Protein AF-A0A9P6RX84-F1 (afdb_monomer_lite)

Structure (mmCIF, N/CA/C/O backbone):
data_AF-A0A9P6RX84-F1
#
_entry.id   AF-A0A9P6RX84-F1
#
loop_
_atom_site.group_PDB
_atom_site.id
_atom_site.type_symbol
_atom_site.label_atom_id
_atom_site.label_alt_id
_atom_site.label_comp_id
_atom_site.label_asym_id
_atom_site.label_entity_id
_atom_site.label_seq_id
_atom_site.pdbx_PDB_ins_code
_atom_site.Cartn_x
_atom_site.Cartn_y
_atom_site.Cartn_z
_atom_site.occupancy
_atom_site.B_iso_or_equiv
_atom_site.auth_seq_id
_atom_site.auth_comp_id
_atom_site.auth_asym_id
_atom_site.auth_atom_id
_atom_site.pdbx_PDB_model_num
ATOM 1 N N . MET A 1 1 ? -19.647 -13.973 55.009 1.00 35.78 1 MET A N 1
ATOM 2 C CA . MET A 1 1 ? -20.306 -13.166 53.963 1.00 35.78 1 MET A CA 1
ATOM 3 C C . MET A 1 1 ? -19.477 -11.909 53.765 1.00 35.78 1 MET A C 1
ATOM 5 O O . MET A 1 1 ? -19.591 -10.989 54.560 1.00 35.78 1 MET A O 1
ATOM 9 N N . ALA A 1 2 ? -18.572 -11.919 52.786 1.00 32.28 2 ALA A N 1
ATOM 10 C CA . ALA A 1 2 ? -17.917 -10.706 52.310 1.00 32.28 2 ALA A CA 1
ATOM 11 C C . ALA A 1 2 ? -18.804 -10.152 51.191 1.00 32.28 2 ALA A C 1
ATOM 13 O O . ALA A 1 2 ? -19.124 -10.879 50.252 1.00 32.28 2 ALA A O 1
ATOM 14 N N . SER A 1 3 ? -19.280 -8.919 51.342 1.00 33.81 3 SER A N 1
ATOM 15 C CA . SER A 1 3 ? -20.097 -8.242 50.340 1.00 33.81 3 SER A CA 1
ATOM 16 C C . SER A 1 3 ? -19.285 -8.077 49.057 1.00 33.81 3 SER A C 1
ATOM 18 O O . SER A 1 3 ? -18.326 -7.307 49.023 1.00 33.81 3 SER A O 1
ATOM 20 N N . SER A 1 4 ? -19.665 -8.807 48.012 1.00 37.56 4 SER A N 1
ATOM 21 C CA . SER A 1 4 ? -19.191 -8.598 46.649 1.00 37.56 4 SER A CA 1
ATOM 22 C C . SER A 1 4 ? -19.644 -7.213 46.180 1.00 37.56 4 SER A C 1
ATOM 24 O O . SER A 1 4 ? -20.789 -7.047 45.756 1.00 37.56 4 SER A O 1
ATOM 26 N N . SER A 1 5 ? -18.775 -6.206 46.271 1.00 36.97 5 SER A N 1
ATOM 27 C CA . SER A 1 5 ? -18.972 -4.970 45.518 1.00 36.97 5 SER A CA 1
ATOM 28 C C . SER A 1 5 ? -18.825 -5.322 44.041 1.00 36.97 5 SER A C 1
ATOM 30 O O . SER A 1 5 ? -17.731 -5.627 43.569 1.00 36.97 5 SER A O 1
ATOM 32 N N . SER A 1 6 ? -19.945 -5.353 43.316 1.00 40.44 6 SER A N 1
ATOM 33 C CA . SER A 1 6 ? -19.940 -5.488 41.865 1.00 40.44 6 SER A CA 1
ATOM 34 C C . SER A 1 6 ? -19.166 -4.303 41.288 1.00 40.44 6 SER A C 1
ATOM 36 O O . SER A 1 6 ? -19.685 -3.187 41.263 1.00 40.44 6 SER A O 1
ATOM 38 N N . SER A 1 7 ? -17.925 -4.524 40.852 1.00 46.34 7 SER A N 1
ATOM 39 C CA . SER A 1 7 ? -17.280 -3.604 39.917 1.00 46.34 7 SER A CA 1
ATOM 40 C C . SER A 1 7 ? -18.217 -3.496 38.714 1.00 46.34 7 SER A C 1
ATOM 42 O O . SER A 1 7 ? -18.490 -4.506 38.058 1.00 46.34 7 SER A O 1
ATOM 44 N N . SER A 1 8 ? -18.831 -2.328 38.505 1.00 57.28 8 SER A N 1
ATOM 45 C CA . SER A 1 8 ? -19.714 -2.116 37.363 1.00 57.28 8 SER A CA 1
ATOM 46 C C . SER A 1 8 ? -18.858 -2.224 36.108 1.00 57.28 8 SER A C 1
ATOM 48 O O . SER A 1 8 ? -18.048 -1.342 35.825 1.00 57.28 8 SER A O 1
ATOM 50 N N . LYS A 1 9 ? -18.996 -3.341 35.393 1.00 76.44 9 LYS A N 1
ATOM 51 C CA . LYS A 1 9 ? -18.318 -3.562 34.118 1.00 76.44 9 LYS A CA 1
ATOM 52 C C . LYS A 1 9 ? -18.673 -2.429 33.152 1.00 76.44 9 LYS A C 1
ATOM 54 O O . LYS A 1 9 ? -19.807 -1.958 33.146 1.00 76.44 9 LYS A O 1
ATOM 59 N N . VAL A 1 10 ? -17.691 -2.022 32.354 1.00 89.56 10 VAL A N 1
ATOM 60 C CA . VAL A 1 10 ? -17.782 -0.949 31.351 1.00 89.56 10 VAL A CA 1
ATOM 61 C C . VAL A 1 10 ? -19.007 -1.139 30.468 1.00 89.56 10 VAL A C 1
ATOM 63 O O . VAL A 1 10 ? -19.188 -2.213 29.890 1.00 89.56 10 VAL A O 1
ATOM 66 N N . LYS A 1 11 ? -19.808 -0.083 30.326 1.00 95.25 11 LYS A N 1
ATOM 67 C CA . LYS A 1 11 ? -20.912 -0.027 29.376 1.00 95.25 11 LYS A CA 1
ATOM 68 C C . LYS A 1 11 ? -20.418 0.451 28.014 1.00 95.25 11 LYS A C 1
ATOM 70 O O . LYS A 1 11 ? -19.909 1.565 27.883 1.00 95.25 11 LYS A O 1
ATOM 75 N N . THR A 1 12 ? -20.610 -0.358 26.981 1.00 97.69 12 THR A N 1
ATOM 76 C CA . THR A 1 12 ? -20.049 -0.114 25.646 1.00 97.69 12 THR A CA 1
ATOM 77 C C . THR A 1 12 ? -21.124 0.194 24.604 1.00 97.69 12 THR A C 1
ATOM 79 O O . THR A 1 12 ? -22.114 -0.515 24.467 1.00 97.69 12 THR A O 1
ATOM 82 N N . ILE A 1 13 ? -20.916 1.234 23.805 1.00 98.62 13 ILE A N 1
ATOM 83 C CA . ILE A 1 13 ? -21.719 1.508 22.611 1.00 98.62 13 ILE A CA 1
ATOM 84 C C . ILE A 1 13 ? -20.919 1.046 21.396 1.00 98.62 13 ILE A C 1
ATOM 86 O O . ILE A 1 13 ? -19.781 1.471 21.223 1.00 98.62 13 ILE A O 1
ATOM 90 N N . ILE A 1 14 ? -21.498 0.200 20.549 1.00 98.69 14 ILE A N 1
ATOM 91 C CA . ILE A 1 14 ? -20.895 -0.245 19.288 1.00 98.69 14 ILE A CA 1
ATOM 92 C C . ILE A 1 14 ? -21.680 0.392 18.146 1.00 98.69 14 ILE A C 1
ATOM 94 O O . ILE A 1 14 ? -22.887 0.191 18.043 1.00 98.69 14 ILE A O 1
ATOM 98 N N . VAL A 1 15 ? -21.008 1.139 17.274 1.00 98.06 15 VAL A N 1
ATOM 99 C CA . VAL A 1 15 ? -21.618 1.684 16.053 1.00 98.06 15 VAL A CA 1
ATOM 100 C C . VAL A 1 15 ? -21.157 0.838 14.872 1.00 98.06 15 VAL A C 1
ATOM 102 O O . VAL A 1 15 ? -19.961 0.759 14.598 1.00 98.06 15 VAL A O 1
ATOM 105 N N . GLY A 1 16 ? -22.114 0.204 14.194 1.00 95.00 16 GLY A N 1
ATOM 106 C CA . GLY A 1 16 ? -21.910 -0.751 13.105 1.00 95.00 16 GLY A CA 1
ATOM 107 C C . GLY A 1 16 ? -22.169 -2.198 13.534 1.00 95.00 16 GLY A C 1
ATOM 108 O O . GLY A 1 16 ? -21.479 -2.742 14.395 1.00 95.00 16 GLY A O 1
ATOM 109 N N . ALA A 1 17 ? -23.129 -2.856 12.883 1.00 94.19 17 ALA A N 1
ATOM 110 C CA . ALA A 1 17 ? -23.467 -4.270 13.061 1.00 94.19 17 ALA A CA 1
ATOM 111 C C . ALA A 1 17 ? -22.898 -5.139 11.926 1.00 94.19 17 ALA A C 1
ATOM 113 O O . ALA A 1 17 ? -23.547 -6.081 11.473 1.00 94.19 17 ALA A O 1
ATOM 114 N N . GLY A 1 18 ? -21.692 -4.819 11.441 1.00 91.00 18 GLY A N 1
ATOM 115 C CA . GLY A 1 18 ? -20.926 -5.671 10.525 1.00 91.00 18 GLY A CA 1
ATOM 116 C C . GLY A 1 18 ? -20.306 -6.887 11.229 1.00 91.00 18 GLY A C 1
ATOM 117 O O . GLY A 1 18 ? -20.482 -7.079 12.428 1.00 91.00 18 GLY A O 1
ATOM 118 N N . VAL A 1 19 ? -19.515 -7.691 10.504 1.00 89.50 19 VAL A N 1
ATOM 119 C CA . VAL A 1 19 ? -18.823 -8.882 11.057 1.00 89.50 19 VAL A CA 1
ATOM 120 C C . VAL A 1 19 ? -18.046 -8.546 12.336 1.00 89.50 19 VAL A C 1
ATOM 122 O O . VAL A 1 19 ? -18.183 -9.242 13.337 1.00 89.50 19 VAL A O 1
ATOM 125 N N . CYS A 1 20 ? -17.279 -7.453 12.316 1.00 91.94 20 CYS A N 1
ATOM 126 C CA . CYS A 1 20 ? -16.483 -7.006 13.457 1.00 91.94 20 CYS A CA 1
ATOM 127 C C . CYS A 1 20 ? -17.355 -6.568 14.644 1.00 91.94 20 CYS A C 1
ATOM 129 O O . CYS A 1 20 ? -17.159 -7.039 15.759 1.00 91.94 20 CYS A O 1
ATOM 131 N N . GLY A 1 21 ? -18.362 -5.721 14.402 1.00 95.81 21 GLY A N 1
ATOM 132 C CA . GLY A 1 21 ? -19.258 -5.227 15.450 1.00 95.81 21 GLY A CA 1
ATOM 133 C C . GLY A 1 21 ? -20.083 -6.334 16.109 1.00 95.81 21 GLY A C 1
ATOM 134 O O . GLY A 1 21 ? -20.183 -6.374 17.334 1.00 95.81 21 GLY A O 1
ATOM 135 N N . LEU A 1 22 ? -20.600 -7.283 15.320 1.00 96.12 22 LEU A N 1
ATOM 136 C CA . LEU A 1 22 ? -21.311 -8.452 15.844 1.00 96.12 22 LEU A CA 1
ATOM 137 C C . LEU A 1 22 ? -20.384 -9.369 16.643 1.00 96.12 22 LEU A C 1
ATOM 139 O O . LEU A 1 22 ? -20.772 -9.837 17.709 1.00 96.12 22 LEU A O 1
ATOM 143 N N . LEU A 1 23 ? -19.154 -9.604 16.177 1.00 96.12 23 LEU A N 1
ATOM 144 C CA . LEU A 1 23 ? -18.195 -10.399 16.940 1.00 96.12 23 LEU A CA 1
ATOM 145 C C . LEU A 1 23 ? -17.841 -9.725 18.273 1.00 96.12 23 LEU A C 1
ATOM 147 O O . LEU A 1 23 ? -17.817 -10.395 19.302 1.00 96.12 23 LEU A O 1
ATOM 151 N N . THR A 1 24 ? -17.635 -8.406 18.275 1.00 97.81 24 THR A N 1
ATOM 152 C CA . THR A 1 24 ? -17.416 -7.622 19.500 1.00 97.81 24 THR A CA 1
ATOM 153 C C . THR A 1 24 ? -18.603 -7.764 20.452 1.00 97.81 24 THR A C 1
ATOM 155 O O . THR A 1 24 ? -18.401 -8.055 21.627 1.00 97.81 24 THR A O 1
ATOM 158 N N . ALA A 1 25 ? -19.838 -7.654 19.952 1.00 98.06 25 ALA A N 1
ATOM 159 C CA . ALA A 1 25 ? -21.048 -7.860 20.748 1.00 98.06 25 ALA A CA 1
ATOM 160 C C . ALA A 1 25 ? -21.117 -9.267 21.370 1.00 98.06 25 ALA A C 1
ATOM 162 O O . ALA A 1 25 ? -21.367 -9.389 22.564 1.00 98.06 25 ALA A O 1
ATOM 163 N N . ILE A 1 26 ? -20.815 -10.324 20.604 1.00 97.56 26 ILE A N 1
ATOM 164 C CA . ILE A 1 26 ? -20.772 -11.708 21.116 1.00 97.56 26 ILE A CA 1
ATOM 165 C C . ILE A 1 26 ? -19.738 -11.850 22.237 1.00 97.56 26 ILE A C 1
ATOM 167 O O . ILE A 1 26 ? -19.993 -12.517 23.240 1.00 97.56 26 ILE A O 1
ATOM 171 N N . GLN A 1 27 ? -18.563 -11.240 22.079 1.00 96.56 27 GLN A N 1
ATOM 172 C CA . GLN A 1 27 ? -17.518 -11.292 23.099 1.00 96.56 27 GLN A CA 1
ATOM 173 C C . GLN A 1 27 ? -17.931 -10.554 24.377 1.00 96.56 27 GLN A C 1
ATOM 175 O O . GLN A 1 27 ? -17.759 -11.101 25.466 1.00 96.56 27 GLN A O 1
ATOM 180 N N . LEU A 1 28 ? -18.528 -9.363 24.256 1.00 96.38 28 LEU A N 1
ATOM 181 C CA . LEU A 1 28 ? -19.047 -8.604 25.400 1.00 96.38 28 LEU A CA 1
ATOM 182 C C . LEU A 1 28 ? -20.192 -9.343 26.107 1.00 96.38 28 LEU A C 1
ATOM 184 O O . LEU A 1 28 ? -20.197 -9.412 27.336 1.00 96.38 28 LEU A O 1
ATOM 188 N N . GLU A 1 29 ? -21.103 -9.961 25.350 1.00 95.56 29 GLU A N 1
ATOM 189 C CA . GLU A 1 29 ? -22.187 -10.800 25.879 1.00 95.56 29 GLU A CA 1
ATOM 190 C C . GLU A 1 29 ? -21.624 -11.956 26.715 1.00 95.56 29 GLU A C 1
ATOM 192 O O . GLU A 1 29 ? -21.997 -12.139 27.874 1.00 95.56 29 GLU A O 1
ATOM 197 N N . ARG A 1 30 ? -20.651 -12.699 26.170 1.00 93.12 30 ARG A N 1
ATOM 198 C CA . ARG A 1 30 ? -19.989 -13.810 26.880 1.00 93.12 30 ARG A CA 1
ATOM 199 C C . ARG A 1 30 ? -19.201 -13.340 28.099 1.00 93.12 30 ARG A C 1
ATOM 201 O O . ARG A 1 30 ? -19.122 -14.062 29.090 1.00 93.12 30 ARG A O 1
ATOM 208 N N . ALA A 1 31 ? -18.630 -12.142 28.035 1.00 92.38 31 ALA A N 1
ATOM 209 C CA . ALA A 1 31 ? -17.943 -11.509 29.152 1.00 92.38 31 ALA A CA 1
ATOM 210 C C . ALA A 1 31 ? -18.911 -10.936 30.207 1.00 92.38 31 ALA A C 1
ATOM 212 O O . ALA A 1 31 ? -18.463 -10.498 31.273 1.00 92.38 31 ALA A O 1
ATOM 213 N N . GLY A 1 32 ? -20.223 -10.926 29.944 1.00 93.44 32 GLY A N 1
ATOM 214 C CA . GLY A 1 32 ? -21.237 -10.311 30.799 1.00 93.44 32 GLY A CA 1
ATOM 215 C C . GLY A 1 32 ? -21.024 -8.807 30.979 1.00 93.44 32 GLY A C 1
ATOM 216 O O . GLY A 1 32 ? -21.187 -8.307 32.093 1.00 93.44 32 GLY A O 1
ATOM 217 N N . MET A 1 33 ? -20.561 -8.116 29.934 1.00 94.44 33 MET A N 1
ATOM 218 C CA . MET A 1 33 ? -20.395 -6.659 29.887 1.00 94.44 33 MET A CA 1
ATOM 219 C C . MET A 1 33 ? -21.635 -6.024 29.251 1.00 94.44 33 MET A C 1
ATOM 221 O O . MET A 1 33 ? -22.207 -6.599 28.328 1.00 94.44 33 MET A O 1
ATOM 225 N N . ASP A 1 34 ? -22.069 -4.856 29.733 1.00 95.69 34 ASP A N 1
ATOM 226 C CA . ASP A 1 34 ? -23.233 -4.184 29.148 1.00 95.69 34 ASP A CA 1
ATOM 227 C C . ASP A 1 34 ? -22.854 -3.509 27.829 1.00 95.69 34 ASP A C 1
ATOM 229 O O . ASP A 1 34 ? -21.834 -2.825 27.730 1.00 95.69 34 ASP A O 1
ATOM 233 N N . TYR A 1 35 ? -23.689 -3.675 26.811 1.00 98.06 35 TYR A N 1
ATOM 234 C CA . TYR A 1 35 ? -23.492 -3.029 25.525 1.00 98.06 35 TYR A CA 1
ATOM 235 C C . TYR A 1 35 ? -24.801 -2.741 24.796 1.00 98.06 35 TYR A C 1
ATOM 237 O O . TYR A 1 35 ? -25.868 -3.241 25.163 1.00 98.06 35 TYR A O 1
ATOM 245 N N . VAL A 1 36 ? -24.695 -1.937 23.741 1.00 98.31 36 VAL A N 1
ATOM 246 C CA . VAL A 1 36 ? -25.711 -1.761 22.700 1.00 98.31 36 VAL A CA 1
ATOM 247 C C . VAL A 1 36 ? -25.019 -1.640 21.345 1.00 98.31 36 VAL A C 1
ATOM 249 O O . VAL A 1 36 ? -23.988 -0.977 21.231 1.00 98.31 36 VAL A O 1
ATOM 252 N N . VAL A 1 37 ? -25.578 -2.280 20.322 1.00 98.44 37 VAL A N 1
ATOM 253 C CA . VAL A 1 37 ? -25.150 -2.148 18.927 1.00 98.44 37 VAL A CA 1
ATOM 254 C C . VAL A 1 37 ? -26.123 -1.227 18.207 1.00 98.44 37 VAL A C 1
ATOM 256 O O . VAL A 1 37 ? -27.334 -1.414 18.284 1.00 98.44 37 VAL A O 1
ATOM 259 N N . VAL A 1 38 ? -25.596 -0.246 17.490 1.00 96.94 38 VAL A N 1
ATOM 260 C CA . VAL A 1 38 ? -26.357 0.747 16.733 1.00 96.94 38 VAL A CA 1
ATOM 261 C C . VAL A 1 38 ? -25.962 0.625 15.264 1.00 96.94 38 VAL A C 1
ATOM 263 O O . VAL A 1 38 ? -24.786 0.743 14.927 1.00 96.94 38 VAL A O 1
ATOM 266 N N . GLU A 1 39 ? -26.929 0.364 14.387 1.00 93.25 39 GLU A N 1
ATOM 267 C CA . GLU A 1 39 ? -26.712 0.140 12.954 1.00 93.25 39 GLU A CA 1
ATOM 268 C C . GLU A 1 39 ? -27.611 1.055 12.125 1.00 93.25 39 GLU A C 1
ATOM 270 O O . GLU A 1 39 ? -28.809 1.169 12.379 1.00 93.25 39 GLU A O 1
ATOM 275 N N . ARG A 1 40 ? -27.034 1.689 11.101 1.00 89.81 40 ARG A N 1
ATOM 276 C CA . ARG A 1 40 ? -27.754 2.596 10.203 1.00 89.81 40 ARG A CA 1
ATOM 277 C C . ARG A 1 40 ? -28.639 1.862 9.199 1.00 89.81 40 ARG A C 1
ATOM 279 O O . ARG A 1 40 ? -29.623 2.440 8.748 1.00 89.81 40 ARG A O 1
ATOM 286 N N . ALA A 1 41 ? -28.299 0.632 8.817 1.00 84.62 41 ALA A N 1
ATOM 287 C CA . ALA A 1 41 ? -29.150 -0.189 7.966 1.00 84.62 41 ALA A CA 1
ATOM 288 C C . ALA A 1 41 ? -30.469 -0.496 8.690 1.00 84.62 41 ALA A C 1
ATOM 290 O O . ALA A 1 41 ? -30.497 -0.668 9.907 1.00 84.62 41 ALA A O 1
ATOM 291 N N . ARG A 1 42 ? -31.581 -0.557 7.954 1.00 83.50 42 ARG A N 1
ATOM 292 C CA . ARG A 1 42 ? -32.906 -0.825 8.548 1.00 83.50 42 ARG A CA 1
ATOM 293 C C . ARG A 1 42 ? -33.149 -2.296 8.827 1.00 83.50 42 ARG A C 1
ATOM 295 O O . ARG A 1 42 ? -33.939 -2.651 9.694 1.00 83.50 42 ARG A O 1
ATOM 302 N N . THR A 1 43 ? -32.495 -3.146 8.055 1.00 77.69 43 THR A N 1
ATOM 303 C CA . THR A 1 43 ? -32.599 -4.593 8.140 1.00 77.69 43 THR A CA 1
ATOM 304 C C . THR A 1 43 ? -31.218 -5.194 7.940 1.00 77.69 43 THR A C 1
ATOM 306 O O . THR A 1 43 ? -30.302 -4.561 7.408 1.00 77.69 43 THR A O 1
ATOM 309 N N . SER A 1 44 ? -31.065 -6.447 8.356 1.00 74.44 44 SER A N 1
ATOM 310 C CA . SER A 1 44 ? -29.879 -7.223 8.026 1.00 74.44 44 SER A CA 1
ATOM 311 C C . SER A 1 44 ? -29.797 -7.408 6.507 1.00 74.44 44 SER A C 1
ATOM 313 O O . SER A 1 44 ? -30.584 -8.172 5.945 1.00 74.44 44 SER A O 1
ATOM 315 N N . SER A 1 45 ? -28.840 -6.748 5.854 1.00 62.16 45 SER A N 1
ATOM 316 C CA . SER A 1 45 ? -28.569 -6.918 4.422 1.00 62.16 45 SER A CA 1
ATOM 317 C C . SER A 1 45 ? -27.113 -7.324 4.202 1.00 62.16 45 SER A C 1
ATOM 319 O O . SER A 1 45 ? -26.218 -6.474 4.236 1.00 62.16 45 SER A O 1
ATOM 321 N N . PRO A 1 46 ? -26.825 -8.623 4.026 1.00 56.12 46 PRO A N 1
ATOM 322 C CA . PRO A 1 46 ? -25.450 -9.068 3.844 1.00 56.12 46 PRO A CA 1
ATOM 323 C C . PRO A 1 46 ? -25.076 -8.970 2.364 1.00 56.12 46 PRO A C 1
ATOM 325 O O . PRO A 1 46 ? -25.156 -9.940 1.616 1.00 56.12 46 PRO A O 1
ATOM 328 N N . LEU A 1 47 ? -24.682 -7.773 1.933 1.00 58.91 47 LEU A N 1
ATOM 329 C CA . LEU A 1 47 ? -24.095 -7.563 0.610 1.00 58.91 47 LEU A CA 1
ATOM 330 C C . LEU A 1 47 ? -22.638 -8.073 0.585 1.00 58.91 47 LEU A C 1
ATOM 332 O O . LEU A 1 47 ? -21.846 -7.828 1.507 1.00 58.91 47 LEU A O 1
ATOM 336 N N . GLY A 1 48 ? -22.273 -8.787 -0.482 1.00 63.75 48 GLY A N 1
ATOM 337 C CA . GLY A 1 48 ? -20.931 -9.337 -0.716 1.00 63.75 48 GLY A CA 1
ATOM 338 C C . GLY A 1 48 ? -20.952 -10.781 -1.227 1.00 63.75 48 GLY A C 1
ATOM 339 O O . GLY A 1 48 ? -22.003 -11.415 -1.232 1.00 63.75 48 GLY A O 1
ATOM 340 N N . SER A 1 49 ? -19.792 -11.307 -1.641 1.00 73.31 49 SER A N 1
ATOM 341 C CA . SER A 1 49 ? -19.642 -12.717 -2.035 1.00 73.31 49 SER A CA 1
ATOM 342 C C . SER A 1 49 ? -18.974 -13.565 -0.939 1.00 73.31 49 SER A C 1
ATOM 344 O O . SER A 1 49 ? -19.584 -13.838 0.098 1.00 73.31 49 SER A O 1
ATOM 346 N N . GLY A 1 50 ? -17.729 -13.988 -1.145 1.00 82.94 50 GLY A N 1
ATOM 347 C CA . GLY A 1 50 ? -16.978 -14.873 -0.258 1.00 82.94 50 GLY A CA 1
ATOM 348 C C . GLY A 1 50 ? -16.001 -14.158 0.662 1.00 82.94 50 GLY A C 1
ATOM 349 O O . GLY A 1 50 ? -15.521 -13.063 0.373 1.00 82.94 50 GLY A O 1
ATOM 350 N N . LEU A 1 51 ? -15.675 -14.822 1.765 1.00 88.50 51 LEU A N 1
ATOM 351 C CA . LEU A 1 51 ? -14.571 -14.487 2.652 1.00 88.50 51 LEU A CA 1
ATOM 352 C C . LEU A 1 51 ? -13.670 -15.709 2.817 1.00 88.50 51 LEU A C 1
ATOM 354 O O . LEU A 1 51 ? -14.152 -16.837 2.912 1.00 88.50 51 LEU A O 1
ATOM 358 N N . SER A 1 52 ? -12.368 -15.458 2.919 1.00 89.19 52 SER A N 1
ATOM 359 C CA . SER A 1 52 ? -11.399 -16.438 3.402 1.00 89.19 52 SER A CA 1
ATOM 360 C C . SER A 1 52 ? -11.018 -16.086 4.835 1.00 89.19 52 SER A C 1
ATOM 362 O O . SER A 1 52 ? -10.543 -14.977 5.095 1.00 89.19 52 SER A O 1
ATOM 364 N N . LEU A 1 53 ? -11.255 -17.000 5.775 1.00 91.88 53 LEU A N 1
ATOM 365 C CA . LEU A 1 53 ? -10.817 -16.864 7.163 1.00 91.88 53 LEU A CA 1
ATOM 366 C C . LEU A 1 53 ? -9.586 -17.737 7.393 1.00 91.88 53 LEU A C 1
ATOM 368 O O . LEU A 1 53 ? -9.575 -18.930 7.101 1.00 91.88 53 LEU A O 1
ATOM 372 N N . THR A 1 54 ? -8.536 -17.122 7.919 1.00 90.94 54 THR A N 1
ATOM 373 C CA . THR A 1 54 ? -7.245 -17.759 8.194 1.00 90.94 54 THR A CA 1
ATOM 374 C C . THR A 1 54 ? -7.327 -18.714 9.393 1.00 90.94 54 THR A C 1
ATOM 376 O O . THR A 1 54 ? -8.207 -18.554 10.247 1.00 90.94 54 THR A O 1
ATOM 379 N N . PRO A 1 55 ? -6.369 -19.654 9.541 1.00 90.38 55 PRO A N 1
ATOM 380 C CA . PRO A 1 55 ? -6.260 -20.492 10.738 1.00 90.38 55 PRO A CA 1
ATOM 381 C C . PRO A 1 55 ? -6.305 -19.705 12.058 1.00 90.38 55 PRO A C 1
ATOM 383 O O . PRO A 1 55 ? -6.933 -20.142 13.019 1.00 90.38 55 PRO A O 1
ATOM 386 N N . ALA A 1 56 ? -5.701 -18.510 12.089 1.00 88.56 56 ALA A N 1
ATOM 387 C CA . ALA A 1 56 ? -5.696 -17.636 13.262 1.00 88.56 56 ALA A CA 1
ATOM 388 C C . ALA A 1 56 ? -7.109 -17.177 13.669 1.00 88.56 56 ALA A C 1
ATOM 390 O O . ALA A 1 56 ? -7.427 -17.128 14.856 1.00 88.56 56 ALA A O 1
ATOM 391 N N . CYS A 1 57 ? -7.977 -16.888 12.696 1.00 92.12 57 CYS A N 1
ATOM 392 C CA . CYS A 1 57 ? -9.373 -16.554 12.974 1.00 92.12 57 CYS A CA 1
ATOM 393 C C . CYS A 1 57 ? -10.158 -17.775 13.446 1.00 92.12 57 CYS A C 1
ATOM 395 O O . CYS A 1 57 ? -10.971 -17.657 14.356 1.00 92.12 57 CYS A O 1
ATOM 397 N N . ASN A 1 58 ? -9.895 -18.954 12.884 1.00 91.62 58 ASN A N 1
ATOM 398 C CA . ASN A 1 58 ? -10.600 -20.170 13.286 1.00 91.62 58 ASN A CA 1
ATOM 399 C C . ASN A 1 58 ? -10.266 -20.593 14.719 1.00 91.62 58 ASN A C 1
ATOM 401 O O . ASN A 1 58 ? -11.174 -20.988 15.443 1.00 91.62 58 ASN A O 1
ATOM 405 N N . TYR A 1 59 ? -9.023 -20.393 15.165 1.00 90.69 59 TYR A N 1
ATOM 406 C CA . TYR A 1 59 ? -8.655 -20.536 16.576 1.00 90.69 59 TYR A CA 1
ATOM 407 C C . TYR A 1 59 ? -9.500 -19.637 17.495 1.00 90.69 59 TYR A C 1
ATOM 409 O O . TYR A 1 59 ? -10.039 -20.095 18.500 1.00 90.69 59 TYR A O 1
ATOM 417 N N . ILE A 1 60 ? -9.671 -18.363 17.129 1.00 91.56 60 ILE A N 1
ATOM 418 C CA . ILE A 1 60 ? -10.499 -17.403 17.878 1.00 91.56 60 ILE A CA 1
ATOM 419 C C . ILE A 1 60 ? -11.967 -17.831 17.887 1.00 91.56 60 ILE A C 1
ATOM 421 O O . ILE A 1 60 ? -12.620 -17.835 18.930 1.00 91.56 60 ILE A O 1
ATOM 425 N N . LEU A 1 61 ? -12.498 -18.203 16.724 1.00 94.00 61 LEU A N 1
ATOM 426 C CA . LEU A 1 61 ? -13.885 -18.635 16.593 1.00 94.00 61 LEU A CA 1
ATOM 427 C C . LEU A 1 61 ? -14.158 -19.908 17.401 1.00 94.00 61 LEU A C 1
ATOM 429 O O . LEU A 1 61 ? -15.275 -20.071 17.892 1.00 94.00 61 LEU A O 1
ATOM 433 N N . ASP A 1 62 ? -13.166 -20.782 17.582 1.00 94.50 62 ASP A N 1
ATOM 434 C CA . ASP A 1 62 ? -13.295 -21.971 18.427 1.00 94.50 62 ASP A CA 1
ATOM 435 C C . ASP A 1 62 ? -13.375 -21.608 19.913 1.00 94.50 62 ASP A C 1
ATOM 437 O O . ASP A 1 62 ? -14.285 -22.049 20.614 1.00 94.50 62 ASP A O 1
ATOM 441 N N . GLN A 1 63 ? -12.518 -20.692 20.383 1.00 91.56 63 GLN A N 1
ATOM 442 C CA . GLN A 1 63 ? -12.591 -20.175 21.760 1.00 91.56 63 GLN A CA 1
ATOM 443 C C . GLN A 1 63 ? -13.944 -19.518 22.075 1.00 91.56 63 GLN A C 1
ATOM 445 O O . GLN A 1 63 ? -14.452 -19.600 23.198 1.00 91.56 63 GLN A O 1
ATOM 450 N N . LEU A 1 64 ? -14.557 -18.887 21.072 1.00 91.38 64 LEU A N 1
ATOM 451 C CA . LEU A 1 64 ? -15.891 -18.297 21.180 1.00 91.38 64 LEU A CA 1
ATOM 452 C C . LEU A 1 64 ? -17.024 -19.322 21.010 1.00 91.38 64 LEU A C 1
ATOM 454 O O . LEU A 1 64 ? -18.194 -18.962 21.144 1.00 91.38 64 LEU A O 1
ATOM 458 N N . GLY A 1 65 ? -16.708 -20.596 20.756 1.00 93.75 65 GLY A N 1
ATOM 459 C CA . GLY A 1 65 ? -17.674 -21.675 20.542 1.00 93.75 65 GLY A CA 1
ATOM 460 C C . GLY A 1 65 ? -18.466 -21.548 19.238 1.00 93.75 65 GLY A C 1
ATOM 461 O O . GLY A 1 65 ? -19.548 -22.117 19.123 1.00 93.75 65 GLY A O 1
ATOM 462 N N . LEU A 1 66 ? -17.959 -20.779 18.273 1.00 95.25 66 LEU A N 1
ATOM 463 C CA . LEU A 1 66 ? -18.613 -20.484 16.995 1.00 95.25 66 LEU A CA 1
ATOM 464 C C . LEU A 1 66 ? -18.120 -21.387 15.861 1.00 95.25 66 LEU A C 1
ATOM 466 O O . LEU A 1 66 ? -18.849 -21.599 14.890 1.00 95.25 66 LEU A O 1
ATOM 470 N N . LEU A 1 67 ? -16.902 -21.929 15.972 1.00 94.50 67 LEU A N 1
ATOM 471 C CA . LEU A 1 67 ? -16.243 -22.634 14.871 1.00 94.50 67 LEU A CA 1
ATOM 472 C C . LEU A 1 67 ? -17.069 -23.815 14.346 1.00 94.50 67 LEU A C 1
ATOM 474 O O . LEU A 1 67 ? -17.208 -23.956 13.136 1.00 94.50 67 LEU A O 1
ATOM 478 N N . LYS A 1 68 ? -17.675 -24.622 15.226 1.00 94.12 68 LYS A N 1
ATOM 479 C CA . LYS A 1 68 ? -18.464 -25.798 14.820 1.00 94.12 68 LYS A CA 1
ATOM 480 C C . LYS A 1 68 ? -19.655 -25.440 13.927 1.00 94.12 68 LYS A C 1
ATOM 482 O O . LYS A 1 68 ? -19.946 -26.170 12.986 1.00 94.12 68 LYS A O 1
ATOM 487 N N . GLU A 1 69 ? -20.352 -24.345 14.221 1.00 95.12 69 GLU A N 1
ATOM 488 C CA . GLU A 1 69 ? -21.481 -23.875 13.405 1.00 95.12 69 GLU A CA 1
ATOM 489 C C . GLU A 1 69 ? -20.990 -23.237 12.104 1.00 95.12 69 GLU A C 1
ATOM 491 O O . GLU A 1 69 ? -21.544 -23.494 11.040 1.00 95.12 69 GLU A O 1
ATOM 496 N N . ILE A 1 70 ? -19.894 -22.478 12.161 1.00 94.94 70 ILE A N 1
ATOM 497 C CA . ILE A 1 70 ? -19.260 -21.879 10.980 1.00 94.94 70 ILE A CA 1
ATOM 498 C C . ILE A 1 70 ? -18.756 -22.961 10.010 1.00 94.94 70 ILE A C 1
ATOM 500 O O . ILE A 1 70 ? -18.935 -22.836 8.800 1.00 94.94 70 ILE A O 1
ATOM 504 N N . GLN A 1 71 ? -18.196 -24.061 10.515 1.00 92.75 71 GLN A N 1
ATOM 505 C CA . GLN A 1 71 ? -17.750 -25.213 9.719 1.00 92.75 71 GLN A CA 1
ATOM 506 C C . GLN A 1 71 ? -18.893 -25.941 8.997 1.00 92.75 71 GLN A C 1
ATOM 508 O O . GLN A 1 71 ? -18.639 -26.640 8.022 1.00 92.75 71 GLN A O 1
ATOM 513 N N . GLN A 1 72 ? -20.149 -25.783 9.430 1.00 93.25 72 GLN A N 1
ATOM 514 C CA . GLN A 1 72 ? -21.300 -26.358 8.716 1.00 93.25 72 GLN A CA 1
ATOM 515 C C . GLN A 1 72 ? -21.655 -25.578 7.446 1.00 93.25 72 GLN A C 1
ATOM 517 O O . GLN A 1 72 ? -22.311 -26.123 6.562 1.00 93.25 72 GLN A O 1
ATOM 522 N N . VAL A 1 73 ? -21.230 -24.316 7.361 1.00 92.81 73 VAL A N 1
ATOM 523 C CA . VAL A 1 73 ? -21.536 -23.388 6.261 1.00 92.81 73 VAL A CA 1
ATOM 524 C C . VAL A 1 73 ? -20.267 -22.865 5.580 1.00 92.81 73 VAL A C 1
ATOM 526 O O . VAL A 1 73 ? -20.273 -21.814 4.945 1.00 92.81 73 VAL A O 1
ATOM 529 N N . SER A 1 74 ? -19.156 -23.582 5.728 1.00 94.38 74 SER A N 1
ATOM 530 C CA . SER A 1 74 ? -17.876 -23.250 5.107 1.00 94.38 74 SER A CA 1
ATOM 531 C C . SER A 1 74 ? -17.157 -24.506 4.646 1.00 94.38 74 SER A C 1
ATOM 533 O O . SER A 1 74 ? -17.479 -25.617 5.071 1.00 94.38 74 SER A O 1
ATOM 535 N N . TYR A 1 75 ? -16.169 -24.320 3.780 1.00 93.44 75 TYR A N 1
ATOM 536 C CA . TYR A 1 75 ? -15.262 -25.384 3.379 1.00 93.44 75 TYR A CA 1
ATOM 537 C C . TYR A 1 75 ? -13.823 -25.052 3.765 1.00 93.44 75 TYR A C 1
ATOM 539 O O . TYR A 1 75 ? -13.449 -23.878 3.741 1.00 93.44 75 TYR A O 1
ATOM 547 N N . PRO A 1 76 ? -12.996 -26.054 4.119 1.00 92.00 76 PRO A N 1
ATOM 548 C CA . PRO A 1 76 ? -11.564 -25.839 4.285 1.00 92.00 76 PRO A CA 1
ATOM 549 C C . PRO A 1 76 ? -10.952 -25.365 2.964 1.00 92.00 76 PRO A C 1
ATOM 551 O O . PRO A 1 76 ? -11.362 -25.812 1.903 1.00 92.00 76 PRO A O 1
ATOM 554 N N . CYS A 1 77 ? -9.973 -24.467 3.019 1.00 88.62 77 CYS A N 1
ATOM 555 C CA . CYS A 1 77 ? -9.266 -23.983 1.836 1.00 88.62 77 CYS A CA 1
ATOM 556 C C . CYS A 1 77 ? -7.791 -23.771 2.173 1.00 88.62 77 CYS A C 1
ATOM 558 O O . CYS A 1 77 ? -7.429 -22.831 2.885 1.00 88.62 77 CYS A O 1
ATOM 560 N N . ALA A 1 78 ? -6.938 -24.641 1.638 1.00 81.69 78 ALA A N 1
ATOM 561 C CA . ALA A 1 78 ? -5.487 -24.565 1.806 1.00 81.69 78 ALA A CA 1
ATOM 562 C C . ALA A 1 78 ? -4.761 -24.089 0.539 1.00 81.69 78 ALA A C 1
ATOM 564 O O . ALA A 1 78 ? -3.576 -23.769 0.604 1.00 81.69 78 ALA A O 1
ATOM 565 N N . LYS A 1 79 ? -5.460 -24.028 -0.600 1.00 85.81 79 LYS A N 1
ATOM 566 C CA . LYS A 1 79 ? -4.855 -23.830 -1.914 1.00 85.81 79 LYS A CA 1
ATOM 567 C C . LYS A 1 79 ? -5.615 -22.788 -2.729 1.00 85.81 79 LYS A C 1
ATOM 569 O O . LYS A 1 79 ? -6.839 -22.776 -2.721 1.00 85.81 79 LYS A O 1
ATOM 574 N N . ILE A 1 80 ? -4.871 -21.942 -3.433 1.00 88.88 80 ILE A N 1
ATOM 575 C CA . ILE A 1 80 ? -5.380 -20.991 -4.423 1.00 88.88 80 ILE A CA 1
ATOM 576 C C . ILE A 1 80 ? -4.625 -21.242 -5.724 1.00 88.88 80 ILE A C 1
ATOM 578 O O . ILE A 1 80 ? -3.393 -21.150 -5.753 1.00 88.88 80 ILE A O 1
ATOM 582 N N . ASP A 1 81 ? -5.342 -21.564 -6.793 1.00 89.25 81 ASP A N 1
ATOM 583 C CA . ASP A 1 81 ? -4.755 -21.740 -8.119 1.00 89.25 81 ASP A CA 1
ATOM 584 C C . ASP A 1 81 ? -4.880 -20.442 -8.927 1.00 89.25 81 ASP A C 1
ATOM 586 O O . ASP A 1 81 ? -5.960 -19.864 -9.063 1.00 89.25 81 ASP A O 1
ATOM 590 N N . TYR A 1 82 ? -3.757 -19.995 -9.485 1.00 86.94 82 TYR A N 1
ATOM 591 C CA . TYR A 1 82 ? -3.696 -18.846 -10.382 1.00 86.94 82 TYR A CA 1
ATOM 592 C C . TYR A 1 82 ? -3.632 -19.360 -11.814 1.00 86.94 82 TYR A C 1
ATOM 594 O O . TYR A 1 82 ? -2.714 -20.110 -12.168 1.00 86.94 82 TYR A O 1
ATOM 602 N N . LEU A 1 83 ? -4.603 -18.964 -12.628 1.00 89.19 83 LEU A N 1
ATOM 603 C CA . LEU A 1 83 ? -4.766 -19.409 -14.008 1.00 89.19 83 LEU A CA 1
ATOM 604 C C . LEU A 1 83 ? -4.870 -18.201 -14.947 1.00 89.19 83 LEU A C 1
ATOM 606 O O . LEU A 1 83 ? -5.177 -17.090 -14.516 1.00 89.19 83 LEU A O 1
ATOM 610 N N . ARG A 1 84 ? -4.641 -18.412 -16.241 1.00 87.62 84 ARG A N 1
ATOM 611 C CA . ARG A 1 84 ? -5.035 -17.463 -17.289 1.00 87.62 84 ARG A CA 1
ATOM 612 C C . ARG A 1 84 ? -6.518 -17.619 -17.634 1.00 87.62 84 ARG A C 1
ATOM 614 O O . ARG A 1 84 ? -7.177 -18.577 -17.228 1.00 87.62 84 ARG A O 1
ATOM 621 N N . ASP A 1 85 ? -7.022 -16.685 -18.430 1.00 87.12 85 ASP A N 1
ATOM 622 C CA . ASP A 1 85 ? -8.362 -16.694 -19.035 1.00 87.12 85 ASP A CA 1
ATOM 623 C C . ASP A 1 85 ? -8.683 -17.943 -19.885 1.00 87.12 85 ASP A C 1
ATOM 625 O O . ASP A 1 85 ? -9.853 -18.299 -20.049 1.00 87.12 85 ASP A O 1
ATOM 629 N N . ASP A 1 86 ? -7.663 -18.648 -20.379 1.00 88.81 86 ASP A N 1
ATOM 630 C CA . ASP A 1 86 ? -7.777 -19.923 -21.100 1.00 88.81 86 ASP A CA 1
ATOM 631 C C . ASP A 1 86 ? -7.594 -21.182 -20.225 1.00 88.81 86 ASP A C 1
ATOM 633 O O . ASP A 1 86 ? -7.638 -22.297 -20.759 1.00 88.81 86 ASP A O 1
ATOM 637 N N . LEU A 1 87 ? -7.467 -21.001 -18.902 1.00 91.81 87 LEU A N 1
ATOM 638 C CA . LEU A 1 87 ? -7.177 -22.005 -17.864 1.00 91.81 87 LEU A CA 1
ATOM 639 C C . LEU A 1 87 ? -5.743 -22.553 -17.840 1.00 91.81 87 LEU A C 1
ATOM 641 O O . LEU A 1 87 ? -5.462 -23.479 -17.072 1.00 91.81 87 LEU A O 1
ATOM 645 N N . SER A 1 88 ? -4.813 -21.996 -18.621 1.00 88.75 88 SER A N 1
ATOM 646 C CA . SER A 1 88 ? -3.392 -22.325 -18.459 1.00 88.75 88 SER A CA 1
ATOM 647 C C . SER A 1 88 ? -2.890 -21.903 -17.072 1.00 88.75 88 SER A C 1
ATOM 649 O O . SER A 1 88 ? -3.312 -20.893 -16.503 1.00 88.75 88 SER A O 1
ATOM 651 N N . LYS A 1 89 ? -2.020 -22.724 -16.476 1.00 86.25 89 LYS A N 1
ATOM 652 C CA . LYS A 1 89 ? -1.582 -22.546 -15.089 1.00 86.25 89 LYS A CA 1
ATOM 653 C C . LYS A 1 89 ? -0.480 -21.495 -14.993 1.00 86.25 89 LYS A C 1
ATOM 655 O O . LYS A 1 89 ? 0.578 -21.671 -15.581 1.00 86.25 89 LYS A O 1
ATOM 660 N N . VAL A 1 90 ? -0.703 -20.485 -14.156 1.00 81.12 90 VAL A N 1
ATOM 661 C CA . VAL A 1 90 ? 0.276 -19.434 -13.826 1.00 81.12 90 VAL A CA 1
ATOM 662 C C . VAL A 1 90 ? 1.047 -19.793 -12.556 1.00 81.12 90 VAL A C 1
ATOM 664 O O . VAL A 1 90 ? 2.267 -19.664 -12.468 1.00 81.12 90 VAL A O 1
ATOM 667 N N . GLY A 1 91 ? 0.341 -20.280 -11.539 1.00 80.19 91 GLY A N 1
ATOM 668 C CA . GLY A 1 91 ? 0.956 -20.574 -10.253 1.00 80.19 91 GLY A CA 1
ATOM 669 C C . GLY A 1 91 ? -0.013 -21.184 -9.261 1.00 80.19 91 GLY A C 1
ATOM 670 O O . GLY A 1 91 ? -1.189 -21.404 -9.549 1.00 80.19 91 GLY A O 1
ATOM 671 N N . VAL A 1 92 ? 0.506 -21.480 -8.078 1.00 82.06 92 VAL A N 1
ATOM 672 C CA . VAL A 1 92 ? -0.288 -21.975 -6.959 1.00 82.06 92 VAL A CA 1
ATOM 673 C C . VAL A 1 92 ? 0.218 -21.350 -5.670 1.00 82.06 92 VAL A C 1
ATOM 675 O O . VAL A 1 92 ? 1.419 -21.334 -5.403 1.00 82.06 92 VAL A O 1
ATOM 678 N N . MET A 1 93 ? -0.709 -20.868 -4.852 1.00 79.81 93 MET A N 1
ATOM 679 C CA . MET A 1 93 ? -0.454 -20.628 -3.441 1.00 79.81 93 MET A CA 1
ATOM 680 C C . MET A 1 93 ? -0.977 -21.831 -2.668 1.00 79.81 93 MET A C 1
ATOM 682 O O . MET A 1 93 ? -2.183 -22.029 -2.569 1.00 79.81 93 MET A O 1
ATOM 686 N N . ASP A 1 94 ? -0.060 -22.632 -2.139 1.00 82.81 94 ASP A N 1
ATOM 687 C CA . ASP A 1 94 ? -0.371 -23.804 -1.329 1.00 82.81 94 ASP A CA 1
ATOM 688 C C . ASP A 1 94 ? 0.143 -23.571 0.093 1.00 82.81 94 ASP A C 1
ATOM 690 O O . ASP A 1 94 ? 1.345 -23.420 0.330 1.00 82.81 94 ASP A O 1
ATOM 694 N N . ALA A 1 95 ? -0.777 -23.496 1.048 1.00 76.38 95 ALA A N 1
ATOM 695 C CA . ALA A 1 95 ? -0.439 -23.311 2.451 1.00 76.38 95 ALA A CA 1
ATOM 696 C C . ALA A 1 95 ? 0.073 -24.602 3.123 1.00 76.38 95 ALA A C 1
ATOM 698 O O . ALA A 1 95 ? 0.514 -24.554 4.280 1.00 76.38 95 ALA A O 1
ATOM 699 N N . GLY A 1 96 ? 0.057 -25.727 2.401 1.00 81.38 96 GLY A N 1
ATOM 700 C CA . GLY A 1 96 ? 0.445 -27.046 2.875 1.00 81.38 96 GLY A CA 1
ATOM 701 C C . GLY A 1 96 ? -0.471 -27.553 3.985 1.00 81.38 96 GLY A C 1
ATOM 702 O O . GLY A 1 96 ? -1.629 -27.153 4.108 1.00 81.38 96 GLY A O 1
ATOM 703 N N . ASP A 1 97 ? 0.068 -28.425 4.834 1.00 84.31 97 ASP A N 1
ATOM 704 C CA . ASP A 1 97 ? -0.643 -28.924 6.009 1.00 84.31 97 ASP A CA 1
ATOM 705 C C . ASP A 1 97 ? -0.750 -27.836 7.092 1.00 84.31 97 ASP A C 1
ATOM 707 O O . ASP A 1 97 ? 0.144 -27.633 7.920 1.00 84.31 97 ASP A O 1
ATOM 711 N N . GLN A 1 98 ? -1.858 -27.097 7.059 1.00 84.38 98 GLN A N 1
ATOM 712 C CA . GLN A 1 98 ? -2.143 -26.031 8.016 1.00 84.38 98 GLN A CA 1
ATOM 713 C C . GLN A 1 98 ? -2.509 -26.576 9.403 1.00 84.38 98 GLN A C 1
ATOM 715 O O . GLN A 1 98 ? -2.225 -25.908 10.400 1.00 84.38 98 GLN A O 1
ATOM 720 N N . ILE A 1 99 ? -3.080 -27.784 9.496 1.00 85.38 99 ILE A N 1
ATOM 721 C CA . ILE A 1 99 ? -3.461 -28.387 10.780 1.00 85.38 99 ILE A CA 1
ATOM 722 C C . ILE A 1 99 ? -2.213 -28.684 11.604 1.00 85.38 99 ILE A C 1
ATOM 724 O O . ILE A 1 99 ? -2.148 -28.258 12.756 1.00 85.38 99 ILE A O 1
ATOM 728 N N . SER A 1 100 ? -1.196 -29.345 11.043 1.00 85.25 100 SER A N 1
ATOM 729 C CA . SER A 1 100 ? 0.030 -29.604 11.818 1.00 85.25 100 SER A CA 1
ATOM 730 C C . SER A 1 100 ? 0.775 -28.321 12.195 1.00 85.25 100 SER A C 1
ATOM 732 O O . SER A 1 100 ? 1.388 -28.251 13.261 1.00 85.25 100 SER A O 1
ATOM 734 N N . ARG A 1 101 ? 0.703 -27.279 11.355 1.00 82.25 101 ARG A N 1
ATOM 735 C CA . ARG A 1 101 ? 1.418 -26.008 11.568 1.00 82.25 101 ARG A CA 1
ATOM 736 C C . ARG A 1 101 ? 0.738 -25.057 12.552 1.00 82.25 101 ARG A C 1
ATOM 738 O O . ARG A 1 101 ? 1.439 -24.340 13.276 1.00 82.25 101 ARG A O 1
ATOM 745 N N . TYR A 1 102 ? -0.593 -25.000 12.529 1.00 84.00 102 TYR A N 1
ATOM 746 C CA . TYR A 1 102 ? -1.394 -23.978 13.215 1.00 84.00 102 TYR A CA 1
ATOM 747 C C . TYR A 1 102 ? -2.542 -24.548 14.059 1.00 84.00 102 TYR A C 1
ATOM 749 O O . TYR A 1 102 ? -3.191 -23.790 14.773 1.00 84.00 102 TYR A O 1
ATOM 757 N N . GLY A 1 103 ? -2.817 -25.850 13.974 1.00 87.50 103 GLY A N 1
ATOM 758 C CA . GLY A 1 103 ? -3.939 -26.518 14.642 1.00 87.50 103 GLY A CA 1
ATOM 759 C C . GLY A 1 103 ? -5.277 -26.413 13.902 1.00 87.50 103 GLY A C 1
ATOM 760 O O . GLY A 1 103 ? -6.208 -27.138 14.235 1.00 87.50 103 GLY A O 1
ATOM 761 N N . TYR A 1 104 ? -5.380 -25.550 12.887 1.00 90.31 104 TYR A N 1
ATOM 762 C CA . TYR A 1 104 ? -6.618 -25.271 12.155 1.00 90.31 104 TYR A CA 1
ATOM 763 C C . TYR A 1 104 ? -6.330 -25.078 10.665 1.00 90.31 104 TYR A C 1
ATOM 765 O O . TYR A 1 104 ? -5.290 -24.536 10.294 1.00 90.31 104 TYR A O 1
ATOM 773 N N . ASN A 1 105 ? -7.284 -25.455 9.813 1.00 88.81 105 ASN A N 1
ATOM 774 C CA . ASN A 1 105 ? -7.303 -25.033 8.412 1.00 88.81 105 ASN A CA 1
ATOM 775 C C . ASN A 1 105 ? -7.901 -23.632 8.286 1.00 88.81 105 ASN A C 1
ATOM 777 O O . ASN A 1 105 ? -8.732 -23.241 9.105 1.00 88.81 105 ASN A O 1
ATOM 781 N N . GLY A 1 106 ? -7.524 -22.901 7.241 1.00 90.81 106 GLY A N 1
ATOM 782 C CA . GLY A 1 106 ? -8.300 -21.773 6.744 1.00 90.81 106 GLY A CA 1
ATOM 783 C C . GLY A 1 106 ? -9.608 -22.259 6.122 1.00 90.81 106 GLY A C 1
ATOM 784 O O . GLY A 1 106 ? -9.717 -23.418 5.717 1.00 90.81 106 GLY A O 1
ATOM 785 N N . ILE A 1 107 ? -10.611 -21.386 6.068 1.00 93.19 107 ILE A N 1
ATOM 786 C CA . ILE A 1 107 ? -11.927 -21.705 5.505 1.00 93.19 107 ILE A CA 1
ATOM 787 C C . ILE A 1 107 ? -12.377 -20.658 4.493 1.00 93.19 107 ILE A C 1
ATOM 789 O O . ILE A 1 107 ? -12.137 -19.465 4.673 1.00 93.19 107 ILE A O 1
ATOM 793 N N . LEU A 1 108 ? -13.084 -21.112 3.464 1.00 92.38 108 LEU A N 1
ATOM 794 C CA . LEU A 1 108 ? -13.892 -20.280 2.585 1.00 92.38 108 LEU A CA 1
ATOM 795 C C . LEU A 1 108 ? -15.345 -20.323 3.034 1.00 92.38 108 LEU A C 1
ATOM 797 O O . LEU A 1 108 ? -15.917 -21.393 3.249 1.00 92.38 108 LEU A O 1
ATOM 801 N N . ILE A 1 109 ? -15.940 -19.145 3.174 1.00 92.25 109 ILE A N 1
ATOM 802 C CA . ILE A 1 109 ? -17.305 -18.985 3.663 1.00 92.25 109 ILE A CA 1
ATOM 803 C C . ILE A 1 109 ? -18.026 -17.883 2.895 1.00 92.25 109 ILE A C 1
ATOM 805 O O . ILE A 1 109 ? -17.462 -16.826 2.608 1.00 92.25 109 ILE A O 1
ATOM 809 N N . ASN A 1 110 ? -19.304 -18.104 2.602 1.00 89.06 110 ASN A N 1
ATOM 810 C CA . ASN A 1 110 ? -20.180 -17.051 2.112 1.00 89.06 110 ASN A CA 1
ATOM 811 C C . ASN A 1 110 ? -20.370 -15.989 3.210 1.00 89.06 110 ASN A C 1
ATOM 813 O O . ASN A 1 110 ? -20.773 -16.308 4.335 1.00 89.06 110 ASN A O 1
ATOM 817 N N . ARG A 1 111 ? -20.122 -14.711 2.892 1.00 86.44 111 ARG A N 1
ATOM 818 C CA . ARG A 1 111 ? -20.255 -13.605 3.855 1.00 86.44 111 ARG A CA 1
ATOM 819 C C . ARG A 1 111 ? -21.641 -13.562 4.499 1.00 86.44 111 ARG A C 1
ATOM 821 O O . ARG A 1 111 ? -21.740 -13.291 5.695 1.00 86.44 111 ARG A O 1
ATOM 828 N N . HIS A 1 112 ? -22.690 -13.862 3.732 1.00 85.62 112 HIS A N 1
ATOM 829 C CA . HIS A 1 112 ? -24.073 -13.929 4.220 1.00 85.62 112 HIS A CA 1
ATOM 830 C C . HIS A 1 112 ? -24.252 -14.976 5.314 1.00 85.62 112 HIS A C 1
ATOM 832 O O . HIS A 1 112 ? -24.917 -14.733 6.321 1.00 85.62 112 HIS A O 1
ATOM 838 N N . SER A 1 113 ? -23.628 -16.134 5.138 1.00 90.12 113 SER A N 1
ATOM 839 C CA . SER A 1 113 ? -23.737 -17.257 6.065 1.00 90.12 113 SER A CA 1
ATOM 840 C C . SER A 1 113 ? -22.954 -17.000 7.343 1.00 90.12 113 SER A C 1
ATOM 842 O O . SER A 1 113 ? -23.509 -17.175 8.428 1.00 90.12 113 SER A O 1
ATOM 844 N N . LEU A 1 114 ? -21.732 -16.461 7.234 1.00 91.94 114 LEU A N 1
ATOM 845 C CA . LEU A 1 114 ? -20.984 -15.988 8.403 1.00 91.94 114 LEU A CA 1
ATOM 846 C C . LEU A 1 114 ? -21.798 -14.950 9.184 1.00 91.94 114 LEU A C 1
ATOM 848 O O . LEU A 1 114 ? -21.962 -15.068 10.397 1.00 91.94 114 LEU A O 1
ATOM 852 N N . TYR A 1 115 ? -22.342 -13.954 8.481 1.00 91.88 115 TYR A N 1
ATOM 853 C CA . TYR A 1 115 ? -23.132 -12.889 9.088 1.00 91.88 115 TYR A CA 1
ATOM 854 C C . TYR A 1 115 ? -24.350 -13.427 9.840 1.00 91.88 115 TYR A C 1
ATOM 856 O O . TYR A 1 115 ? -24.585 -13.038 10.980 1.00 91.88 115 TYR A O 1
ATOM 864 N N . LYS A 1 116 ? -25.102 -14.354 9.235 1.00 91.88 116 LYS A N 1
ATOM 865 C CA . LYS A 1 116 ? -26.259 -14.998 9.872 1.00 91.88 116 LYS A CA 1
ATOM 866 C C . LYS A 1 116 ? -25.886 -15.747 11.143 1.00 91.88 116 LYS A C 1
ATOM 868 O O . LYS A 1 116 ? -26.602 -15.621 12.136 1.00 91.88 116 LYS A O 1
ATOM 873 N N . VAL A 1 117 ? -24.784 -16.502 11.120 1.00 94.44 117 VAL A N 1
ATOM 874 C CA . VAL A 1 117 ? -24.301 -17.210 12.312 1.00 94.44 117 VAL A CA 1
ATOM 875 C C . VAL A 1 117 ? -23.987 -16.201 13.410 1.00 94.44 117 VAL A C 1
ATOM 877 O O . VAL A 1 117 ? -24.544 -16.323 14.495 1.00 94.44 117 VAL A O 1
ATOM 880 N N . LEU A 1 118 ? -23.198 -15.159 13.125 1.00 95.19 118 LEU A N 1
ATOM 881 C CA . LEU A 1 118 ? -22.853 -14.135 14.119 1.00 95.19 118 LEU A CA 1
ATOM 882 C C . LEU A 1 118 ? -24.090 -13.400 14.653 1.00 95.19 118 LEU A C 1
ATOM 884 O O . LEU A 1 118 ? -24.269 -13.288 15.863 1.00 95.19 118 LEU A O 1
ATOM 888 N N . LEU A 1 119 ? -24.986 -12.964 13.766 1.00 95.19 119 LEU A N 1
ATOM 889 C CA . LEU A 1 119 ? -26.209 -12.257 14.143 1.00 95.19 119 LEU A CA 1
ATOM 890 C C . LEU A 1 119 ? -27.095 -13.107 15.064 1.00 95.19 119 LEU A C 1
ATOM 892 O O . LEU A 1 119 ? -27.679 -12.580 16.005 1.00 95.19 119 LEU A O 1
ATOM 896 N N . SER A 1 120 ? -27.166 -14.423 14.835 1.00 95.00 120 SER A N 1
ATOM 897 C CA . SER A 1 120 ? -27.965 -15.336 15.665 1.00 95.00 120 SER A CA 1
ATOM 898 C C . SER A 1 120 ? -27.476 -15.458 17.114 1.00 95.00 120 SER A C 1
ATOM 900 O O . SER A 1 120 ? -28.221 -15.940 17.967 1.00 95.00 120 SER A O 1
ATOM 902 N N . LYS A 1 121 ? -26.235 -15.041 17.394 1.00 96.19 121 LYS A N 1
ATOM 903 C CA . LYS A 1 121 ? -25.608 -15.125 18.721 1.00 96.19 121 LYS A CA 1
ATOM 904 C C . LYS A 1 121 ? -25.728 -13.844 19.535 1.00 96.19 121 LYS A C 1
ATOM 906 O O . LYS A 1 121 ? -25.376 -13.861 20.710 1.00 96.19 121 LYS A O 1
ATOM 911 N N . VAL A 1 122 ? -26.220 -12.762 18.937 1.00 96.69 122 VAL A N 1
ATOM 912 C CA . VAL A 1 122 ? -26.445 -11.489 19.625 1.00 96.69 122 VAL A CA 1
ATOM 913 C C . VAL A 1 122 ? -27.939 -11.364 19.961 1.00 96.69 122 VAL A C 1
ATOM 915 O O . VAL A 1 122 ? -28.773 -11.544 19.068 1.00 96.69 122 VAL A O 1
ATOM 918 N N . PRO A 1 123 ? -28.318 -11.058 21.216 1.00 96.88 123 PRO A N 1
ATOM 919 C CA . PRO A 1 123 ? -29.710 -10.802 21.577 1.00 96.88 123 PRO A CA 1
ATOM 920 C C . PRO A 1 123 ? -30.323 -9.680 20.728 1.00 96.88 123 PRO A C 1
ATOM 922 O O . PRO A 1 123 ? -29.711 -8.637 20.500 1.00 96.88 123 PRO A O 1
ATOM 925 N N . LYS A 1 124 ? -31.552 -9.882 20.240 1.00 94.38 124 LYS A N 1
ATOM 926 C CA . LYS A 1 124 ? -32.190 -8.951 19.289 1.00 94.38 124 LYS A CA 1
ATOM 927 C C . LYS A 1 124 ? -32.416 -7.557 19.875 1.00 94.38 124 LYS A C 1
ATOM 929 O O . LYS A 1 124 ? -32.311 -6.577 19.150 1.00 94.38 124 LYS A O 1
ATOM 934 N N . ASP A 1 125 ? -32.709 -7.469 21.168 1.00 95.25 125 ASP A N 1
ATOM 935 C CA . ASP A 1 125 ? -32.917 -6.219 21.908 1.00 95.25 125 ASP A CA 1
ATOM 936 C C . ASP A 1 125 ? -31.628 -5.397 22.075 1.00 95.25 125 ASP A C 1
ATOM 938 O O . ASP A 1 125 ? -31.684 -4.180 22.261 1.00 95.25 125 ASP A O 1
ATOM 942 N N . LYS A 1 126 ? -30.461 -6.035 21.931 1.00 97.31 126 LYS A N 1
ATOM 943 C CA . LYS A 1 126 ? -29.156 -5.369 21.959 1.00 97.31 126 LYS A CA 1
ATOM 944 C C . LYS A 1 126 ? -28.790 -4.691 20.640 1.00 97.31 126 LYS A C 1
ATOM 946 O O . LYS A 1 126 ? -27.840 -3.912 20.634 1.00 97.31 126 LYS A O 1
ATOM 951 N N . ILE A 1 127 ? -29.525 -4.935 19.549 1.00 96.44 127 ILE A N 1
ATOM 952 C CA . ILE A 1 127 ? -29.257 -4.347 18.228 1.00 96.44 127 ILE A CA 1
ATOM 953 C C . ILE A 1 127 ? -30.353 -3.350 17.854 1.00 96.44 127 ILE A C 1
ATOM 955 O O . ILE A 1 127 ? -31.525 -3.697 17.727 1.00 96.44 127 ILE A O 1
ATOM 959 N N . GLN A 1 128 ? -29.947 -2.108 17.619 1.00 95.19 128 GLN A N 1
ATOM 960 C CA . GLN A 1 128 ? -30.811 -0.996 17.251 1.00 95.19 128 GLN A CA 1
ATOM 961 C C . GLN A 1 128 ? -30.591 -0.650 15.775 1.00 95.19 128 GLN A C 1
ATOM 963 O O . GLN A 1 128 ? -29.607 -0.002 15.419 1.00 95.19 128 GLN A O 1
ATOM 968 N N . TRP A 1 129 ? -31.506 -1.110 14.920 1.00 92.62 129 TRP A N 1
ATOM 969 C CA . TRP A 1 129 ? -31.484 -0.874 13.473 1.00 92.62 129 TRP A CA 1
ATOM 970 C C . TRP A 1 129 ? -32.041 0.502 13.100 1.00 92.62 129 TRP A C 1
ATOM 972 O O . TRP A 1 129 ? -32.813 1.105 13.849 1.00 92.62 129 TRP A O 1
ATOM 982 N N . GLY A 1 130 ? -31.672 0.978 11.913 1.00 89.50 130 GLY A N 1
ATOM 983 C CA . GLY A 1 130 ? -32.116 2.255 11.361 1.00 89.50 130 GLY A CA 1
ATOM 984 C C . GLY A 1 130 ? -31.625 3.482 12.134 1.00 89.50 130 GLY A C 1
ATOM 985 O O . GLY A 1 130 ? -32.238 4.545 12.073 1.00 89.50 130 GLY A O 1
ATOM 986 N N . LYS A 1 131 ? -30.543 3.345 12.905 1.00 91.50 131 LYS A N 1
ATOM 987 C CA . LYS A 1 131 ? -30.004 4.395 13.773 1.00 91.50 131 LYS A CA 1
ATOM 988 C C . LYS A 1 131 ? -28.719 4.963 13.181 1.00 91.50 131 LYS A C 1
ATOM 990 O O . LYS A 1 131 ? -27.666 4.328 13.202 1.00 91.50 131 LYS A O 1
ATOM 995 N N . ARG A 1 132 ? -28.800 6.184 12.651 1.00 90.50 132 ARG A N 1
ATOM 996 C CA . ARG A 1 132 ? -27.660 6.885 12.041 1.00 90.50 132 ARG A CA 1
ATOM 997 C C . ARG A 1 132 ? -27.044 7.868 13.030 1.00 90.50 132 ARG A C 1
ATOM 999 O O . ARG A 1 132 ? -27.736 8.767 13.491 1.00 90.50 132 ARG A O 1
ATOM 1006 N N . LEU A 1 133 ? -25.747 7.739 13.310 1.00 91.69 133 LEU A N 1
ATOM 1007 C CA . LEU A 1 133 ? -25.002 8.664 14.170 1.00 91.69 133 LEU A CA 1
ATOM 1008 C C . LEU A 1 133 ? -24.991 10.086 13.588 1.00 91.69 133 LEU A C 1
ATOM 1010 O O . LEU A 1 133 ? -24.548 10.279 12.457 1.00 91.69 133 LEU A O 1
ATOM 1014 N N . VAL A 1 134 ? -25.425 11.069 14.379 1.00 91.38 134 VAL A N 1
ATOM 1015 C CA . VAL A 1 134 ? -25.437 12.493 13.991 1.00 91.38 134 VAL A CA 1
ATOM 1016 C C . VAL A 1 134 ? -24.787 13.426 15.012 1.00 91.38 134 VAL A C 1
ATOM 1018 O O . VAL A 1 134 ? -24.507 14.586 14.697 1.00 91.38 134 VAL A O 1
ATOM 1021 N N . ASN A 1 135 ? -24.515 12.943 16.224 1.00 92.44 135 ASN A N 1
ATOM 1022 C CA . ASN A 1 135 ? -23.771 13.705 17.219 1.00 92.44 135 ASN A CA 1
ATOM 1023 C C . ASN A 1 135 ? -22.970 12.795 18.145 1.00 92.44 135 ASN A C 1
ATOM 1025 O O . ASN A 1 135 ? -23.365 11.661 18.413 1.00 92.44 135 ASN A O 1
ATOM 1029 N N . HIS A 1 136 ? -21.876 13.331 18.673 1.00 95.19 136 HIS A N 1
ATOM 1030 C CA . HIS A 1 136 ? -20.956 12.655 19.582 1.00 95.19 136 HIS A CA 1
ATOM 1031 C C . HIS A 1 136 ? -20.413 13.666 20.586 1.00 95.19 136 HIS A C 1
ATOM 1033 O O . HIS A 1 136 ? -19.960 14.749 20.206 1.00 95.19 136 HIS A O 1
ATOM 1039 N N . LYS A 1 137 ? -20.474 13.309 21.867 1.00 95.56 137 LYS A N 1
ATOM 1040 C CA . LYS A 1 137 ? -19.913 14.075 22.981 1.00 95.56 137 LYS A CA 1
ATOM 1041 C C . LYS A 1 137 ? -19.259 13.109 23.954 1.00 95.56 137 LYS A C 1
ATOM 1043 O O . LYS A 1 137 ? -19.745 12.002 24.158 1.00 95.56 137 LYS A O 1
ATOM 1048 N N . GLN A 1 138 ? -18.169 13.528 24.576 1.00 96.00 138 GLN A N 1
ATOM 1049 C CA . GLN A 1 138 ? -17.487 12.735 25.592 1.00 96.00 138 GLN A CA 1
ATOM 1050 C C . GLN A 1 138 ? -16.831 13.636 26.630 1.00 96.00 138 GLN A C 1
ATOM 1052 O O . GLN A 1 138 ? -16.360 14.727 26.299 1.00 96.00 138 GLN A O 1
ATOM 1057 N N . ASP A 1 139 ? -16.777 13.154 27.866 1.00 94.12 139 ASP A N 1
ATOM 1058 C CA . ASP A 1 139 ? -16.153 13.825 29.003 1.00 94.12 139 ASP A CA 1
ATOM 1059 C C . ASP A 1 139 ? -15.375 12.827 29.886 1.00 94.12 139 ASP A C 1
ATOM 1061 O O . ASP A 1 139 ? -15.079 11.692 29.492 1.00 94.12 139 ASP A O 1
ATOM 1065 N N . GLU A 1 140 ? -14.987 13.258 31.086 1.00 93.06 140 GLU A N 1
ATOM 1066 C CA . GLU A 1 140 ? -14.256 12.422 32.041 1.00 93.06 140 GLU A CA 1
ATOM 1067 C C . GLU A 1 140 ? -15.080 11.265 32.613 1.00 93.06 140 GLU A C 1
ATOM 1069 O O . GLU A 1 140 ? -14.491 10.349 33.186 1.00 93.06 140 GLU A O 1
ATOM 1074 N N . HIS A 1 141 ? -16.401 11.247 32.431 1.00 92.38 141 HIS A N 1
ATOM 1075 C CA . HIS A 1 141 ? -17.321 10.274 33.023 1.00 92.38 141 HIS A CA 1
ATOM 1076 C C . HIS A 1 141 ? -17.974 9.346 31.998 1.00 92.38 141 HIS A C 1
ATOM 1078 O O . HIS A 1 141 ? -18.295 8.213 32.345 1.00 92.38 141 HIS A O 1
ATOM 1084 N N . GLY A 1 142 ? -18.140 9.769 30.744 1.00 96.38 142 GLY A N 1
ATOM 1085 C CA . GLY A 1 142 ? -18.759 8.923 29.730 1.00 96.38 142 GLY A CA 1
ATOM 1086 C C . GLY A 1 142 ? -18.726 9.487 28.315 1.00 96.38 142 GLY A C 1
ATOM 1087 O O . GLY A 1 142 ? -18.146 10.533 28.025 1.00 96.38 142 GLY A O 1
ATOM 1088 N N . VAL A 1 143 ? -19.353 8.740 27.415 1.00 97.88 143 VAL A N 1
ATOM 1089 C CA . VAL A 1 143 ? -19.597 9.105 26.022 1.00 97.88 143 VAL A CA 1
ATOM 1090 C C . VAL A 1 143 ? -21.094 9.041 25.735 1.00 97.88 143 VAL A C 1
ATOM 1092 O O . VAL A 1 143 ? -21.805 8.125 26.160 1.00 97.88 143 VAL A O 1
ATOM 1095 N N . GLU A 1 144 ? -21.568 10.043 25.009 1.00 98.06 144 GLU A N 1
ATOM 1096 C CA . GLU A 1 144 ? -22.939 10.192 24.551 1.00 98.06 144 GLU A CA 1
ATOM 1097 C C . GLU A 1 144 ? -22.942 10.284 23.024 1.00 98.06 144 GLU A C 1
ATOM 1099 O O . GLU A 1 144 ? -22.195 11.070 22.432 1.00 98.06 144 GLU A O 1
ATOM 1104 N N . ILE A 1 145 ? -23.799 9.490 22.385 1.00 97.56 145 ILE A N 1
ATOM 1105 C CA . ILE A 1 145 ? -24.090 9.630 20.960 1.00 97.56 145 ILE A CA 1
ATOM 1106 C C . ILE A 1 145 ? -25.568 9.923 20.739 1.00 97.56 145 ILE A C 1
ATOM 1108 O O . ILE A 1 145 ? -26.433 9.364 21.416 1.00 97.56 145 ILE A O 1
ATOM 1112 N N . GLU A 1 146 ? -25.853 10.768 19.754 1.00 96.12 146 GLU A N 1
ATOM 1113 C CA . GLU A 1 146 ? -27.210 11.006 19.268 1.00 96.12 146 GLU A CA 1
ATOM 1114 C C . GLU A 1 146 ? -27.350 10.354 17.895 1.00 96.12 146 GLU A C 1
ATOM 1116 O O . GLU A 1 146 ? -26.499 10.526 17.013 1.00 96.12 146 GLU A O 1
ATOM 1121 N N . CYS A 1 147 ? -28.419 9.587 17.714 1.00 92.94 147 CYS A N 1
ATOM 1122 C CA . CYS A 1 147 ? -28.730 8.926 16.458 1.00 92.94 147 CYS A CA 1
ATOM 1123 C C . CYS A 1 147 ? -30.102 9.347 15.949 1.00 92.94 147 CYS A C 1
ATOM 1125 O O . CYS A 1 147 ? -31.073 9.355 16.703 1.00 92.94 147 CYS A O 1
ATOM 1127 N N . GLU A 1 148 ? -30.187 9.648 14.662 1.00 90.06 148 GLU A N 1
ATOM 1128 C CA . GLU A 1 148 ? -31.457 9.858 13.974 1.00 90.06 148 GLU A CA 1
ATOM 1129 C C . GLU A 1 148 ? -32.058 8.530 13.540 1.00 90.06 148 GLU A C 1
ATOM 1131 O O . GLU A 1 148 ? -31.343 7.634 13.076 1.00 90.06 148 GLU A O 1
ATOM 1136 N N . ASP A 1 149 ? -33.381 8.437 13.661 1.00 85.19 149 ASP A N 1
ATOM 1137 C CA . ASP A 1 149 ? -34.141 7.353 13.058 1.00 85.19 149 ASP A CA 1
ATOM 1138 C C . ASP A 1 149 ? -34.264 7.563 11.543 1.00 85.19 149 ASP A C 1
ATOM 1140 O O . ASP A 1 149 ? -34.633 8.647 11.076 1.00 85.19 149 ASP A O 1
ATOM 1144 N N . ASN A 1 150 ? -33.932 6.535 10.767 1.00 77.69 150 ASN A N 1
ATOM 1145 C CA . ASN A 1 150 ? -34.068 6.544 9.315 1.00 77.69 150 ASN A CA 1
ATOM 1146 C C . ASN A 1 150 ? -35.087 5.517 8.797 1.00 77.69 150 ASN A C 1
ATOM 1148 O O . ASN A 1 150 ? -35.148 5.327 7.579 1.00 77.69 150 ASN A O 1
ATOM 1152 N N . LEU A 1 151 ? -35.868 4.876 9.681 1.00 68.81 151 LEU A N 1
ATOM 1153 C CA . LEU A 1 151 ? -36.846 3.842 9.321 1.00 68.81 151 LEU A CA 1
ATOM 1154 C C . LEU A 1 151 ? -37.911 4.339 8.324 1.00 68.81 151 LEU A C 1
ATOM 1156 O O . LEU A 1 151 ? -38.302 3.579 7.440 1.00 68.81 151 LEU A O 1
ATOM 1160 N N . ASP A 1 152 ? -38.297 5.617 8.409 1.00 60.41 152 ASP A N 1
ATOM 1161 C CA . ASP A 1 152 ? -39.377 6.221 7.608 1.00 60.41 152 ASP A CA 1
ATOM 1162 C C . ASP A 1 152 ? -38.934 6.794 6.246 1.00 60.41 152 ASP A C 1
ATOM 1164 O O . ASP A 1 152 ? -39.747 7.356 5.509 1.00 60.41 152 ASP A O 1
ATOM 1168 N N . LEU A 1 153 ? -37.649 6.708 5.884 1.00 59.06 153 LEU A N 1
ATOM 1169 C CA . LEU A 1 153 ? -37.177 7.243 4.600 1.00 59.06 153 LEU A CA 1
ATOM 1170 C C . LEU A 1 153 ? -37.474 6.268 3.443 1.00 59.06 153 LEU A C 1
ATOM 1172 O O . LEU A 1 153 ? -37.572 5.066 3.653 1.00 59.06 153 LEU A O 1
ATOM 1176 N N . PRO A 1 154 ? -37.573 6.708 2.183 1.00 55.94 154 PRO A N 1
ATOM 1177 C CA . PRO A 1 154 ? -37.459 5.794 1.041 1.00 55.94 154 PRO A CA 1
ATOM 1178 C C . PRO A 1 154 ? -36.131 5.007 1.094 1.00 55.94 154 PRO A C 1
ATOM 1180 O O . PRO A 1 154 ? -35.139 5.541 1.592 1.00 55.94 154 PRO A O 1
ATOM 1183 N N . GLU A 1 155 ? -36.082 3.753 0.620 1.00 49.28 155 GLU A N 1
ATOM 1184 C CA . GLU A 1 155 ? -34.815 2.982 0.513 1.00 49.28 155 GLU A CA 1
ATOM 1185 C C . GLU A 1 155 ? -33.769 3.707 -0.359 1.00 49.28 155 GLU A C 1
ATOM 1187 O O . GLU A 1 155 ? -32.572 3.561 -0.138 1.00 49.28 155 GLU A O 1
ATOM 1192 N N . ASP A 1 156 ? -34.231 4.551 -1.287 1.00 46.41 156 ASP A N 1
ATOM 1193 C CA . ASP A 1 156 ? -33.428 5.330 -2.236 1.00 46.41 156 ASP A CA 1
ATOM 1194 C C . ASP A 1 156 ? -33.159 6.791 -1.811 1.00 46.41 156 ASP A C 1
ATOM 1196 O O . ASP A 1 156 ? -32.701 7.593 -2.627 1.00 46.41 156 ASP A O 1
ATOM 1200 N N . ALA A 1 157 ? -33.502 7.193 -0.583 1.00 47.00 157 ALA A N 1
ATOM 1201 C CA . ALA A 1 157 ? -33.401 8.595 -0.173 1.00 47.00 157 ALA A CA 1
ATOM 1202 C C . ALA A 1 157 ? -31.938 9.079 -0.094 1.00 47.00 157 ALA A C 1
ATOM 1204 O O . ALA A 1 157 ? -31.134 8.528 0.654 1.00 47.00 157 ALA A O 1
ATOM 1205 N N . ASP A 1 158 ? -31.623 10.139 -0.846 1.00 42.09 158 ASP A N 1
ATOM 1206 C CA . ASP A 1 158 ? -30.310 10.794 -0.906 1.00 42.09 158 ASP A CA 1
ATOM 1207 C C . ASP A 1 158 ? -29.850 11.274 0.489 1.00 42.09 158 ASP A C 1
ATOM 1209 O O . ASP A 1 158 ? -30.582 11.980 1.194 1.00 42.09 158 ASP A O 1
ATOM 1213 N N . GLU A 1 159 ? -28.627 10.911 0.897 1.00 46.81 159 GLU A N 1
ATOM 1214 C CA . GLU A 1 159 ? -28.036 11.335 2.175 1.00 46.81 159 GLU A CA 1
ATOM 1215 C C . GLU A 1 159 ? -27.865 12.863 2.265 1.00 46.81 159 GLU A C 1
ATOM 1217 O O . GLU A 1 159 ? -27.889 13.405 3.376 1.00 46.81 159 GLU A O 1
ATOM 1222 N N . SER A 1 160 ? -27.773 13.563 1.126 1.00 41.38 160 SER A N 1
ATOM 1223 C CA . SER A 1 160 ? -27.638 15.026 1.052 1.00 41.38 160 SER A CA 1
ATOM 1224 C C . SER A 1 160 ? -28.960 15.791 1.223 1.00 41.38 160 SER A C 1
ATOM 1226 O O . SER A 1 160 ? -28.944 16.987 1.518 1.00 41.38 160 SER A O 1
ATOM 1228 N N . ALA A 1 161 ? -30.114 15.114 1.151 1.00 41.91 161 ALA A N 1
ATOM 1229 C CA . ALA A 1 161 ? -31.430 15.718 1.397 1.00 41.91 161 ALA A CA 1
ATOM 1230 C C . ALA A 1 161 ? -31.800 15.809 2.900 1.00 41.91 161 ALA A C 1
ATOM 1232 O O . ALA A 1 161 ? -32.918 16.185 3.256 1.00 41.91 161 ALA A O 1
ATOM 1233 N N . ASN A 1 162 ? -30.879 15.461 3.808 1.00 48.06 162 ASN A N 1
ATOM 1234 C CA . ASN A 1 162 ? -31.157 15.195 5.226 1.00 48.06 162 ASN A CA 1
ATOM 1235 C C . ASN A 1 162 ? -30.869 16.353 6.202 1.00 48.06 162 ASN A C 1
ATOM 1237 O O . ASN A 1 162 ? -30.465 16.099 7.333 1.00 48.06 162 ASN A O 1
ATOM 1241 N N . ASN A 1 163 ? -31.143 17.605 5.835 1.00 46.16 163 ASN A N 1
ATOM 1242 C CA . ASN A 1 163 ? -31.234 18.700 6.816 1.00 46.16 163 ASN A CA 1
ATOM 1243 C C . ASN A 1 163 ? -32.693 18.938 7.226 1.00 46.16 163 ASN A C 1
ATOM 1245 O O . ASN A 1 163 ? -33.223 20.035 7.065 1.00 46.16 163 ASN A O 1
ATOM 1249 N N . ASN A 1 164 ? -33.369 17.899 7.723 1.00 51.16 164 ASN A N 1
ATOM 1250 C CA . ASN A 1 164 ? -34.681 18.072 8.338 1.00 51.16 164 ASN A CA 1
ATOM 1251 C C . ASN A 1 164 ? -34.525 17.936 9.857 1.00 51.16 164 ASN A C 1
ATOM 1253 O O . ASN A 1 164 ? -34.534 16.827 10.389 1.00 51.16 164 ASN A O 1
ATOM 1257 N N . ASP A 1 165 ? -34.366 19.073 10.540 1.00 56.78 165 ASP A N 1
ATOM 1258 C CA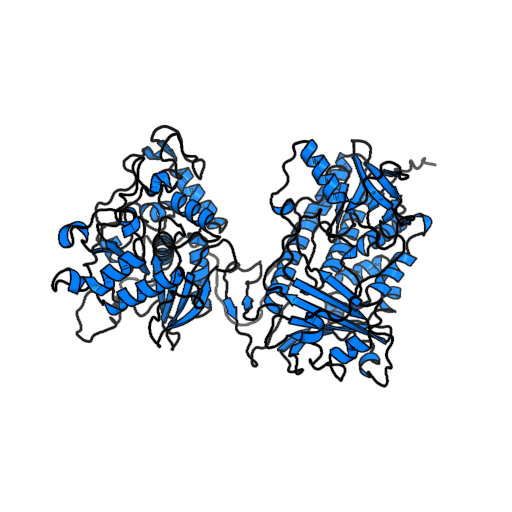 . ASP A 1 165 ? -34.082 19.194 11.984 1.00 56.78 165 ASP A CA 1
ATOM 1259 C C . ASP A 1 165 ? -35.177 18.595 12.901 1.00 56.78 165 ASP A C 1
ATOM 1261 O O . ASP A 1 165 ? -35.004 18.505 14.114 1.00 56.78 165 ASP A O 1
ATOM 1265 N N . ASN A 1 166 ? -36.297 18.145 12.322 1.00 60.28 166 ASN A N 1
ATOM 1266 C CA . ASN A 1 166 ? -37.472 17.629 13.026 1.00 60.28 166 ASN A CA 1
ATOM 1267 C C . ASN A 1 166 ? -37.514 16.097 13.194 1.00 60.28 166 ASN A C 1
ATOM 1269 O O . ASN A 1 166 ? -38.540 15.567 13.624 1.00 60.28 166 ASN A O 1
ATOM 1273 N N . ARG A 1 167 ? -36.457 15.350 12.845 1.00 69.94 167 ARG A N 1
ATOM 1274 C CA . ARG A 1 167 ? -36.454 13.887 13.050 1.00 69.94 167 ARG A CA 1
ATOM 1275 C C . ARG A 1 167 ? -36.230 13.518 14.510 1.00 69.94 167 ARG A C 1
ATOM 1277 O O . ARG A 1 167 ? -35.448 14.153 15.214 1.00 69.94 167 ARG A O 1
ATOM 1284 N N . ALA A 1 168 ? -36.895 12.449 14.948 1.00 74.19 168 ALA A N 1
ATOM 1285 C CA . ALA A 1 168 ? -36.703 11.903 16.282 1.00 74.19 168 ALA A CA 1
ATOM 1286 C C . ALA A 1 168 ? -35.246 11.441 16.457 1.00 74.19 168 ALA A C 1
ATOM 1288 O O . ALA A 1 168 ? -34.743 10.608 15.697 1.00 74.19 168 ALA A O 1
ATOM 1289 N N . LYS A 1 169 ? -34.577 12.000 17.469 1.00 86.56 169 LYS A N 1
ATOM 1290 C CA . LYS A 1 169 ? -33.213 11.642 17.865 1.00 86.56 169 LYS A CA 1
ATOM 1291 C C . LYS A 1 169 ? -33.272 10.762 19.108 1.00 86.56 169 LYS A C 1
ATOM 1293 O O . LYS A 1 169 ? -33.993 11.064 20.058 1.00 86.56 169 LYS A O 1
ATOM 1298 N N . VAL A 1 170 ? -32.510 9.676 19.103 1.00 92.50 170 VAL A N 1
ATOM 1299 C CA . VAL A 1 170 ? -32.344 8.768 20.242 1.00 92.50 170 VAL A CA 1
ATOM 1300 C C . VAL A 1 170 ? -30.933 8.932 20.785 1.00 92.50 170 VAL A C 1
ATOM 1302 O O . VAL A 1 170 ? -29.969 8.950 20.021 1.00 92.50 170 VAL A O 1
ATOM 1305 N N . VAL A 1 171 ? -30.817 9.052 22.105 1.00 95.88 171 VAL A N 1
ATOM 1306 C CA . VAL A 1 171 ? -29.540 9.257 22.791 1.00 95.88 171 VAL A CA 1
ATOM 1307 C C . VAL A 1 171 ? -29.088 7.960 23.447 1.00 95.88 171 VAL A C 1
ATOM 1309 O O . VAL A 1 171 ? -29.847 7.346 24.199 1.00 95.88 171 VAL A O 1
ATOM 1312 N N . TYR A 1 172 ? -27.836 7.575 23.212 1.00 97.31 172 TYR A N 1
ATOM 1313 C CA . TYR A 1 172 ? -27.195 6.443 23.876 1.00 97.31 172 TYR A CA 1
ATOM 1314 C C . TYR A 1 172 ? -26.027 6.933 24.728 1.00 97.31 172 TYR A C 1
ATOM 1316 O O . TYR A 1 172 ? -25.199 7.714 24.267 1.00 97.31 172 TYR A O 1
ATOM 1324 N N . LYS A 1 173 ? -25.963 6.447 25.972 1.00 97.56 173 LYS A N 1
ATOM 1325 C CA . LYS A 1 173 ? -24.908 6.759 26.947 1.00 97.56 173 LYS A CA 1
ATOM 1326 C C . LYS A 1 173 ? -24.163 5.500 27.359 1.00 97.56 173 LYS A C 1
ATOM 1328 O O . LYS A 1 173 ? -24.806 4.492 27.688 1.00 97.56 173 LYS A O 1
ATOM 1333 N N . GLY A 1 174 ? -22.841 5.592 27.392 1.00 96.81 174 GLY A N 1
ATOM 1334 C CA . GLY A 1 174 ? -21.939 4.527 27.815 1.00 96.81 174 GLY A CA 1
ATOM 1335 C C . GLY A 1 174 ? -20.619 5.083 28.336 1.00 96.81 174 GLY A C 1
ATOM 1336 O O . GLY A 1 174 ? -20.388 6.288 28.324 1.00 96.81 174 GLY A O 1
ATOM 1337 N N . ASP A 1 175 ? -19.751 4.193 28.792 1.00 97.56 175 ASP A N 1
ATOM 1338 C CA . ASP A 1 175 ? -18.393 4.521 29.224 1.00 97.56 175 ASP A CA 1
ATOM 1339 C C . ASP A 1 175 ? -17.422 4.567 28.035 1.00 97.56 175 ASP A C 1
ATOM 1341 O O . ASP A 1 175 ? -16.468 5.348 28.052 1.00 97.56 175 ASP A O 1
ATOM 1345 N N . VAL A 1 176 ? -17.670 3.730 27.017 1.00 98.00 176 VAL A N 1
ATOM 1346 C CA . VAL A 1 176 ? -16.828 3.538 25.825 1.00 98.00 176 VAL A CA 1
ATOM 1347 C C . VAL A 1 176 ? -17.677 3.511 24.552 1.00 98.00 176 VAL A C 1
ATOM 1349 O O . VAL A 1 176 ? -18.740 2.891 24.524 1.00 98.00 176 VAL A O 1
ATOM 1352 N N . LEU A 1 177 ? -17.173 4.133 23.485 1.00 98.62 177 LEU A N 1
ATOM 1353 C CA . LEU A 1 177 ? -17.721 4.088 22.131 1.00 98.62 177 LEU A CA 1
ATOM 1354 C C . LEU A 1 177 ? -16.746 3.367 21.196 1.00 98.62 177 LEU A C 1
ATOM 1356 O O . LEU A 1 177 ? -15.610 3.805 21.022 1.00 98.62 177 LEU A O 1
ATOM 1360 N N . ILE A 1 178 ? -17.214 2.297 20.560 1.00 98.69 178 ILE A N 1
ATOM 1361 C CA . ILE A 1 178 ? -16.489 1.526 19.553 1.00 98.69 178 ILE A CA 1
ATOM 1362 C C . ILE A 1 178 ? -17.049 1.859 18.165 1.00 98.69 178 ILE A C 1
ATOM 1364 O O . ILE A 1 178 ? -18.209 1.568 17.869 1.00 98.69 178 ILE A O 1
ATOM 1368 N N . GLY A 1 179 ? -16.214 2.432 17.300 1.00 98.25 179 GLY A N 1
ATOM 1369 C CA . GLY A 1 179 ? -16.489 2.609 15.875 1.00 98.25 179 GLY A CA 1
ATOM 1370 C C . GLY A 1 179 ? -16.097 1.370 15.077 1.00 98.25 179 GLY A C 1
ATOM 1371 O O . GLY A 1 179 ? -14.915 1.144 14.815 1.00 98.25 179 GLY A O 1
ATOM 1372 N N . ALA A 1 180 ? -17.096 0.578 14.691 1.00 97.06 180 ALA A N 1
ATOM 1373 C CA . ALA A 1 180 ? -16.985 -0.594 13.819 1.00 97.06 180 ALA A CA 1
ATOM 1374 C C . ALA A 1 180 ? -17.831 -0.409 12.538 1.00 97.06 180 ALA A C 1
ATOM 1376 O O . ALA A 1 180 ? -18.349 -1.369 11.963 1.00 97.06 180 ALA A O 1
ATOM 1377 N N . ASP A 1 181 ? -17.983 0.843 12.100 1.00 92.75 181 ASP A N 1
ATOM 1378 C CA . ASP A 1 181 ? -18.925 1.323 11.080 1.00 92.75 181 ASP A CA 1
ATOM 1379 C C . ASP A 1 181 ? -18.329 1.427 9.664 1.00 92.75 181 ASP A C 1
ATOM 1381 O O . ASP A 1 181 ? -18.929 2.010 8.759 1.00 92.75 181 ASP A O 1
ATOM 1385 N N . GLY A 1 182 ? -17.183 0.780 9.447 1.00 89.62 182 GLY A N 1
ATOM 1386 C CA . GLY A 1 182 ? -16.591 0.577 8.127 1.00 89.62 182 GLY A CA 1
ATOM 1387 C C . GLY A 1 182 ? -15.670 1.705 7.661 1.00 89.62 182 GLY A C 1
ATOM 1388 O O . GLY A 1 182 ? -15.287 2.585 8.429 1.00 89.62 182 GLY A O 1
ATOM 1389 N N . ALA A 1 183 ? -15.307 1.665 6.376 1.00 83.81 183 ALA A N 1
ATOM 1390 C CA . ALA A 1 183 ? -14.361 2.603 5.772 1.00 83.81 183 ALA A CA 1
ATOM 1391 C C . ALA A 1 183 ? -14.811 4.064 5.911 1.00 83.81 183 ALA A C 1
ATOM 1393 O O . ALA A 1 183 ? -14.002 4.908 6.273 1.00 83.81 183 ALA A O 1
ATOM 1394 N N . TYR A 1 184 ? -16.106 4.344 5.746 1.00 84.88 184 TYR A N 1
ATOM 1395 C CA . TYR A 1 184 ? -16.728 5.670 5.899 1.00 84.88 184 TYR A CA 1
ATOM 1396 C C . TYR A 1 184 ? -17.214 5.927 7.329 1.00 84.88 184 TYR A C 1
ATOM 1398 O O . TYR A 1 184 ? -18.369 6.299 7.561 1.00 84.88 184 TYR A O 1
ATOM 1406 N N . SER A 1 185 ? -16.345 5.665 8.303 1.00 91.44 185 SER A N 1
ATOM 1407 C CA . SER A 1 185 ? -16.694 5.722 9.718 1.00 91.44 185 SER A CA 1
ATOM 1408 C C . SER A 1 185 ? -17.196 7.113 10.124 1.00 91.44 185 SER A C 1
ATOM 1410 O O . SER A 1 185 ? -16.464 8.106 10.128 1.00 91.44 185 SER A O 1
ATOM 1412 N N . SER A 1 186 ? -18.465 7.189 10.520 1.00 92.81 186 SER A N 1
ATOM 1413 C CA . SER A 1 186 ? -19.034 8.385 11.137 1.00 92.81 186 SER A CA 1
ATOM 1414 C C . SER A 1 186 ? -18.418 8.617 12.510 1.00 92.81 186 SER A C 1
ATOM 1416 O O . SER A 1 186 ? -18.124 9.763 12.846 1.00 92.81 186 SER A O 1
ATOM 1418 N N . VAL A 1 187 ? -18.137 7.547 13.263 1.00 96.69 187 VAL A N 1
ATOM 1419 C CA . VAL A 1 187 ? -17.441 7.654 14.555 1.00 96.69 187 VAL A CA 1
ATOM 1420 C C . VAL A 1 187 ? -16.077 8.324 14.386 1.00 96.69 187 VAL A C 1
ATOM 1422 O O . VAL A 1 187 ? -15.783 9.275 15.110 1.00 96.69 187 VAL A O 1
ATOM 1425 N N . ARG A 1 188 ? -15.279 7.913 13.388 1.00 95.75 188 ARG A N 1
ATOM 1426 C CA . ARG A 1 188 ? -13.980 8.536 13.083 1.00 95.75 188 ARG A CA 1
ATOM 1427 C C . ARG A 1 188 ? -14.125 10.022 12.767 1.00 95.75 188 ARG A C 1
ATOM 1429 O O . ARG A 1 188 ? -13.404 10.832 13.346 1.00 95.75 188 ARG A O 1
ATOM 1436 N N . ARG A 1 189 ? -15.089 10.401 11.918 1.00 93.50 189 ARG A N 1
ATOM 1437 C CA . ARG A 1 189 ? -15.338 11.812 11.561 1.00 93.50 189 ARG A CA 1
ATOM 1438 C C . ARG A 1 189 ? -15.659 12.673 12.784 1.00 93.50 189 ARG A C 1
ATOM 1440 O O . ARG A 1 189 ? -15.074 13.745 12.950 1.00 93.50 189 ARG A O 1
ATOM 1447 N N . TYR A 1 190 ? -16.552 12.214 13.660 1.00 95.25 190 TYR A N 1
ATOM 1448 C CA . TYR A 1 190 ? -16.883 12.952 14.883 1.00 95.25 190 TYR A CA 1
ATOM 1449 C C . TYR A 1 190 ? -15.724 12.982 15.886 1.00 95.25 190 TYR A C 1
ATOM 1451 O O . TYR A 1 190 ? -15.460 14.032 16.476 1.00 95.25 190 TYR A O 1
ATOM 1459 N N . MET A 1 191 ? -14.981 11.881 16.020 1.00 96.31 191 MET A N 1
ATOM 1460 C CA . MET A 1 191 ? -13.775 11.819 16.845 1.00 96.31 191 MET A CA 1
ATOM 1461 C C . MET A 1 191 ? -12.736 12.852 16.383 1.00 96.31 191 MET A C 1
ATOM 1463 O O . MET A 1 191 ? -12.250 13.642 17.191 1.00 96.31 191 MET A O 1
ATOM 1467 N N . TYR A 1 192 ? -12.460 12.923 15.079 1.00 95.00 192 TYR A N 1
ATOM 1468 C CA . TYR A 1 192 ? -11.531 13.891 14.485 1.00 95.00 192 TYR A CA 1
ATOM 1469 C C . TYR A 1 192 ? -12.013 15.336 14.638 1.00 95.00 192 TYR A C 1
ATOM 1471 O O . TYR A 1 192 ? -11.210 16.231 14.916 1.00 95.00 192 TYR A O 1
ATOM 1479 N N . LYS A 1 193 ? -13.326 15.573 14.529 1.00 93.44 193 LYS A N 1
ATOM 1480 C CA . LYS A 1 193 ? -13.930 16.882 14.809 1.00 93.44 193 LYS A CA 1
ATOM 1481 C C . LYS A 1 193 ? -13.716 17.301 16.269 1.00 93.44 193 LYS A C 1
ATOM 1483 O O . LYS A 1 193 ? -13.333 18.445 16.505 1.00 93.44 193 LYS A O 1
ATOM 1488 N N . SER A 1 194 ? -13.912 16.388 17.226 1.00 93.06 194 SER A N 1
ATOM 1489 C CA . SER A 1 194 ? -13.640 16.630 18.654 1.00 93.06 194 SER A CA 1
ATOM 1490 C C . SER A 1 194 ? -12.168 16.971 18.888 1.00 93.06 194 SER A C 1
ATOM 1492 O O . SER A 1 194 ? -11.869 17.970 19.532 1.00 93.06 194 SER A O 1
ATOM 1494 N N . MET A 1 195 ? -11.245 16.189 18.321 1.00 95.31 195 MET A N 1
ATOM 1495 C CA . MET A 1 195 ? -9.801 16.431 18.440 1.00 95.31 195 MET A CA 1
ATOM 1496 C C . MET A 1 195 ? -9.395 17.792 17.865 1.00 95.31 195 MET A C 1
ATOM 1498 O O . MET A 1 195 ? -8.662 18.544 18.502 1.00 95.31 195 MET A O 1
ATOM 1502 N N . SER A 1 196 ? -9.927 18.140 16.691 1.00 92.38 196 SER A N 1
ATOM 1503 C CA . SER A 1 196 ? -9.654 19.427 16.042 1.00 92.38 196 SER A CA 1
ATOM 1504 C C . SER A 1 196 ? -10.159 20.606 16.879 1.00 92.38 196 SER A C 1
ATOM 1506 O O . SER A 1 196 ? -9.467 21.614 16.998 1.00 92.38 196 SER A O 1
ATOM 1508 N N . ALA A 1 197 ? -11.341 20.478 17.497 1.00 92.62 197 ALA A N 1
ATOM 1509 C CA . ALA A 1 197 ? -11.893 21.495 18.395 1.00 92.62 197 ALA A CA 1
ATOM 1510 C C . ALA A 1 197 ? -11.060 21.677 19.679 1.00 92.62 197 ALA A C 1
ATOM 1512 O O . ALA A 1 197 ? -11.032 22.766 20.244 1.00 92.62 197 ALA A O 1
ATOM 1513 N N . GLU A 1 198 ? -10.346 20.635 20.108 1.00 94.12 198 GLU A N 1
ATOM 1514 C CA . GLU A 1 198 ? -9.383 20.671 21.218 1.00 94.12 198 GLU A CA 1
ATOM 1515 C C . GLU A 1 198 ? -7.994 21.196 20.795 1.00 94.12 198 GLU A C 1
ATOM 1517 O O . GLU A 1 198 ? -7.080 21.254 21.615 1.00 94.12 198 GLU A O 1
ATOM 1522 N N . GLY A 1 199 ? -7.807 21.577 19.525 1.00 92.81 199 GLY A N 1
ATOM 1523 C CA . GLY A 1 199 ? -6.525 22.049 18.992 1.00 92.81 199 GLY A CA 1
ATOM 1524 C C . GLY A 1 199 ? -5.510 20.936 18.704 1.00 92.81 199 GLY A C 1
ATOM 1525 O O . GLY A 1 199 ? -4.341 21.225 18.443 1.00 92.81 199 GLY A O 1
ATOM 1526 N N . ILE A 1 200 ? -5.928 19.666 18.730 1.00 93.81 200 ILE A N 1
ATOM 1527 C CA . ILE A 1 200 ? -5.064 18.523 18.417 1.00 93.81 200 ILE A CA 1
ATOM 1528 C C . ILE A 1 200 ? -4.924 18.415 16.898 1.00 93.81 200 ILE A C 1
ATOM 1530 O O . ILE A 1 200 ? -5.901 18.220 16.172 1.00 93.81 200 ILE A O 1
ATOM 1534 N N . LYS A 1 201 ? -3.687 18.520 16.408 1.00 89.75 201 LYS A N 1
ATOM 1535 C CA . LYS A 1 201 ? -3.377 18.389 14.984 1.00 89.75 201 LYS A CA 1
ATOM 1536 C C . LYS A 1 201 ? -3.368 16.916 14.576 1.00 89.75 201 LYS A C 1
ATOM 1538 O O . LYS A 1 201 ? -2.548 16.143 15.065 1.00 89.75 201 LYS A O 1
ATOM 1543 N N . LEU A 1 202 ? -4.254 16.551 13.653 1.00 90.81 202 LEU A N 1
ATOM 1544 C CA . LEU A 1 202 ? -4.314 15.206 13.080 1.00 90.81 202 LEU A CA 1
ATOM 1545 C C . LEU A 1 202 ? -3.184 14.976 12.058 1.00 90.81 202 LEU A C 1
ATOM 1547 O O . LEU A 1 202 ? -2.763 15.930 11.389 1.00 90.81 202 LEU A O 1
ATOM 1551 N N . PRO A 1 203 ? -2.701 13.728 11.901 1.00 87.56 203 PRO A N 1
ATOM 1552 C CA . PRO A 1 203 ? -1.768 13.365 10.838 1.00 87.56 203 PRO A CA 1
ATOM 1553 C C . PRO A 1 203 ? -2.333 13.697 9.450 1.00 87.56 203 PRO A C 1
ATOM 1555 O O . PRO A 1 203 ? -3.509 13.467 9.175 1.00 87.56 203 PRO A O 1
AT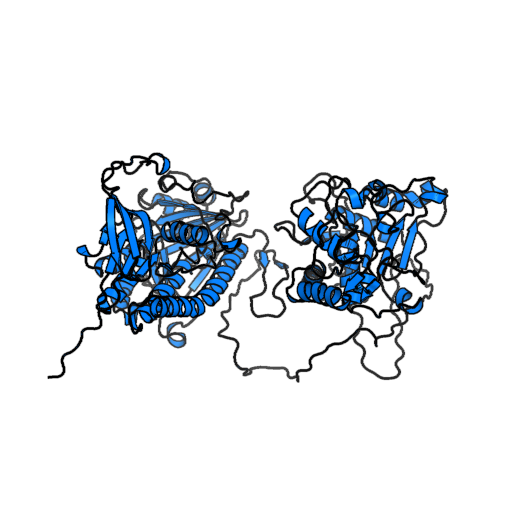OM 1558 N N . SER A 1 204 ? -1.495 14.202 8.540 1.00 83.12 204 SER A N 1
ATOM 1559 C CA . SER A 1 204 ? -1.926 14.536 7.172 1.00 83.12 204 SER A CA 1
ATOM 1560 C C . SER A 1 204 ? -2.406 13.315 6.383 1.00 83.12 204 SER A C 1
ATOM 1562 O O . SER A 1 204 ? -3.284 13.442 5.538 1.00 83.12 204 SER A O 1
ATOM 1564 N N . GLU A 1 205 ? -1.857 12.136 6.677 1.00 81.81 205 GLU A N 1
ATOM 1565 C CA . GLU A 1 205 ? -2.294 10.851 6.118 1.00 81.81 205 GLU A CA 1
ATOM 1566 C C . GLU A 1 205 ? -3.736 10.494 6.509 1.00 81.81 205 GLU A C 1
ATOM 1568 O O . GLU A 1 205 ? -4.504 10.041 5.662 1.00 81.81 205 GLU A O 1
ATOM 1573 N N . ASP A 1 206 ? -4.154 10.795 7.742 1.00 86.62 206 ASP A N 1
ATOM 1574 C CA . ASP A 1 206 ? -5.527 10.558 8.204 1.00 86.62 206 ASP A CA 1
ATOM 1575 C C . ASP A 1 206 ? -6.518 11.499 7.514 1.00 86.62 206 ASP A C 1
ATOM 1577 O O . ASP A 1 206 ? -7.638 11.091 7.209 1.00 86.62 206 ASP A O 1
ATOM 1581 N N . LEU A 1 207 ? -6.086 12.725 7.201 1.00 82.81 207 LEU A N 1
ATOM 1582 C CA . LEU A 1 207 ? -6.888 13.751 6.526 1.00 82.81 207 LEU A CA 1
ATOM 1583 C C . LEU A 1 207 ? -6.937 13.609 4.997 1.00 82.81 207 LEU A C 1
ATOM 1585 O O . LEU A 1 207 ? -7.758 14.263 4.358 1.00 82.81 207 LEU A O 1
ATOM 1589 N N . ALA A 1 208 ? -6.067 12.791 4.400 1.00 78.62 208 ALA A N 1
ATOM 1590 C CA . ALA A 1 208 ? -6.087 12.546 2.960 1.00 78.62 208 ALA A CA 1
ATOM 1591 C C . ALA A 1 208 ? -7.415 11.883 2.530 1.00 78.62 208 ALA A C 1
ATOM 1593 O O . ALA A 1 208 ? -7.984 11.114 3.303 1.00 78.62 208 ALA A O 1
ATOM 1594 N N . PRO A 1 209 ? -7.929 12.121 1.316 1.00 72.75 209 PRO A N 1
ATOM 1595 C CA . PRO A 1 209 ? -9.130 11.435 0.838 1.00 72.75 209 PRO A CA 1
ATOM 1596 C C . PRO A 1 209 ? -8.901 9.921 0.683 1.00 72.75 209 PRO A C 1
ATOM 1598 O O . PRO A 1 209 ? -7.760 9.454 0.607 1.00 72.75 209 PRO A O 1
ATOM 1601 N N . LEU A 1 210 ? -9.991 9.150 0.640 1.00 70.50 210 LEU A N 1
ATOM 1602 C CA . LEU A 1 210 ? -9.937 7.734 0.270 1.00 70.50 210 LEU A CA 1
ATOM 1603 C C . LEU A 1 210 ? -9.580 7.623 -1.219 1.00 70.50 210 LEU A C 1
ATOM 1605 O O . LEU A 1 210 ? -10.105 8.359 -2.055 1.00 70.50 210 LEU A O 1
ATOM 1609 N N . ARG A 1 211 ? -8.636 6.736 -1.544 1.00 64.50 211 ARG A N 1
ATOM 1610 C CA . ARG A 1 211 ? -8.153 6.534 -2.913 1.00 64.50 211 ARG A CA 1
ATOM 1611 C C . ARG A 1 211 ? -8.991 5.455 -3.596 1.00 64.50 211 ARG A C 1
ATOM 1613 O O . ARG A 1 211 ? -9.083 4.353 -3.067 1.00 64.50 211 ARG A O 1
ATOM 1620 N N . PHE A 1 212 ? -9.510 5.746 -4.791 1.00 65.25 212 PHE A N 1
ATOM 1621 C CA . PHE A 1 212 ? -10.205 4.772 -5.637 1.00 65.25 212 PHE A CA 1
ATOM 1622 C C . PHE A 1 212 ? -9.387 4.511 -6.889 1.00 65.25 212 PHE A C 1
ATOM 1624 O O . PHE A 1 212 ? -9.307 5.364 -7.771 1.00 65.25 212 PHE A O 1
ATOM 1631 N N . ASP A 1 213 ? -8.765 3.341 -6.983 1.00 62.22 213 ASP A N 1
ATOM 1632 C CA . ASP A 1 213 ? -8.014 2.958 -8.182 1.00 62.22 213 ASP A CA 1
ATOM 1633 C C . ASP A 1 213 ? -8.542 1.688 -8.855 1.00 62.22 213 ASP A C 1
ATOM 1635 O O . ASP A 1 213 ? -8.022 1.299 -9.901 1.00 62.22 213 ASP A O 1
ATOM 1639 N N . SER A 1 214 ? -9.584 1.065 -8.294 1.00 67.56 214 SER A N 1
ATOM 1640 C CA . SER A 1 214 ? -10.096 -0.222 -8.757 1.00 67.56 214 SER A CA 1
ATOM 1641 C C . SER A 1 214 ? -11.622 -0.323 -8.639 1.00 67.56 214 SER A C 1
ATOM 1643 O O . SER A 1 214 ? -12.212 0.024 -7.613 1.00 67.56 214 SER A O 1
ATOM 1645 N N . ASN A 1 215 ? -12.246 -0.871 -9.682 1.00 71.88 215 ASN A N 1
ATOM 1646 C CA . ASN A 1 215 ? -13.650 -1.272 -9.696 1.00 71.88 215 ASN A CA 1
ATOM 1647 C C . ASN A 1 215 ? -13.752 -2.764 -9.403 1.00 71.88 215 ASN A C 1
ATOM 1649 O O . ASN A 1 215 ? -12.949 -3.556 -9.902 1.00 71.88 215 ASN A O 1
ATOM 1653 N N . CYS A 1 216 ? -14.756 -3.153 -8.627 1.00 79.75 216 CYS A N 1
ATOM 1654 C CA . CYS A 1 216 ? -15.060 -4.547 -8.371 1.00 79.75 216 CYS A CA 1
ATOM 1655 C C . CYS A 1 216 ? -16.538 -4.838 -8.601 1.00 79.75 216 CYS A C 1
ATOM 1657 O O . CYS A 1 216 ? -17.393 -4.038 -8.250 1.00 79.75 216 CYS A O 1
ATOM 1659 N N . VAL A 1 217 ? -16.861 -5.989 -9.176 1.00 82.50 217 VAL A N 1
ATOM 1660 C CA . VAL A 1 217 ? -18.235 -6.502 -9.221 1.00 82.50 217 VAL A CA 1
ATOM 1661 C C . VAL A 1 217 ? -18.242 -7.854 -8.554 1.00 82.50 217 VAL A C 1
ATOM 1663 O O . VAL A 1 217 ? -17.445 -8.714 -8.914 1.00 82.50 217 VAL A O 1
ATOM 1666 N N . VAL A 1 218 ? -19.131 -8.045 -7.587 1.00 85.94 218 VAL A N 1
ATOM 1667 C CA . VAL A 1 218 ? -19.246 -9.287 -6.824 1.00 85.94 218 VAL A CA 1
ATOM 1668 C C . VAL A 1 218 ? -20.592 -9.950 -7.095 1.00 85.94 218 VAL A C 1
ATOM 1670 O O . VAL A 1 218 ? -21.611 -9.271 -7.249 1.00 85.94 218 VAL A O 1
ATOM 1673 N N . GLY A 1 219 ? -20.599 -11.281 -7.099 1.00 87.12 219 GLY A N 1
ATOM 1674 C CA . GLY A 1 219 ? -21.796 -12.086 -7.296 1.00 87.12 219 GLY A CA 1
ATOM 1675 C C . GLY A 1 219 ? -21.750 -13.418 -6.555 1.00 87.12 219 GLY A C 1
ATOM 1676 O O . GLY A 1 219 ? -20.683 -13.963 -6.265 1.00 87.12 219 GLY A O 1
ATOM 1677 N N . VAL A 1 220 ? -22.930 -13.950 -6.237 1.00 89.31 220 VAL A N 1
ATOM 1678 C CA . VAL A 1 220 ? -23.099 -15.326 -5.746 1.00 89.31 220 VAL A CA 1
ATOM 1679 C C . VAL A 1 220 ? -24.239 -15.983 -6.504 1.00 89.31 220 VAL A C 1
ATOM 1681 O O . VAL A 1 220 ? -25.373 -15.495 -6.472 1.00 89.31 220 VAL A O 1
ATOM 1684 N N . THR A 1 221 ? -23.958 -17.108 -7.158 1.00 92.25 221 THR A N 1
ATOM 1685 C CA . THR A 1 221 ? -24.965 -17.823 -7.945 1.00 92.25 221 THR A CA 1
ATOM 1686 C C . THR A 1 221 ? -26.170 -18.230 -7.092 1.00 92.25 221 THR A C 1
ATOM 1688 O O . THR A 1 221 ? -26.117 -18.326 -5.855 1.00 92.25 221 THR A O 1
ATOM 1691 N N . LYS A 1 222 ? -27.284 -18.545 -7.760 1.00 91.50 222 LYS A N 1
ATOM 1692 C CA . LYS A 1 222 ? -28.315 -19.403 -7.160 1.00 91.50 222 LYS A CA 1
ATOM 1693 C C . LYS A 1 222 ? -27.699 -20.749 -6.745 1.00 91.50 222 LYS A C 1
ATOM 1695 O O . LYS A 1 222 ? -26.577 -21.069 -7.131 1.00 91.50 222 LYS A O 1
ATOM 1700 N N . GLU A 1 223 ? -28.426 -21.520 -5.946 1.00 93.06 223 GLU A N 1
ATOM 1701 C CA . GLU A 1 223 ? -28.025 -22.898 -5.652 1.00 93.06 223 GLU A CA 1
ATOM 1702 C C . GLU A 1 223 ? -27.939 -23.703 -6.957 1.00 93.06 223 GLU A C 1
ATOM 1704 O O . GLU A 1 223 ? -28.832 -23.608 -7.805 1.00 93.06 223 GLU A O 1
ATOM 1709 N N . LEU A 1 224 ? -26.841 -24.435 -7.129 1.00 93.00 224 LEU A N 1
ATOM 1710 C CA . LEU A 1 224 ? -26.510 -25.171 -8.343 1.00 93.00 224 LEU A CA 1
ATOM 1711 C C . LEU A 1 224 ? -26.610 -26.682 -8.114 1.00 93.00 224 LEU A C 1
ATOM 1713 O O . LEU A 1 224 ? -26.447 -27.186 -7.002 1.00 93.00 224 LEU A O 1
ATOM 1717 N N . SER A 1 225 ? -26.869 -27.411 -9.198 1.00 91.19 225 SER A N 1
ATOM 1718 C CA . SER A 1 225 ? -26.874 -28.872 -9.192 1.00 91.19 225 SER A CA 1
ATOM 1719 C C . SER A 1 225 ? -25.446 -29.406 -9.121 1.00 91.19 225 SER A C 1
ATOM 1721 O O . SER A 1 225 ? -24.610 -29.058 -9.952 1.00 91.19 225 SER A O 1
ATOM 1723 N N . ASP A 1 226 ? -25.182 -30.317 -8.186 1.00 88.00 226 ASP A N 1
ATOM 1724 C CA . ASP A 1 226 ? -23.892 -31.010 -8.090 1.00 88.00 226 ASP A CA 1
ATOM 1725 C C . ASP A 1 226 ? -23.685 -32.055 -9.206 1.00 88.00 226 ASP A C 1
ATOM 1727 O O . ASP A 1 226 ? -22.584 -32.569 -9.383 1.00 88.00 226 ASP A O 1
ATOM 1731 N N . VAL A 1 227 ? -24.722 -32.362 -9.994 1.00 88.44 227 VAL A N 1
ATOM 1732 C CA . VAL A 1 227 ? -24.608 -33.187 -11.206 1.00 88.44 227 VAL A CA 1
ATOM 1733 C C . VAL A 1 227 ? -24.027 -32.370 -12.357 1.00 88.44 227 VAL A C 1
ATOM 1735 O O . VAL A 1 227 ? -23.178 -32.870 -13.088 1.00 88.44 227 VAL A O 1
ATOM 1738 N N . GLU A 1 228 ? -24.480 -31.124 -12.502 1.00 87.25 228 GLU A N 1
ATOM 1739 C CA . GLU A 1 228 ? -24.031 -30.193 -13.545 1.00 87.25 228 GLU A CA 1
ATOM 1740 C C . GLU A 1 228 ? -22.678 -29.565 -13.194 1.00 87.25 228 GLU A C 1
ATOM 1742 O O . GLU A 1 228 ? -21.828 -29.408 -14.064 1.00 87.25 228 GLU A O 1
ATOM 1747 N N . TYR A 1 229 ? -22.449 -29.310 -11.901 1.00 90.38 229 TYR A N 1
ATOM 1748 C CA . TYR A 1 229 ? -21.192 -28.805 -11.353 1.00 90.38 229 TYR A CA 1
ATOM 1749 C C . TYR A 1 229 ? -20.602 -29.813 -10.350 1.00 90.38 229 TYR A C 1
ATOM 1751 O O . TYR A 1 229 ? -20.737 -29.623 -9.136 1.00 90.38 229 TYR A O 1
ATOM 1759 N N . PRO A 1 230 ? -19.927 -30.885 -10.821 1.00 89.75 230 PRO A N 1
ATOM 1760 C CA . PRO A 1 230 ? -19.378 -31.943 -9.965 1.00 89.75 230 PRO A CA 1
ATOM 1761 C C . PRO A 1 230 ? -18.435 -31.459 -8.863 1.00 89.75 230 PRO A C 1
ATOM 1763 O O . PRO A 1 230 ? -18.359 -32.103 -7.819 1.00 89.75 230 PRO A O 1
ATOM 1766 N N . VAL A 1 231 ? -17.771 -30.317 -9.068 1.00 87.38 231 VAL A N 1
ATOM 1767 C CA . VAL A 1 231 ? -16.904 -29.659 -8.078 1.00 87.38 231 VAL A CA 1
ATOM 1768 C C . VAL A 1 231 ? -17.623 -29.408 -6.743 1.00 87.38 231 VAL A C 1
ATOM 1770 O O . VAL A 1 231 ? -17.031 -29.527 -5.679 1.00 87.38 231 VAL A O 1
ATOM 1773 N N . LEU A 1 232 ? -18.942 -29.184 -6.770 1.00 89.44 232 LEU A N 1
ATOM 1774 C CA . LEU A 1 232 ? -19.753 -28.940 -5.572 1.00 89.44 232 LEU A CA 1
ATOM 1775 C C . LEU A 1 232 ? -20.054 -30.210 -4.754 1.00 89.44 232 LEU A C 1
ATOM 1777 O O . LEU A 1 232 ? -20.702 -30.123 -3.709 1.00 89.44 232 LEU A O 1
ATOM 1781 N N . LYS A 1 233 ? -19.628 -31.398 -5.213 1.00 86.81 233 LYS A N 1
ATOM 1782 C CA . LYS A 1 233 ? -19.709 -32.640 -4.420 1.00 86.81 233 LYS A CA 1
ATOM 1783 C C . LYS A 1 233 ? -18.609 -32.717 -3.370 1.00 86.81 233 LYS A C 1
ATOM 1785 O O . LYS A 1 233 ? -18.785 -33.390 -2.349 1.00 86.81 233 LYS A O 1
ATOM 1790 N N . GLU A 1 234 ? -17.474 -32.082 -3.634 1.00 82.75 234 GLU A N 1
ATOM 1791 C CA . GLU A 1 234 ? -16.330 -32.112 -2.740 1.00 82.75 234 GLU A CA 1
ATOM 1792 C C . GLU A 1 234 ? -16.570 -31.178 -1.553 1.00 82.75 234 GLU A C 1
ATOM 1794 O O . GLU A 1 234 ? -17.084 -30.072 -1.687 1.00 82.75 234 GLU A O 1
ATOM 1799 N N . LYS A 1 235 ? -16.204 -31.626 -0.348 1.00 84.75 235 LYS A N 1
ATOM 1800 C CA . LYS A 1 235 ? -16.271 -30.793 0.864 1.00 84.75 235 LYS A CA 1
ATOM 1801 C C . LYS A 1 235 ? -14.973 -30.015 1.062 1.00 84.75 235 LYS A C 1
ATOM 1803 O O . LYS A 1 235 ? -14.408 -30.016 2.156 1.00 84.75 235 LYS A O 1
ATOM 1808 N N . ASN A 1 236 ? -14.489 -29.413 -0.015 1.00 86.81 236 ASN A N 1
ATOM 1809 C CA . ASN A 1 236 ? -13.274 -28.621 -0.051 1.00 86.81 236 ASN A CA 1
ATOM 1810 C C . ASN A 1 236 ? -13.568 -27.305 -0.775 1.00 86.81 236 ASN A C 1
ATOM 1812 O O . ASN A 1 236 ? -14.397 -27.254 -1.676 1.00 86.81 236 ASN A O 1
ATOM 1816 N N . GLY A 1 237 ? -12.946 -26.229 -0.312 1.00 87.38 237 GLY A N 1
ATOM 1817 C CA . GLY A 1 237 ? -13.134 -24.900 -0.861 1.00 87.38 237 GLY A CA 1
ATOM 1818 C C . GLY A 1 237 ? -12.172 -24.712 -2.016 1.00 87.38 237 GLY A C 1
ATOM 1819 O O . GLY A 1 237 ? -10.971 -24.554 -1.796 1.00 87.38 237 GLY A O 1
ATOM 1820 N N . ASP A 1 238 ? -12.702 -24.722 -3.229 1.00 91.19 238 ASP A N 1
ATOM 1821 C CA . ASP A 1 238 ? -11.942 -24.416 -4.428 1.00 91.19 238 ASP A CA 1
ATOM 1822 C C . ASP A 1 238 ? -11.827 -22.910 -4.581 1.00 91.19 238 ASP A C 1
ATOM 1824 O O . ASP A 1 238 ? -12.822 -22.181 -4.499 1.00 91.19 238 ASP A O 1
ATOM 1828 N N . PHE A 1 239 ? -10.601 -22.454 -4.824 1.00 92.69 239 PHE A N 1
ATOM 1829 C CA . PHE A 1 239 ? -10.298 -21.050 -5.022 1.00 92.69 239 PHE A CA 1
ATOM 1830 C C . PHE A 1 239 ? -9.420 -20.874 -6.259 1.00 92.69 239 PHE A C 1
ATOM 1832 O O . PHE A 1 239 ? -8.238 -21.226 -6.260 1.00 92.69 239 PHE A O 1
ATOM 1839 N N . TYR A 1 240 ? -10.002 -20.271 -7.293 1.00 92.75 240 TYR A N 1
ATOM 1840 C CA . TYR A 1 240 ? -9.294 -19.883 -8.502 1.00 92.75 240 TYR A CA 1
ATOM 1841 C C . TYR A 1 240 ? -9.222 -18.366 -8.656 1.00 92.75 240 TYR A C 1
ATOM 1843 O O . TYR A 1 240 ? -10.186 -17.646 -8.378 1.00 92.75 240 TYR A O 1
ATOM 1851 N N . VAL A 1 241 ? -8.084 -17.896 -9.160 1.00 91.12 241 VAL A N 1
ATOM 1852 C CA . VAL A 1 241 ? -7.887 -16.522 -9.627 1.00 91.12 241 VAL A CA 1
ATOM 1853 C C . VAL A 1 241 ? -7.499 -16.579 -11.099 1.00 91.12 241 VAL A C 1
ATOM 1855 O O . VAL A 1 241 ? -6.423 -17.070 -11.439 1.00 91.12 241 VAL A O 1
ATOM 1858 N N . LEU A 1 242 ? -8.374 -16.088 -11.973 1.00 90.25 242 LEU A N 1
ATOM 1859 C CA . LEU A 1 242 ? -8.085 -15.907 -13.390 1.00 90.25 242 LEU A CA 1
ATOM 1860 C C . LEU A 1 242 ? -7.441 -14.538 -13.595 1.00 90.25 242 LEU A C 1
ATOM 1862 O O . LEU A 1 242 ? -7.987 -13.525 -13.157 1.00 90.25 242 LEU A O 1
ATOM 1866 N N . ILE A 1 243 ? -6.300 -14.513 -14.273 1.00 85.06 243 ILE A N 1
ATOM 1867 C CA . ILE A 1 243 ? -5.553 -13.302 -14.616 1.00 85.06 243 ILE A CA 1
ATOM 1868 C C . ILE A 1 243 ? -5.695 -13.085 -16.123 1.00 85.06 243 ILE A C 1
ATOM 1870 O O . ILE A 1 243 ? -5.251 -13.927 -16.909 1.00 85.06 243 ILE A O 1
ATOM 1874 N N . GLY A 1 244 ? -6.320 -11.974 -16.521 1.00 75.94 244 GLY A N 1
ATOM 1875 C CA . GLY A 1 244 ? -6.485 -11.624 -17.932 1.00 75.94 244 GLY A CA 1
ATOM 1876 C C . GLY A 1 244 ? -5.144 -11.370 -18.626 1.00 75.94 244 GLY A C 1
ATOM 1877 O O . GLY A 1 244 ? -4.257 -10.747 -18.042 1.00 75.94 244 GLY A O 1
ATOM 1878 N N . LYS A 1 245 ? -4.990 -11.830 -19.877 1.00 67.81 245 LYS A N 1
ATOM 1879 C CA . LYS A 1 245 ? -3.743 -11.641 -20.650 1.00 67.81 245 LYS A CA 1
ATOM 1880 C C . LYS A 1 245 ? -3.517 -10.187 -21.058 1.00 67.81 245 LYS A C 1
ATOM 1882 O O . LYS A 1 245 ? -2.415 -9.664 -20.951 1.00 67.81 245 LYS A O 1
ATOM 1887 N N . GLU A 1 246 ? -4.571 -9.525 -21.531 1.00 54.81 246 GLU A N 1
ATOM 1888 C CA . GLU A 1 246 ? -4.440 -8.213 -22.173 1.00 54.81 246 GLU A CA 1
ATOM 1889 C C . GLU A 1 246 ? -4.716 -7.035 -21.239 1.00 54.81 246 GLU A C 1
ATOM 1891 O O . GLU A 1 246 ? -4.243 -5.928 -21.488 1.00 54.81 246 GLU A O 1
ATOM 1896 N N . LYS A 1 247 ? -5.498 -7.213 -20.171 1.00 58.06 247 LYS A N 1
ATOM 1897 C CA . LYS A 1 247 ? -5.930 -6.124 -19.279 1.00 58.06 247 LYS A CA 1
ATOM 1898 C C . LYS A 1 247 ? -5.720 -6.514 -17.822 1.00 58.06 247 LYS A C 1
ATOM 1900 O O . LYS A 1 247 ? -5.786 -7.688 -17.484 1.00 58.06 247 LYS A O 1
ATOM 1905 N N . ALA A 1 248 ? -5.500 -5.510 -16.974 1.00 68.00 248 ALA A N 1
ATOM 1906 C CA . ALA A 1 248 ? -5.304 -5.621 -15.527 1.00 68.00 248 ALA A CA 1
ATOM 1907 C C . ALA A 1 248 ? -6.591 -6.030 -14.778 1.00 68.00 248 ALA A C 1
ATOM 1909 O O . ALA A 1 248 ? -7.020 -5.349 -13.843 1.00 68.00 248 ALA A O 1
ATOM 1910 N N . ILE A 1 249 ? -7.231 -7.110 -15.227 1.00 78.06 249 ILE A N 1
ATOM 1911 C CA . ILE A 1 249 ? -8.490 -7.623 -14.700 1.00 78.06 249 ILE A CA 1
ATOM 1912 C C . ILE A 1 249 ? -8.252 -9.007 -14.117 1.00 78.06 249 ILE A C 1
ATOM 1914 O O . ILE A 1 249 ? -7.626 -9.867 -14.741 1.00 78.06 249 ILE A O 1
ATOM 1918 N N . GLN A 1 250 ? -8.782 -9.211 -12.918 1.00 85.19 250 GLN A N 1
ATOM 1919 C CA . GLN A 1 250 ? -8.738 -10.480 -12.214 1.00 85.19 250 GLN A CA 1
ATOM 1920 C C . GLN A 1 250 ? -10.160 -10.965 -11.962 1.00 85.19 250 GLN A C 1
ATOM 1922 O O . GLN A 1 250 ? -11.010 -10.196 -11.508 1.00 85.19 250 GLN A O 1
ATOM 1927 N N . VAL A 1 251 ? -10.404 -12.250 -12.204 1.00 89.94 251 VAL A N 1
ATOM 1928 C CA . VAL A 1 251 ? -11.663 -12.914 -11.853 1.00 89.94 251 VAL A CA 1
ATOM 1929 C C . VAL A 1 251 ? -11.386 -13.916 -10.749 1.00 89.94 251 VAL A C 1
ATOM 1931 O O . VAL A 1 251 ? -10.596 -14.838 -10.911 1.00 89.94 251 VAL A O 1
ATOM 1934 N N . TYR A 1 252 ? -12.052 -13.746 -9.623 1.00 91.56 252 TYR A N 1
ATOM 1935 C CA . TYR A 1 252 ? -11.951 -14.617 -8.467 1.00 91.56 252 TYR A CA 1
ATOM 1936 C C . TYR A 1 252 ? -13.168 -15.523 -8.419 1.00 91.56 252 TYR A C 1
ATOM 1938 O O . TYR A 1 252 ? -14.288 -15.053 -8.615 1.00 91.56 252 TYR A O 1
ATOM 1946 N N . LEU A 1 253 ? -12.947 -16.807 -8.161 1.00 93.50 253 LEU A N 1
ATOM 1947 C CA . LEU A 1 253 ? -13.961 -17.851 -8.232 1.00 93.50 253 LEU A CA 1
ATOM 1948 C C . LEU A 1 253 ? -13.835 -18.778 -7.020 1.00 93.50 253 LEU A C 1
ATOM 1950 O O . LEU A 1 253 ? -12.739 -19.253 -6.719 1.00 93.50 253 LEU A O 1
ATOM 1954 N N . PHE A 1 254 ? -14.959 -19.034 -6.348 1.00 92.06 254 PHE A N 1
ATOM 1955 C CA . PHE A 1 254 ? -15.014 -19.750 -5.070 1.00 92.06 254 PHE A CA 1
ATOM 1956 C C . PHE A 1 254 ? -16.162 -20.750 -5.035 1.00 92.06 254 PHE A C 1
ATOM 1958 O O . PHE A 1 254 ? -17.268 -20.410 -5.461 1.00 92.06 254 PHE A O 1
ATOM 1965 N N . THR A 1 255 ? -15.957 -21.916 -4.428 1.00 93.31 255 THR A N 1
ATOM 1966 C CA . THR A 1 255 ? -17.059 -22.817 -4.051 1.00 93.31 255 THR A CA 1
ATOM 1967 C C . THR A 1 255 ? -17.472 -22.610 -2.592 1.00 93.31 255 THR A C 1
ATOM 1969 O O . THR A 1 255 ? -16.644 -22.351 -1.715 1.00 93.31 255 THR A O 1
ATOM 1972 N N . PHE A 1 256 ? -18.777 -22.703 -2.319 1.00 91.88 256 PHE A N 1
ATOM 1973 C CA . PHE A 1 256 ? -19.334 -22.603 -0.967 1.00 91.88 256 PHE A CA 1
ATOM 1974 C C . PHE A 1 256 ? -20.167 -23.828 -0.582 1.00 91.88 256 PHE A C 1
ATOM 1976 O O . PHE A 1 256 ? -20.730 -24.514 -1.439 1.00 91.88 256 PHE A O 1
ATOM 1983 N N . ALA A 1 257 ? -20.302 -24.038 0.732 1.00 90.31 257 ALA A N 1
ATOM 1984 C CA . ALA A 1 257 ? -21.008 -25.164 1.346 1.00 90.31 257 ALA A CA 1
ATOM 1985 C C . ALA A 1 257 ? -22.471 -25.316 0.919 1.00 90.31 257 ALA A C 1
ATOM 1987 O O . ALA A 1 257 ? -23.020 -26.417 0.915 1.00 90.31 257 ALA A O 1
ATOM 1988 N N . GLU A 1 258 ? -23.104 -24.219 0.522 1.00 89.75 258 GLU A N 1
ATOM 1989 C CA . GLU A 1 258 ? -24.506 -24.159 0.120 1.00 89.75 258 GLU A CA 1
ATOM 1990 C C . GLU A 1 258 ? -24.725 -24.486 -1.365 1.00 89.75 258 GLU A C 1
ATOM 1992 O O . GLU A 1 258 ? -25.709 -24.026 -1.945 1.00 89.75 258 GLU A O 1
ATOM 1997 N N . LYS A 1 259 ? -23.801 -25.228 -1.995 1.00 92.00 259 LYS A N 1
ATOM 1998 C CA . LYS A 1 259 ? -23.809 -25.551 -3.435 1.00 92.00 259 LYS A CA 1
ATOM 1999 C C . LYS A 1 259 ? -23.940 -24.301 -4.306 1.00 92.00 259 LYS A C 1
ATOM 2001 O O . LYS A 1 259 ? -24.745 -24.233 -5.235 1.00 92.00 259 LYS A O 1
ATOM 2006 N N . ARG A 1 260 ? -23.165 -23.273 -3.969 1.00 92.06 260 ARG A N 1
ATOM 2007 C CA . ARG A 1 260 ? -23.126 -21.991 -4.683 1.00 92.06 260 ARG A CA 1
ATOM 2008 C C . ARG A 1 260 ? -21.705 -21.662 -5.078 1.00 92.06 260 ARG A C 1
ATOM 2010 O O . ARG A 1 260 ? -20.764 -22.036 -4.380 1.00 92.06 260 ARG A O 1
ATOM 2017 N N . ILE A 1 261 ? -21.582 -20.912 -6.165 1.00 93.12 261 ILE A N 1
ATOM 2018 C CA . ILE A 1 261 ? -20.310 -20.376 -6.624 1.00 93.12 261 ILE A CA 1
ATOM 2019 C C . ILE A 1 261 ? -20.314 -18.872 -6.368 1.00 93.12 261 ILE A C 1
ATOM 2021 O O . ILE A 1 261 ? -21.211 -18.143 -6.800 1.00 93.12 261 ILE A O 1
ATOM 2025 N N . GLY A 1 262 ? -19.326 -18.417 -5.608 1.00 91.81 262 GLY A N 1
ATOM 2026 C CA . GLY A 1 262 ? -19.020 -17.003 -5.465 1.00 91.81 262 GLY A CA 1
ATOM 2027 C C . GLY A 1 262 ? -18.097 -16.563 -6.579 1.00 91.81 262 GLY A C 1
ATOM 2028 O O . GLY A 1 262 ? -17.200 -17.306 -6.978 1.00 91.81 262 GLY A O 1
ATOM 2029 N N . TRP A 1 263 ? -18.275 -15.335 -7.037 1.00 91.19 263 TRP A N 1
ATOM 2030 C CA . TRP A 1 263 ? -17.328 -14.714 -7.937 1.00 91.19 263 TRP A CA 1
ATOM 2031 C C . TRP A 1 263 ? -17.167 -13.235 -7.630 1.00 91.19 263 TRP A C 1
ATOM 2033 O O . TRP A 1 263 ? -18.047 -12.592 -7.049 1.00 91.19 263 TRP A O 1
ATOM 2043 N N . TYR A 1 264 ? -16.016 -12.695 -8.001 1.00 88.19 264 TYR A N 1
ATOM 2044 C CA . TYR A 1 264 ? -15.882 -11.262 -8.176 1.00 88.19 264 TYR A CA 1
ATOM 2045 C C . TYR A 1 264 ? -14.841 -10.917 -9.225 1.00 88.19 264 TYR A C 1
ATOM 2047 O O . TYR A 1 264 ? -13.909 -11.677 -9.470 1.00 88.19 264 TYR A O 1
ATOM 2055 N N . ILE A 1 265 ? -15.014 -9.762 -9.844 1.00 85.88 265 ILE A N 1
ATOM 2056 C CA . ILE A 1 265 ? -14.165 -9.269 -10.918 1.00 85.88 265 ILE A CA 1
ATOM 2057 C C . ILE A 1 265 ? -13.590 -7.963 -10.434 1.00 85.88 265 ILE A C 1
ATOM 2059 O O . ILE A 1 265 ? -14.357 -7.064 -10.113 1.00 85.88 265 ILE A O 1
ATOM 2063 N N . CYS A 1 266 ? -12.272 -7.865 -10.378 1.00 81.19 266 CYS A N 1
ATOM 2064 C CA . CYS A 1 266 ? -11.572 -6.633 -10.054 1.00 81.19 266 CYS A CA 1
ATOM 2065 C C . CYS A 1 266 ? -10.876 -6.122 -11.310 1.00 81.19 266 CYS A C 1
ATOM 2067 O O . CYS A 1 266 ? -10.201 -6.891 -11.989 1.00 81.19 266 CYS A O 1
ATOM 2069 N N . GLY A 1 267 ? -11.020 -4.837 -11.611 1.00 73.50 267 GLY A N 1
ATOM 2070 C CA . GLY A 1 267 ? -10.294 -4.171 -12.686 1.00 73.50 267 GLY A CA 1
ATOM 2071 C C . GLY A 1 267 ? -9.743 -2.840 -12.207 1.00 73.50 267 GLY A C 1
ATOM 2072 O O . GLY A 1 267 ? -10.451 -2.073 -11.552 1.00 73.50 267 GLY A O 1
ATOM 2073 N N . ARG A 1 268 ? -8.481 -2.559 -12.534 1.00 67.31 268 ARG A N 1
ATOM 2074 C CA . ARG A 1 268 ? -7.875 -1.257 -12.240 1.00 67.31 268 ARG A CA 1
ATOM 2075 C C . ARG A 1 268 ? -8.441 -0.187 -13.175 1.00 67.31 268 ARG A C 1
ATOM 2077 O O . ARG A 1 268 ? -8.603 -0.439 -14.368 1.00 67.31 268 ARG A O 1
ATOM 2084 N N . MET A 1 269 ? -8.740 0.992 -12.642 1.00 57.66 269 MET A N 1
ATOM 2085 C CA . MET A 1 269 ? -9.193 2.135 -13.436 1.00 57.66 269 MET A CA 1
ATOM 2086 C C . MET A 1 269 ? -7.999 2.864 -14.064 1.00 57.66 269 MET A C 1
ATOM 2088 O O . MET A 1 269 ? -6.981 3.070 -13.403 1.00 57.66 269 MET A O 1
ATOM 2092 N N . ASP A 1 270 ? -8.140 3.316 -15.315 1.00 48.50 270 ASP A N 1
ATOM 2093 C CA . ASP A 1 270 ? -7.097 4.078 -16.027 1.00 48.50 270 ASP A CA 1
ATOM 2094 C C . ASP A 1 270 ? -6.806 5.445 -15.379 1.00 48.50 270 ASP A C 1
ATOM 2096 O O . ASP A 1 270 ? -5.722 6.009 -15.545 1.00 48.50 270 ASP A O 1
ATOM 2100 N N . LYS A 1 271 ? -7.769 5.994 -14.626 1.00 45.16 271 LYS A N 1
ATOM 2101 C CA . LYS A 1 271 ? -7.604 7.202 -13.812 1.00 45.16 271 LYS A CA 1
ATOM 2102 C C . LYS A 1 271 ? -8.172 6.951 -12.415 1.00 45.16 271 LYS A C 1
ATOM 2104 O O . LYS A 1 271 ? -9.351 6.620 -12.317 1.00 45.16 271 LYS A O 1
ATOM 2109 N N . PRO A 1 272 ? -7.373 7.114 -11.347 1.00 48.50 272 PRO A N 1
ATOM 2110 C CA . PRO A 1 272 ? -7.906 7.063 -10.000 1.00 48.50 272 PRO A CA 1
ATOM 2111 C C . PRO A 1 272 ? -8.824 8.264 -9.766 1.00 48.50 272 PRO A C 1
ATOM 2113 O O . PRO A 1 272 ? -8.443 9.403 -10.047 1.00 48.50 272 PRO A O 1
ATOM 2116 N N . GLU A 1 273 ? -10.021 8.009 -9.250 1.00 48.00 273 GLU A N 1
ATOM 2117 C CA . GLU A 1 273 ? -10.922 9.065 -8.796 1.00 48.00 273 GLU A CA 1
ATOM 2118 C C . GLU A 1 273 ? -10.623 9.398 -7.332 1.00 48.00 273 GLU A C 1
ATOM 2120 O O . GLU A 1 273 ? -10.250 8.536 -6.531 1.00 48.00 273 GLU A O 1
ATOM 2125 N N . VAL A 1 274 ? -10.759 10.676 -6.986 1.00 48.44 274 VAL A N 1
ATOM 2126 C CA . VAL A 1 274 ? -10.602 11.171 -5.619 1.00 48.44 274 VAL A CA 1
ATOM 2127 C C . VAL A 1 274 ? -11.950 11.727 -5.198 1.00 48.44 274 VAL A C 1
ATOM 2129 O O . VAL A 1 274 ? -12.363 12.767 -5.706 1.00 48.44 274 VAL A O 1
ATOM 2132 N N . HIS A 1 275 ? -12.620 11.034 -4.282 1.00 49.12 275 HIS A N 1
ATOM 2133 C CA . HIS A 1 275 ? -13.877 11.496 -3.697 1.00 49.12 275 HIS A CA 1
ATOM 2134 C C . HIS A 1 275 ? -13.632 11.996 -2.272 1.00 49.12 275 HIS A C 1
ATOM 2136 O O . HIS A 1 275 ? -12.842 11.410 -1.524 1.00 49.12 275 HIS A O 1
ATOM 2142 N N . ASP A 1 276 ? -14.290 13.092 -1.892 1.00 45.09 276 ASP A N 1
ATOM 2143 C CA . ASP A 1 276 ? -14.358 13.516 -0.490 1.00 45.09 276 ASP A CA 1
ATOM 2144 C C . ASP A 1 276 ? -15.225 12.498 0.282 1.00 45.09 276 ASP A C 1
ATOM 2146 O O . ASP A 1 276 ? -16.225 12.000 -0.239 1.00 45.09 276 ASP A O 1
ATOM 2150 N N . GLU A 1 277 ? -14.890 12.201 1.544 1.00 48.56 277 GLU A N 1
ATOM 2151 C CA . GLU A 1 277 ? -15.707 11.332 2.413 1.00 48.56 277 GLU A CA 1
ATOM 2152 C C . GLU A 1 277 ? -17.159 11.844 2.554 1.00 48.56 277 GLU A C 1
ATOM 2154 O O . GLU A 1 277 ? -18.041 11.101 2.988 1.00 48.56 277 GLU A O 1
ATOM 2159 N N . LYS A 1 278 ? -17.410 13.122 2.234 1.00 41.44 278 LYS A N 1
ATOM 2160 C CA . LYS A 1 278 ? -18.739 13.757 2.246 1.00 41.44 278 LYS A CA 1
ATOM 2161 C C . LYS A 1 278 ? -19.573 13.515 0.987 1.00 41.44 278 LYS A C 1
ATOM 2163 O O . LYS A 1 278 ? -20.790 13.657 1.068 1.00 41.44 278 LYS A O 1
ATOM 2168 N N . ASP A 1 279 ? -18.941 13.168 -0.130 1.00 39.03 279 ASP A N 1
ATOM 2169 C CA . ASP A 1 279 ? -19.607 13.024 -1.431 1.00 39.03 279 ASP A CA 1
ATOM 2170 C C . ASP A 1 279 ? -20.069 11.583 -1.701 1.00 39.03 279 ASP A C 1
ATOM 2172 O O . ASP A 1 279 ? -20.775 11.327 -2.677 1.00 39.03 279 ASP A O 1
ATOM 2176 N N . PHE A 1 280 ? -19.710 10.639 -0.826 1.00 40.44 280 PHE A N 1
ATOM 2177 C CA . PHE A 1 280 ? -19.952 9.219 -1.048 1.00 40.44 280 PHE A CA 1
ATOM 2178 C C . PHE A 1 280 ? -21.383 8.791 -0.706 1.00 40.44 280 PHE A C 1
ATOM 2180 O O . PHE A 1 280 ? -21.841 8.946 0.428 1.00 40.44 280 PHE A O 1
ATOM 2187 N N . ARG A 1 281 ? -22.081 8.192 -1.679 1.00 46.47 281 ARG A N 1
ATOM 2188 C CA . ARG A 1 281 ? -23.482 7.780 -1.551 1.00 46.47 281 ARG A CA 1
ATOM 2189 C C . ARG A 1 281 ? -23.585 6.258 -1.484 1.00 46.47 281 ARG A C 1
ATOM 2191 O O . ARG A 1 281 ? -23.193 5.540 -2.397 1.00 46.47 281 ARG A O 1
ATOM 2198 N N . PHE A 1 282 ? -24.216 5.735 -0.432 1.00 39.00 282 PHE A N 1
ATOM 2199 C CA . PHE A 1 282 ? -24.576 4.308 -0.373 1.00 39.00 282 PHE A CA 1
ATOM 2200 C C . PHE A 1 282 ? -25.537 3.885 -1.501 1.00 39.00 282 PHE A C 1
ATOM 2202 O O . PHE A 1 282 ? -25.606 2.707 -1.844 1.00 39.00 282 PHE A O 1
ATOM 2209 N N . SER A 1 283 ? -26.257 4.838 -2.102 1.00 34.53 283 SER A N 1
ATOM 2210 C CA . SER A 1 283 ? -27.194 4.619 -3.209 1.00 34.53 283 SER A CA 1
ATOM 2211 C C . SER A 1 283 ? -26.534 4.377 -4.573 1.00 34.53 283 SER A C 1
ATOM 2213 O O . SER A 1 283 ? -27.248 4.005 -5.505 1.00 34.53 283 SER A O 1
ATOM 2215 N N . ASP A 1 284 ? -25.206 4.504 -4.692 1.00 38.53 284 ASP A N 1
ATOM 2216 C CA . ASP A 1 284 ? -24.466 4.178 -5.926 1.00 38.53 284 ASP A CA 1
ATOM 2217 C C . ASP A 1 284 ? -24.311 2.656 -6.138 1.00 38.53 284 ASP A C 1
ATOM 2219 O O . ASP A 1 284 ? -23.917 2.186 -7.204 1.00 38.53 284 ASP A O 1
ATOM 2223 N N . TRP A 1 285 ? -24.696 1.857 -5.138 1.00 50.59 285 TRP A N 1
ATOM 2224 C CA . TRP A 1 285 ? -24.512 0.406 -5.072 1.00 50.59 285 TRP A CA 1
ATOM 2225 C C . TRP A 1 285 ? -25.774 -0.347 -5.505 1.00 50.59 285 TRP A C 1
ATOM 2227 O O . TRP A 1 285 ? -26.246 -1.264 -4.828 1.00 50.59 285 TRP A O 1
ATOM 2237 N N . LYS A 1 286 ? -26.357 0.065 -6.635 1.00 46.16 286 LYS A N 1
ATOM 2238 C CA . LYS A 1 286 ? -27.537 -0.592 -7.215 1.00 46.16 286 LYS A CA 1
ATOM 2239 C C . LYS A 1 286 ? -27.129 -1.806 -8.056 1.00 46.16 286 LYS A C 1
ATOM 2241 O O . LYS A 1 286 ? -26.091 -1.773 -8.718 1.00 46.16 286 LYS A O 1
ATOM 2246 N N . PRO A 1 287 ? -27.951 -2.869 -8.097 1.00 41.09 287 PRO A N 1
ATOM 2247 C CA . PRO A 1 287 ? -27.760 -3.955 -9.044 1.00 41.09 287 PRO A CA 1
ATOM 2248 C C . PRO A 1 287 ? -28.111 -3.438 -10.441 1.00 41.09 287 PRO A C 1
ATOM 2250 O O . PRO A 1 287 ? -29.278 -3.437 -10.837 1.00 41.09 287 PRO A O 1
ATOM 2253 N N . VAL A 1 288 ? -27.117 -2.961 -11.187 1.00 44.91 288 VAL A N 1
ATOM 2254 C CA . VAL A 1 288 ? -27.306 -2.589 -12.591 1.00 44.91 288 VAL A CA 1
ATOM 2255 C C . VAL A 1 288 ? -26.570 -3.576 -13.481 1.00 44.91 288 VAL A C 1
ATOM 2257 O O . VAL A 1 288 ? -25.407 -3.911 -13.276 1.00 44.91 288 VAL A O 1
ATOM 2260 N N . ALA A 1 289 ? -27.348 -4.080 -14.436 1.00 37.47 289 ALA A N 1
ATOM 2261 C CA . ALA A 1 289 ? -26.944 -4.960 -15.508 1.00 37.47 289 ALA A CA 1
ATOM 2262 C C . ALA A 1 289 ? -25.839 -4.313 -16.353 1.00 37.47 289 ALA A C 1
ATOM 2264 O O . ALA A 1 289 ? -25.946 -3.140 -16.700 1.00 37.47 289 ALA A O 1
ATOM 2265 N N . ALA A 1 290 ? -24.840 -5.125 -16.699 1.00 48.25 290 ALA A N 1
ATOM 2266 C CA . ALA A 1 290 ? -23.714 -4.795 -17.566 1.00 48.25 290 ALA A CA 1
ATOM 2267 C C . ALA A 1 290 ? -22.832 -3.644 -17.048 1.00 48.25 290 ALA A C 1
ATOM 2269 O O . ALA A 1 290 ? -22.798 -2.555 -17.613 1.00 48.25 290 ALA A O 1
ATOM 2270 N N . ASP A 1 291 ? -22.064 -3.912 -15.985 1.00 62.44 291 ASP A N 1
ATOM 2271 C CA . ASP A 1 291 ? -20.806 -3.183 -15.798 1.00 62.44 291 ASP A CA 1
ATOM 2272 C C . ASP A 1 291 ? -19.883 -3.575 -16.961 1.00 62.44 291 ASP A C 1
ATOM 2274 O O . ASP A 1 291 ? -19.763 -4.767 -17.260 1.00 62.44 291 ASP A O 1
ATOM 2278 N N . GLU A 1 292 ? -19.235 -2.610 -17.615 1.00 67.62 292 GLU A N 1
ATOM 2279 C CA . GLU A 1 292 ? -18.299 -2.865 -18.725 1.00 67.62 292 GLU A CA 1
ATOM 2280 C C . GLU A 1 292 ? -17.271 -3.944 -18.344 1.00 67.62 292 GLU A C 1
ATOM 2282 O O . GLU A 1 292 ? -16.924 -4.807 -19.148 1.00 67.62 292 GLU A O 1
ATOM 2287 N N . LEU A 1 293 ? -16.876 -3.965 -17.066 1.00 74.88 293 LEU A N 1
ATOM 2288 C CA . LEU A 1 293 ? -15.985 -4.960 -16.481 1.00 74.88 293 LEU A CA 1
ATOM 2289 C C . LEU A 1 293 ? -16.513 -6.402 -16.590 1.00 74.88 293 LEU A C 1
ATOM 2291 O O . LEU A 1 293 ? -15.732 -7.321 -16.832 1.00 74.88 293 LEU A O 1
ATOM 2295 N N . CYS A 1 294 ? -17.823 -6.611 -16.425 1.00 81.12 294 CYS A N 1
ATOM 2296 C CA . CYS A 1 294 ? -18.437 -7.928 -16.578 1.00 81.12 294 CYS A CA 1
ATOM 2297 C C . CYS A 1 294 ? -18.361 -8.388 -18.031 1.00 81.12 294 CYS A C 1
ATOM 2299 O O . CYS A 1 294 ? -17.850 -9.476 -18.284 1.00 81.12 294 CYS A O 1
ATOM 2301 N N . GLU A 1 295 ? -18.794 -7.545 -18.974 1.00 83.31 295 GLU A N 1
ATOM 2302 C CA . GLU A 1 295 ? -18.779 -7.851 -20.415 1.00 83.31 295 GLU A CA 1
ATOM 2303 C C . GLU A 1 295 ? -17.382 -8.234 -20.908 1.00 83.31 295 GLU A C 1
ATOM 2305 O O . GLU A 1 295 ? -17.211 -9.191 -21.667 1.00 83.31 295 GLU A O 1
ATOM 2310 N N . MET A 1 296 ? -16.359 -7.552 -20.396 1.00 80.81 296 MET A N 1
ATOM 2311 C CA . MET A 1 296 ? -14.967 -7.806 -20.753 1.00 80.81 296 MET A CA 1
ATOM 2312 C C . MET A 1 296 ? -14.456 -9.192 -20.361 1.00 80.81 296 MET A C 1
ATOM 2314 O O . MET A 1 296 ? -13.523 -9.668 -21.000 1.00 80.81 296 MET A O 1
ATOM 2318 N N . VAL A 1 297 ? -15.032 -9.843 -19.347 1.00 88.50 297 VAL A N 1
ATOM 2319 C CA . VAL A 1 297 ? -14.571 -11.163 -18.879 1.00 88.50 297 VAL A CA 1
ATOM 2320 C C . VAL A 1 297 ? -15.589 -12.275 -19.093 1.00 88.50 297 VAL A C 1
ATOM 2322 O O . VAL A 1 297 ? -15.284 -13.427 -18.797 1.00 88.50 297 VAL A O 1
ATOM 2325 N N . ARG A 1 298 ? -16.778 -11.981 -19.642 1.00 91.94 298 ARG A N 1
ATOM 2326 C CA . ARG A 1 298 ? -17.814 -13.001 -19.899 1.00 91.94 298 ARG A CA 1
ATOM 2327 C C . ARG A 1 298 ? -17.277 -14.205 -20.669 1.00 91.94 298 ARG A C 1
ATOM 2329 O O . ARG A 1 298 ? -17.648 -15.330 -20.366 1.00 91.94 298 ARG A O 1
ATOM 2336 N N . HIS A 1 299 ? -16.393 -13.964 -21.634 1.00 91.44 299 HIS A N 1
ATOM 2337 C CA . HIS A 1 299 ? -15.821 -14.988 -22.507 1.00 91.44 299 HIS A CA 1
ATOM 2338 C C . HIS A 1 299 ? -14.693 -15.814 -21.864 1.00 91.44 299 HIS A C 1
ATOM 2340 O O . HIS A 1 299 ? -14.236 -16.779 -22.475 1.00 91.44 299 HIS A O 1
ATOM 2346 N N . TYR A 1 300 ? -14.227 -15.458 -20.661 1.00 93.44 300 TYR A N 1
ATOM 2347 C CA . TYR A 1 300 ? -13.172 -16.210 -19.978 1.00 93.44 300 TYR A CA 1
ATOM 2348 C C . TYR A 1 300 ? -13.671 -17.612 -19.656 1.00 93.44 300 TYR A C 1
ATOM 2350 O O . TYR A 1 300 ? -14.818 -17.796 -19.234 1.00 93.44 300 TYR A O 1
ATOM 2358 N N . LYS A 1 301 ? -12.805 -18.611 -19.832 1.00 94.81 301 LYS A N 1
ATOM 2359 C CA . LYS A 1 301 ? -13.148 -19.985 -19.472 1.00 94.81 301 LYS A CA 1
ATOM 2360 C C . LYS A 1 301 ? -13.288 -20.096 -17.960 1.00 94.81 301 LYS A C 1
ATOM 2362 O O . LYS A 1 301 ? -12.505 -19.524 -17.204 1.00 94.81 301 LYS A O 1
ATOM 2367 N N . CYS A 1 302 ? -14.276 -20.865 -17.520 1.00 94.62 302 CYS A N 1
ATOM 2368 C CA . CYS A 1 302 ? -14.473 -21.141 -16.108 1.00 94.62 302 CYS A CA 1
ATOM 2369 C C . CYS A 1 302 ? -13.831 -22.492 -15.736 1.00 94.62 302 CYS A C 1
ATOM 2371 O O . CYS A 1 302 ? -14.117 -23.494 -16.397 1.00 94.62 302 CYS A O 1
ATOM 2373 N N . PRO A 1 303 ? -13.022 -22.574 -14.661 1.00 93.94 303 PRO A N 1
ATOM 2374 C CA . PRO A 1 303 ? -12.470 -23.840 -14.170 1.00 93.94 303 PRO A CA 1
ATOM 2375 C C . PRO A 1 303 ? -13.553 -24.833 -13.720 1.00 93.94 303 PRO A C 1
ATOM 2377 O O . PRO A 1 303 ? -13.292 -26.030 -13.652 1.00 93.94 303 PRO A O 1
ATOM 2380 N N . PHE A 1 304 ? -14.776 -24.363 -13.462 1.00 92.69 304 PHE A N 1
ATOM 2381 C CA . PHE A 1 304 ? -15.924 -25.197 -13.100 1.00 92.69 304 PHE A CA 1
ATOM 2382 C C . PHE A 1 304 ? -16.742 -25.686 -14.310 1.00 92.69 304 PHE A C 1
ATOM 2384 O O . PHE A 1 304 ? -17.764 -26.342 -14.121 1.00 92.69 304 PHE A O 1
ATOM 2391 N N . GLY A 1 305 ? -16.296 -25.387 -15.537 1.00 90.44 305 GLY A N 1
ATOM 2392 C CA . GLY A 1 305 ? -16.996 -25.687 -16.788 1.00 90.44 305 GLY A CA 1
ATOM 2393 C C . GLY A 1 305 ? -17.717 -24.469 -17.375 1.00 90.44 305 GLY A C 1
ATOM 2394 O O . GLY A 1 305 ? -18.197 -23.605 -16.646 1.00 90.44 305 GLY A O 1
ATOM 2395 N N . GLY A 1 306 ? -17.782 -24.394 -18.709 1.00 93.38 306 GLY A N 1
ATOM 2396 C CA . GLY A 1 306 ? -18.362 -23.250 -19.423 1.00 93.38 306 GLY A CA 1
ATOM 2397 C C . GLY A 1 306 ? -17.498 -21.987 -19.331 1.00 93.38 306 GLY A C 1
ATOM 2398 O O . GLY A 1 306 ? -16.263 -22.049 -19.380 1.00 93.38 306 GLY A O 1
ATOM 2399 N N . THR A 1 307 ? -18.153 -20.836 -19.215 1.00 95.50 307 THR A N 1
ATOM 2400 C CA . THR A 1 307 ? -17.543 -19.501 -19.167 1.00 95.50 307 THR A CA 1
ATOM 2401 C C . THR A 1 307 ? -17.902 -18.750 -17.885 1.00 95.50 307 THR A C 1
ATOM 2403 O O . THR A 1 307 ? -18.847 -19.090 -17.173 1.00 95.50 307 THR A O 1
ATOM 2406 N N . VAL A 1 308 ? -17.151 -17.693 -17.572 1.00 93.88 308 VAL A N 1
ATOM 2407 C CA . VAL A 1 308 ? -17.478 -16.793 -16.454 1.00 93.88 308 VAL A CA 1
ATOM 2408 C C . VAL A 1 308 ? -18.842 -16.119 -16.677 1.00 93.88 308 VAL A C 1
ATOM 2410 O O . VAL A 1 308 ? -19.590 -15.930 -15.718 1.00 93.88 308 VAL A O 1
ATOM 2413 N N . GLY A 1 309 ? -19.202 -15.817 -17.930 1.00 92.56 309 GLY A N 1
ATOM 2414 C CA . GLY A 1 309 ? -20.515 -15.278 -18.294 1.00 92.56 309 GLY A CA 1
ATOM 2415 C C . GLY A 1 309 ? -21.678 -16.191 -17.897 1.00 92.56 309 GLY A C 1
ATOM 2416 O O . GLY A 1 309 ? -22.690 -15.700 -17.401 1.00 92.56 309 GLY A O 1
ATOM 2417 N N . ASP A 1 310 ? -21.507 -17.510 -18.003 1.00 93.56 310 ASP A N 1
ATOM 2418 C CA . ASP A 1 310 ? -22.539 -18.473 -17.595 1.00 93.56 310 ASP A CA 1
ATOM 2419 C C . ASP A 1 310 ? -22.812 -18.393 -16.081 1.00 93.56 310 ASP A C 1
ATOM 2421 O O . ASP A 1 310 ? -23.963 -18.409 -15.641 1.00 93.56 310 ASP A O 1
ATOM 2425 N N . LEU A 1 311 ? -21.766 -18.220 -15.260 1.00 91.75 311 LEU A N 1
ATOM 2426 C CA . LEU A 1 311 ? -21.923 -18.016 -13.813 1.00 91.75 311 LEU A CA 1
ATOM 2427 C C . LEU A 1 311 ? -22.642 -16.702 -13.491 1.00 91.75 311 LEU A C 1
ATOM 2429 O O . LEU A 1 311 ? -23.471 -16.653 -12.574 1.00 91.75 311 LEU A O 1
ATOM 2433 N N . MET A 1 312 ? -22.348 -15.635 -14.238 1.00 90.31 312 MET A N 1
ATOM 2434 C CA . MET A 1 312 ? -23.043 -14.356 -14.080 1.00 90.31 312 MET A CA 1
ATOM 2435 C C . MET A 1 312 ? -24.539 -14.508 -14.361 1.00 90.31 312 MET A C 1
ATOM 2437 O O . MET A 1 312 ? -25.357 -14.014 -13.587 1.00 90.31 312 MET A O 1
ATOM 2441 N N . ASP A 1 313 ? -24.908 -15.252 -15.402 1.00 91.19 313 ASP A N 1
ATOM 2442 C CA . ASP A 1 313 ? -26.310 -15.457 -15.786 1.00 91.19 313 ASP A CA 1
ATOM 2443 C C . ASP A 1 313 ? -27.075 -16.313 -14.762 1.00 91.19 313 ASP A C 1
ATOM 2445 O O . ASP A 1 313 ? -28.288 -16.170 -14.579 1.00 91.19 313 ASP A O 1
ATOM 2449 N N . LEU A 1 314 ? -26.360 -17.161 -14.016 1.00 92.56 314 LEU A N 1
ATOM 2450 C CA . LEU A 1 314 ? -26.889 -17.923 -12.882 1.00 92.56 314 LEU A CA 1
ATOM 2451 C C . LEU A 1 314 ? -26.968 -17.107 -11.577 1.00 92.56 314 LEU A C 1
ATOM 2453 O O . LEU A 1 314 ? -27.430 -17.631 -10.555 1.00 92.56 314 LEU A O 1
ATOM 2457 N N . THR A 1 315 ? -26.536 -15.843 -11.578 1.00 89.81 315 THR A N 1
ATOM 2458 C CA . THR A 1 315 ? -26.488 -14.977 -10.393 1.00 89.81 315 THR A CA 1
ATOM 2459 C C . THR A 1 315 ? -27.752 -14.117 -10.277 1.00 89.81 315 THR A C 1
ATOM 2461 O O . THR A 1 315 ? -28.009 -13.265 -11.127 1.00 89.81 315 THR A O 1
ATOM 2464 N N . PRO A 1 316 ? -28.572 -14.290 -9.220 1.00 86.25 316 PRO A N 1
ATOM 2465 C CA . PRO A 1 316 ? -29.741 -13.446 -8.995 1.00 86.25 316 PRO A CA 1
ATOM 2466 C C . PRO A 1 316 ? -29.350 -11.974 -8.831 1.00 86.25 316 PRO A C 1
ATOM 2468 O O . PRO A 1 316 ? -28.405 -11.665 -8.111 1.00 86.25 316 PRO A O 1
ATOM 2471 N N . LYS A 1 317 ? -30.137 -11.052 -9.401 1.00 78.12 317 LYS A N 1
ATOM 2472 C CA . LYS A 1 317 ? -29.860 -9.602 -9.343 1.00 78.12 317 LYS A CA 1
ATOM 2473 C C . LYS A 1 317 ? -29.663 -9.062 -7.923 1.00 78.12 317 LYS A C 1
ATOM 2475 O O . LYS A 1 317 ? -28.820 -8.205 -7.718 1.00 78.12 317 LYS A O 1
ATOM 2480 N N . GLY A 1 318 ? -30.404 -9.579 -6.940 1.00 73.44 318 GLY A N 1
ATOM 2481 C CA . GLY A 1 318 ? -30.262 -9.178 -5.532 1.00 73.44 318 GLY A CA 1
ATOM 2482 C C . GLY A 1 318 ? -28.985 -9.678 -4.841 1.00 73.44 318 GLY A C 1
ATOM 2483 O O . GLY A 1 318 ? -28.727 -9.294 -3.708 1.00 73.44 318 GLY A O 1
ATOM 2484 N N . LEU A 1 319 ? -28.206 -10.541 -5.499 1.00 76.50 319 LEU A N 1
ATOM 2485 C CA . LEU A 1 319 ? -26.908 -11.044 -5.036 1.00 76.50 319 LEU A CA 1
ATOM 2486 C C . LEU A 1 319 ? -25.745 -10.502 -5.881 1.00 76.50 319 LEU A C 1
ATOM 2488 O O . LEU A 1 319 ? -24.629 -11.002 -5.762 1.00 76.50 319 LEU A O 1
ATOM 2492 N N . LEU A 1 320 ? -26.009 -9.501 -6.727 1.00 77.25 320 LEU A N 1
ATOM 2493 C CA . LEU A 1 320 ? -25.009 -8.738 -7.467 1.00 77.25 320 LEU A CA 1
ATOM 2494 C C . LEU A 1 320 ? -24.774 -7.399 -6.780 1.00 77.25 320 LEU A C 1
ATOM 2496 O O . LEU A 1 320 ? -25.724 -6.711 -6.407 1.00 77.25 320 LEU A O 1
ATOM 2500 N N . SER A 1 321 ? -23.511 -7.004 -6.655 1.00 74.75 321 SER A N 1
ATOM 2501 C CA . SER A 1 321 ? -23.155 -5.686 -6.136 1.00 74.75 321 SER A CA 1
ATOM 2502 C C . SER A 1 321 ? -21.908 -5.161 -6.840 1.00 74.75 321 SER A C 1
ATOM 2504 O O . SER A 1 321 ? -20.915 -5.877 -6.974 1.00 74.75 321 SER A O 1
ATOM 2506 N N . LYS A 1 322 ? -21.966 -3.910 -7.306 1.00 73.00 322 LYS A N 1
ATOM 2507 C CA . LYS A 1 322 ? -20.784 -3.172 -7.752 1.00 73.00 322 LYS A CA 1
ATOM 2508 C C . LYS A 1 322 ? -20.137 -2.534 -6.538 1.00 73.00 322 LYS A C 1
ATOM 2510 O O . LYS A 1 322 ? -20.831 -1.904 -5.753 1.00 73.00 322 LYS A O 1
ATOM 2515 N N . VAL A 1 323 ? -18.830 -2.715 -6.413 1.00 72.12 323 VAL A N 1
ATOM 2516 C CA . VAL A 1 323 ? -18.005 -2.332 -5.284 1.00 72.12 323 VAL A CA 1
ATOM 2517 C C . VAL A 1 323 ? -16.854 -1.446 -5.722 1.00 72.12 323 VAL A C 1
ATOM 2519 O O . VAL A 1 323 ? -15.951 -1.896 -6.419 1.00 72.12 323 VAL A O 1
ATOM 2522 N N . MET A 1 324 ? -16.849 -0.196 -5.264 1.00 66.56 324 MET A N 1
ATOM 2523 C CA . MET A 1 324 ? -15.666 0.654 -5.374 1.00 66.56 324 MET A CA 1
ATOM 2524 C C . MET A 1 324 ? -14.632 0.185 -4.352 1.00 66.56 324 MET A C 1
ATOM 2526 O O . MET A 1 324 ? -14.935 0.073 -3.161 1.00 66.56 324 MET A O 1
ATOM 2530 N N . LEU A 1 325 ? -13.432 -0.154 -4.822 1.00 71.81 325 LEU A N 1
ATOM 2531 C CA . LEU A 1 325 ? -12.369 -0.634 -3.951 1.00 71.81 325 LEU A CA 1
ATOM 2532 C C . LEU A 1 325 ? -11.479 0.529 -3.545 1.00 71.81 325 LEU A C 1
ATOM 2534 O O . LEU A 1 325 ? -10.737 1.087 -4.349 1.00 71.81 325 LEU A O 1
ATOM 2538 N N . GLU A 1 326 ? -11.568 0.849 -2.266 1.00 76.19 326 GLU A N 1
ATOM 2539 C CA . GLU A 1 326 ? -10.711 1.804 -1.589 1.00 76.19 326 GLU A CA 1
ATOM 2540 C C . GLU A 1 326 ? -9.791 1.086 -0.609 1.00 76.19 326 GLU A C 1
ATOM 2542 O O . GLU A 1 326 ? -10.137 0.030 -0.059 1.00 76.19 326 GLU A O 1
ATOM 2547 N N . ASP A 1 327 ? -8.635 1.684 -0.358 1.00 81.56 327 ASP A N 1
ATOM 2548 C CA . ASP A 1 327 ? -7.737 1.254 0.694 1.00 81.56 327 ASP A CA 1
ATOM 2549 C C . ASP A 1 327 ? -7.127 2.441 1.425 1.00 81.56 327 ASP A C 1
ATOM 2551 O O . ASP A 1 327 ? -6.800 3.480 0.850 1.00 81.56 327 ASP A O 1
ATOM 2555 N N . LYS A 1 328 ? -7.039 2.311 2.748 1.00 87.62 328 LYS A N 1
ATOM 2556 C CA . LYS A 1 328 ? -6.403 3.316 3.587 1.00 87.62 328 LYS A CA 1
ATOM 2557 C C . LYS A 1 328 ? -6.063 2.770 4.959 1.00 87.62 328 LYS A C 1
ATOM 2559 O O . LYS A 1 328 ? -6.863 2.094 5.603 1.00 87.62 328 LYS A O 1
ATOM 2564 N N . TYR A 1 329 ? -4.888 3.157 5.426 1.00 91.56 329 TYR A N 1
ATOM 2565 C CA . TYR A 1 329 ? -4.477 3.004 6.807 1.00 91.56 329 TYR A CA 1
ATOM 2566 C C . TYR A 1 329 ? -4.603 4.349 7.531 1.00 91.56 329 TYR A C 1
ATOM 2568 O O . TYR A 1 329 ? -4.075 5.352 7.053 1.00 91.56 329 TYR A O 1
ATOM 2576 N N . PHE A 1 330 ? -5.278 4.356 8.678 1.00 93.81 330 PHE A N 1
ATOM 2577 C CA . PHE A 1 330 ? -5.382 5.507 9.573 1.00 93.81 330 PHE A CA 1
ATOM 2578 C C . PHE A 1 330 ? -4.437 5.314 10.762 1.00 93.81 330 PHE A C 1
ATOM 2580 O O . PHE A 1 330 ? -4.387 4.235 11.350 1.00 93.81 330 PHE A O 1
ATOM 2587 N N . SER A 1 331 ? -3.701 6.351 11.141 1.00 94.19 331 SER A N 1
ATOM 2588 C CA . SER A 1 331 ? -2.779 6.344 12.281 1.00 94.19 331 SER A CA 1
ATOM 2589 C C . SER A 1 331 ? -3.461 6.703 13.604 1.00 94.19 331 SER A C 1
ATOM 2591 O O . SER A 1 331 ? -2.987 6.295 14.662 1.00 94.19 331 SER A O 1
ATOM 2593 N N . THR A 1 332 ? -4.600 7.400 13.578 1.00 96.62 332 THR A N 1
ATOM 2594 C CA . THR A 1 332 ? -5.354 7.768 14.789 1.00 96.62 332 THR A CA 1
ATOM 2595 C C . THR A 1 332 ? -6.543 6.831 15.010 1.00 96.62 332 THR A C 1
ATOM 2597 O O . THR A 1 332 ? -7.572 6.968 14.346 1.00 96.62 332 THR A O 1
ATOM 2600 N N . TRP A 1 333 ? -6.417 5.889 15.954 1.00 97.94 333 TRP A N 1
ATOM 2601 C CA . TRP A 1 333 ? -7.439 4.858 16.220 1.00 97.94 333 TRP A CA 1
ATOM 2602 C C . TRP A 1 333 ? -8.344 5.162 17.411 1.00 97.94 333 TRP A C 1
ATOM 2604 O O . TRP A 1 333 ? -9.378 4.522 17.560 1.00 97.94 333 TRP A O 1
ATOM 2614 N N . TYR A 1 334 ? -7.967 6.080 18.294 1.00 98.25 334 TYR A N 1
ATOM 2615 C CA . TYR A 1 334 ? -8.756 6.381 19.482 1.00 98.25 334 TYR A CA 1
ATOM 2616 C C . TYR A 1 334 ? -8.516 7.808 19.965 1.00 98.25 334 TYR A C 1
ATOM 2618 O O . TYR A 1 334 ? -7.476 8.408 19.697 1.00 98.25 334 TYR A O 1
ATOM 2626 N N . HIS A 1 335 ? -9.488 8.332 20.705 1.00 97.69 335 HIS A N 1
ATOM 2627 C CA . HIS A 1 335 ? -9.387 9.578 21.454 1.00 97.69 335 HIS A CA 1
ATOM 2628 C C . HIS A 1 335 ? -10.350 9.535 22.636 1.00 97.69 335 HIS A C 1
ATOM 2630 O O . HIS A 1 335 ? -11.561 9.361 22.453 1.00 97.69 335 HIS A O 1
ATOM 2636 N N . LYS A 1 336 ? -9.818 9.727 23.847 1.00 96.88 336 LYS A N 1
ATOM 2637 C CA . LYS A 1 336 ? -10.563 9.699 25.113 1.00 96.88 336 LYS A CA 1
ATOM 2638 C C . LYS A 1 336 ? -11.352 8.395 25.304 1.00 96.88 336 LYS A C 1
ATOM 2640 O O . LYS A 1 336 ? -10.756 7.374 25.617 1.00 96.88 336 LYS A O 1
ATOM 2645 N N . ARG A 1 337 ? -12.677 8.421 25.145 1.00 98.06 337 ARG A N 1
ATOM 2646 C CA . ARG A 1 337 ? -13.595 7.283 25.355 1.00 98.06 337 ARG A CA 1
ATOM 2647 C C . ARG A 1 337 ? -14.037 6.627 24.049 1.00 98.06 337 ARG A C 1
ATOM 2649 O O . ARG A 1 337 ? -14.872 5.728 24.062 1.00 98.06 337 ARG A O 1
ATOM 2656 N N . THR A 1 338 ? -13.487 7.081 22.926 1.00 98.62 338 THR A N 1
ATOM 2657 C CA . THR A 1 338 ? -13.835 6.616 21.582 1.00 98.62 338 THR A CA 1
ATOM 2658 C C . THR A 1 338 ? -12.668 5.861 20.966 1.00 98.62 338 THR A C 1
ATOM 2660 O O . THR A 1 338 ? -11.545 6.357 20.992 1.00 98.62 338 THR A O 1
ATOM 2663 N N . VAL A 1 339 ? -12.931 4.686 20.399 1.00 98.62 339 VAL A N 1
ATOM 2664 C CA . VAL A 1 339 ? -11.938 3.801 19.773 1.00 98.62 339 VAL A CA 1
ATOM 2665 C C . VAL A 1 339 ? -12.502 3.192 18.490 1.00 98.62 339 VAL A C 1
ATOM 2667 O O . VAL A 1 339 ? -13.698 2.938 18.389 1.00 98.62 339 VAL A O 1
ATOM 2670 N N . LEU A 1 340 ? -11.648 2.968 17.499 1.00 98.56 340 LEU A N 1
ATOM 2671 C CA . LEU A 1 340 ? -11.984 2.468 16.170 1.00 98.56 340 LEU A CA 1
ATOM 2672 C C . LEU A 1 340 ? -11.427 1.045 15.957 1.00 98.56 340 LEU A C 1
ATOM 2674 O O . LEU A 1 340 ? -10.423 0.650 16.563 1.00 98.56 340 LEU A O 1
ATOM 2678 N N . MET A 1 341 ? -12.069 0.269 15.078 1.00 97.56 341 MET A N 1
ATOM 2679 C CA . MET A 1 341 ? -11.620 -1.077 14.688 1.00 97.56 341 MET A CA 1
ATOM 2680 C C . MET A 1 341 ? -12.028 -1.461 13.259 1.00 97.56 341 MET A C 1
ATOM 2682 O O . MET A 1 341 ? -12.971 -0.909 12.685 1.00 97.56 341 MET A O 1
ATOM 2686 N N . GLY A 1 342 ? -11.349 -2.465 12.700 1.00 95.31 342 GLY A N 1
ATOM 2687 C CA . GLY A 1 342 ? -11.609 -2.983 11.357 1.00 95.31 342 GLY A CA 1
ATOM 2688 C C . GLY A 1 342 ? -11.376 -1.931 10.273 1.00 95.31 342 GLY A C 1
ATOM 2689 O O . GLY A 1 342 ? -10.464 -1.112 10.369 1.00 95.31 342 GLY A O 1
ATOM 2690 N N . ASP A 1 343 ? -12.250 -1.910 9.267 1.00 92.81 343 ASP A N 1
ATOM 2691 C CA . ASP A 1 343 ? -12.177 -0.974 8.136 1.00 92.81 343 ASP A CA 1
ATOM 2692 C C . ASP A 1 343 ? -12.199 0.516 8.560 1.00 92.81 343 ASP A C 1
ATOM 2694 O O . ASP A 1 343 ? -11.786 1.369 7.779 1.00 92.81 343 ASP A O 1
ATOM 2698 N N . ALA A 1 344 ? -12.627 0.854 9.787 1.00 94.50 344 ALA A N 1
ATOM 2699 C CA . ALA A 1 344 ? -12.529 2.220 10.313 1.00 94.50 344 ALA A CA 1
ATOM 2700 C C . ALA A 1 344 ? -11.074 2.657 10.601 1.00 94.50 344 ALA A C 1
ATOM 2702 O O . ALA A 1 344 ? -10.803 3.859 10.652 1.00 94.50 344 ALA A O 1
ATOM 2703 N N . CYS A 1 345 ? -10.156 1.696 10.754 1.00 95.50 345 CYS A N 1
ATOM 2704 C CA . CYS A 1 345 ? -8.730 1.885 11.033 1.00 95.50 345 CYS A CA 1
ATOM 2705 C C . CYS A 1 345 ? -7.822 1.477 9.867 1.00 95.50 345 CYS A C 1
ATOM 2707 O O . CYS A 1 345 ? -6.828 2.143 9.585 1.00 95.50 345 CYS A O 1
ATOM 2709 N N . HIS A 1 346 ? -8.121 0.352 9.220 1.00 93.06 346 HIS A N 1
ATOM 2710 C CA . HIS A 1 346 ? -7.278 -0.252 8.185 1.00 93.06 346 HIS A CA 1
ATOM 2711 C C . HIS A 1 346 ? -8.160 -0.882 7.113 1.00 93.06 346 HIS A C 1
ATOM 2713 O O . HIS A 1 346 ? -8.505 -2.059 7.127 1.00 93.06 346 HIS A O 1
ATOM 2719 N N . LYS A 1 347 ? -8.561 -0.065 6.147 1.00 89.56 347 LYS A N 1
ATOM 2720 C CA . LYS A 1 347 ? -9.355 -0.524 5.019 1.00 89.56 347 LYS A CA 1
ATOM 2721 C C . LYS A 1 347 ? -8.444 -1.199 3.997 1.00 89.56 347 LYS A C 1
ATOM 2723 O O . LYS A 1 347 ? -7.618 -0.535 3.389 1.00 89.56 347 LYS A O 1
ATOM 2728 N N . HIS A 1 348 ? -8.600 -2.505 3.808 1.00 85.88 348 HIS A N 1
ATOM 2729 C CA . HIS A 1 348 ? -7.823 -3.282 2.839 1.00 85.88 348 HIS A CA 1
ATOM 2730 C C . HIS A 1 348 ? -8.525 -3.403 1.483 1.00 85.88 348 HIS A C 1
ATOM 2732 O O . HIS A 1 348 ? -9.748 -3.584 1.429 1.00 85.88 348 HIS A O 1
ATOM 2738 N N . LEU A 1 349 ? -7.731 -3.477 0.408 1.00 78.94 349 LEU A N 1
ATOM 2739 C CA . LEU A 1 349 ? -8.194 -4.049 -0.854 1.00 78.94 349 LEU A CA 1
ATOM 2740 C C . LEU A 1 349 ? -8.465 -5.564 -0.692 1.00 78.94 349 LEU A C 1
ATOM 2742 O O . LEU A 1 349 ? -7.751 -6.251 0.050 1.00 78.94 349 LEU A O 1
ATOM 2746 N N . PRO A 1 350 ? -9.454 -6.135 -1.405 1.00 74.44 350 PRO A N 1
ATOM 2747 C CA . PRO A 1 350 ? -9.859 -7.532 -1.242 1.00 74.44 350 PRO A CA 1
ATOM 2748 C C . PRO A 1 350 ? -8.814 -8.548 -1.730 1.00 74.44 350 PRO A C 1
ATOM 2750 O O . PRO A 1 350 ? -8.889 -9.707 -1.331 1.00 74.44 350 PRO A O 1
ATOM 2753 N N . PHE A 1 351 ? -7.816 -8.135 -2.525 1.00 72.44 351 PHE A N 1
ATOM 2754 C CA . PHE A 1 351 ? -6.830 -9.025 -3.163 1.00 72.44 351 PHE A CA 1
ATOM 2755 C C . PHE A 1 351 ? -6.051 -9.911 -2.180 1.00 72.44 351 PHE A C 1
ATOM 2757 O O . PHE A 1 351 ? -5.709 -11.039 -2.515 1.00 72.44 351 PHE A O 1
ATOM 2764 N N . GLY A 1 352 ? -5.783 -9.427 -0.962 1.00 69.75 352 GLY A N 1
ATOM 2765 C CA . GLY A 1 352 ? -5.093 -10.217 0.065 1.00 69.75 352 GLY A CA 1
ATOM 2766 C C . GLY A 1 352 ? -6.015 -11.009 0.999 1.00 69.75 352 GLY A C 1
ATOM 2767 O O . GLY A 1 352 ? -5.525 -11.761 1.841 1.00 69.75 352 GLY A O 1
ATOM 2768 N N . GLY A 1 353 ? -7.336 -10.810 0.920 1.00 79.44 353 GLY A N 1
ATOM 2769 C CA . GLY A 1 353 ? -8.311 -11.472 1.794 1.00 79.44 353 GLY A CA 1
ATOM 2770 C C . GLY A 1 353 ? -8.192 -11.128 3.288 1.00 79.44 353 GLY A C 1
ATOM 2771 O O . GLY A 1 353 ? -8.741 -11.842 4.122 1.00 79.44 353 GLY A O 1
ATOM 2772 N N . GLN A 1 354 ? -7.475 -10.063 3.672 1.00 86.00 354 GLN A N 1
ATOM 2773 C CA . GLN A 1 354 ? -7.109 -9.826 5.079 1.00 86.00 354 GLN A CA 1
ATOM 2774 C C . GLN A 1 354 ? -8.064 -8.934 5.877 1.00 86.00 354 GLN A C 1
ATOM 2776 O O . GLN A 1 354 ? -8.039 -9.016 7.100 1.00 86.00 354 GLN A O 1
ATOM 2781 N N . GLY A 1 355 ? -8.932 -8.136 5.246 1.00 88.69 355 GLY A N 1
ATOM 2782 C CA . GLY A 1 355 ? -9.757 -7.153 5.971 1.00 88.69 355 GLY A CA 1
ATOM 2783 C C . GLY A 1 355 ? -10.598 -7.764 7.100 1.00 88.69 355 GLY A C 1
ATOM 2784 O O . GLY A 1 355 ? -10.473 -7.377 8.260 1.00 88.69 355 GLY A O 1
ATOM 2785 N N . ALA A 1 356 ? -11.388 -8.802 6.797 1.00 89.81 356 ALA A N 1
ATOM 2786 C CA . ALA A 1 356 ? -12.183 -9.497 7.814 1.00 89.81 356 ALA A CA 1
ATOM 2787 C C . ALA A 1 356 ? -11.307 -10.179 8.882 1.00 89.81 356 ALA A C 1
ATOM 2789 O O . ALA A 1 356 ? -11.649 -10.146 10.060 1.00 89.81 356 ALA A O 1
ATOM 2790 N N . ASN A 1 357 ? -10.163 -10.746 8.485 1.00 92.94 357 ASN A N 1
ATOM 2791 C CA . ASN A 1 357 ? -9.227 -11.388 9.407 1.00 92.94 357 ASN A CA 1
ATOM 2792 C C . ASN A 1 357 ? -8.651 -10.387 10.421 1.00 92.94 357 ASN A C 1
ATOM 2794 O O . ASN A 1 357 ? -8.648 -10.652 11.622 1.00 92.94 357 ASN A O 1
ATOM 2798 N N . GLN A 1 358 ? -8.215 -9.212 9.958 1.00 94.06 358 GLN A N 1
ATOM 2799 C CA . GLN A 1 358 ? -7.687 -8.161 10.831 1.00 94.06 358 GLN A CA 1
ATOM 2800 C C . GLN A 1 358 ? -8.768 -7.576 11.742 1.00 94.06 358 GLN A C 1
ATOM 2802 O O . GLN A 1 358 ? -8.504 -7.341 12.917 1.00 94.06 358 GLN A O 1
ATOM 2807 N N . ALA A 1 359 ? -9.994 -7.413 11.244 1.00 93.38 359 ALA A N 1
ATOM 2808 C CA . ALA A 1 359 ? -11.109 -6.938 12.058 1.00 93.38 359 ALA A CA 1
ATOM 2809 C C . ALA A 1 359 ? -11.481 -7.928 13.186 1.00 93.38 359 ALA A C 1
ATOM 2811 O O . ALA A 1 359 ? -11.749 -7.514 14.312 1.00 93.38 359 ALA A O 1
ATOM 2812 N N . ILE A 1 360 ? -11.436 -9.241 12.923 1.00 94.06 360 ILE A N 1
ATOM 2813 C CA . ILE A 1 360 ? -11.626 -10.276 13.957 1.00 94.06 360 ILE A CA 1
ATOM 2814 C C . ILE A 1 360 ? -10.543 -10.162 15.040 1.00 94.06 360 ILE A C 1
ATOM 2816 O O . ILE A 1 360 ? -10.858 -10.183 16.231 1.00 94.06 360 ILE A O 1
ATOM 2820 N N . LEU A 1 361 ? -9.279 -9.992 14.638 1.00 94.69 361 LEU A N 1
ATOM 2821 C CA . LEU A 1 361 ? -8.164 -9.806 15.573 1.00 94.69 361 LEU A CA 1
ATOM 2822 C C . LEU A 1 361 ? -8.321 -8.529 16.408 1.00 94.69 361 LEU A C 1
ATOM 2824 O O . LEU A 1 361 ? -8.084 -8.559 17.615 1.00 94.69 361 LEU A O 1
ATOM 2828 N N . ASP A 1 362 ? -8.756 -7.425 15.798 1.00 96.88 362 ASP A N 1
ATOM 2829 C CA . ASP A 1 362 ? -9.019 -6.178 16.520 1.00 96.88 362 ASP A CA 1
ATOM 2830 C C . ASP A 1 362 ? -10.064 -6.359 17.614 1.00 96.88 362 ASP A C 1
ATOM 2832 O O . ASP A 1 362 ? -9.846 -5.947 18.752 1.00 96.88 362 ASP A O 1
ATOM 2836 N N . SER A 1 363 ? -11.182 -6.999 17.261 1.00 95.75 363 SER A N 1
ATOM 2837 C CA . SER A 1 363 ? -12.298 -7.252 18.166 1.00 95.75 363 SER A CA 1
ATOM 2838 C C . SER A 1 363 ? -11.827 -7.995 19.419 1.00 95.75 363 SER A C 1
ATOM 2840 O O . SER A 1 363 ? -12.088 -7.553 20.536 1.00 95.75 363 SER A O 1
ATOM 2842 N N . VAL A 1 364 ? -11.062 -9.080 19.250 1.00 93.81 364 VAL A N 1
ATOM 2843 C CA . VAL A 1 364 ? -10.517 -9.858 20.377 1.00 93.81 364 VAL A CA 1
ATOM 2844 C C . VAL A 1 364 ? -9.544 -9.046 21.219 1.00 93.81 364 VAL A C 1
ATOM 2846 O O . VAL A 1 364 ? -9.659 -9.022 22.445 1.00 93.81 364 VAL A O 1
ATOM 2849 N N . HIS A 1 365 ? -8.583 -8.369 20.586 1.00 95.12 365 HIS A N 1
ATOM 2850 C CA . HIS A 1 365 ? -7.600 -7.586 21.330 1.00 95.12 365 HIS A CA 1
ATOM 2851 C C . HIS A 1 365 ? -8.272 -6.478 22.139 1.00 95.12 365 HIS A C 1
ATOM 2853 O O . HIS A 1 365 ? -7.965 -6.333 23.321 1.00 95.12 365 HIS A O 1
ATOM 2859 N N . LEU A 1 366 ? -9.205 -5.735 21.541 1.00 96.81 366 LEU A N 1
ATOM 2860 C CA . LEU A 1 366 ? -9.879 -4.641 22.229 1.00 96.81 366 LEU A CA 1
ATOM 2861 C C . LEU A 1 366 ? -10.771 -5.140 23.368 1.00 96.81 366 LEU A C 1
ATOM 2863 O O . LEU A 1 366 ? -10.699 -4.589 24.464 1.00 96.81 366 LEU A O 1
ATOM 2867 N N . VAL A 1 367 ? -11.571 -6.190 23.153 1.00 96.25 367 VAL A N 1
ATOM 2868 C CA . VAL A 1 367 ? -12.434 -6.724 24.220 1.00 96.25 367 VAL A CA 1
ATOM 2869 C C . VAL A 1 367 ? -11.603 -7.285 25.372 1.00 96.25 367 VAL A C 1
ATOM 2871 O O . VAL A 1 367 ? -11.943 -7.037 26.525 1.00 96.25 367 VAL A O 1
ATOM 2874 N N . ASN A 1 368 ? -10.471 -7.939 25.098 1.00 94.25 368 ASN A N 1
ATOM 2875 C CA . ASN A 1 368 ? -9.556 -8.384 26.153 1.00 94.25 368 ASN A CA 1
ATOM 2876 C C . ASN A 1 368 ? -8.988 -7.212 26.967 1.00 94.25 368 ASN A C 1
ATOM 2878 O O . ASN A 1 368 ? -8.899 -7.312 28.190 1.00 94.25 368 ASN A O 1
ATOM 2882 N N . GLN A 1 369 ? -8.636 -6.098 26.311 1.00 95.44 369 GLN A N 1
ATOM 2883 C CA . GLN A 1 369 ? -8.198 -4.891 27.018 1.00 95.44 369 GLN A CA 1
ATOM 2884 C C . GLN A 1 369 ? -9.323 -4.310 27.880 1.00 95.44 369 GLN A C 1
ATOM 2886 O O . GLN A 1 369 ? -9.096 -4.022 29.050 1.00 95.44 369 GLN A O 1
ATOM 2891 N N . LEU A 1 370 ? -10.539 -4.202 27.336 1.00 94.75 370 LEU A N 1
ATOM 2892 C CA . LEU A 1 370 ? -11.703 -3.667 28.048 1.00 94.75 370 LEU A CA 1
ATOM 2893 C C . LEU A 1 370 ? -12.148 -4.547 29.222 1.00 94.75 370 LEU A C 1
ATOM 2895 O O . LEU A 1 370 ? -12.556 -4.027 30.257 1.00 94.75 370 LEU A O 1
ATOM 2899 N N . TYR A 1 371 ? -12.060 -5.868 29.083 1.00 93.56 371 TYR A N 1
ATOM 2900 C CA . TYR A 1 371 ? -12.405 -6.809 30.146 1.00 93.56 371 TYR A CA 1
ATOM 2901 C C . TYR A 1 371 ? -11.452 -6.708 31.343 1.00 93.56 371 TYR A C 1
ATOM 2903 O O . TYR A 1 371 ? -11.862 -6.913 32.484 1.00 93.56 371 TYR A O 1
ATOM 2911 N N . GLY A 1 372 ? -10.179 -6.397 31.080 1.00 89.69 372 GLY A N 1
ATOM 2912 C CA . GLY A 1 372 ? -9.127 -6.321 32.090 1.00 89.69 372 GLY A CA 1
ATOM 2913 C C . GLY A 1 372 ? -9.003 -4.977 32.808 1.00 89.69 372 GLY A C 1
ATOM 2914 O O . GLY A 1 372 ? -8.118 -4.853 33.656 1.00 89.69 372 GLY A O 1
ATOM 2915 N N . ILE A 1 373 ? -9.821 -3.965 32.488 1.00 91.12 373 ILE A N 1
ATOM 2916 C CA . ILE A 1 373 ? -9.625 -2.639 33.085 1.00 91.12 373 ILE A CA 1
ATOM 2917 C C . ILE A 1 373 ? -10.046 -2.604 34.564 1.00 91.12 373 ILE A C 1
ATOM 2919 O O . ILE A 1 373 ? -11.074 -3.178 34.932 1.00 91.12 373 ILE A O 1
ATOM 2923 N N . PRO A 1 374 ? -9.286 -1.910 35.432 1.00 87.44 374 PRO A N 1
ATOM 2924 C CA . PRO A 1 374 ? -9.568 -1.876 36.866 1.00 87.44 374 PRO A CA 1
ATOM 2925 C C . PRO A 1 374 ? -10.748 -0.961 37.225 1.00 87.44 374 PRO A C 1
ATOM 2927 O O . PRO A 1 374 ? -11.424 -1.201 38.225 1.00 87.44 374 PRO A O 1
ATOM 2930 N N . SER A 1 375 ? -11.009 0.080 36.428 1.00 89.94 375 SER A N 1
ATOM 2931 C CA . SER A 1 375 ? -12.137 1.000 36.604 1.00 89.94 375 SER A CA 1
ATOM 2932 C C . SER A 1 375 ? -12.564 1.622 35.268 1.00 89.94 375 SER A C 1
ATOM 2934 O O . SER A 1 375 ? -11.836 1.538 34.282 1.00 89.94 375 SER A O 1
ATOM 2936 N N . ASN A 1 376 ? -13.722 2.290 35.230 1.00 91.50 376 ASN A N 1
ATOM 2937 C CA . ASN A 1 376 ? -14.188 3.062 34.068 1.00 91.50 376 ASN A CA 1
ATOM 2938 C C . ASN A 1 376 ? -13.606 4.494 34.008 1.00 91.50 376 ASN A C 1
ATOM 2940 O O . ASN A 1 376 ? -14.146 5.364 33.306 1.00 91.50 376 ASN A O 1
ATOM 2944 N N . SER A 1 377 ? -12.520 4.757 34.746 1.00 94.44 377 SER A N 1
ATOM 2945 C CA . SER A 1 377 ? -11.812 6.032 34.685 1.00 94.44 377 SER A CA 1
ATOM 2946 C C . SER A 1 377 ? -11.291 6.295 33.271 1.00 94.44 377 SER A C 1
ATOM 2948 O O . SER A 1 377 ? -10.928 5.380 32.526 1.00 94.44 377 SER A O 1
ATOM 2950 N N . LEU A 1 378 ? -11.222 7.572 32.895 1.00 94.69 378 LEU A N 1
ATOM 2951 C CA . LEU A 1 378 ? -10.694 7.961 31.590 1.00 94.69 378 LEU A CA 1
ATOM 2952 C C . LEU A 1 378 ? -9.237 7.498 31.401 1.00 94.69 378 LEU A C 1
ATOM 2954 O O . LEU A 1 378 ? -8.838 7.176 30.283 1.00 94.69 378 LEU A O 1
ATOM 2958 N N . VAL A 1 379 ? -8.449 7.446 32.479 1.00 95.38 379 VAL A N 1
ATOM 2959 C CA . VAL A 1 379 ? -7.045 7.011 32.451 1.00 95.38 379 VAL A CA 1
ATOM 2960 C C . VAL A 1 379 ? -6.943 5.528 32.107 1.00 95.38 379 VAL A C 1
ATOM 2962 O O . VAL A 1 379 ? -6.214 5.172 31.181 1.00 95.38 379 VAL A O 1
ATOM 2965 N N . ASP A 1 380 ? -7.710 4.679 32.793 1.00 94.75 380 ASP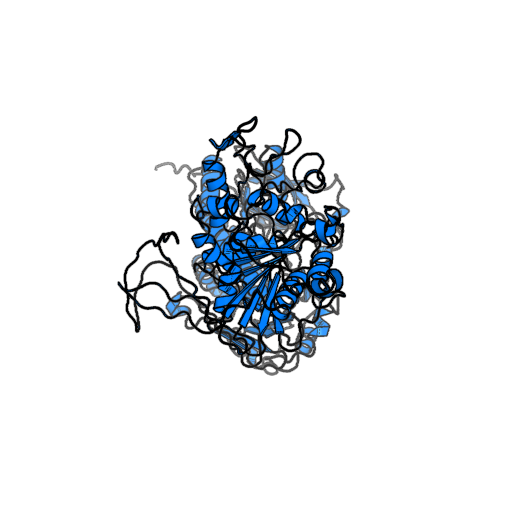 A N 1
ATOM 2966 C CA . ASP A 1 380 ? -7.693 3.230 32.567 1.00 94.75 380 ASP A CA 1
ATOM 2967 C C . ASP A 1 380 ? -8.204 2.874 31.167 1.00 94.75 380 ASP A C 1
ATOM 2969 O O . ASP A 1 380 ? -7.612 2.048 30.469 1.00 94.75 380 ASP A O 1
ATOM 2973 N N . ILE A 1 381 ? -9.255 3.561 30.711 1.00 96.44 381 ILE A N 1
ATOM 2974 C CA . ILE A 1 381 ? -9.789 3.396 29.355 1.00 96.44 381 ILE A CA 1
ATOM 2975 C C . ILE A 1 381 ? -8.747 3.801 28.305 1.00 96.44 381 ILE A C 1
ATOM 2977 O O . ILE A 1 381 ? -8.484 3.023 27.388 1.00 96.44 381 ILE A O 1
ATOM 2981 N N . ASN A 1 382 ? -8.092 4.958 28.446 1.00 96.19 382 ASN A N 1
ATOM 2982 C CA . ASN A 1 382 ? -7.051 5.366 27.495 1.00 96.19 382 ASN A CA 1
ATOM 2983 C C . ASN A 1 382 ? -5.846 4.423 27.508 1.00 96.19 382 ASN A C 1
ATOM 2985 O O . ASN A 1 382 ? -5.278 4.163 26.449 1.00 96.19 382 ASN A O 1
ATOM 2989 N N . LEU A 1 383 ? -5.458 3.891 28.670 1.00 96.12 383 LEU A N 1
ATOM 2990 C CA . LEU A 1 383 ? -4.389 2.897 28.754 1.00 96.12 383 LEU A CA 1
ATOM 2991 C C . LEU A 1 383 ? -4.772 1.607 28.013 1.00 96.12 383 LEU A C 1
ATOM 2993 O O . LEU A 1 383 ? -3.952 1.052 27.278 1.00 96.12 383 LEU A O 1
ATOM 2997 N N . SER A 1 384 ? -6.027 1.169 28.145 1.00 96.69 384 SER A N 1
ATOM 2998 C CA . SER A 1 384 ? -6.560 0.009 27.421 1.00 96.69 384 SER A CA 1
ATOM 2999 C C . SER A 1 384 ? -6.542 0.227 25.899 1.00 96.69 384 SER A C 1
ATOM 3001 O O . SER A 1 384 ? -6.072 -0.634 25.152 1.00 96.69 384 SER A O 1
ATOM 3003 N N . PHE A 1 385 ? -6.943 1.415 25.427 1.00 98.25 385 PHE A N 1
ATOM 3004 C CA . PHE A 1 385 ? -6.919 1.769 24.004 1.00 98.25 385 PHE A CA 1
ATOM 3005 C C . PHE A 1 385 ? -5.504 1.911 23.462 1.00 98.25 385 PHE A C 1
ATOM 3007 O O . PHE A 1 385 ? -5.223 1.431 22.365 1.00 98.25 385 PHE A O 1
ATOM 3014 N N . LYS A 1 386 ? -4.603 2.509 24.244 1.00 97.62 386 LYS A N 1
ATOM 3015 C CA . LYS A 1 386 ? -3.183 2.601 23.910 1.00 97.62 386 LYS A CA 1
ATOM 3016 C C . LYS A 1 386 ? -2.579 1.212 23.731 1.00 97.62 386 LYS A C 1
ATOM 3018 O O . LYS A 1 386 ? -1.936 0.955 22.721 1.00 97.62 386 LYS A O 1
ATOM 3023 N N . THR A 1 387 ? -2.851 0.301 24.663 1.00 96.62 387 THR A N 1
ATOM 3024 C CA . THR A 1 387 ? -2.339 -1.076 24.617 1.00 96.62 387 THR A CA 1
ATOM 3025 C C . THR A 1 387 ? -2.925 -1.850 23.434 1.00 96.62 387 THR A C 1
ATOM 3027 O O . THR A 1 387 ? -2.218 -2.595 22.757 1.00 96.62 387 THR A O 1
ATOM 3030 N N . TYR A 1 388 ? -4.213 -1.662 23.137 1.00 97.88 388 TYR A N 1
ATOM 3031 C CA . TYR A 1 388 ? -4.835 -2.188 21.921 1.00 97.88 388 TYR A CA 1
ATOM 3032 C C . TYR A 1 388 ? -4.138 -1.660 20.656 1.00 97.88 388 TYR A C 1
ATOM 3034 O O . TYR A 1 388 ? -3.730 -2.459 19.812 1.00 97.88 388 TYR A O 1
ATOM 3042 N N . TYR A 1 389 ? -3.939 -0.343 20.557 1.00 97.75 389 TYR A N 1
ATOM 3043 C CA . TYR A 1 389 ? -3.264 0.298 19.431 1.00 97.75 389 TYR A CA 1
ATOM 3044 C C . TYR A 1 389 ? -1.834 -0.224 19.258 1.00 97.75 389 TYR A C 1
ATOM 3046 O O . TYR A 1 389 ? -1.505 -0.726 18.189 1.00 97.75 389 TYR A O 1
ATOM 3054 N N . GLU A 1 390 ? -1.004 -0.199 20.301 1.00 95.38 390 GLU A N 1
ATOM 3055 C CA . GLU A 1 390 ? 0.399 -0.636 20.239 1.00 95.38 390 GLU A CA 1
ATOM 3056 C C . GLU A 1 390 ? 0.544 -2.101 19.794 1.00 95.38 390 GLU A C 1
ATOM 3058 O O . GLU A 1 390 ? 1.471 -2.434 19.058 1.00 95.38 390 GLU A O 1
ATOM 3063 N N . ASN A 1 391 ? -0.408 -2.967 20.159 1.00 92.25 391 ASN A N 1
ATOM 3064 C CA . ASN A 1 391 ? -0.405 -4.373 19.747 1.00 92.25 391 ASN A CA 1
ATOM 3065 C C . ASN A 1 391 ? -0.932 -4.603 18.320 1.00 92.25 391 ASN A C 1
ATOM 3067 O O . ASN A 1 391 ? -0.517 -5.551 17.640 1.00 92.25 391 ASN A O 1
ATOM 3071 N N . ARG A 1 392 ? -1.886 -3.783 17.863 1.00 95.56 392 ARG A N 1
ATOM 3072 C CA . ARG A 1 392 ? -2.617 -4.020 16.608 1.00 95.56 392 ARG A CA 1
ATOM 3073 C C . ARG A 1 392 ? -2.138 -3.168 15.447 1.00 95.56 392 ARG A C 1
ATOM 3075 O O . ARG A 1 392 ? -1.955 -3.718 14.365 1.00 95.56 392 ARG A O 1
ATOM 3082 N N . SER A 1 393 ? -1.899 -1.878 15.659 1.00 94.12 393 SER A N 1
ATOM 3083 C CA . SER A 1 393 ? -1.553 -0.913 14.606 1.00 94.12 393 SER A CA 1
ATOM 3084 C C . SER A 1 393 ? -0.321 -1.324 13.785 1.00 94.12 393 SER A C 1
ATOM 3086 O O . SER A 1 393 ? -0.452 -1.404 12.561 1.00 94.12 393 SER A O 1
ATOM 3088 N N . PRO A 1 394 ? 0.827 -1.710 14.387 1.00 90.25 394 PRO A N 1
ATOM 3089 C CA . PRO A 1 394 ? 2.000 -2.124 13.613 1.00 90.25 394 PRO A CA 1
ATOM 3090 C C . PRO A 1 394 ? 1.720 -3.333 12.711 1.00 90.25 394 PRO A C 1
ATOM 3092 O O . PRO A 1 394 ? 2.033 -3.314 11.522 1.00 90.25 394 PRO A O 1
ATOM 3095 N N . ASN A 1 395 ? 1.053 -4.355 13.254 1.00 86.56 395 ASN A N 1
ATOM 3096 C CA . ASN A 1 395 ? 0.702 -5.566 12.514 1.00 86.56 395 ASN A CA 1
ATOM 3097 C C . ASN A 1 395 ? -0.321 -5.278 11.406 1.00 86.56 395 ASN A C 1
ATOM 3099 O O . ASN A 1 395 ? -0.143 -5.714 10.272 1.00 86.56 395 ASN A O 1
ATOM 3103 N N . ALA A 1 396 ? -1.369 -4.509 11.710 1.00 88.38 396 ALA A N 1
ATOM 3104 C CA . ALA A 1 396 ? -2.375 -4.107 10.733 1.00 88.38 396 ALA A CA 1
ATOM 3105 C C . ALA A 1 396 ? -1.756 -3.278 9.596 1.00 88.38 396 ALA A C 1
ATOM 3107 O O . ALA A 1 396 ? -2.091 -3.494 8.434 1.00 88.38 396 ALA A O 1
ATOM 3108 N N . LYS A 1 397 ? -0.799 -2.393 9.905 1.00 87.50 397 LYS A N 1
ATOM 3109 C CA . LYS A 1 397 ? -0.072 -1.584 8.917 1.00 87.50 397 LYS A CA 1
ATOM 3110 C C . LYS A 1 397 ? 0.786 -2.436 7.982 1.00 87.50 397 LYS A C 1
ATOM 3112 O O . LYS A 1 397 ? 0.783 -2.197 6.776 1.00 87.50 397 LYS A O 1
ATOM 3117 N N . GLU A 1 398 ? 1.496 -3.435 8.503 1.00 81.31 398 GLU A N 1
ATOM 3118 C CA . GLU A 1 398 ? 2.299 -4.343 7.668 1.00 81.31 398 GLU A CA 1
ATOM 3119 C C . GLU A 1 398 ? 1.427 -5.249 6.792 1.00 81.31 398 GLU A C 1
ATOM 3121 O O . GLU A 1 398 ? 1.707 -5.433 5.602 1.00 81.31 398 GLU A O 1
ATOM 3126 N N . VAL A 1 399 ? 0.314 -5.750 7.334 1.00 81.12 399 VAL A N 1
ATOM 3127 C CA . VAL A 1 399 ? -0.663 -6.507 6.543 1.00 81.12 399 VAL A CA 1
ATOM 3128 C C . VAL A 1 399 ? -1.298 -5.614 5.475 1.00 81.12 399 VAL A C 1
ATOM 3130 O O . VAL A 1 399 ? -1.447 -6.052 4.339 1.00 81.12 399 VAL A O 1
ATOM 3133 N N . PHE A 1 400 ? -1.605 -4.353 5.793 1.00 83.75 400 PHE A N 1
ATOM 3134 C CA . PHE A 1 400 ? -2.144 -3.373 4.846 1.00 83.75 400 PHE A CA 1
ATOM 3135 C C . PHE A 1 400 ? -1.193 -3.153 3.667 1.00 83.75 400 PHE A C 1
ATOM 3137 O O . PHE A 1 400 ? -1.580 -3.366 2.517 1.00 83.75 400 PHE A O 1
ATOM 3144 N N . LYS A 1 401 ? 0.083 -2.860 3.950 1.00 76.00 401 LYS A N 1
ATOM 3145 C CA . LYS A 1 401 ? 1.122 -2.739 2.915 1.00 76.00 401 LYS A CA 1
ATOM 3146 C C . LYS A 1 401 ? 1.227 -4.002 2.061 1.00 76.00 401 LYS A C 1
ATOM 3148 O O . LYS A 1 401 ? 1.319 -3.912 0.840 1.00 76.00 401 LYS A O 1
ATOM 3153 N N . SER A 1 402 ? 1.178 -5.175 2.694 1.00 72.06 402 SER A N 1
ATOM 3154 C CA . SER A 1 402 ? 1.236 -6.462 1.993 1.00 72.06 402 SER A CA 1
ATOM 3155 C C . SER A 1 402 ? 0.031 -6.656 1.068 1.00 72.06 402 SER A C 1
ATOM 3157 O O . SER A 1 402 ? 0.196 -7.094 -0.068 1.00 72.06 402 SER A O 1
ATOM 3159 N N . THR A 1 403 ? -1.177 -6.278 1.502 1.00 74.25 403 THR A N 1
ATOM 3160 C CA . THR A 1 403 ? -2.376 -6.359 0.654 1.00 74.25 403 THR A CA 1
ATOM 3161 C C . THR A 1 403 ? -2.322 -5.412 -0.543 1.00 74.25 403 THR A C 1
ATOM 3163 O O . THR A 1 403 ? -2.667 -5.835 -1.647 1.00 74.25 403 THR A O 1
ATOM 3166 N N . SER A 1 404 ? -1.835 -4.179 -0.369 1.00 71.81 404 SER A N 1
ATOM 3167 C CA . SER A 1 404 ? -1.675 -3.224 -1.476 1.00 71.81 404 SER A CA 1
ATOM 3168 C C . SER A 1 404 ? -0.561 -3.655 -2.443 1.00 71.81 404 SER A C 1
ATOM 3170 O O . SER A 1 404 ? -0.677 -3.464 -3.655 1.00 71.81 404 SER A O 1
ATOM 3172 N N . MET A 1 405 ? 0.489 -4.317 -1.941 1.00 67.12 405 MET A N 1
ATOM 3173 C CA . MET A 1 405 ? 1.530 -4.927 -2.775 1.00 67.12 405 MET A CA 1
ATOM 3174 C C . MET A 1 405 ? 0.967 -6.063 -3.637 1.00 67.12 405 MET A C 1
ATOM 3176 O O . MET A 1 405 ? 1.172 -6.056 -4.847 1.00 67.12 405 MET A O 1
ATOM 3180 N N . VAL A 1 406 ? 0.223 -7.008 -3.048 1.00 69.31 406 VAL A N 1
ATOM 3181 C CA . VAL A 1 406 ? -0.412 -8.113 -3.795 1.00 69.31 406 VAL A CA 1
ATOM 3182 C C . VAL A 1 406 ? -1.371 -7.574 -4.854 1.00 69.31 406 VAL A C 1
ATOM 3184 O O . VAL A 1 406 ? -1.337 -8.027 -5.995 1.00 69.31 406 VAL A O 1
ATOM 3187 N N . ALA A 1 407 ? -2.178 -6.569 -4.507 1.00 69.31 407 ALA A N 1
ATOM 3188 C CA . ALA A 1 407 ? -3.048 -5.887 -5.460 1.00 69.31 407 ALA A CA 1
ATOM 3189 C C . ALA A 1 407 ? -2.258 -5.314 -6.642 1.00 69.31 407 ALA A C 1
ATOM 3191 O O . ALA A 1 407 ? -2.629 -5.518 -7.795 1.00 69.31 407 ALA A O 1
ATOM 3192 N N . SER A 1 408 ? -1.138 -4.646 -6.361 1.00 64.25 408 SER A N 1
ATOM 3193 C CA . SER A 1 408 ? -0.267 -4.068 -7.387 1.00 64.25 408 SER A CA 1
ATOM 3194 C C . SER A 1 408 ? 0.358 -5.142 -8.275 1.00 64.25 408 SER A C 1
ATOM 3196 O O . SER A 1 408 ? 0.382 -4.969 -9.484 1.00 64.25 408 SER A O 1
ATOM 3198 N N . VAL A 1 409 ? 0.801 -6.268 -7.707 1.00 64.12 409 VAL A N 1
ATOM 3199 C CA . VAL A 1 409 ? 1.369 -7.401 -8.460 1.00 64.12 409 VAL A CA 1
ATOM 3200 C C . VAL A 1 409 ? 0.327 -8.042 -9.377 1.00 64.12 409 VAL A C 1
ATOM 3202 O O . VAL A 1 409 ? 0.605 -8.275 -10.548 1.00 64.12 409 VAL A O 1
ATOM 3205 N N . LEU A 1 410 ? -0.879 -8.304 -8.869 1.00 64.62 410 LEU A N 1
ATOM 3206 C CA . LEU A 1 410 ? -1.931 -8.985 -9.631 1.00 64.62 410 LEU A CA 1
ATOM 3207 C C . LEU A 1 410 ? -2.608 -8.080 -10.672 1.00 64.62 410 LEU A C 1
ATOM 3209 O O . LEU A 1 410 ? -3.135 -8.582 -11.664 1.00 64.62 410 LEU A O 1
ATOM 3213 N N . SER A 1 411 ? -2.604 -6.761 -10.451 1.00 56.91 411 SER A N 1
ATOM 3214 C CA . SER A 1 411 ? -3.158 -5.749 -11.368 1.00 56.91 411 SER A CA 1
ATOM 3215 C C . SER A 1 411 ? -2.125 -5.091 -12.272 1.00 56.91 411 SER A C 1
ATOM 3217 O O . SER A 1 411 ? -2.466 -4.236 -13.089 1.00 56.91 411 SER A O 1
ATOM 3219 N N . ALA A 1 412 ? -0.861 -5.473 -12.168 1.00 49.66 412 ALA A N 1
ATOM 3220 C CA . ALA A 1 412 ? 0.156 -4.976 -13.065 1.00 49.66 412 ALA A CA 1
ATOM 3221 C C . ALA A 1 412 ? 0.159 -5.776 -14.378 1.00 49.66 412 ALA A C 1
ATOM 3223 O O . ALA A 1 412 ? 0.292 -6.994 -14.366 1.00 49.66 412 ALA A O 1
ATOM 3224 N N . ARG A 1 413 ? 0.090 -5.079 -15.524 1.00 40.97 413 ARG A N 1
ATOM 3225 C CA . ARG A 1 413 ? 0.510 -5.648 -16.825 1.00 40.97 413 ARG A CA 1
ATOM 3226 C C . ARG A 1 413 ? 2.008 -5.999 -16.826 1.00 40.97 413 ARG A C 1
ATOM 3228 O O . ARG A 1 413 ? 2.424 -6.902 -17.534 1.00 40.97 413 ARG A O 1
ATOM 3235 N N . HIS A 1 414 ? 2.779 -5.278 -16.008 1.00 33.84 414 HIS A N 1
ATOM 3236 C CA . HIS A 1 414 ? 4.227 -5.375 -15.836 1.00 33.84 414 HIS A CA 1
ATOM 3237 C C . HIS A 1 414 ? 4.519 -5.271 -14.340 1.00 33.84 414 HIS A C 1
ATOM 3239 O O . HIS A 1 414 ? 4.365 -4.191 -13.764 1.00 33.84 414 HIS A O 1
AT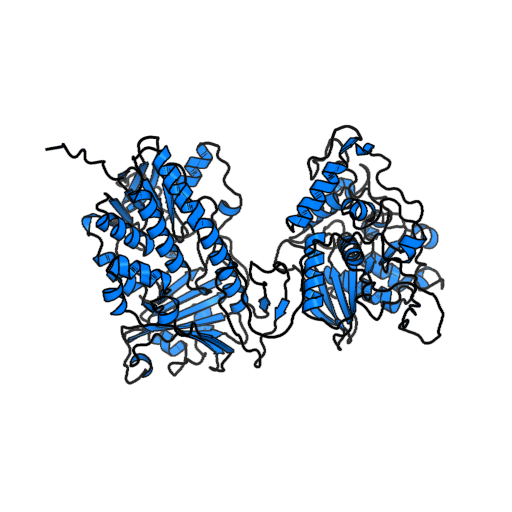OM 3245 N N . ILE A 1 415 ? 4.852 -6.376 -13.670 1.00 32.47 415 ILE A N 1
ATOM 3246 C CA . ILE A 1 415 ? 5.079 -6.349 -12.221 1.00 32.47 415 ILE A CA 1
ATOM 3247 C C . ILE A 1 415 ? 6.273 -5.428 -11.956 1.00 32.47 415 ILE A C 1
ATOM 3249 O O . ILE A 1 415 ? 7.368 -5.704 -12.422 1.00 32.47 415 ILE A O 1
ATOM 3253 N N . LEU A 1 416 ? 6.084 -4.360 -11.181 1.00 30.83 416 LEU A N 1
ATOM 3254 C CA . LEU A 1 416 ? 7.176 -3.708 -10.462 1.00 30.83 416 LEU A CA 1
ATOM 3255 C C . LEU A 1 416 ? 7.217 -4.319 -9.057 1.00 30.83 416 LEU A C 1
ATOM 3257 O O . LEU A 1 416 ? 6.453 -3.912 -8.184 1.00 30.83 416 LEU A O 1
ATOM 3261 N N . ALA A 1 417 ? 8.017 -5.367 -8.838 1.00 28.89 417 ALA A N 1
ATOM 3262 C CA . ALA A 1 417 ? 8.006 -6.073 -7.553 1.00 28.89 417 ALA A CA 1
ATOM 3263 C C . ALA A 1 417 ? 8.697 -5.251 -6.457 1.00 28.89 417 ALA A C 1
ATOM 3265 O O . ALA A 1 417 ? 9.855 -4.861 -6.598 1.00 28.89 417 ALA A O 1
ATOM 3266 N N . HIS A 1 418 ? 7.996 -5.059 -5.337 1.00 30.98 418 HIS A N 1
ATOM 3267 C CA . HIS A 1 418 ? 8.586 -4.658 -4.064 1.00 30.98 418 HIS A CA 1
ATOM 3268 C C . HIS A 1 418 ? 9.226 -5.880 -3.390 1.00 30.98 418 HIS A C 1
ATOM 3270 O O . HIS A 1 418 ? 8.565 -6.895 -3.176 1.00 30.98 418 HIS A O 1
ATOM 3276 N N . GLY A 1 419 ? 10.497 -5.782 -3.000 1.00 26.44 419 GLY A N 1
ATOM 3277 C CA . GLY A 1 419 ? 11.090 -6.735 -2.058 1.00 26.44 419 GLY A CA 1
ATOM 3278 C C . GLY A 1 419 ? 10.389 -6.665 -0.693 1.00 26.44 419 GLY A C 1
ATOM 3279 O O . GLY A 1 419 ? 10.014 -5.584 -0.241 1.00 26.44 419 GLY A O 1
ATOM 3280 N N . ALA A 1 420 ? 10.202 -7.815 -0.040 1.00 28.41 420 ALA A N 1
ATOM 3281 C CA . ALA A 1 420 ? 9.502 -7.935 1.240 1.00 28.41 420 ALA A CA 1
ATOM 3282 C C . ALA A 1 420 ? 10.089 -7.026 2.358 1.00 28.41 420 ALA A C 1
ATOM 3284 O O . ALA A 1 420 ? 11.300 -6.769 2.358 1.00 28.41 420 ALA A O 1
ATOM 3285 N N . PRO A 1 421 ? 9.278 -6.601 3.358 1.00 29.53 421 PRO A N 1
ATOM 3286 C CA . PRO A 1 421 ? 9.582 -5.496 4.290 1.00 29.53 421 PRO A CA 1
ATOM 3287 C C . PRO A 1 421 ? 10.787 -5.685 5.229 1.00 29.53 421 PRO A C 1
ATOM 3289 O O . PRO A 1 421 ? 11.143 -4.759 5.955 1.00 29.53 421 PRO A O 1
ATOM 3292 N N . HIS A 1 422 ? 11.418 -6.862 5.249 1.00 32.28 422 HIS A N 1
ATOM 3293 C CA . HIS A 1 422 ? 12.470 -7.204 6.216 1.00 32.28 422 HIS A CA 1
ATOM 3294 C C . HIS A 1 422 ? 13.841 -7.513 5.607 1.00 32.28 422 HIS A C 1
ATOM 3296 O O . HIS A 1 422 ? 14.761 -7.873 6.338 1.00 32.28 422 HIS A O 1
ATOM 3302 N N . SER A 1 423 ? 14.029 -7.325 4.300 1.00 27.88 423 SER A N 1
ATOM 3303 C CA . SER A 1 423 ? 15.378 -7.335 3.720 1.00 27.88 423 SER A CA 1
ATOM 3304 C C . SER A 1 423 ? 15.896 -5.905 3.575 1.00 27.88 423 SER A C 1
ATOM 3306 O O . SER A 1 423 ? 15.134 -4.985 3.279 1.00 27.88 423 SER A O 1
ATOM 3308 N N . LYS A 1 424 ? 17.208 -5.703 3.731 1.00 32.38 424 LYS A N 1
ATOM 3309 C CA . LYS A 1 424 ? 17.905 -4.422 3.495 1.00 32.38 424 LYS A CA 1
ATOM 3310 C C . LYS A 1 424 ? 17.776 -3.889 2.047 1.00 32.38 424 LYS A C 1
ATOM 3312 O O . LYS A 1 424 ? 18.371 -2.871 1.729 1.00 32.38 424 LYS A O 1
ATOM 3317 N N . SER A 1 425 ? 16.950 -4.522 1.212 1.00 31.56 425 SER A N 1
ATOM 3318 C CA . SER A 1 425 ? 16.668 -4.214 -0.194 1.00 31.56 425 SER A CA 1
ATOM 3319 C C . SER A 1 425 ? 15.286 -3.557 -0.412 1.00 31.56 425 SER A C 1
ATOM 3321 O O . SER A 1 425 ? 14.745 -3.569 -1.515 1.00 31.56 425 SER A O 1
ATOM 3323 N N . ALA A 1 426 ? 14.675 -2.982 0.630 1.00 29.41 426 ALA A N 1
ATOM 3324 C CA . ALA A 1 426 ? 13.249 -2.629 0.677 1.00 29.41 426 ALA A CA 1
ATOM 3325 C C . ALA A 1 426 ? 12.750 -1.440 -0.186 1.00 29.41 426 ALA A C 1
ATOM 3327 O O . ALA A 1 426 ? 11.650 -0.954 0.068 1.00 29.41 426 ALA A O 1
ATOM 3328 N N . LYS A 1 427 ? 13.471 -0.928 -1.194 1.00 30.95 427 LYS A N 1
ATOM 3329 C CA . LYS A 1 427 ? 12.949 0.184 -2.032 1.00 30.95 427 LYS A CA 1
ATOM 3330 C C . LYS A 1 427 ? 13.490 0.176 -3.470 1.00 30.95 427 LYS A C 1
ATOM 3332 O O . LYS A 1 427 ? 14.064 1.158 -3.917 1.00 30.95 427 LYS A O 1
ATOM 3337 N N . VAL A 1 428 ? 13.328 -0.934 -4.175 1.00 31.86 428 VAL A N 1
ATOM 3338 C CA . VAL A 1 428 ? 13.938 -1.190 -5.484 1.00 31.86 428 VAL A CA 1
ATOM 3339 C C . VAL A 1 428 ? 12.849 -1.709 -6.429 1.00 31.86 428 VAL A C 1
ATOM 3341 O O . VAL A 1 428 ? 12.356 -2.812 -6.220 1.00 31.86 428 VAL A O 1
ATOM 3344 N N . PHE A 1 429 ? 12.436 -0.916 -7.424 1.00 32.22 429 PHE A N 1
ATOM 3345 C CA . PHE A 1 429 ? 11.432 -1.318 -8.418 1.00 32.22 429 PHE A CA 1
ATOM 3346 C C . PHE A 1 429 ? 12.077 -2.254 -9.457 1.00 32.22 429 PHE A C 1
ATOM 3348 O O . PHE A 1 429 ? 13.019 -1.852 -10.135 1.00 32.22 429 PHE A O 1
ATOM 3355 N N . ARG A 1 430 ? 11.600 -3.501 -9.580 1.00 31.31 430 ARG A N 1
ATOM 3356 C CA . ARG A 1 430 ? 12.011 -4.448 -10.639 1.00 31.31 430 ARG A CA 1
ATOM 3357 C C . ARG A 1 430 ? 10.889 -4.661 -11.640 1.00 31.31 430 ARG A C 1
ATOM 3359 O O . ARG A 1 430 ? 9.869 -5.176 -11.203 1.00 31.31 430 ARG A O 1
ATOM 3366 N N . ARG A 1 431 ? 11.095 -4.402 -12.936 1.00 32.31 431 ARG A N 1
ATOM 3367 C CA . ARG A 1 431 ? 10.198 -4.896 -13.996 1.00 32.31 431 ARG A CA 1
ATOM 3368 C C . ARG A 1 431 ? 10.310 -6.421 -14.087 1.00 32.31 431 ARG A C 1
ATOM 3370 O O . ARG A 1 431 ? 11.392 -6.959 -14.288 1.00 32.31 431 ARG A O 1
ATOM 3377 N N . LEU A 1 432 ? 9.192 -7.100 -13.893 1.00 33.91 432 LEU A N 1
ATOM 3378 C CA . LEU A 1 432 ? 8.983 -8.528 -14.079 1.00 33.91 432 LEU A CA 1
ATOM 3379 C C . LEU A 1 432 ? 7.860 -8.650 -15.111 1.00 33.91 432 LEU A C 1
ATOM 3381 O O . LEU A 1 432 ? 6.687 -8.419 -14.802 1.00 33.91 432 LEU A O 1
ATOM 3385 N N . ASP A 1 433 ? 8.235 -8.949 -16.350 1.00 35.16 433 ASP A N 1
ATOM 3386 C CA . ASP A 1 433 ? 7.272 -9.316 -17.379 1.00 35.16 433 ASP A CA 1
ATOM 3387 C C . ASP A 1 433 ? 6.799 -10.746 -17.078 1.00 35.16 433 ASP A C 1
ATOM 3389 O O . ASP A 1 433 ? 7.606 -11.648 -16.869 1.00 35.16 433 ASP A O 1
ATOM 3393 N N . ILE A 1 434 ? 5.482 -10.930 -16.952 1.00 38.47 434 ILE A N 1
ATOM 3394 C CA . ILE A 1 434 ? 4.895 -12.248 -16.712 1.00 38.47 434 ILE A CA 1
ATOM 3395 C C . ILE A 1 434 ? 4.651 -12.906 -18.068 1.00 38.47 434 ILE A C 1
ATOM 3397 O O . ILE A 1 434 ? 3.578 -12.735 -18.651 1.00 38.47 434 ILE A O 1
ATOM 3401 N N . ASP A 1 435 ? 5.626 -13.649 -18.569 1.00 40.06 435 ASP A N 1
ATOM 3402 C CA . ASP A 1 435 ? 5.441 -14.473 -19.764 1.00 40.06 435 ASP A CA 1
ATOM 3403 C C . ASP A 1 435 ? 4.744 -15.812 -19.441 1.00 40.06 435 ASP A C 1
ATOM 3405 O O . ASP A 1 435 ? 4.380 -16.103 -18.294 1.00 40.06 435 ASP A O 1
ATOM 3409 N N . ASP A 1 436 ? 4.506 -16.620 -20.475 1.00 34.47 436 ASP A N 1
ATOM 3410 C CA . ASP A 1 436 ? 3.842 -17.924 -20.366 1.00 34.47 436 ASP A CA 1
ATOM 3411 C C . ASP A 1 436 ? 4.682 -18.976 -19.610 1.00 34.47 436 ASP A C 1
ATOM 3413 O O . ASP A 1 436 ? 4.146 -20.003 -19.185 1.00 34.47 436 ASP A O 1
ATOM 3417 N N . GLU A 1 437 ? 5.980 -18.729 -19.396 1.00 37.78 437 GLU A N 1
ATOM 3418 C CA . GLU A 1 437 ? 6.882 -19.630 -18.667 1.00 37.78 437 GLU A CA 1
ATOM 3419 C C . GLU A 1 437 ? 7.061 -19.238 -17.191 1.00 37.78 437 GLU A C 1
ATOM 3421 O O . GLU A 1 437 ? 7.515 -20.050 -16.374 1.00 37.78 437 GLU A O 1
ATOM 3426 N N . THR A 1 438 ? 6.657 -18.020 -16.819 1.00 37.91 438 THR A N 1
ATOM 3427 C CA . THR A 1 438 ? 6.825 -17.464 -15.474 1.00 37.91 438 THR A CA 1
ATOM 3428 C C . THR A 1 438 ? 5.974 -18.218 -14.447 1.00 37.91 438 THR A C 1
ATOM 3430 O O . THR A 1 438 ? 4.749 -18.088 -14.389 1.00 37.91 438 THR A O 1
ATOM 3433 N N . ARG A 1 439 ? 6.633 -18.979 -13.565 1.00 37.78 439 ARG A N 1
ATOM 3434 C CA . ARG A 1 439 ? 5.985 -19.707 -12.462 1.00 37.78 439 ARG A CA 1
ATOM 3435 C C . ARG A 1 439 ? 6.053 -18.908 -11.165 1.00 37.78 439 ARG A C 1
ATOM 3437 O O . ARG A 1 439 ? 7.137 -18.632 -10.659 1.00 37.78 439 ARG A O 1
ATOM 3444 N N . PHE A 1 440 ? 4.899 -18.605 -10.576 1.00 35.94 440 PHE A N 1
ATOM 3445 C CA . PHE A 1 440 ? 4.841 -17.952 -9.264 1.00 35.94 440 PHE A CA 1
ATOM 3446 C C . PHE A 1 440 ? 4.929 -18.964 -8.124 1.00 35.94 440 PHE A C 1
ATOM 3448 O O . PHE A 1 440 ? 4.150 -19.918 -8.069 1.00 35.94 440 PHE A O 1
ATOM 3455 N N . GLN A 1 441 ? 5.826 -18.701 -7.172 1.00 33.22 441 GLN A N 1
ATOM 3456 C CA . GLN A 1 441 ? 5.882 -19.387 -5.885 1.00 33.22 441 GLN A CA 1
ATOM 3457 C C . GLN A 1 441 ? 5.857 -18.347 -4.759 1.00 33.22 441 GLN A C 1
ATOM 3459 O O . GLN A 1 441 ? 6.781 -17.552 -4.613 1.00 33.22 441 GLN A O 1
ATOM 3464 N N . MET A 1 442 ? 4.788 -18.345 -3.960 1.00 34.12 442 MET A N 1
ATOM 3465 C CA . MET A 1 442 ? 4.689 -17.535 -2.741 1.00 34.12 442 MET A CA 1
ATOM 3466 C C . MET A 1 442 ? 5.098 -18.376 -1.530 1.00 34.12 442 MET A C 1
ATOM 3468 O O . MET A 1 442 ? 4.460 -19.387 -1.234 1.00 34.12 442 MET A O 1
ATOM 3472 N N . THR A 1 443 ? 6.135 -17.951 -0.809 1.00 27.70 443 THR A N 1
ATOM 3473 C CA . THR A 1 443 ? 6.607 -18.584 0.433 1.00 27.70 443 THR A CA 1
ATOM 3474 C C . THR A 1 443 ? 6.303 -17.708 1.651 1.00 27.70 443 THR A C 1
ATOM 3476 O O . THR A 1 443 ? 6.568 -16.508 1.663 1.00 27.70 443 THR A O 1
ATOM 3479 N N . PHE A 1 444 ? 5.752 -18.312 2.709 1.00 27.97 444 PHE A N 1
ATOM 3480 C CA . PHE A 1 444 ? 5.505 -17.644 3.991 1.00 27.97 444 PHE A CA 1
ATOM 3481 C C . PHE A 1 444 ? 6.658 -17.938 4.958 1.00 27.97 444 PHE A C 1
ATOM 3483 O O . PHE A 1 444 ? 6.822 -19.080 5.386 1.00 27.97 444 PHE A O 1
ATOM 3490 N N . HIS A 1 445 ? 7.443 -16.923 5.329 1.00 25.81 445 HIS A N 1
ATOM 3491 C CA . HIS A 1 445 ? 8.485 -17.050 6.356 1.00 25.81 445 HIS A CA 1
ATOM 3492 C C . HIS A 1 445 ? 7.947 -16.621 7.736 1.00 25.81 445 HIS A C 1
ATOM 3494 O O . HIS A 1 445 ? 7.362 -15.548 7.877 1.00 25.81 445 HIS A O 1
ATOM 3500 N N . ARG A 1 446 ? 8.131 -17.469 8.763 1.00 28.17 446 ARG A N 1
ATOM 3501 C CA . ARG A 1 446 ? 7.846 -17.163 10.181 1.00 28.17 446 ARG A CA 1
ATOM 3502 C C . ARG A 1 446 ? 8.949 -16.244 10.723 1.00 28.17 446 ARG A C 1
ATOM 3504 O O . ARG A 1 446 ? 10.112 -16.546 10.508 1.00 28.17 446 ARG A O 1
ATOM 3511 N N . ASN A 1 447 ? 8.559 -15.175 11.419 1.00 29.50 447 ASN A N 1
ATOM 3512 C CA . ASN A 1 447 ? 9.341 -14.326 12.330 1.00 29.50 447 ASN A CA 1
ATOM 3513 C C . ASN A 1 447 ? 10.872 -14.482 12.324 1.00 29.50 447 ASN A C 1
ATOM 3515 O O . ASN A 1 447 ? 11.420 -15.488 12.764 1.00 29.50 447 ASN A O 1
ATOM 3519 N N . SER A 1 448 ? 11.549 -13.387 11.982 1.00 30.02 448 SER A N 1
ATOM 3520 C CA . SER A 1 448 ? 12.941 -13.119 12.327 1.00 30.02 448 SER A CA 1
ATOM 3521 C C . SER A 1 448 ? 13.151 -13.200 13.843 1.00 30.02 448 SER A C 1
ATOM 3523 O O . SER A 1 448 ? 12.920 -12.216 14.536 1.00 30.02 448 SER A O 1
ATOM 3525 N N . LEU A 1 449 ? 13.558 -14.360 14.352 1.00 27.89 449 LEU A N 1
ATOM 3526 C CA . LEU A 1 449 ? 14.393 -14.529 15.542 1.00 27.89 449 LEU A CA 1
ATOM 3527 C C . LEU A 1 449 ? 14.943 -15.967 15.524 1.00 27.89 449 LEU A C 1
ATOM 3529 O O . LEU A 1 449 ? 14.188 -16.922 15.676 1.00 27.89 449 LEU A O 1
ATOM 3533 N N . LEU A 1 450 ? 16.272 -16.043 15.392 1.00 25.59 450 LEU A N 1
ATOM 3534 C CA . LEU A 1 450 ? 17.183 -17.187 15.530 1.00 25.59 450 LEU A CA 1
ATOM 3535 C C . LEU A 1 450 ? 17.375 -18.115 14.318 1.00 25.59 450 LEU A C 1
ATOM 3537 O O . LEU A 1 450 ? 16.479 -18.827 13.873 1.00 25.59 450 LEU A O 1
ATOM 3541 N N . ASP A 1 451 ? 18.631 -18.097 13.860 1.00 31.16 451 ASP A N 1
ATOM 3542 C CA . ASP A 1 451 ? 19.318 -19.104 13.059 1.00 31.16 451 ASP A CA 1
ATOM 3543 C C . ASP A 1 451 ? 18.949 -20.536 13.463 1.00 31.16 451 ASP A C 1
ATOM 3545 O O . ASP A 1 451 ? 18.923 -20.867 14.649 1.00 31.16 451 ASP A O 1
ATOM 3549 N N . THR A 1 452 ? 18.764 -21.410 12.471 1.00 25.61 452 THR A N 1
ATOM 3550 C CA . THR A 1 452 ? 19.437 -22.723 12.417 1.00 25.61 452 THR A CA 1
ATOM 3551 C C . THR A 1 452 ? 19.248 -23.383 11.044 1.00 25.61 452 THR A C 1
ATOM 3553 O O . THR A 1 452 ? 18.166 -23.816 10.666 1.00 25.61 452 THR A O 1
ATOM 3556 N N . GLU A 1 453 ? 20.354 -23.356 10.302 1.00 26.36 453 GLU A N 1
ATOM 3557 C CA . GLU A 1 453 ? 20.901 -24.280 9.295 1.00 26.36 453 GLU A CA 1
ATOM 3558 C C . GLU A 1 453 ? 20.062 -25.460 8.754 1.00 26.36 453 GLU A C 1
ATOM 3560 O O . GLU A 1 453 ? 19.659 -26.353 9.494 1.00 26.36 453 GLU A O 1
ATOM 3565 N N . ALA A 1 454 ? 19.970 -25.530 7.418 1.00 24.52 454 ALA A N 1
ATOM 3566 C CA . ALA A 1 454 ? 20.525 -26.589 6.548 1.00 24.52 454 ALA A CA 1
ATOM 3567 C C . ALA A 1 454 ? 20.263 -26.162 5.077 1.00 24.52 454 ALA A C 1
ATOM 3569 O O . ALA A 1 454 ? 19.145 -25.779 4.757 1.00 24.52 454 ALA A O 1
ATOM 3570 N N . ASP A 1 455 ? 21.191 -26.132 4.118 1.00 25.83 455 ASP A N 1
ATOM 3571 C CA . ASP A 1 455 ? 22.469 -26.824 3.988 1.00 25.83 455 ASP A CA 1
ATOM 3572 C C . ASP A 1 455 ? 23.380 -26.067 2.985 1.00 25.83 455 ASP A C 1
ATOM 3574 O O . ASP A 1 455 ? 22.909 -25.586 1.954 1.00 25.83 455 ASP A O 1
ATOM 3578 N N . GLY A 1 456 ? 24.683 -25.984 3.287 1.00 25.19 456 GLY A N 1
ATOM 3579 C CA . GLY A 1 456 ? 25.744 -25.805 2.285 1.00 25.19 456 GLY A CA 1
ATOM 3580 C C . GLY A 1 456 ? 26.171 -24.397 1.833 1.00 25.19 456 GLY A C 1
ATOM 3581 O O . GLY A 1 456 ? 26.053 -24.086 0.655 1.00 25.19 456 GLY A O 1
ATOM 3582 N N . THR A 1 457 ? 26.781 -23.580 2.704 1.00 25.41 457 THR A N 1
ATOM 3583 C CA . THR A 1 457 ? 28.138 -22.982 2.518 1.00 25.41 457 THR A CA 1
ATOM 3584 C C . THR A 1 457 ? 28.441 -21.944 3.609 1.00 25.41 457 THR A C 1
ATOM 3586 O O . THR A 1 457 ? 27.710 -20.984 3.827 1.00 25.41 457 THR A O 1
ATOM 3589 N N . LYS A 1 458 ? 29.545 -22.161 4.332 1.00 23.55 458 LYS A N 1
ATOM 3590 C CA . LYS A 1 458 ? 30.035 -21.321 5.434 1.00 23.55 458 LYS A CA 1
ATOM 3591 C C . LYS A 1 458 ? 30.789 -20.084 4.935 1.00 23.55 458 LYS A C 1
ATOM 3593 O O . LYS A 1 458 ? 31.729 -20.239 4.167 1.00 23.55 458 LYS A O 1
ATOM 3598 N N . SER A 1 459 ? 30.493 -18.928 5.530 1.00 23.23 459 SER A N 1
ATOM 3599 C CA . SER A 1 459 ? 31.426 -17.967 6.172 1.00 23.23 459 SER A CA 1
ATOM 3600 C C . SER A 1 459 ? 30.589 -16.735 6.550 1.00 23.23 459 SER A C 1
ATOM 3602 O O . SER A 1 459 ? 29.854 -16.246 5.707 1.00 23.23 459 SER A O 1
ATOM 3604 N N . GLY A 1 460 ? 30.551 -16.184 7.758 1.00 22.03 460 GLY A N 1
ATOM 3605 C CA . GLY A 1 460 ? 31.601 -16.006 8.748 1.00 22.03 460 GLY A CA 1
ATOM 3606 C C . GLY A 1 460 ? 31.628 -14.515 9.118 1.00 22.03 460 GLY A C 1
ATOM 3607 O O . GLY A 1 460 ? 31.914 -13.687 8.266 1.00 22.03 460 GLY A O 1
ATOM 3608 N N . SER A 1 461 ? 31.318 -14.224 10.387 1.00 21.30 461 SER A N 1
ATOM 3609 C CA . SER A 1 461 ? 31.533 -12.982 11.155 1.00 21.30 461 SER A CA 1
ATOM 3610 C C . SER A 1 461 ? 30.935 -11.656 10.668 1.00 21.30 461 SER A C 1
ATOM 3612 O O . SER A 1 461 ? 31.204 -11.167 9.577 1.00 21.30 461 SER A O 1
ATOM 3614 N N . GLY A 1 462 ? 30.217 -11.003 11.584 1.00 26.03 462 GLY A N 1
ATOM 3615 C CA . GLY A 1 462 ? 29.907 -9.588 11.482 1.00 26.03 462 GLY A CA 1
ATOM 3616 C C . GLY A 1 462 ? 31.155 -8.710 11.560 1.00 26.03 462 GLY A C 1
ATOM 3617 O O . GLY A 1 462 ? 32.061 -8.949 12.355 1.00 26.03 462 GLY A O 1
ATOM 3618 N N . SER A 1 463 ? 31.130 -7.640 10.779 1.00 20.91 463 SER A N 1
ATOM 3619 C CA . SER A 1 463 ? 31.848 -6.404 11.050 1.00 20.91 463 SER A CA 1
ATOM 3620 C C . SER A 1 463 ? 31.116 -5.266 10.351 1.00 20.91 463 SER A C 1
ATOM 3622 O O . SER A 1 463 ? 30.802 -5.313 9.161 1.00 20.91 463 SER A O 1
ATOM 3624 N N . THR A 1 464 ? 30.795 -4.245 11.132 1.00 25.72 464 THR A N 1
ATOM 3625 C CA . THR A 1 464 ? 30.326 -2.941 10.683 1.00 25.72 464 THR A CA 1
ATOM 3626 C C . THR A 1 464 ? 31.401 -2.342 9.778 1.00 25.72 464 THR A C 1
ATOM 3628 O O . THR A 1 464 ? 32.428 -1.885 10.267 1.00 25.72 464 THR A O 1
ATOM 3631 N N . PHE A 1 465 ? 31.206 -2.370 8.461 1.00 22.38 465 PHE A N 1
ATOM 3632 C CA . PHE A 1 465 ? 32.123 -1.723 7.525 1.00 22.38 465 PHE A CA 1
ATOM 3633 C C . PHE A 1 465 ? 31.635 -0.305 7.212 1.00 22.38 465 PHE A C 1
ATOM 3635 O O . PHE A 1 465 ? 30.896 -0.071 6.258 1.00 22.38 465 PHE A O 1
ATOM 3642 N N . GLN A 1 466 ? 32.067 0.651 8.038 1.00 24.81 466 GLN A N 1
ATOM 3643 C CA . GLN A 1 466 ? 32.360 2.000 7.560 1.00 24.81 466 GLN A CA 1
ATOM 3644 C C . GLN A 1 466 ? 33.658 1.903 6.753 1.00 24.81 466 GLN A C 1
ATOM 3646 O O . GLN A 1 466 ? 34.743 1.868 7.325 1.00 24.81 466 GLN A O 1
ATOM 3651 N N . HIS A 1 467 ? 33.553 1.827 5.430 1.00 23.23 467 HIS A N 1
ATOM 3652 C CA . HIS A 1 467 ? 34.676 2.150 4.558 1.00 23.23 467 HIS A CA 1
ATOM 3653 C C . HIS A 1 467 ? 34.418 3.525 3.955 1.00 23.23 467 HIS A C 1
ATOM 3655 O O . HIS A 1 467 ? 33.614 3.681 3.039 1.00 23.23 467 HIS A O 1
ATOM 3661 N N . THR A 1 468 ? 35.097 4.529 4.496 1.00 24.53 468 THR A N 1
ATOM 3662 C CA . THR A 1 468 ? 35.413 5.758 3.773 1.00 24.53 468 THR A CA 1
ATOM 3663 C C . THR A 1 468 ? 36.288 5.358 2.581 1.00 24.53 468 THR A C 1
ATOM 3665 O O . THR A 1 468 ? 37.282 4.657 2.754 1.00 24.53 468 THR A O 1
ATOM 3668 N N . LEU A 1 469 ? 35.944 5.791 1.368 1.00 27.47 469 LEU A N 1
ATOM 3669 C CA . LEU A 1 469 ? 36.717 5.558 0.133 1.00 27.47 469 LEU A CA 1
ATOM 3670 C C . LEU A 1 469 ? 38.085 6.282 0.116 1.00 27.47 469 LEU A C 1
ATOM 3672 O O . LEU A 1 469 ? 38.710 6.391 -0.934 1.00 27.47 469 LEU A O 1
ATOM 3676 N N . SER A 1 470 ? 38.574 6.776 1.260 1.00 28.20 470 SER A N 1
ATOM 3677 C CA . SER A 1 470 ? 39.827 7.534 1.365 1.00 28.20 470 SER A CA 1
ATOM 3678 C C . SER A 1 470 ? 41.084 6.708 1.080 1.00 28.20 470 SER A C 1
ATOM 3680 O O . SER A 1 470 ? 42.136 7.298 0.841 1.00 28.20 470 SER A O 1
ATOM 3682 N N . ASP A 1 471 ? 40.983 5.374 1.068 1.00 26.08 471 ASP A N 1
ATOM 3683 C CA . ASP A 1 471 ? 42.159 4.493 1.083 1.00 26.08 471 ASP A CA 1
ATOM 3684 C C . ASP A 1 471 ? 42.353 3.681 -0.214 1.00 26.08 471 ASP A C 1
ATOM 3686 O O . ASP A 1 471 ? 43.329 2.944 -0.341 1.00 26.08 471 ASP A O 1
ATOM 3690 N N . ALA A 1 472 ? 41.475 3.825 -1.215 1.00 26.69 472 ALA A N 1
ATOM 3691 C CA . ALA A 1 472 ? 41.558 3.069 -2.468 1.00 26.69 472 ALA A CA 1
ATOM 3692 C C . ALA A 1 472 ? 42.058 3.954 -3.628 1.00 26.69 472 ALA A C 1
ATOM 3694 O O . ALA A 1 472 ? 41.291 4.535 -4.395 1.00 26.69 472 ALA A O 1
ATOM 3695 N N . TYR A 1 473 ? 43.382 4.082 -3.736 1.00 28.88 473 TYR A N 1
ATOM 3696 C CA . TYR A 1 473 ? 44.061 4.777 -4.832 1.00 28.88 473 TYR A CA 1
ATOM 3697 C C . TYR A 1 473 ? 44.146 3.873 -6.076 1.00 28.88 473 TYR A C 1
ATOM 3699 O O . TYR A 1 473 ? 44.884 2.895 -6.063 1.00 28.88 473 TYR A O 1
ATOM 3707 N N . PHE A 1 474 ? 43.492 4.248 -7.184 1.00 31.23 474 PHE A N 1
ATOM 3708 C CA . PHE A 1 474 ? 43.595 3.531 -8.471 1.00 31.23 474 PHE A CA 1
ATOM 3709 C C . PHE A 1 474 ? 44.139 4.455 -9.576 1.00 31.23 474 PHE A C 1
ATOM 3711 O O . PHE A 1 474 ? 43.560 5.519 -9.783 1.00 31.23 474 PHE A O 1
ATOM 3718 N N . PRO A 1 475 ? 45.280 4.165 -10.225 1.00 26.67 475 PRO A N 1
ATOM 3719 C CA . PRO A 1 475 ? 45.745 4.925 -11.386 1.00 26.67 475 PRO A CA 1
ATOM 3720 C C . PRO A 1 475 ? 44.998 4.490 -12.662 1.00 26.67 475 PRO A C 1
ATOM 3722 O O . PRO A 1 475 ? 44.835 3.299 -12.902 1.00 26.67 475 PRO A O 1
ATOM 3725 N N . LEU A 1 476 ? 44.556 5.455 -13.474 1.00 30.61 476 LEU A N 1
ATOM 3726 C CA . LEU A 1 476 ? 44.191 5.243 -14.880 1.00 30.61 476 LEU A CA 1
ATOM 3727 C C . LEU A 1 476 ? 45.451 5.548 -15.704 1.00 30.61 476 LEU A C 1
ATOM 3729 O O . LEU A 1 476 ? 45.994 6.645 -15.565 1.00 30.61 476 LEU A O 1
ATOM 3733 N N . HIS A 1 477 ? 45.945 4.589 -16.489 1.00 30.12 477 HIS A N 1
ATOM 3734 C CA . HIS A 1 477 ? 47.025 4.823 -17.450 1.00 30.12 477 HIS A CA 1
ATOM 3735 C C . HIS A 1 477 ? 46.413 5.173 -18.812 1.00 30.12 477 HIS A C 1
ATOM 3737 O O . HIS A 1 477 ? 45.582 4.424 -19.316 1.00 30.12 477 HIS A O 1
ATOM 3743 N N . ASP A 1 478 ? 46.808 6.320 -19.366 1.00 32.59 478 ASP A N 1
ATOM 3744 C CA . ASP A 1 478 ? 46.549 6.703 -20.755 1.00 32.59 478 ASP A CA 1
ATOM 3745 C C . ASP A 1 478 ? 47.650 6.063 -21.625 1.00 32.59 478 ASP A C 1
ATOM 3747 O O . ASP A 1 478 ? 48.768 6.579 -21.655 1.00 32.59 478 ASP A O 1
ATOM 3751 N N . GLU A 1 479 ? 47.369 4.950 -22.308 1.00 31.45 479 GLU A N 1
ATOM 3752 C CA . GLU A 1 479 ? 48.158 4.519 -23.472 1.00 31.45 479 GLU A CA 1
ATOM 3753 C C . GLU A 1 479 ? 47.235 4.357 -24.687 1.00 31.45 479 GLU A C 1
ATOM 3755 O O . GLU A 1 479 ? 46.115 3.858 -24.596 1.00 31.45 479 GLU A O 1
ATOM 3760 N N . ASP A 1 480 ? 47.705 4.926 -25.794 1.00 37.62 480 ASP A N 1
ATOM 3761 C CA . ASP A 1 480 ? 46.994 5.235 -27.030 1.00 37.62 480 ASP A CA 1
ATOM 3762 C C . ASP A 1 480 ? 47.162 4.056 -28.002 1.00 37.62 480 ASP A C 1
ATOM 3764 O O . ASP A 1 480 ? 48.134 4.000 -28.755 1.00 37.62 480 ASP A O 1
ATOM 3768 N N . ASP A 1 481 ? 46.243 3.087 -27.953 1.00 27.58 481 ASP A N 1
ATOM 3769 C CA . ASP A 1 481 ? 46.217 1.954 -28.882 1.00 27.58 481 ASP A CA 1
ATOM 3770 C C . ASP A 1 481 ? 45.149 2.198 -29.955 1.00 27.58 481 ASP A C 1
ATOM 3772 O O . ASP A 1 481 ? 43.945 2.158 -29.705 1.00 27.58 481 ASP A O 1
ATOM 3776 N N . GLY A 1 482 ? 45.618 2.510 -31.165 1.00 32.75 482 GLY A N 1
ATOM 3777 C CA . GLY A 1 482 ? 44.837 3.008 -32.298 1.00 32.75 482 GLY A CA 1
ATOM 3778 C C . GLY A 1 482 ? 43.889 2.014 -32.977 1.00 32.75 482 GLY A C 1
ATOM 3779 O O . GLY A 1 482 ? 43.991 1.830 -34.190 1.00 32.75 482 GLY A O 1
ATOM 3780 N N . ASP A 1 483 ? 42.928 1.456 -32.241 1.00 28.28 483 ASP A N 1
ATOM 3781 C CA . ASP A 1 483 ? 41.711 0.875 -32.817 1.00 28.28 483 ASP A CA 1
ATOM 3782 C C . ASP A 1 483 ? 40.478 1.510 -32.150 1.00 28.28 483 ASP A C 1
ATOM 3784 O O . ASP A 1 483 ? 40.310 1.496 -30.932 1.00 28.28 483 ASP A O 1
ATOM 3788 N N . GLY A 1 484 ? 39.651 2.178 -32.956 1.00 40.06 484 GLY A N 1
ATOM 3789 C CA . GLY A 1 484 ? 38.580 3.052 -32.484 1.00 40.06 484 GLY A CA 1
ATOM 3790 C C . GLY A 1 484 ? 37.454 2.298 -31.771 1.00 40.06 484 GLY A C 1
ATOM 3791 O O . GLY A 1 484 ? 36.859 1.386 -32.339 1.00 40.06 484 GLY A O 1
ATOM 3792 N N . ASN A 1 485 ? 37.109 2.794 -30.579 1.00 39.50 485 ASN A N 1
ATOM 3793 C CA . ASN A 1 485 ? 36.031 2.397 -29.663 1.00 39.50 485 ASN A CA 1
ATOM 3794 C C . ASN A 1 485 ? 36.364 1.245 -28.693 1.00 39.50 485 ASN A C 1
ATOM 3796 O O . ASN A 1 485 ? 36.377 0.076 -29.064 1.00 39.50 485 ASN A O 1
ATOM 3800 N N . VAL A 1 486 ? 36.433 1.616 -27.401 1.00 38.56 486 VAL A N 1
ATOM 3801 C CA . VAL A 1 486 ? 36.659 0.805 -26.180 1.00 38.56 486 VAL A CA 1
ATOM 3802 C C . VAL A 1 486 ? 38.134 0.680 -25.762 1.00 38.56 486 VAL A C 1
ATOM 3804 O O . VAL A 1 486 ? 38.902 -0.061 -26.357 1.00 38.56 486 VAL A O 1
ATOM 3807 N N . VAL A 1 487 ? 38.497 1.327 -24.645 1.00 37.22 487 VAL A N 1
ATOM 3808 C CA . VAL A 1 487 ? 39.790 1.129 -23.958 1.00 37.22 487 VAL A CA 1
ATOM 3809 C C . VAL A 1 487 ? 39.723 -0.138 -23.088 1.00 37.22 487 VAL A C 1
ATOM 3811 O O . VAL A 1 487 ? 38.826 -0.266 -22.248 1.00 37.22 487 VAL A O 1
ATOM 3814 N N . THR A 1 488 ? 40.652 -1.081 -23.277 1.00 35.12 488 THR A N 1
ATOM 3815 C CA . THR A 1 488 ? 40.767 -2.329 -22.492 1.00 35.12 488 THR A CA 1
ATOM 3816 C C . THR A 1 488 ? 41.760 -2.220 -21.323 1.00 35.12 488 THR A C 1
ATOM 3818 O O . THR A 1 488 ? 42.829 -1.660 -21.493 1.00 35.12 488 THR A O 1
ATOM 3821 N N . GLU A 1 489 ? 41.373 -2.797 -20.171 1.00 29.92 489 GLU A N 1
ATOM 3822 C CA . GLU A 1 489 ? 42.104 -3.096 -18.910 1.00 29.92 489 GLU A CA 1
ATOM 3823 C C . GLU A 1 489 ? 43.192 -2.126 -18.368 1.00 29.92 489 GLU A C 1
ATOM 3825 O O . GLU A 1 489 ? 44.245 -1.961 -18.974 1.00 29.92 489 GLU A O 1
ATOM 3830 N N . PRO A 1 490 ? 43.075 -1.639 -17.110 1.00 32.59 490 PRO A N 1
ATOM 3831 C CA . PRO A 1 490 ? 44.237 -1.205 -16.335 1.00 32.59 490 PRO A CA 1
ATOM 3832 C C . PRO A 1 490 ? 45.014 -2.427 -15.817 1.00 32.59 490 PRO A C 1
ATOM 3834 O O . PRO A 1 490 ? 44.465 -3.254 -15.082 1.00 32.59 490 PRO A O 1
ATOM 3837 N N . SER A 1 491 ? 46.306 -2.524 -16.135 1.00 28.86 491 SER A N 1
ATOM 3838 C CA . SER A 1 491 ? 47.202 -3.518 -15.536 1.00 28.86 491 SER A CA 1
ATOM 3839 C C . SER A 1 491 ? 47.451 -3.196 -14.052 1.00 28.86 491 SER A C 1
ATOM 3841 O O . SER A 1 491 ? 47.833 -2.089 -13.674 1.00 28.86 491 SER A O 1
ATOM 3843 N N . VAL A 1 492 ? 47.193 -4.171 -13.174 1.00 31.34 492 VAL A N 1
ATOM 3844 C CA . VAL A 1 492 ? 47.380 -4.049 -11.719 1.00 31.34 492 VAL A CA 1
ATOM 3845 C C . VAL A 1 492 ? 48.609 -4.858 -11.308 1.00 31.34 492 VAL A C 1
ATOM 3847 O O . VAL A 1 492 ? 48.513 -6.067 -11.104 1.00 31.34 492 VAL A O 1
ATOM 3850 N N . GLU A 1 493 ? 49.764 -4.209 -11.136 1.00 25.16 493 GLU A N 1
ATOM 3851 C CA . GLU A 1 493 ? 50.888 -4.821 -10.415 1.00 25.16 493 GLU A CA 1
ATOM 3852 C C . GLU A 1 493 ? 50.792 -4.535 -8.911 1.00 25.16 493 GLU A C 1
ATOM 3854 O O . GLU A 1 493 ? 50.793 -3.394 -8.448 1.00 25.16 493 GLU A O 1
ATOM 3859 N N . SER A 1 494 ? 50.687 -5.612 -8.129 1.00 27.98 494 SER A N 1
ATOM 3860 C CA . SER A 1 494 ? 50.471 -5.564 -6.685 1.00 27.98 494 SER A CA 1
ATOM 3861 C C . SER A 1 494 ? 51.770 -5.394 -5.893 1.00 27.98 494 SER A C 1
ATOM 3863 O O . SER A 1 494 ? 52.719 -6.162 -6.069 1.00 27.98 494 SER A O 1
ATOM 3865 N N . ARG A 1 495 ? 51.740 -4.541 -4.867 1.00 28.48 495 ARG A N 1
ATOM 3866 C CA . ARG A 1 495 ? 52.439 -4.812 -3.603 1.00 28.48 495 ARG A CA 1
ATOM 3867 C C . ARG A 1 495 ? 51.433 -4.674 -2.462 1.00 28.48 495 ARG A C 1
ATOM 3869 O O . ARG A 1 495 ? 50.983 -3.576 -2.170 1.00 28.48 495 ARG A O 1
ATOM 3876 N N . SER A 1 496 ? 51.139 -5.800 -1.812 1.00 29.16 496 SER A N 1
ATOM 3877 C CA . SER A 1 496 ? 50.171 -6.014 -0.716 1.00 29.16 496 SER A CA 1
ATOM 3878 C C . SER A 1 496 ? 48.703 -6.158 -1.155 1.00 29.16 496 SER A C 1
ATOM 3880 O O . SER A 1 496 ? 48.158 -5.327 -1.868 1.00 29.16 496 SER A O 1
ATOM 3882 N N . GLY A 1 497 ? 48.111 -7.307 -0.814 1.00 33.97 497 GLY A N 1
ATOM 3883 C CA . GLY A 1 497 ? 46.883 -7.829 -1.410 1.00 33.97 497 GLY A CA 1
ATOM 3884 C C . GLY A 1 497 ? 45.565 -7.317 -0.820 1.00 33.97 497 GLY A C 1
ATOM 3885 O O . GLY A 1 497 ? 45.514 -6.836 0.307 1.00 33.97 497 GLY A O 1
ATOM 3886 N N . LEU A 1 498 ? 44.511 -7.555 -1.615 1.00 34.03 498 LEU A N 1
ATOM 3887 C CA . LEU A 1 498 ? 43.068 -7.367 -1.384 1.00 34.03 498 LEU A CA 1
ATOM 3888 C C . LEU A 1 498 ? 42.537 -5.918 -1.395 1.00 34.03 498 LEU A C 1
ATOM 3890 O O . LEU A 1 498 ? 42.167 -5.365 -0.365 1.00 34.03 498 LEU A O 1
ATOM 3894 N N . LEU A 1 499 ? 42.358 -5.369 -2.604 1.00 32.59 499 LEU A N 1
ATOM 3895 C CA . LEU A 1 499 ? 41.339 -4.348 -2.900 1.00 32.59 499 LEU A CA 1
ATOM 3896 C C . LEU A 1 499 ? 40.214 -4.966 -3.762 1.00 32.59 499 LEU A C 1
ATOM 3898 O O . LEU A 1 499 ? 40.490 -5.883 -4.543 1.00 32.59 499 LEU A O 1
ATOM 3902 N N . PRO A 1 500 ? 38.950 -4.512 -3.633 1.00 33.81 500 PRO A N 1
ATOM 3903 C CA . PRO A 1 500 ? 37.839 -5.014 -4.441 1.00 33.81 500 PRO A CA 1
ATOM 3904 C C . PRO A 1 500 ? 38.039 -4.682 -5.929 1.00 33.81 500 PRO A C 1
ATOM 3906 O O . PRO A 1 500 ? 38.470 -3.583 -6.273 1.00 33.81 500 PRO A O 1
ATOM 3909 N N . ARG A 1 501 ? 37.706 -5.631 -6.816 1.00 43.31 501 ARG A N 1
ATOM 3910 C CA . ARG A 1 501 ? 37.658 -5.398 -8.271 1.00 43.31 501 ARG A CA 1
ATOM 3911 C C . ARG A 1 501 ? 36.650 -4.282 -8.577 1.00 43.31 501 ARG A C 1
ATOM 3913 O O . ARG A 1 501 ? 35.560 -4.282 -8.002 1.00 43.31 501 ARG A O 1
ATOM 3920 N N . LEU A 1 502 ? 37.004 -3.359 -9.477 1.00 47.31 502 LEU A N 1
ATOM 3921 C CA . LEU A 1 502 ? 36.065 -2.359 -9.994 1.00 47.31 502 LEU A CA 1
ATOM 3922 C C . LEU A 1 502 ? 34.844 -3.080 -10.603 1.00 47.31 502 LEU A C 1
ATOM 3924 O O . LEU A 1 502 ? 35.020 -4.112 -11.252 1.00 47.31 502 LEU A O 1
ATOM 3928 N N . PRO A 1 503 ? 33.609 -2.593 -10.391 1.00 51.56 503 PRO A N 1
ATOM 3929 C CA . PRO A 1 503 ? 32.400 -3.289 -10.829 1.00 51.56 503 PRO A CA 1
ATOM 3930 C C . PRO A 1 503 ? 32.091 -3.143 -12.330 1.00 51.56 503 PRO A C 1
ATOM 3932 O O . PRO A 1 503 ? 31.000 -3.512 -12.751 1.00 51.56 503 PRO A O 1
ATOM 3935 N N . TRP A 1 504 ? 33.019 -2.625 -13.136 1.00 55.94 504 TRP A N 1
ATOM 3936 C CA . TRP A 1 504 ? 32.902 -2.542 -14.593 1.00 55.94 504 TRP A CA 1
ATOM 3937 C C . TRP A 1 504 ? 34.196 -3.007 -15.261 1.00 55.94 504 TRP A C 1
ATOM 3939 O O . TRP A 1 504 ? 35.288 -2.899 -14.705 1.00 55.94 504 TRP A O 1
ATOM 3949 N N . THR A 1 505 ? 34.047 -3.503 -16.485 1.00 51.47 505 THR A N 1
ATOM 3950 C CA . THR A 1 505 ? 35.146 -3.937 -17.365 1.00 51.47 505 THR A CA 1
ATOM 3951 C C . THR A 1 505 ? 35.333 -3.003 -18.561 1.00 51.47 505 THR A C 1
ATOM 3953 O O . THR A 1 505 ? 36.348 -3.087 -19.245 1.00 51.47 505 THR A O 1
ATOM 3956 N N . ARG A 1 506 ? 34.369 -2.100 -18.807 1.00 60.53 506 ARG A N 1
ATOM 3957 C CA . ARG A 1 506 ? 34.371 -1.112 -19.895 1.00 60.53 506 ARG A CA 1
ATOM 3958 C C . ARG A 1 506 ? 33.878 0.247 -19.402 1.00 60.53 506 ARG A C 1
ATOM 3960 O O . ARG A 1 506 ? 32.931 0.319 -18.615 1.00 60.53 506 ARG A O 1
ATOM 3967 N N . VAL A 1 507 ? 34.505 1.310 -19.894 1.00 64.19 507 VAL A N 1
ATOM 3968 C CA . VAL A 1 507 ? 34.177 2.708 -19.586 1.00 64.19 507 VAL A CA 1
ATOM 3969 C C . VAL A 1 507 ? 33.798 3.412 -20.897 1.00 64.19 507 VAL A C 1
ATOM 3971 O O . VAL A 1 507 ? 34.476 3.173 -21.898 1.00 64.19 507 VAL A O 1
ATOM 3974 N N . PRO A 1 508 ? 32.734 4.236 -20.927 1.00 71.19 508 PRO A N 1
ATOM 3975 C CA . PRO A 1 508 ? 32.386 5.006 -22.115 1.00 71.19 508 PRO A CA 1
ATOM 3976 C C . PRO A 1 508 ? 33.458 6.064 -22.401 1.00 71.19 508 PRO A C 1
ATOM 3978 O O . PRO A 1 508 ? 33.971 6.693 -21.472 1.00 71.19 508 PRO A O 1
ATOM 3981 N N . ASP A 1 509 ? 33.798 6.263 -23.675 1.00 76.88 509 ASP A N 1
ATOM 3982 C CA . ASP A 1 509 ? 34.814 7.238 -24.072 1.00 76.88 509 ASP A CA 1
ATOM 3983 C C . ASP A 1 509 ? 34.238 8.659 -24.053 1.00 76.88 509 ASP A C 1
ATOM 3985 O O . ASP A 1 509 ? 33.373 9.024 -24.845 1.00 76.88 509 ASP A O 1
ATOM 3989 N N . ALA A 1 510 ? 34.733 9.481 -23.130 1.00 79.44 510 ALA A N 1
ATOM 3990 C CA . ALA A 1 510 ? 34.309 10.869 -22.984 1.00 79.44 510 ALA A CA 1
ATOM 3991 C C . ALA A 1 510 ? 34.868 11.812 -24.060 1.00 79.44 510 ALA A C 1
ATOM 3993 O O . ALA A 1 510 ? 34.444 12.966 -24.113 1.00 79.44 510 ALA A O 1
ATOM 3994 N N . LYS A 1 511 ? 35.821 11.353 -24.882 1.00 80.81 511 LYS A N 1
ATOM 3995 C CA . LYS A 1 511 ? 36.366 12.093 -26.031 1.00 80.81 511 LYS A CA 1
ATOM 3996 C C . LYS A 1 511 ? 35.644 11.742 -27.333 1.00 80.81 511 LYS A C 1
ATOM 3998 O O . LYS A 1 511 ? 35.730 12.511 -28.289 1.00 80.81 511 LYS A O 1
ATOM 4003 N N . ASP A 1 512 ? 34.927 10.618 -27.369 1.00 79.50 512 ASP A N 1
ATOM 4004 C CA . ASP A 1 512 ? 34.146 10.204 -28.528 1.00 79.50 512 ASP A CA 1
ATOM 4005 C C . ASP A 1 512 ? 32.828 10.986 -28.618 1.00 79.50 512 ASP A C 1
ATOM 4007 O O . ASP A 1 512 ? 31.996 10.993 -27.705 1.00 79.50 512 ASP A O 1
ATOM 4011 N N . HIS A 1 513 ? 32.615 11.640 -29.758 1.00 79.06 513 HIS A N 1
ATOM 4012 C CA . HIS A 1 513 ? 31.433 12.468 -29.988 1.00 79.06 513 HIS A CA 1
ATOM 4013 C C . HIS A 1 513 ? 30.142 11.650 -29.991 1.00 79.06 513 HIS A C 1
ATOM 4015 O O . HIS A 1 513 ? 29.154 12.078 -29.394 1.00 79.06 513 HIS A O 1
ATOM 4021 N N . GLY A 1 514 ? 30.156 10.459 -30.597 1.00 75.75 514 GLY A N 1
ATOM 4022 C CA . GLY A 1 514 ? 28.980 9.587 -30.665 1.00 75.75 514 GLY A CA 1
ATOM 4023 C C . GLY A 1 514 ? 28.512 9.137 -29.281 1.00 75.75 514 GLY A C 1
ATOM 4024 O O . GLY A 1 514 ? 27.312 9.154 -28.987 1.00 75.75 514 GLY A O 1
ATOM 4025 N N . THR A 1 515 ? 29.459 8.816 -28.401 1.00 79.38 515 THR A N 1
ATOM 4026 C CA . THR A 1 515 ? 29.214 8.460 -27.001 1.00 79.38 515 THR A CA 1
ATOM 4027 C C . THR A 1 515 ? 28.585 9.625 -26.243 1.00 79.38 515 THR A C 1
ATOM 4029 O O . THR A 1 515 ? 27.536 9.455 -25.617 1.00 79.38 515 THR A O 1
ATOM 4032 N N . VAL A 1 516 ? 29.156 10.831 -26.343 1.00 79.88 516 VAL A N 1
ATOM 4033 C CA . VAL A 1 516 ? 28.616 12.024 -25.662 1.00 79.88 516 VAL A CA 1
ATOM 4034 C C . VAL A 1 516 ? 27.211 12.370 -26.172 1.00 79.88 516 VAL A C 1
ATOM 4036 O O . VAL A 1 516 ? 26.324 12.644 -25.359 1.00 79.88 516 VAL A O 1
ATOM 4039 N N . VAL A 1 517 ? 26.976 12.293 -27.489 1.00 80.69 517 VAL A N 1
ATOM 4040 C CA . VAL A 1 517 ? 25.655 12.511 -28.112 1.00 80.69 517 VAL A CA 1
ATOM 4041 C C . VAL A 1 517 ? 24.631 11.469 -27.648 1.00 80.69 517 VAL A C 1
ATOM 4043 O O . VAL A 1 517 ? 23.495 11.817 -27.327 1.00 80.69 517 VAL A O 1
ATOM 4046 N N . SER A 1 518 ? 25.019 10.198 -27.551 1.00 80.38 518 SER A N 1
ATOM 4047 C CA . SER A 1 518 ? 24.120 9.133 -27.083 1.00 80.38 518 SER A CA 1
ATOM 4048 C C . SER A 1 518 ? 23.716 9.347 -25.622 1.00 80.38 518 SER A C 1
ATOM 4050 O O . SER A 1 518 ? 22.533 9.299 -25.284 1.00 80.38 518 SER A O 1
ATOM 4052 N N . MET A 1 519 ? 24.684 9.678 -24.763 1.00 84.06 519 MET A N 1
ATOM 4053 C CA . MET A 1 519 ? 24.442 9.916 -23.338 1.00 84.06 519 MET A CA 1
ATOM 4054 C C . MET A 1 519 ? 23.552 11.151 -23.102 1.00 84.06 519 MET A C 1
ATOM 4056 O O . MET A 1 519 ? 22.643 11.096 -22.271 1.00 84.06 519 MET A O 1
ATOM 4060 N N . ILE A 1 520 ? 23.744 12.253 -23.847 1.00 85.81 520 ILE A N 1
ATOM 4061 C CA . ILE A 1 520 ? 22.888 13.447 -23.696 1.00 85.81 520 ILE A CA 1
ATOM 4062 C C . ILE A 1 520 ? 21.470 13.216 -24.229 1.00 85.81 520 ILE A C 1
ATOM 4064 O O . ILE A 1 520 ? 20.517 13.734 -23.646 1.00 85.81 520 ILE A O 1
ATOM 4068 N N . ARG A 1 521 ? 21.298 12.401 -25.280 1.00 83.88 521 ARG A N 1
ATOM 4069 C CA . ARG A 1 521 ? 19.969 11.995 -25.768 1.00 83.88 521 ARG A CA 1
ATOM 4070 C C . ARG A 1 521 ? 19.228 11.138 -24.740 1.00 83.88 521 ARG A C 1
ATOM 4072 O O . ARG A 1 521 ? 18.093 11.460 -24.410 1.00 83.88 521 ARG A O 1
ATOM 4079 N N . MET A 1 522 ? 19.895 10.166 -24.114 1.00 85.56 522 MET A N 1
ATOM 4080 C CA . MET A 1 522 ? 19.315 9.397 -22.998 1.00 85.56 522 MET A CA 1
ATOM 4081 C C . MET A 1 522 ? 18.917 10.296 -21.811 1.00 85.56 522 MET A C 1
ATOM 4083 O O . MET A 1 522 ? 17.867 10.106 -21.188 1.00 85.56 522 MET A O 1
ATOM 4087 N N . ALA A 1 523 ? 19.727 11.313 -21.496 1.00 88.69 523 ALA A N 1
ATOM 4088 C CA . ALA A 1 523 ? 19.391 12.301 -20.469 1.00 88.69 523 ALA A CA 1
ATOM 4089 C C . ALA A 1 523 ? 18.195 13.191 -20.867 1.00 88.69 523 ALA A C 1
ATOM 4091 O O . ALA A 1 523 ? 17.414 13.590 -19.997 1.00 88.69 523 ALA A O 1
ATOM 4092 N N . LEU A 1 524 ? 18.032 13.490 -22.160 1.00 85.62 524 LEU A N 1
ATOM 4093 C CA . LEU A 1 524 ? 16.896 14.234 -22.709 1.00 85.62 524 LEU A CA 1
ATOM 4094 C C . LEU A 1 524 ? 15.609 13.411 -22.625 1.00 85.62 524 LEU A C 1
ATOM 4096 O O . LEU A 1 524 ? 14.594 13.909 -22.132 1.00 85.62 524 LEU A O 1
ATOM 4100 N N . ASP A 1 525 ? 15.671 12.150 -23.037 1.00 82.75 525 ASP A N 1
ATOM 4101 C CA . ASP A 1 525 ? 14.545 11.219 -23.032 1.00 82.75 525 ASP A CA 1
ATOM 4102 C C . ASP A 1 525 ? 13.963 11.025 -21.629 1.00 82.75 525 ASP A C 1
ATOM 4104 O O . ASP A 1 525 ? 12.752 10.901 -21.465 1.00 82.75 525 ASP A O 1
ATOM 4108 N N . CYS A 1 526 ? 14.776 11.172 -20.576 1.00 84.19 526 CYS A N 1
ATOM 4109 C CA . CYS A 1 526 ? 14.301 11.200 -19.188 1.00 84.19 526 CYS A CA 1
ATOM 4110 C C . CYS A 1 526 ? 13.279 12.315 -18.878 1.00 84.19 526 CYS A C 1
ATOM 4112 O O . CYS A 1 526 ? 12.631 12.275 -17.827 1.00 84.19 526 CYS A O 1
ATOM 4114 N N . TYR A 1 527 ? 13.101 13.313 -19.751 1.00 76.56 527 TYR A N 1
ATOM 4115 C CA . TYR A 1 527 ? 12.075 14.352 -19.613 1.00 76.56 527 TYR A CA 1
ATOM 4116 C C . TYR A 1 527 ? 10.770 14.044 -20.346 1.00 76.56 527 TYR A C 1
ATOM 4118 O O . TYR A 1 527 ? 9.762 14.695 -20.040 1.00 76.56 527 TYR A O 1
ATOM 4126 N N . VAL A 1 528 ? 10.764 13.064 -21.251 1.00 70.88 528 VAL A N 1
ATOM 4127 C CA . VAL A 1 528 ? 9.660 12.778 -22.171 1.00 70.88 528 VAL A CA 1
ATOM 4128 C C . VAL A 1 528 ? 9.137 11.353 -21.939 1.00 70.88 528 VAL A C 1
ATOM 4130 O O . VAL A 1 528 ? 9.819 10.480 -21.414 1.00 70.88 528 VAL A O 1
ATOM 4133 N N . ASP A 1 529 ? 7.864 11.142 -22.244 1.00 64.69 529 ASP A N 1
ATOM 4134 C CA . ASP A 1 529 ? 7.233 9.819 -22.251 1.00 64.69 529 ASP A CA 1
ATOM 4135 C C . ASP A 1 529 ? 7.480 9.191 -23.638 1.00 64.69 529 ASP A C 1
ATOM 4137 O O . ASP A 1 529 ? 7.175 9.869 -24.626 1.00 64.69 529 ASP A O 1
ATOM 4141 N N . PRO A 1 530 ? 7.992 7.945 -23.743 1.00 57.72 530 PRO A N 1
ATOM 4142 C CA . PRO A 1 530 ? 8.310 7.287 -25.014 1.00 57.72 530 PRO A CA 1
ATOM 4143 C C . PRO A 1 530 ? 7.145 7.261 -26.010 1.00 57.72 530 PRO A C 1
ATOM 4145 O O . PRO A 1 530 ? 7.348 7.153 -27.215 1.00 57.72 530 PRO A O 1
ATOM 4148 N N . LYS A 1 531 ? 5.902 7.368 -25.521 1.00 53.53 531 LYS A N 1
ATOM 4149 C CA . LYS A 1 531 ? 4.679 7.349 -26.339 1.00 53.53 531 LYS A CA 1
ATOM 4150 C C . LYS A 1 531 ? 4.204 8.744 -26.766 1.00 53.53 531 LYS A C 1
ATOM 4152 O O . LYS A 1 531 ? 3.140 8.862 -27.379 1.00 53.53 531 LYS A O 1
ATOM 4157 N N . ARG A 1 532 ? 4.936 9.814 -26.433 1.00 53.50 532 ARG A N 1
ATOM 4158 C CA . ARG A 1 532 ? 4.599 11.213 -26.767 1.00 53.50 532 ARG A CA 1
ATOM 4159 C C . ARG A 1 532 ? 5.592 11.805 -27.771 1.00 53.50 532 ARG A C 1
ATOM 4161 O O . ARG A 1 532 ? 6.729 11.366 -27.878 1.00 53.50 532 ARG A O 1
ATOM 4168 N N . GLN A 1 533 ? 5.169 12.850 -28.490 1.00 47.97 533 GLN A N 1
ATOM 4169 C CA . GLN A 1 533 ? 6.068 13.628 -29.354 1.00 47.97 533 GLN A CA 1
ATOM 4170 C C . GLN A 1 533 ? 7.246 14.194 -28.540 1.00 47.97 533 GLN A C 1
ATOM 4172 O O . GLN A 1 533 ? 7.017 14.878 -27.541 1.00 47.97 533 GLN A O 1
ATOM 4177 N N . GLY A 1 534 ? 8.480 13.936 -28.989 1.00 55.03 534 GLY A N 1
ATOM 4178 C CA . GLY A 1 534 ? 9.712 14.477 -28.400 1.00 55.03 534 GLY A CA 1
ATOM 4179 C C . GLY A 1 534 ? 10.727 13.443 -27.900 1.00 55.03 534 GLY A C 1
ATOM 4180 O O . GLY A 1 534 ? 11.819 13.858 -27.529 1.00 55.03 534 GLY A O 1
ATOM 4181 N N . TRP A 1 535 ? 10.392 12.146 -27.897 1.00 67.50 535 TRP A N 1
ATOM 4182 C CA . TRP A 1 535 ? 11.362 11.064 -27.683 1.00 67.50 535 TRP A CA 1
ATOM 4183 C C . TRP A 1 535 ? 12.335 10.983 -28.864 1.00 67.50 535 TRP A C 1
ATOM 4185 O O . TRP A 1 535 ? 11.890 11.017 -30.019 1.00 67.50 535 TRP A O 1
ATOM 4195 N N . VAL A 1 536 ? 13.635 10.901 -28.589 1.00 64.88 536 VAL A N 1
ATOM 4196 C CA . VAL A 1 536 ? 14.666 10.808 -29.628 1.00 64.88 536 VAL A CA 1
ATOM 4197 C C . VAL A 1 536 ? 15.090 9.354 -29.766 1.00 64.88 536 VAL A C 1
ATOM 4199 O O . VAL A 1 536 ? 15.482 8.711 -28.802 1.00 64.88 536 VAL A O 1
ATOM 4202 N N . ASP A 1 537 ? 15.029 8.825 -30.984 1.00 64.19 537 ASP A N 1
ATOM 4203 C CA . ASP A 1 537 ? 15.593 7.510 -31.259 1.00 64.19 537 ASP A CA 1
ATOM 4204 C C . ASP A 1 537 ? 17.123 7.565 -31.097 1.00 64.19 537 ASP A C 1
ATOM 4206 O O . ASP A 1 537 ? 17.830 8.292 -31.807 1.00 64.19 537 ASP A O 1
ATOM 4210 N N . ILE A 1 538 ? 17.623 6.836 -30.102 1.00 64.38 538 ILE A N 1
ATOM 4211 C CA . ILE A 1 538 ? 19.044 6.708 -29.765 1.00 64.38 538 ILE A CA 1
ATOM 4212 C C . ILE A 1 538 ? 19.742 5.597 -30.576 1.00 64.38 538 ILE A C 1
ATOM 4214 O O . ILE A 1 538 ? 20.924 5.330 -30.352 1.00 64.38 538 ILE A O 1
ATOM 4218 N N . GLY A 1 539 ? 19.042 5.022 -31.563 1.00 56.06 539 GLY A N 1
ATOM 4219 C CA . GLY A 1 539 ? 19.505 3.988 -32.488 1.00 56.06 539 GLY A CA 1
ATOM 4220 C C . GLY A 1 539 ? 19.025 2.587 -32.097 1.00 56.06 539 GLY A C 1
ATOM 4221 O O . GLY A 1 539 ? 18.805 2.312 -30.920 1.00 56.06 539 GLY A O 1
ATOM 4222 N N . ASP A 1 540 ? 18.959 1.679 -33.080 1.00 47.12 540 ASP A N 1
ATOM 4223 C CA . ASP A 1 540 ? 18.402 0.310 -32.971 1.00 47.12 540 ASP A CA 1
ATOM 4224 C C . ASP A 1 540 ? 19.066 -0.599 -31.909 1.00 47.12 540 ASP A C 1
ATOM 4226 O O . ASP A 1 540 ? 18.588 -1.696 -31.644 1.00 47.12 540 ASP A O 1
ATOM 4230 N N . ASN A 1 541 ? 20.169 -0.164 -31.293 1.00 57.38 541 ASN A N 1
ATOM 4231 C CA . ASN A 1 541 ? 20.957 -0.959 -30.349 1.00 57.38 541 ASN A CA 1
ATOM 4232 C C . ASN A 1 541 ? 20.574 -0.738 -28.875 1.00 57.38 541 ASN A C 1
ATOM 4234 O O . ASN A 1 541 ? 21.220 -1.328 -28.003 1.00 57.38 541 ASN A O 1
ATOM 4238 N N . TRP A 1 542 ? 19.605 0.138 -28.581 1.00 64.38 542 TRP A N 1
ATOM 4239 C CA . TRP A 1 542 ? 19.240 0.524 -27.215 1.00 64.38 542 TRP A CA 1
ATOM 4240 C C . TRP A 1 542 ? 17.739 0.396 -26.951 1.00 64.38 542 TRP A C 1
ATOM 4242 O O . TRP A 1 542 ? 16.931 1.137 -27.505 1.00 64.38 542 TRP A O 1
ATOM 4252 N N . ASP A 1 543 ? 17.389 -0.472 -26.005 1.00 66.19 543 ASP A N 1
ATOM 4253 C CA . ASP A 1 543 ? 16.022 -0.677 -25.539 1.00 66.19 543 ASP A CA 1
ATOM 4254 C C . ASP A 1 543 ? 15.752 0.060 -24.222 1.00 66.19 543 ASP A C 1
ATOM 4256 O O . ASP A 1 543 ? 16.570 0.083 -23.294 1.00 66.19 543 ASP A O 1
ATOM 4260 N N . VAL A 1 544 ? 14.547 0.624 -24.100 1.00 63.72 544 VAL A N 1
ATOM 4261 C CA . VAL A 1 544 ? 14.038 1.151 -22.825 1.00 63.72 544 VAL A CA 1
ATOM 4262 C C . VAL A 1 544 ? 13.490 -0.008 -22.001 1.00 63.72 544 VAL A C 1
ATOM 4264 O O . VAL A 1 544 ? 12.329 -0.408 -22.126 1.00 63.72 544 VAL A O 1
ATOM 4267 N N . ASP A 1 545 ? 14.334 -0.549 -21.130 1.00 63.03 545 ASP A N 1
ATOM 4268 C CA . ASP A 1 545 ? 13.997 -1.746 -20.364 1.00 63.03 545 ASP A CA 1
ATOM 4269 C C . ASP A 1 545 ? 13.155 -1.416 -19.120 1.00 63.03 545 ASP A C 1
ATOM 4271 O O . ASP A 1 545 ? 12.296 -2.208 -18.727 1.00 63.03 545 ASP A O 1
ATOM 4275 N N . THR A 1 546 ? 13.341 -0.264 -18.460 1.00 61.78 546 THR A N 1
ATOM 4276 C CA . THR A 1 546 ? 12.593 0.069 -17.225 1.00 61.78 546 THR A CA 1
ATOM 4277 C C . THR A 1 546 ? 12.363 1.569 -17.039 1.00 61.78 546 THR A C 1
ATOM 4279 O O . THR A 1 546 ? 13.285 2.370 -17.151 1.00 61.78 546 THR A O 1
ATOM 4282 N N . GLU A 1 547 ? 11.138 1.952 -16.670 1.00 64.88 547 GLU A N 1
ATOM 4283 C CA . GLU A 1 547 ? 10.801 3.314 -16.242 1.00 64.88 547 GLU A CA 1
ATOM 4284 C C . GLU A 1 547 ? 11.101 3.518 -14.749 1.00 64.88 547 GLU A C 1
ATOM 4286 O O . GLU A 1 547 ? 10.790 2.667 -13.912 1.00 64.88 547 GLU A O 1
ATOM 4291 N N . ILE A 1 548 ? 11.650 4.677 -14.387 1.00 64.62 548 ILE A N 1
ATOM 4292 C CA . ILE A 1 548 ? 11.935 5.051 -12.998 1.00 64.62 548 ILE A CA 1
ATOM 4293 C C . ILE A 1 548 ? 10.939 6.139 -12.576 1.00 64.62 548 ILE A C 1
ATOM 4295 O O . ILE A 1 548 ? 10.908 7.214 -13.167 1.00 64.62 548 ILE A O 1
ATOM 4299 N N . GLY A 1 549 ? 10.123 5.872 -11.551 1.00 54.44 549 GLY A N 1
ATOM 4300 C CA . GLY A 1 549 ? 9.390 6.888 -10.773 1.00 54.44 549 GLY A CA 1
ATOM 4301 C C . GLY A 1 549 ? 8.307 7.713 -11.484 1.00 54.44 549 GLY A C 1
ATOM 4302 O O . GLY A 1 549 ? 7.880 8.728 -10.939 1.00 54.44 549 GLY A O 1
ATOM 4303 N N . TRP A 1 550 ? 7.829 7.309 -12.665 1.00 56.94 550 TRP A N 1
ATOM 4304 C CA . TRP A 1 550 ? 6.807 8.048 -13.430 1.00 56.94 550 TRP A CA 1
ATOM 4305 C C . TRP A 1 550 ? 5.373 7.942 -12.879 1.00 56.94 550 TRP A C 1
ATOM 4307 O O . TRP A 1 550 ? 4.531 8.778 -13.210 1.00 56.94 550 TRP A O 1
ATOM 4317 N N . LEU A 1 551 ? 5.101 6.965 -12.006 1.00 44.56 551 LEU A N 1
ATOM 4318 C CA . LEU A 1 551 ? 3.783 6.707 -11.403 1.00 44.56 551 LEU A CA 1
ATOM 4319 C C . LEU A 1 551 ? 3.601 7.328 -9.997 1.00 44.56 551 LEU A C 1
ATOM 4321 O O . LEU A 1 551 ? 2.514 7.238 -9.429 1.00 44.56 551 LEU A O 1
ATOM 4325 N N . GLU A 1 552 ? 4.633 7.979 -9.440 1.00 49.44 552 GLU A N 1
ATOM 4326 C CA . GLU A 1 552 ? 4.635 8.598 -8.101 1.00 49.44 552 GLU A CA 1
ATOM 4327 C C . GLU A 1 552 ? 5.319 9.987 -8.104 1.00 49.44 552 GLU A C 1
ATOM 4329 O O . GLU A 1 552 ? 5.948 10.391 -9.079 1.00 49.44 552 GLU A O 1
ATOM 4334 N N . ALA A 1 553 ? 5.236 10.744 -7.001 1.00 49.41 553 ALA A N 1
ATOM 4335 C CA . ALA A 1 553 ? 5.874 12.062 -6.849 1.00 49.41 553 ALA A CA 1
ATOM 4336 C C . ALA A 1 553 ? 7.403 11.993 -6.567 1.00 49.41 553 ALA A C 1
ATOM 4338 O O . ALA A 1 553 ? 7.920 12.801 -5.797 1.00 49.41 553 ALA A O 1
ATOM 4339 N N . GLY A 1 554 ? 8.126 11.018 -7.134 1.00 61.44 554 GLY A N 1
ATOM 4340 C CA . GLY A 1 554 ? 9.529 10.698 -6.808 1.00 61.44 554 GLY A CA 1
ATOM 4341 C C . GLY A 1 554 ? 10.561 11.029 -7.899 1.00 61.44 554 GLY A C 1
ATOM 4342 O O . GLY A 1 554 ? 10.262 11.711 -8.875 1.00 61.44 554 GLY A O 1
ATOM 4343 N N . LEU A 1 555 ? 11.795 10.532 -7.727 1.00 72.56 555 LEU A N 1
ATOM 4344 C CA . LEU A 1 555 ? 12.876 10.640 -8.719 1.00 72.56 555 LEU A CA 1
ATOM 4345 C C . LEU A 1 555 ? 12.467 9.929 -10.017 1.00 72.56 555 LEU A C 1
ATOM 4347 O O . LEU A 1 555 ? 12.093 8.760 -9.964 1.00 72.56 555 LEU A O 1
ATOM 4351 N N . ARG A 1 556 ? 12.553 10.616 -11.162 1.00 79.06 556 ARG A N 1
ATOM 4352 C CA . ARG A 1 556 ? 12.147 10.084 -12.473 1.00 79.06 556 ARG A CA 1
ATOM 4353 C C . ARG A 1 556 ? 13.337 9.718 -13.352 1.00 79.06 556 ARG A C 1
ATOM 4355 O O . ARG A 1 556 ? 14.420 10.258 -13.152 1.00 79.06 556 ARG A O 1
ATOM 4362 N N . GLY A 1 557 ? 13.134 8.854 -14.341 1.00 83.75 557 GLY A N 1
ATOM 4363 C CA . GLY A 1 557 ? 14.184 8.460 -15.282 1.00 83.75 557 GLY A CA 1
ATOM 4364 C C . GLY A 1 557 ? 13.853 7.195 -16.068 1.00 83.75 557 GLY A C 1
ATOM 4365 O O . GLY A 1 557 ? 12.712 6.726 -16.025 1.00 83.75 557 GLY A O 1
ATOM 4366 N N . TYR A 1 558 ? 14.859 6.637 -16.736 1.00 82.75 558 TYR A N 1
ATOM 4367 C CA . TYR A 1 558 ? 14.779 5.357 -17.443 1.00 82.75 558 TYR A CA 1
ATOM 4368 C C . TYR A 1 558 ? 16.072 4.552 -17.285 1.00 82.75 558 TYR A C 1
ATOM 4370 O O . TYR A 1 558 ? 17.141 5.104 -17.025 1.00 82.75 558 TYR A O 1
ATOM 4378 N N . VAL A 1 559 ? 15.962 3.239 -17.455 1.00 83.44 559 VAL A N 1
ATOM 4379 C CA . VAL A 1 559 ? 17.092 2.325 -17.625 1.00 83.44 559 VAL A CA 1
ATOM 4380 C C . VAL A 1 559 ? 17.131 1.905 -19.090 1.00 83.44 559 VAL A C 1
ATOM 4382 O O . VAL A 1 559 ? 16.185 1.285 -19.576 1.00 83.44 559 VAL A O 1
ATOM 4385 N N . PHE A 1 560 ? 18.219 2.256 -19.768 1.00 81.38 560 PHE A N 1
ATOM 4386 C CA . PHE A 1 560 ? 18.492 1.912 -21.158 1.00 81.38 560 PHE A CA 1
ATOM 4387 C C . PHE A 1 560 ? 19.422 0.706 -21.186 1.00 81.38 560 PHE A C 1
ATOM 4389 O O . PHE A 1 560 ? 20.479 0.737 -20.556 1.00 81.38 560 PHE A O 1
ATOM 4396 N N . ALA A 1 561 ? 19.054 -0.348 -21.898 1.00 79.12 561 ALA A N 1
ATOM 4397 C CA . ALA A 1 561 ? 19.891 -1.527 -22.058 1.00 79.12 561 ALA A CA 1
ATOM 4398 C C . ALA A 1 561 ? 20.314 -1.664 -23.516 1.00 79.12 561 ALA A C 1
ATOM 4400 O O . ALA A 1 561 ? 19.533 -1.421 -24.428 1.00 79.12 561 ALA A O 1
ATOM 4401 N N . SER A 1 562 ? 21.565 -2.054 -23.723 1.00 72.25 562 SER A N 1
ATOM 4402 C CA . SER A 1 562 ? 22.016 -2.533 -25.031 1.00 72.25 562 SER A CA 1
ATOM 4403 C C . SER A 1 562 ? 21.255 -3.802 -25.429 1.00 72.25 562 SER A C 1
ATOM 4405 O O . SER A 1 562 ? 20.813 -4.546 -24.553 1.00 72.25 562 SER A O 1
ATOM 4407 N N . GLU A 1 563 ? 21.153 -4.085 -26.728 1.00 70.31 563 GLU A N 1
ATOM 4408 C CA . GLU A 1 563 ? 20.468 -5.280 -27.259 1.00 70.31 563 GLU A CA 1
ATOM 4409 C C . GLU A 1 563 ? 20.958 -6.592 -26.605 1.00 70.31 563 GLU A C 1
ATOM 4411 O O . GLU A 1 563 ? 20.168 -7.472 -26.260 1.00 70.31 563 GLU A O 1
ATOM 4416 N N . ASP A 1 564 ? 22.268 -6.711 -26.347 1.00 70.56 564 ASP A N 1
ATOM 4417 C CA . ASP A 1 564 ? 22.865 -7.882 -25.688 1.00 70.56 564 ASP A CA 1
ATOM 4418 C C . ASP A 1 564 ? 22.793 -7.849 -24.150 1.00 70.56 564 ASP A C 1
ATOM 4420 O O . ASP A 1 564 ? 23.252 -8.782 -23.481 1.00 70.56 564 ASP A O 1
ATOM 4424 N N . LYS A 1 565 ? 22.228 -6.773 -23.590 1.00 76.19 565 LYS A N 1
ATOM 4425 C CA . LYS A 1 565 ? 22.059 -6.493 -22.158 1.00 76.19 565 LYS A CA 1
ATOM 4426 C C . LYS A 1 565 ? 23.361 -6.494 -21.351 1.00 76.19 565 LYS A C 1
ATOM 4428 O O . LYS A 1 565 ? 23.314 -6.547 -20.121 1.00 76.19 565 LYS A O 1
ATOM 4433 N N . LYS A 1 566 ? 24.531 -6.397 -22.000 1.00 77.81 566 LYS A N 1
ATOM 4434 C CA . LYS A 1 566 ? 25.841 -6.341 -21.316 1.00 77.81 566 LYS A CA 1
ATOM 4435 C C . LYS A 1 566 ? 26.255 -4.936 -20.916 1.00 77.81 566 LYS A C 1
ATOM 4437 O O . LYS A 1 566 ? 27.189 -4.778 -20.127 1.00 77.81 566 LYS A O 1
ATOM 4442 N N . THR A 1 567 ? 25.591 -3.924 -21.457 1.00 77.69 567 THR A N 1
ATOM 4443 C CA . THR A 1 567 ? 25.757 -2.522 -21.067 1.00 77.69 567 THR A CA 1
ATOM 4444 C C . THR A 1 567 ? 24.403 -1.922 -20.746 1.00 77.69 567 THR A C 1
ATOM 4446 O O . THR A 1 567 ? 23.457 -2.075 -21.521 1.00 77.69 567 THR A O 1
ATOM 4449 N N . VAL A 1 568 ? 24.322 -1.244 -19.606 1.00 85.38 568 VAL A N 1
ATOM 4450 C CA . VAL A 1 568 ? 23.102 -0.619 -19.108 1.00 85.38 568 VAL A CA 1
ATOM 4451 C C . VAL A 1 568 ? 23.406 0.802 -18.656 1.00 85.38 568 VAL A C 1
ATOM 4453 O O . VAL A 1 568 ? 24.354 1.031 -17.909 1.00 85.38 568 VAL A O 1
ATOM 4456 N N . VAL A 1 569 ? 22.585 1.759 -19.075 1.00 85.88 569 VAL A N 1
ATOM 4457 C CA . VAL A 1 569 ? 22.691 3.167 -18.695 1.00 85.88 569 VAL A CA 1
ATOM 4458 C C . VAL A 1 569 ? 21.479 3.557 -17.861 1.00 85.88 569 VAL A C 1
ATOM 4460 O O . VAL A 1 569 ? 20.337 3.399 -18.284 1.00 85.88 569 VAL A O 1
ATOM 4463 N N . ILE A 1 570 ? 21.715 4.092 -16.667 1.00 91.56 570 ILE A N 1
ATOM 4464 C CA . ILE A 1 570 ? 20.661 4.654 -15.820 1.00 91.56 570 ILE A CA 1
ATOM 4465 C C . ILE A 1 570 ? 20.593 6.153 -16.090 1.00 91.56 570 ILE A C 1
ATOM 4467 O O . ILE A 1 570 ? 21.490 6.900 -15.694 1.00 91.56 570 ILE A O 1
ATOM 4471 N N . GLY A 1 571 ? 19.523 6.588 -16.745 1.00 91.25 571 GLY A N 1
ATOM 4472 C CA . GLY A 1 571 ? 19.207 7.994 -16.949 1.00 91.25 571 GLY A CA 1
ATOM 4473 C C . GLY A 1 571 ? 18.328 8.534 -15.825 1.00 91.25 571 GLY A C 1
ATOM 4474 O O . GLY A 1 571 ? 17.301 7.942 -15.487 1.00 91.25 571 GLY A O 1
ATOM 4475 N N . ILE A 1 572 ? 18.714 9.673 -15.252 1.00 91.19 572 ILE A N 1
ATOM 4476 C CA . ILE A 1 572 ? 17.981 10.343 -14.176 1.00 91.19 572 ILE A CA 1
ATOM 4477 C C . ILE A 1 572 ? 17.499 11.713 -14.649 1.00 91.19 572 ILE A C 1
ATOM 4479 O O . ILE A 1 572 ? 18.261 12.560 -15.125 1.00 91.19 572 ILE A O 1
ATOM 4483 N N . LYS A 1 573 ? 16.204 11.952 -14.458 1.00 87.75 573 LYS A N 1
ATOM 4484 C CA . LYS A 1 573 ? 15.551 13.217 -14.760 1.00 87.75 573 LYS A CA 1
ATOM 4485 C C . LYS A 1 573 ? 15.959 14.303 -13.760 1.00 87.75 573 LYS A C 1
ATOM 4487 O O . LYS A 1 573 ? 15.959 14.076 -12.553 1.00 87.75 573 LYS A O 1
ATOM 4492 N N . GLY A 1 574 ? 16.215 15.507 -14.263 1.00 77.88 574 GLY A N 1
ATOM 4493 C CA . GLY A 1 574 ? 16.356 16.716 -13.449 1.00 77.88 574 GLY A CA 1
ATOM 4494 C C . GLY A 1 574 ? 15.075 17.546 -13.313 1.00 77.88 574 GLY A C 1
ATOM 4495 O O . GLY A 1 574 ? 13.953 17.089 -13.555 1.00 77.88 574 GLY A O 1
ATOM 4496 N N . THR A 1 575 ? 15.248 18.799 -12.904 1.00 78.50 575 THR A N 1
ATOM 4497 C CA . THR A 1 575 ? 14.165 19.677 -12.446 1.00 78.50 575 THR A CA 1
ATOM 4498 C C . THR A 1 575 ? 13.177 20.053 -13.554 1.00 78.50 575 THR A C 1
ATOM 4500 O O . THR A 1 575 ? 13.547 20.528 -14.629 1.00 78.50 575 THR A O 1
ATOM 4503 N N . SER A 1 576 ? 11.878 19.859 -13.286 1.00 63.56 576 SER A N 1
ATOM 4504 C CA . SER A 1 576 ? 10.798 20.138 -14.251 1.00 63.56 576 SER A CA 1
ATOM 4505 C C . SER A 1 576 ? 10.119 21.489 -13.993 1.00 63.56 576 SER A C 1
ATOM 4507 O O . SER A 1 576 ? 9.179 21.568 -13.198 1.00 63.56 576 SER A O 1
ATOM 4509 N N . LEU A 1 577 ? 10.530 22.552 -14.692 1.00 60.72 577 LEU A N 1
ATOM 4510 C CA . LEU A 1 577 ? 9.865 23.861 -14.629 1.00 60.72 577 LEU A CA 1
ATOM 4511 C C . LEU A 1 577 ? 9.512 24.405 -16.008 1.00 60.72 577 LEU A C 1
ATOM 4513 O O . LEU A 1 577 ? 10.279 24.291 -16.960 1.00 60.72 577 LEU A O 1
ATOM 4517 N N . LYS A 1 578 ? 8.408 25.164 -16.067 1.00 50.44 578 LYS A N 1
ATOM 4518 C CA . LYS A 1 578 ? 8.075 26.005 -17.230 1.00 50.44 578 LYS A CA 1
ATOM 4519 C C . LYS A 1 578 ? 9.202 26.988 -17.587 1.00 50.44 578 LYS A C 1
ATOM 4521 O O . LYS A 1 578 ? 9.373 27.284 -18.761 1.00 50.44 578 LYS A O 1
ATOM 4526 N N . LEU A 1 579 ? 9.975 27.455 -16.599 1.00 49.78 579 LEU A N 1
ATOM 4527 C CA . LEU A 1 579 ? 11.116 28.358 -16.803 1.00 49.78 579 LEU A CA 1
ATOM 4528 C C . LEU A 1 579 ? 12.268 27.705 -17.593 1.00 49.78 579 LEU A C 1
ATOM 4530 O O . LEU A 1 579 ? 12.990 28.411 -18.287 1.00 49.78 579 LEU A O 1
ATOM 4534 N N . PHE A 1 580 ? 12.403 26.376 -17.530 1.00 53.12 580 PHE A N 1
ATOM 4535 C CA . PHE A 1 580 ? 13.427 25.597 -18.240 1.00 53.12 580 PHE A CA 1
ATOM 4536 C C . PHE A 1 580 ? 12.901 24.948 -19.531 1.00 53.12 580 PHE A C 1
ATOM 4538 O O . PHE A 1 580 ? 13.533 24.051 -20.073 1.00 53.12 580 PHE A O 1
ATOM 4545 N N . GLY A 1 581 ? 11.717 25.345 -20.014 1.00 48.41 581 GLY A N 1
A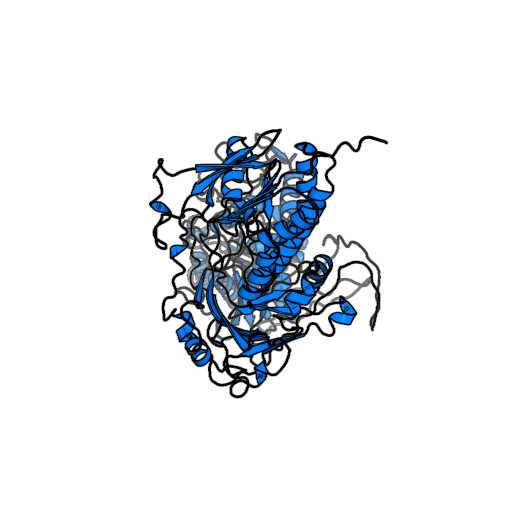TOM 4546 C CA . GLY A 1 581 ? 11.147 24.826 -21.263 1.00 48.41 581 GLY A CA 1
ATOM 4547 C C . GLY A 1 581 ? 10.656 23.370 -21.218 1.00 48.41 581 GLY A C 1
ATOM 4548 O O . GLY A 1 581 ? 10.127 22.892 -22.214 1.00 48.41 581 GLY A O 1
ATOM 4549 N N . THR A 1 582 ? 10.757 22.672 -20.079 1.00 51.19 582 THR A N 1
ATOM 4550 C CA . THR A 1 582 ? 10.461 21.228 -19.955 1.00 51.19 582 THR A CA 1
ATOM 4551 C C . THR A 1 582 ? 9.038 20.898 -19.477 1.00 51.19 582 THR A C 1
ATOM 4553 O O . THR A 1 582 ? 8.671 19.729 -19.383 1.00 51.19 582 THR A O 1
ATOM 4556 N N . GLY A 1 583 ? 8.208 21.913 -19.199 1.00 50.06 583 GLY A N 1
ATOM 4557 C CA . GLY A 1 583 ? 6.847 21.742 -18.670 1.00 50.06 583 GLY A CA 1
ATOM 4558 C C . GLY A 1 583 ? 6.825 21.337 -17.185 1.00 50.06 583 GLY A C 1
ATOM 4559 O O . GLY A 1 583 ? 7.625 20.536 -16.714 1.00 50.06 583 GLY A O 1
ATOM 4560 N N . GLY A 1 584 ? 5.913 21.920 -16.399 1.00 49.78 584 GLY A N 1
ATOM 4561 C CA . GLY A 1 584 ? 5.780 21.595 -14.971 1.00 49.78 584 GLY A CA 1
ATOM 4562 C C . GLY A 1 584 ? 5.123 20.226 -14.777 1.00 49.78 584 GLY A C 1
ATOM 4563 O O . GLY A 1 584 ? 3.965 20.053 -15.148 1.00 49.78 584 GLY A O 1
ATOM 4564 N N . GLY A 1 585 ? 5.860 19.263 -14.221 1.00 55.62 585 GLY A N 1
ATOM 4565 C CA . GLY A 1 585 ? 5.362 17.920 -13.900 1.00 55.62 585 GLY A CA 1
ATOM 4566 C C . GLY A 1 585 ? 4.998 17.746 -12.416 1.00 55.62 585 GLY A C 1
ATOM 4567 O O . GLY A 1 585 ? 5.303 18.620 -11.605 1.00 55.62 585 GLY A O 1
ATOM 4568 N N . PRO A 1 586 ? 4.409 16.598 -12.030 1.00 50.56 586 PRO A N 1
ATOM 4569 C CA . PRO A 1 586 ? 3.924 16.338 -10.667 1.00 50.56 586 PRO A CA 1
ATOM 4570 C C . PRO A 1 586 ? 5.020 16.313 -9.581 1.00 50.56 586 PRO A C 1
ATOM 4572 O O . PRO A 1 586 ? 4.699 16.392 -8.400 1.00 50.56 586 PRO A O 1
ATOM 4575 N N . THR A 1 587 ? 6.306 16.247 -9.955 1.00 58.44 587 THR A N 1
ATOM 4576 C CA . THR A 1 587 ? 7.451 16.189 -9.020 1.00 58.44 587 THR A CA 1
ATOM 4577 C C . THR A 1 587 ? 8.079 17.552 -8.714 1.00 58.44 587 THR A C 1
ATOM 4579 O O . THR A 1 587 ? 8.975 17.625 -7.880 1.00 58.44 587 THR A O 1
ATOM 4582 N N . GLY A 1 588 ? 7.614 18.647 -9.332 1.00 65.12 588 GLY A N 1
ATOM 4583 C CA . GLY A 1 588 ? 8.321 19.939 -9.306 1.00 65.12 588 GLY A CA 1
ATOM 4584 C C . GLY A 1 588 ? 8.589 20.520 -7.908 1.00 65.12 588 GLY A C 1
ATOM 4585 O O . GLY A 1 588 ? 9.613 21.166 -7.697 1.00 65.12 588 GLY A O 1
ATOM 4586 N N . ASN A 1 589 ? 7.717 20.251 -6.928 1.00 69.12 589 ASN A N 1
ATOM 4587 C CA . ASN A 1 589 ? 7.935 20.668 -5.537 1.00 69.12 589 ASN A CA 1
ATOM 4588 C C . ASN A 1 589 ? 9.081 19.891 -4.864 1.00 69.12 589 ASN A C 1
ATOM 4590 O O . ASN A 1 589 ? 9.863 20.476 -4.116 1.00 69.12 589 ASN A O 1
ATOM 4594 N N . ASN A 1 590 ? 9.197 18.592 -5.150 1.00 75.00 590 ASN A N 1
ATOM 4595 C CA . ASN A 1 590 ? 10.255 17.739 -4.610 1.00 75.00 590 ASN A CA 1
ATOM 4596 C C . ASN A 1 590 ? 11.593 18.007 -5.303 1.00 75.00 590 ASN A C 1
ATOM 4598 O O . ASN A 1 590 ? 12.621 18.017 -4.627 1.00 75.00 590 ASN A O 1
ATOM 4602 N N . ASP A 1 591 ? 11.573 18.311 -6.605 1.00 81.00 591 ASP A N 1
ATOM 4603 C CA . ASP A 1 591 ? 12.756 18.748 -7.353 1.00 81.00 591 ASP A CA 1
ATOM 4604 C C . ASP A 1 591 ? 13.338 20.014 -6.699 1.00 81.00 591 ASP A C 1
ATOM 4606 O O . ASP A 1 591 ? 14.484 20.016 -6.261 1.00 81.00 591 ASP A O 1
ATOM 4610 N N . LYS A 1 592 ? 12.498 21.038 -6.473 1.00 82.75 592 LYS A N 1
ATOM 4611 C CA . LYS A 1 592 ? 12.893 22.302 -5.827 1.00 82.75 592 LYS A CA 1
ATOM 4612 C C . LYS A 1 592 ? 13.453 22.126 -4.415 1.00 82.75 592 LYS A C 1
ATOM 4614 O O . LYS A 1 592 ? 14.400 22.812 -4.031 1.00 82.75 592 LYS A O 1
ATOM 4619 N N . MET A 1 593 ? 12.861 21.234 -3.622 1.00 83.69 593 MET A N 1
ATOM 4620 C CA . MET A 1 593 ? 13.372 20.932 -2.285 1.00 83.69 593 MET A CA 1
ATOM 4621 C C . MET A 1 593 ? 14.769 20.302 -2.356 1.00 83.69 593 MET A C 1
ATOM 4623 O O . MET A 1 593 ? 15.653 20.723 -1.612 1.00 83.69 593 MET A O 1
ATOM 4627 N N . ASN A 1 594 ? 14.976 19.326 -3.247 1.00 86.88 594 ASN A N 1
ATOM 4628 C CA . ASN A 1 594 ? 16.272 18.662 -3.402 1.00 86.88 594 ASN A CA 1
ATOM 4629 C C . ASN A 1 594 ? 17.321 19.600 -4.012 1.00 86.88 594 ASN A C 1
ATOM 4631 O O . ASN A 1 594 ? 18.437 19.623 -3.506 1.00 86.88 594 ASN A O 1
ATOM 4635 N N . ASP A 1 595 ? 16.959 20.441 -4.985 1.00 89.19 595 ASP A N 1
ATOM 4636 C CA . ASP A 1 595 ? 17.831 21.501 -5.510 1.00 89.19 595 ASP A CA 1
ATOM 4637 C C . ASP A 1 595 ? 18.345 22.401 -4.379 1.00 89.19 595 ASP A C 1
ATOM 4639 O O . ASP A 1 595 ? 19.549 22.581 -4.195 1.00 89.19 595 ASP A O 1
ATOM 4643 N N . ASN A 1 596 ? 17.430 22.914 -3.549 1.00 89.62 596 ASN A N 1
ATOM 4644 C CA . ASN A 1 596 ? 17.792 23.794 -2.441 1.00 89.62 596 ASN A CA 1
ATOM 4645 C C . ASN A 1 596 ? 18.580 23.070 -1.340 1.00 89.62 596 ASN A C 1
ATOM 4647 O O . ASN A 1 596 ? 19.353 23.715 -0.636 1.00 89.62 596 ASN A O 1
ATOM 4651 N N . LYS A 1 597 ? 18.423 21.754 -1.166 1.00 88.94 597 LYS A N 1
ATOM 4652 C CA . LYS A 1 597 ? 19.231 20.977 -0.212 1.00 88.94 597 LYS A CA 1
ATOM 4653 C C . LYS A 1 597 ? 20.626 20.652 -0.752 1.00 88.94 597 LYS A C 1
ATOM 4655 O O . LYS A 1 597 ? 21.591 20.721 0.007 1.00 88.94 597 LYS A O 1
ATOM 4660 N N . MET A 1 598 ? 20.739 20.318 -2.037 1.00 91.12 598 MET A N 1
ATOM 4661 C CA . MET A 1 598 ? 22.004 19.914 -2.655 1.00 91.12 598 MET A CA 1
ATOM 4662 C C . MET A 1 598 ? 22.905 21.110 -2.964 1.00 91.12 598 MET A C 1
ATOM 4664 O O . MET A 1 598 ? 24.100 21.051 -2.685 1.00 91.12 598 MET A O 1
ATOM 4668 N N . PHE A 1 599 ? 22.338 22.200 -3.484 1.00 92.88 599 PHE A N 1
ATOM 4669 C CA . PHE A 1 599 ? 23.131 23.249 -4.134 1.00 92.88 599 PHE A CA 1
ATOM 4670 C C . PHE A 1 599 ? 23.209 24.563 -3.366 1.00 92.88 599 PHE A C 1
ATOM 4672 O O . PHE A 1 599 ? 23.954 25.456 -3.776 1.00 92.88 599 PHE A O 1
ATOM 4679 N N . SER A 1 600 ? 22.480 24.685 -2.254 1.00 91.56 600 SER A N 1
ATOM 4680 C CA . SER A 1 600 ? 22.578 25.863 -1.396 1.00 91.56 600 SER A CA 1
ATOM 4681 C C . SER A 1 600 ? 23.706 25.748 -0.378 1.00 91.56 600 SER A C 1
ATOM 4683 O O . SER A 1 600 ? 24.077 24.676 0.127 1.00 91.56 600 SER A O 1
ATOM 4685 N N . CYS A 1 601 ? 24.217 26.908 -0.002 1.00 91.06 601 CYS A N 1
ATOM 4686 C CA . CYS A 1 601 ? 25.240 27.027 1.011 1.00 91.06 601 CYS A CA 1
ATOM 4687 C C . CYS A 1 601 ? 24.660 26.898 2.420 1.00 91.06 601 CYS A C 1
ATOM 4689 O O . CYS A 1 601 ? 25.286 26.238 3.250 1.00 91.06 601 CYS A O 1
ATOM 4691 N N . CYS A 1 602 ? 23.456 27.422 2.675 1.00 89.81 602 CYS A N 1
ATOM 4692 C CA . CYS A 1 602 ? 22.794 27.334 3.980 1.00 89.81 602 CYS A CA 1
ATOM 4693 C C . CYS A 1 602 ? 21.282 27.059 3.873 1.00 89.81 602 CYS A C 1
ATOM 4695 O O . CYS A 1 602 ? 20.446 27.928 4.120 1.00 89.81 602 CYS A O 1
ATOM 4697 N N . CYS A 1 603 ? 20.910 25.828 3.507 1.00 82.56 603 CYS A N 1
ATOM 4698 C CA . CYS A 1 603 ? 19.520 25.350 3.469 1.00 82.56 603 CYS A CA 1
ATOM 4699 C C . CYS A 1 603 ? 18.537 26.266 2.734 1.00 82.56 603 CYS A C 1
ATOM 4701 O O . CYS A 1 603 ? 17.435 26.529 3.208 1.00 82.56 603 CYS A O 1
ATOM 4703 N N . GLY A 1 604 ? 18.922 26.766 1.567 1.00 80.25 604 GLY A N 1
ATOM 4704 C CA . GLY A 1 604 ? 18.075 27.607 0.729 1.00 80.25 604 GLY A CA 1
ATOM 4705 C C . GLY A 1 604 ? 17.831 29.007 1.292 1.00 80.25 604 GLY A C 1
ATOM 4706 O O . GLY A 1 604 ? 16.990 29.734 0.766 1.00 80.25 604 GLY A O 1
ATOM 4707 N N . LYS A 1 605 ? 18.536 29.410 2.358 1.00 81.12 605 LYS A N 1
ATOM 4708 C CA . LYS A 1 605 ? 18.507 30.786 2.848 1.00 81.12 605 LYS A CA 1
ATOM 4709 C C . LYS A 1 605 ? 19.403 31.645 1.963 1.00 81.12 605 LYS A C 1
ATOM 4711 O O . LYS A 1 605 ? 20.610 31.556 2.084 1.00 81.12 605 LYS A O 1
ATOM 4716 N N . VAL A 1 606 ? 18.815 32.487 1.113 1.00 74.44 606 VAL A N 1
ATOM 4717 C CA . VAL A 1 606 ? 19.579 33.447 0.287 1.00 74.44 606 VAL A CA 1
ATOM 4718 C C . VAL A 1 606 ? 19.511 34.865 0.861 1.00 74.44 606 VAL A C 1
ATOM 4720 O O . VAL A 1 606 ? 20.514 35.565 0.918 1.00 74.44 606 VAL A O 1
ATOM 4723 N N . ASP A 1 607 ? 18.341 35.287 1.355 1.00 71.00 607 ASP A N 1
ATOM 4724 C CA . ASP A 1 607 ? 18.182 36.526 2.127 1.00 71.00 607 ASP A CA 1
ATOM 4725 C C . ASP A 1 607 ? 16.963 36.484 3.069 1.00 71.00 607 ASP A C 1
ATOM 4727 O O . ASP A 1 607 ? 16.320 35.446 3.267 1.00 71.00 607 ASP A O 1
ATOM 4731 N N . ARG A 1 608 ? 16.626 37.626 3.687 1.00 67.94 608 ARG A N 1
ATOM 4732 C CA . ARG A 1 608 ? 15.518 37.757 4.650 1.00 67.94 608 ARG A CA 1
ATOM 4733 C C . ARG A 1 608 ? 14.138 37.355 4.109 1.00 67.94 608 ARG A C 1
ATOM 4735 O O . ARG A 1 608 ? 13.278 37.032 4.919 1.00 67.94 608 ARG A O 1
ATOM 4742 N N . THR A 1 609 ? 13.924 37.367 2.796 1.00 68.31 609 THR A N 1
ATOM 4743 C CA . THR A 1 609 ? 12.632 37.068 2.155 1.00 68.31 609 THR A CA 1
ATOM 4744 C C . THR A 1 609 ? 12.401 35.572 1.914 1.00 68.31 609 THR A C 1
ATOM 4746 O O . THR A 1 609 ? 11.273 35.173 1.633 1.00 68.31 609 THR A O 1
ATOM 4749 N N . TRP A 1 610 ? 13.431 34.734 2.087 1.00 74.00 610 TRP A N 1
ATOM 4750 C CA . TRP A 1 610 ? 13.349 33.282 1.907 1.00 74.00 610 TRP A CA 1
ATOM 4751 C C . TRP A 1 610 ? 13.220 32.516 3.221 1.00 74.00 610 TRP A C 1
ATOM 4753 O O . TRP A 1 610 ? 13.879 32.835 4.218 1.00 74.00 610 TRP A O 1
ATOM 4763 N N . TRP A 1 611 ? 12.424 31.447 3.190 1.00 76.69 611 TRP A N 1
ATOM 4764 C CA . TRP A 1 611 ? 12.322 30.469 4.269 1.00 76.69 611 TRP A CA 1
ATOM 4765 C C . TRP A 1 611 ? 13.260 29.292 3.987 1.00 76.69 611 TRP A C 1
ATOM 4767 O O . TRP A 1 611 ? 13.170 28.714 2.901 1.00 76.69 611 TRP A O 1
ATOM 4777 N N . PRO A 1 612 ? 14.166 28.942 4.916 1.00 82.06 612 PRO A N 1
ATOM 4778 C CA . PRO A 1 612 ? 15.099 27.850 4.693 1.00 82.06 612 PRO A CA 1
ATOM 4779 C C . PRO A 1 612 ? 14.385 26.491 4.686 1.00 82.06 612 PRO A C 1
ATOM 4781 O O . PRO A 1 612 ? 13.374 26.301 5.362 1.00 82.06 612 PRO A O 1
ATOM 4784 N N . VAL A 1 613 ? 14.939 25.530 3.947 1.00 83.44 613 VAL A N 1
ATOM 4785 C CA . VAL A 1 613 ? 14.441 24.144 3.857 1.00 83.44 613 VAL A CA 1
ATOM 4786 C C . VAL A 1 613 ? 14.898 23.257 5.023 1.00 83.44 613 VAL A C 1
ATOM 4788 O O . VAL A 1 613 ? 14.497 22.099 5.099 1.00 83.44 613 VAL A O 1
ATOM 4791 N N . CYS A 1 614 ? 15.720 23.791 5.930 1.00 84.12 614 CYS A N 1
ATOM 4792 C CA . CYS A 1 614 ? 16.130 23.147 7.177 1.00 84.12 614 CYS A CA 1
ATOM 4793 C C . CYS A 1 614 ? 16.425 24.197 8.272 1.00 84.12 614 CYS A C 1
ATOM 4795 O O . CYS A 1 614 ? 16.511 25.396 7.997 1.00 84.12 614 CYS A O 1
ATOM 4797 N N . GLY A 1 615 ? 16.620 23.752 9.517 1.00 87.00 615 GLY A N 1
ATOM 4798 C CA . GLY A 1 615 ? 16.837 24.619 10.686 1.00 87.00 615 GLY A CA 1
ATOM 4799 C C . GLY A 1 615 ? 18.277 25.096 10.936 1.00 87.00 615 GLY A C 1
ATOM 4800 O O . GLY A 1 615 ? 18.549 25.594 12.022 1.00 87.00 615 GLY A O 1
ATOM 4801 N N . CYS A 1 616 ? 19.209 24.933 9.991 1.00 91.12 616 CYS A N 1
ATOM 4802 C CA . CYS A 1 616 ? 20.646 25.132 10.248 1.00 91.12 616 CYS A CA 1
ATOM 4803 C C . CYS A 1 616 ? 21.154 26.577 10.104 1.00 91.12 616 CYS A C 1
ATOM 4805 O O . CYS A 1 616 ? 22.312 26.854 10.419 1.00 91.12 616 CYS A O 1
ATOM 4807 N N . TYR A 1 617 ? 20.312 27.498 9.632 1.00 91.62 617 TYR A N 1
ATOM 4808 C CA . TYR A 1 617 ? 20.651 28.917 9.530 1.00 91.62 617 TYR A CA 1
ATOM 4809 C C . TYR A 1 617 ? 20.689 29.583 10.911 1.00 91.62 617 TYR A C 1
ATOM 4811 O O . TYR A 1 617 ? 19.722 29.487 11.665 1.00 91.62 617 TYR A O 1
ATOM 4819 N N . MET A 1 618 ? 21.779 30.293 11.223 1.00 88.44 618 MET A N 1
ATOM 4820 C CA . MET A 1 618 ? 22.004 30.887 12.551 1.00 88.44 618 MET A CA 1
ATOM 4821 C C . MET A 1 618 ? 21.801 32.410 12.604 1.00 88.44 618 MET A C 1
ATOM 4823 O O . MET A 1 618 ? 21.784 32.981 13.692 1.00 88.44 618 MET A O 1
ATOM 4827 N N . GLY A 1 619 ? 21.595 33.069 11.460 1.00 84.31 619 GLY A N 1
ATOM 4828 C CA . GLY A 1 619 ? 21.488 34.530 11.363 1.00 84.31 619 GLY A CA 1
ATOM 4829 C C . GLY A 1 619 ? 22.710 35.168 10.694 1.00 84.31 619 GLY A C 1
ATOM 4830 O O . GLY A 1 619 ? 23.800 34.611 10.714 1.00 84.31 619 GLY A O 1
ATOM 4831 N N . GLY A 1 620 ? 22.529 36.339 10.072 1.00 85.50 620 GLY A N 1
ATOM 4832 C CA . GLY A 1 620 ? 23.595 36.991 9.300 1.00 85.50 620 GLY A CA 1
ATOM 4833 C C . GLY A 1 620 ? 24.073 36.115 8.138 1.00 85.50 620 GLY A C 1
ATOM 4834 O O . GLY A 1 620 ? 23.241 35.584 7.399 1.00 85.50 620 GLY A O 1
ATOM 4835 N N . ASP A 1 621 ? 25.389 35.966 8.023 1.00 87.38 621 ASP A N 1
ATOM 4836 C CA . ASP A 1 621 ? 26.117 35.063 7.125 1.00 87.38 621 ASP A CA 1
ATOM 4837 C C . ASP A 1 621 ? 26.535 33.749 7.820 1.00 87.38 621 ASP A C 1
ATOM 4839 O O . ASP A 1 621 ? 27.375 33.018 7.301 1.00 87.38 621 ASP A O 1
ATOM 4843 N N . GLN A 1 622 ? 25.966 33.427 8.990 1.00 92.25 622 GLN A N 1
ATOM 4844 C CA . GLN A 1 622 ? 26.343 32.248 9.772 1.00 92.25 622 GLN A CA 1
ATOM 4845 C C . GLN A 1 622 ? 25.429 31.043 9.523 1.00 92.25 622 GLN A C 1
ATOM 4847 O O . GLN A 1 622 ? 24.194 31.141 9.550 1.00 92.25 622 GLN A O 1
ATOM 4852 N N . CYS A 1 623 ? 26.044 29.873 9.353 1.00 93.06 623 CYS A N 1
ATOM 4853 C CA . CYS A 1 623 ? 25.344 28.600 9.198 1.00 93.06 623 CYS A CA 1
ATOM 4854 C C . CYS A 1 623 ? 26.028 27.486 9.994 1.00 93.06 623 CYS A C 1
ATOM 4856 O O . CYS A 1 623 ? 27.252 27.391 9.995 1.00 93.06 623 CYS A O 1
ATOM 4858 N N . ASN A 1 624 ? 25.248 26.613 10.630 1.00 94.12 624 ASN A N 1
ATOM 4859 C CA . ASN A 1 624 ? 25.797 25.506 11.410 1.00 94.12 624 ASN A CA 1
ATOM 4860 C C . ASN A 1 624 ? 26.200 24.339 10.494 1.00 94.12 624 ASN A C 1
ATOM 4862 O O . ASN A 1 624 ? 25.333 23.662 9.929 1.00 94.12 624 ASN A O 1
ATOM 4866 N N . GLN A 1 625 ? 27.502 24.072 10.364 1.00 91.75 625 GLN A N 1
ATOM 4867 C CA . GLN A 1 625 ? 27.993 23.041 9.440 1.00 91.75 625 GLN A CA 1
ATOM 4868 C C . GLN A 1 625 ? 27.586 21.631 9.874 1.00 91.75 625 GLN A C 1
ATOM 4870 O O . GLN A 1 625 ? 27.190 20.820 9.034 1.00 91.75 625 GLN A O 1
ATOM 4875 N N . GLN A 1 626 ? 27.651 21.335 11.173 1.00 91.12 626 GLN A N 1
ATOM 4876 C CA . GLN A 1 626 ? 27.299 20.011 11.686 1.00 91.12 626 GLN A CA 1
ATOM 4877 C C . GLN A 1 626 ? 25.809 19.715 11.494 1.00 91.12 626 GLN A C 1
ATOM 4879 O O . GLN A 1 626 ? 25.434 18.600 11.141 1.00 91.12 626 GLN A O 1
ATOM 4884 N N . CYS A 1 627 ? 24.956 20.720 11.672 1.00 92.81 627 CYS A N 1
ATOM 4885 C CA . CYS A 1 627 ? 23.529 20.624 11.407 1.00 92.81 627 CYS A CA 1
ATOM 4886 C C . CYS A 1 627 ? 23.261 20.314 9.930 1.00 92.81 627 CYS A C 1
ATOM 4888 O O . CYS A 1 627 ? 22.470 19.420 9.646 1.00 92.81 627 CYS A O 1
ATOM 4890 N N . LEU A 1 628 ? 23.943 20.993 8.996 1.00 89.75 628 LEU A N 1
ATOM 4891 C CA . LEU A 1 628 ? 23.781 20.741 7.557 1.00 89.75 628 LEU A CA 1
ATOM 4892 C C . LEU A 1 628 ? 24.152 19.303 7.184 1.00 89.75 628 LEU A C 1
ATOM 4894 O O . LEU A 1 628 ? 23.458 18.665 6.398 1.00 89.75 628 LEU A O 1
ATOM 4898 N N . VAL A 1 629 ? 25.241 18.792 7.761 1.00 89.00 629 VAL A N 1
ATOM 4899 C CA . VAL A 1 629 ? 25.652 17.393 7.597 1.00 89.00 629 VAL A CA 1
ATOM 4900 C C . VAL A 1 629 ? 24.585 16.454 8.163 1.00 89.00 629 VAL A C 1
ATOM 4902 O O . VAL A 1 629 ? 24.162 15.529 7.474 1.00 89.00 629 VAL A O 1
ATOM 4905 N N . ASN A 1 630 ? 24.108 16.713 9.382 1.00 87.56 630 ASN A N 1
ATOM 4906 C CA . ASN A 1 630 ? 23.116 15.869 10.045 1.00 87.56 630 ASN A CA 1
ATOM 4907 C C . ASN A 1 630 ? 21.771 15.844 9.304 1.00 87.56 630 ASN A C 1
ATOM 4909 O O . ASN A 1 630 ? 21.182 14.775 9.192 1.00 87.56 630 ASN A O 1
ATOM 4913 N N . ASP A 1 631 ? 21.295 16.978 8.778 1.00 88.12 631 ASP A N 1
ATOM 4914 C CA . ASP A 1 631 ? 20.038 17.060 8.015 1.00 88.12 631 ASP A CA 1
ATOM 4915 C C . ASP A 1 631 ? 20.110 16.214 6.734 1.00 88.12 631 ASP A C 1
ATOM 4917 O O . ASP A 1 631 ? 19.242 15.378 6.479 1.00 88.12 631 ASP A O 1
ATOM 4921 N N . LEU A 1 632 ? 21.200 16.352 5.970 1.00 84.75 632 LEU A N 1
ATOM 4922 C CA . LEU A 1 632 ? 21.399 15.590 4.735 1.00 84.75 632 LEU A CA 1
ATOM 4923 C C . LEU A 1 632 ? 21.589 14.086 4.994 1.00 84.75 632 LEU A C 1
ATOM 4925 O O . LEU A 1 632 ? 21.087 13.249 4.237 1.00 84.75 632 LEU A O 1
ATOM 4929 N N . GLN A 1 633 ? 22.294 13.726 6.070 1.00 81.81 633 GLN A N 1
ATOM 4930 C CA . GLN A 1 633 ? 22.477 12.328 6.460 1.00 81.81 633 GLN A CA 1
ATOM 4931 C C . GLN A 1 633 ? 21.184 11.709 7.007 1.00 81.81 633 GLN A C 1
ATOM 4933 O O . GLN A 1 633 ? 20.876 10.573 6.653 1.00 81.81 633 GLN A O 1
ATOM 4938 N N . ALA A 1 634 ? 20.385 12.454 7.775 1.00 76.44 634 ALA A N 1
ATOM 4939 C CA . ALA A 1 634 ? 19.071 12.003 8.231 1.00 76.44 634 ALA A CA 1
ATOM 4940 C C . ALA A 1 634 ? 18.137 11.722 7.043 1.00 76.44 634 ALA A C 1
ATOM 4942 O O . ALA A 1 634 ? 17.545 10.646 6.966 1.00 76.44 634 ALA A O 1
ATOM 4943 N N . ASP A 1 635 ? 18.084 12.614 6.049 1.00 75.06 635 ASP A N 1
ATOM 4944 C CA . ASP A 1 635 ? 17.305 12.386 4.824 1.00 75.06 635 ASP A CA 1
ATOM 4945 C C . ASP A 1 635 ? 17.761 11.140 4.047 1.00 75.06 635 ASP A C 1
ATOM 4947 O O . ASP A 1 635 ? 16.939 10.443 3.434 1.00 75.06 635 ASP A O 1
ATOM 4951 N N . ARG A 1 636 ? 19.074 10.860 4.035 1.00 75.19 636 ARG A N 1
ATOM 4952 C CA . ARG A 1 636 ? 19.632 9.635 3.443 1.00 75.19 636 ARG A CA 1
ATOM 4953 C C . ARG A 1 636 ? 19.160 8.403 4.204 1.00 75.19 636 ARG A C 1
ATOM 4955 O O . ARG A 1 636 ? 18.686 7.459 3.568 1.00 75.19 636 ARG A O 1
ATOM 4962 N N . ASP A 1 637 ? 19.281 8.416 5.524 1.00 68.81 637 ASP A N 1
ATOM 4963 C CA . ASP A 1 637 ? 19.016 7.259 6.379 1.00 68.81 637 ASP A CA 1
ATOM 4964 C C . ASP A 1 637 ? 17.508 6.945 6.447 1.00 68.81 637 ASP A C 1
ATOM 4966 O O . ASP A 1 637 ? 17.102 5.783 6.396 1.00 68.81 637 ASP A O 1
ATOM 4970 N N . GLU A 1 638 ? 16.655 7.971 6.416 1.00 66.94 638 GLU A N 1
ATOM 4971 C CA . GLU A 1 638 ? 15.195 7.836 6.281 1.00 66.94 638 GLU A CA 1
ATOM 4972 C C . GLU A 1 638 ? 14.758 7.475 4.844 1.00 66.94 638 GLU A C 1
ATOM 4974 O O . GLU A 1 638 ? 13.612 7.080 4.577 1.00 66.94 638 GLU A O 1
ATOM 4979 N N . GLY A 1 639 ? 15.681 7.574 3.885 1.00 64.81 639 GLY A N 1
ATOM 4980 C CA . GLY A 1 639 ? 15.465 7.232 2.489 1.00 64.81 639 GLY A CA 1
ATOM 4981 C C . GLY A 1 639 ? 14.485 8.167 1.785 1.00 64.81 639 GLY A C 1
ATOM 4982 O O . GLY A 1 639 ? 13.623 7.657 1.055 1.00 64.81 639 GLY A O 1
ATOM 4983 N N . LYS A 1 640 ? 14.588 9.470 2.077 1.00 66.25 640 LYS A N 1
ATOM 4984 C CA . LYS A 1 640 ? 13.753 10.570 1.564 1.00 66.25 640 LYS A CA 1
ATOM 4985 C C . LYS A 1 640 ? 14.476 11.445 0.529 1.00 66.25 640 LYS A C 1
ATOM 4987 O O . LYS A 1 640 ? 13.803 12.073 -0.283 1.00 66.25 640 LYS A O 1
ATOM 4992 N N . SER A 1 641 ? 15.814 11.477 0.520 1.00 76.44 641 SER A N 1
ATOM 4993 C CA . SER A 1 641 ? 16.589 12.260 -0.461 1.00 76.44 641 SER A CA 1
ATOM 4994 C C . SER A 1 641 ? 16.643 11.599 -1.838 1.00 76.44 641 SER A C 1
ATOM 4996 O O . SER A 1 641 ? 16.681 10.367 -1.939 1.00 76.44 641 SER A O 1
ATOM 4998 N N . TYR A 1 642 ? 16.741 12.405 -2.902 1.00 85.31 642 TYR A N 1
ATOM 4999 C CA . TYR A 1 642 ? 16.948 11.895 -4.265 1.00 85.31 642 TYR A CA 1
ATOM 5000 C C . TYR A 1 642 ? 18.234 11.070 -4.393 1.00 85.31 642 TYR A C 1
ATOM 5002 O O . TYR A 1 642 ? 18.221 10.038 -5.057 1.00 85.31 642 TYR A O 1
ATOM 5010 N N . TYR A 1 643 ? 19.293 11.426 -3.660 1.00 83.88 643 TYR A N 1
ATOM 5011 C CA . TYR A 1 643 ? 20.498 10.601 -3.525 1.00 83.88 643 TYR A CA 1
ATOM 5012 C C . TYR A 1 643 ? 20.184 9.179 -3.024 1.00 83.88 643 TYR A C 1
ATOM 5014 O O . TYR A 1 643 ? 20.593 8.186 -3.629 1.00 83.88 643 TYR A O 1
ATOM 5022 N N . SER A 1 644 ? 19.405 9.056 -1.941 1.00 77.81 644 SER A N 1
ATOM 5023 C CA . SER A 1 644 ? 19.051 7.747 -1.378 1.00 77.81 644 SER A CA 1
ATOM 5024 C C . SER A 1 644 ? 18.175 6.917 -2.318 1.00 77.81 644 SER A C 1
ATOM 5026 O O . SER A 1 644 ? 18.297 5.693 -2.339 1.00 77.81 644 SER A O 1
ATOM 5028 N N . ILE A 1 645 ? 17.299 7.571 -3.088 1.00 76.88 645 ILE A N 1
ATOM 5029 C CA . ILE A 1 645 ? 16.454 6.933 -4.102 1.00 76.88 645 ILE A CA 1
ATOM 5030 C C . ILE A 1 645 ? 17.321 6.467 -5.279 1.00 76.88 645 ILE A C 1
ATOM 5032 O O . ILE A 1 645 ? 17.198 5.320 -5.697 1.00 76.88 645 ILE A O 1
ATOM 5036 N N . GLY A 1 646 ? 18.258 7.296 -5.746 1.00 78.75 646 GLY A N 1
ATOM 5037 C CA . GLY A 1 646 ? 19.196 6.952 -6.817 1.00 78.75 646 GLY A CA 1
ATOM 5038 C C . GLY A 1 646 ? 20.073 5.739 -6.486 1.00 78.75 646 GLY A C 1
ATOM 5039 O O . GLY A 1 646 ? 20.211 4.843 -7.315 1.00 78.75 646 GLY A O 1
ATOM 5040 N N . LEU A 1 647 ? 20.588 5.630 -5.252 1.00 77.25 647 LEU A N 1
ATOM 5041 C CA . LEU A 1 647 ? 21.341 4.439 -4.821 1.00 77.25 647 LEU A CA 1
ATOM 5042 C C . LEU A 1 647 ? 20.516 3.151 -4.909 1.00 77.25 647 LEU A C 1
ATOM 5044 O O . LEU A 1 647 ? 21.047 2.093 -5.242 1.00 77.25 647 LEU A O 1
ATOM 5048 N N . LYS A 1 648 ? 19.215 3.241 -4.630 1.00 71.62 648 LYS A N 1
ATOM 5049 C CA . LYS A 1 648 ? 18.307 2.098 -4.726 1.00 71.62 648 LYS A CA 1
ATOM 5050 C C . LYS A 1 648 ? 18.002 1.731 -6.171 1.00 71.62 648 LYS A C 1
ATOM 5052 O O . LYS A 1 648 ? 17.934 0.549 -6.483 1.00 71.62 648 LYS A O 1
ATOM 5057 N N . VAL A 1 649 ? 17.860 2.718 -7.054 1.00 74.69 649 VAL A N 1
ATOM 5058 C CA . VAL A 1 649 ? 17.738 2.487 -8.504 1.00 74.69 649 VAL A CA 1
ATOM 5059 C C . VAL A 1 649 ? 18.988 1.785 -9.041 1.00 74.69 649 VAL A C 1
ATOM 5061 O O . VAL A 1 649 ? 18.883 0.821 -9.796 1.00 74.69 649 VAL A O 1
ATOM 5064 N N . LEU A 1 650 ? 20.173 2.210 -8.606 1.00 75.94 650 LEU A N 1
ATOM 5065 C CA . LEU A 1 650 ? 21.434 1.571 -8.977 1.00 75.94 650 LEU A CA 1
ATOM 5066 C C . LEU A 1 650 ? 21.507 0.112 -8.499 1.00 75.94 650 LEU A C 1
ATOM 5068 O O . LEU A 1 650 ? 21.872 -0.779 -9.265 1.00 75.94 650 LEU A O 1
ATOM 5072 N N . GLU A 1 651 ? 21.110 -0.158 -7.254 1.00 72.12 651 GLU A N 1
ATOM 5073 C CA . GLU A 1 651 ? 21.017 -1.525 -6.726 1.00 72.12 651 GLU A CA 1
ATOM 5074 C C . GLU A 1 651 ? 19.955 -2.361 -7.469 1.00 72.12 651 GLU A C 1
ATOM 5076 O O . GLU A 1 651 ? 20.173 -3.546 -7.722 1.00 72.12 651 GLU A O 1
ATOM 5081 N N . ALA A 1 652 ? 18.840 -1.747 -7.887 1.00 61.38 652 ALA A N 1
ATOM 5082 C CA . ALA A 1 652 ? 17.814 -2.373 -8.734 1.00 61.38 652 ALA A CA 1
ATOM 5083 C C . ALA A 1 652 ? 18.386 -2.863 -10.038 1.00 61.38 652 ALA A C 1
ATOM 5085 O O . ALA A 1 652 ? 18.227 -4.026 -10.400 1.00 61.38 652 ALA A O 1
ATOM 5086 N N . THR A 1 653 ? 19.069 -1.946 -10.704 1.00 69.69 653 THR A N 1
ATOM 5087 C CA . THR A 1 653 ? 19.616 -2.151 -12.030 1.00 69.69 653 THR A CA 1
ATOM 5088 C C . THR A 1 653 ? 20.666 -3.246 -11.975 1.00 69.69 653 THR A C 1
ATOM 5090 O O . THR A 1 653 ? 20.585 -4.195 -12.743 1.00 69.69 653 THR A O 1
ATOM 5093 N N . LYS A 1 654 ? 21.558 -3.220 -10.978 1.00 73.44 654 LYS A N 1
ATOM 5094 C CA . LYS A 1 654 ? 22.522 -4.305 -10.765 1.00 73.44 654 LYS A CA 1
ATOM 5095 C C . LYS A 1 654 ? 21.852 -5.657 -10.519 1.00 73.44 654 LYS A C 1
ATOM 5097 O O . LYS A 1 654 ? 22.345 -6.676 -10.970 1.00 73.44 654 LYS A O 1
ATOM 5102 N N . ASN A 1 655 ? 20.733 -5.690 -9.806 1.00 66.44 655 ASN A N 1
ATOM 5103 C CA . ASN A 1 655 ? 20.020 -6.940 -9.557 1.00 66.44 655 ASN A CA 1
ATOM 5104 C C . ASN A 1 655 ? 19.273 -7.476 -10.788 1.00 66.44 655 ASN A C 1
ATOM 5106 O O . ASN A 1 655 ? 19.051 -8.682 -10.872 1.00 66.44 655 ASN A O 1
ATOM 5110 N N . LEU A 1 656 ? 18.838 -6.593 -11.689 1.00 60.03 656 LEU A N 1
ATOM 5111 C CA . LEU A 1 656 ? 18.203 -6.961 -12.958 1.00 60.03 656 LEU A CA 1
ATOM 5112 C C . LEU A 1 656 ? 19.240 -7.384 -14.002 1.00 60.03 656 LEU A C 1
ATOM 5114 O O . LEU A 1 656 ? 18.990 -8.301 -14.775 1.00 60.03 656 LEU A O 1
ATOM 5118 N N . PHE A 1 657 ? 20.410 -6.751 -13.971 1.00 72.81 657 PHE A N 1
ATOM 5119 C CA . PHE A 1 657 ? 21.505 -6.958 -14.909 1.00 72.81 657 PHE A CA 1
ATOM 5120 C C . PHE A 1 657 ? 22.807 -7.248 -14.136 1.00 72.81 657 PHE A C 1
ATOM 5122 O O . PHE A 1 657 ? 23.697 -6.397 -14.081 1.00 72.81 657 PHE A O 1
ATOM 5129 N N . PRO A 1 658 ? 22.921 -8.427 -13.489 1.00 73.69 658 PRO A N 1
ATOM 5130 C CA . PRO A 1 658 ? 24.029 -8.747 -12.579 1.00 73.69 658 PRO A CA 1
ATOM 5131 C C . PRO A 1 658 ? 25.403 -8.732 -13.248 1.00 73.69 658 PRO A C 1
ATOM 5133 O O . PRO A 1 658 ? 26.391 -8.404 -12.590 1.00 73.69 658 PRO A O 1
ATOM 5136 N N . ASP A 1 659 ? 25.441 -9.033 -14.545 1.00 79.75 659 ASP A N 1
ATOM 5137 C CA . ASP A 1 659 ? 26.664 -9.145 -15.341 1.00 79.75 659 ASP A CA 1
ATOM 5138 C C . ASP A 1 659 ? 26.889 -7.941 -16.275 1.00 79.75 659 ASP A C 1
ATOM 5140 O O . ASP A 1 659 ? 27.837 -7.936 -17.062 1.00 79.75 659 ASP A O 1
ATOM 5144 N N . ALA A 1 660 ? 26.028 -6.918 -16.214 1.00 78.06 660 ALA A N 1
ATOM 5145 C CA . ALA A 1 660 ? 26.139 -5.756 -17.088 1.00 78.06 660 ALA A CA 1
ATOM 5146 C C . ALA A 1 660 ? 27.121 -4.705 -16.561 1.00 78.06 660 ALA A C 1
ATOM 5148 O O . ALA A 1 660 ? 27.230 -4.445 -15.361 1.00 78.06 660 ALA A O 1
ATOM 5149 N N . ASN A 1 661 ? 27.777 -4.017 -17.493 1.00 77.38 661 ASN A N 1
ATOM 5150 C CA . ASN A 1 661 ? 28.473 -2.768 -17.223 1.00 77.38 661 ASN A CA 1
ATOM 5151 C C . ASN A 1 661 ? 27.431 -1.659 -17.047 1.00 77.38 661 ASN A C 1
ATOM 5153 O O . ASN A 1 661 ? 26.676 -1.371 -17.974 1.00 77.38 661 ASN A O 1
ATOM 5157 N N . ILE A 1 662 ? 27.387 -1.049 -15.862 1.00 84.50 662 ILE A N 1
ATOM 5158 C CA . ILE A 1 662 ? 26.424 0.010 -15.544 1.00 84.50 662 ILE A CA 1
ATOM 5159 C C . ILE A 1 662 ? 27.082 1.378 -15.697 1.00 84.50 662 ILE A C 1
ATOM 5161 O O . ILE A 1 662 ? 28.118 1.638 -15.081 1.00 84.50 662 ILE A O 1
ATOM 5165 N N . TRP A 1 663 ? 26.442 2.262 -16.456 1.00 89.19 663 TRP A N 1
ATOM 5166 C CA . TRP A 1 663 ? 26.795 3.674 -16.588 1.00 89.19 663 TRP A CA 1
ATOM 5167 C C . TRP A 1 663 ? 25.641 4.559 -16.120 1.00 89.19 663 TRP A C 1
ATOM 5169 O O . TRP A 1 663 ? 24.491 4.126 -16.031 1.00 89.19 663 TRP A O 1
ATOM 5179 N N . LEU A 1 664 ? 25.948 5.808 -15.795 1.00 94.25 664 LEU A N 1
ATOM 5180 C CA . LEU A 1 664 ? 24.994 6.752 -15.230 1.00 94.25 664 LEU A CA 1
ATOM 5181 C C . LEU A 1 664 ? 24.935 8.023 -16.067 1.00 94.25 664 LEU A C 1
ATOM 5183 O O . LEU A 1 664 ? 25.965 8.522 -16.528 1.00 94.25 664 LEU A O 1
ATOM 5187 N N . THR A 1 665 ? 23.736 8.578 -16.220 1.00 95.12 665 THR A N 1
ATOM 5188 C CA . THR A 1 665 ? 23.563 9.876 -16.859 1.00 95.12 665 THR A CA 1
ATOM 5189 C C . THR A 1 665 ? 22.399 10.685 -16.314 1.00 95.12 665 THR A C 1
ATOM 5191 O O . THR A 1 665 ? 21.487 10.162 -15.677 1.00 95.12 665 THR A O 1
ATOM 5194 N N . GLY A 1 666 ? 22.432 11.990 -16.549 1.00 94.94 666 GLY A N 1
ATOM 5195 C CA . GLY A 1 666 ? 21.361 12.894 -16.170 1.00 94.94 666 GLY A CA 1
ATOM 5196 C C . GLY A 1 666 ? 21.680 14.342 -16.505 1.00 94.94 666 GLY A C 1
ATOM 5197 O O . GLY A 1 666 ? 22.822 14.708 -16.789 1.00 94.94 666 GLY A O 1
ATOM 5198 N N . HIS A 1 667 ? 20.644 15.171 -16.446 1.00 94.25 667 HIS A N 1
ATOM 5199 C CA . HIS A 1 667 ? 20.731 16.607 -16.694 1.00 94.25 667 HIS A CA 1
ATOM 5200 C C . HIS A 1 667 ? 20.313 17.415 -15.472 1.00 94.25 667 HIS A C 1
ATOM 5202 O O . HIS A 1 667 ? 19.352 17.031 -14.796 1.00 94.25 667 HIS A O 1
ATOM 5208 N N . SER A 1 668 ? 20.966 18.557 -15.233 1.00 93.88 668 SER A N 1
ATOM 5209 C CA . SER A 1 668 ? 20.658 19.453 -14.110 1.00 93.88 668 SER A CA 1
ATOM 5210 C C . SER A 1 668 ? 20.682 18.678 -12.775 1.00 93.88 668 SER A C 1
ATOM 5212 O O . SER A 1 668 ? 21.608 17.896 -12.555 1.00 93.88 668 SER A O 1
ATOM 5214 N N . LEU A 1 669 ? 19.665 18.803 -11.912 1.00 93.12 669 LEU A N 1
ATOM 5215 C CA . LEU A 1 669 ? 19.533 18.014 -10.672 1.00 93.12 669 LEU A CA 1
ATOM 5216 C C . LEU A 1 669 ? 19.763 16.503 -10.875 1.00 93.12 669 LEU A C 1
ATOM 5218 O O . LEU A 1 669 ? 20.404 15.856 -10.049 1.00 93.12 669 LEU A O 1
ATOM 5222 N N . GLY A 1 670 ? 19.265 15.934 -11.978 1.00 92.50 670 GLY A N 1
ATOM 5223 C CA . GLY A 1 670 ? 19.398 14.505 -12.265 1.00 92.50 670 GLY A CA 1
ATOM 5224 C C . GLY A 1 670 ? 20.845 14.085 -12.511 1.00 92.50 670 GLY A C 1
ATOM 5225 O O . GLY A 1 670 ? 21.244 12.996 -12.102 1.00 92.50 670 GLY A O 1
ATOM 5226 N N . GLY A 1 671 ? 21.653 14.966 -13.106 1.00 95.12 671 GLY A N 1
ATOM 5227 C CA . GLY A 1 671 ? 23.074 14.713 -13.313 1.00 95.12 671 GLY A CA 1
ATOM 5228 C C . GLY A 1 671 ? 23.873 14.786 -12.010 1.00 95.12 671 GLY A C 1
ATOM 5229 O O . GLY A 1 671 ? 24.642 13.871 -11.739 1.00 95.12 671 GLY A O 1
ATOM 5230 N N . SER A 1 672 ? 23.610 15.751 -11.121 1.00 95.31 672 SER A N 1
ATOM 5231 C CA . SER A 1 672 ? 24.258 15.774 -9.793 1.00 95.31 672 SER A CA 1
ATOM 5232 C C . SER A 1 672 ? 23.853 14.583 -8.909 1.00 95.31 672 SER A C 1
ATOM 5234 O O . SER A 1 672 ? 24.631 14.101 -8.083 1.00 95.31 672 SER A O 1
ATOM 5236 N N . VAL A 1 673 ? 22.626 14.067 -9.056 1.00 93.50 673 VAL A N 1
ATOM 5237 C CA . VAL A 1 673 ? 22.237 12.801 -8.411 1.00 93.50 673 VAL A CA 1
ATOM 5238 C C . VAL A 1 673 ? 23.030 11.641 -9.020 1.00 93.50 673 VAL A C 1
ATOM 5240 O O . VAL A 1 673 ? 23.564 10.827 -8.271 1.00 93.50 673 VAL A O 1
ATOM 5243 N N . ALA A 1 674 ? 23.168 11.585 -10.348 1.00 94.38 674 ALA A N 1
ATOM 5244 C CA . ALA A 1 674 ? 23.944 10.560 -11.045 1.00 94.38 674 ALA A CA 1
ATOM 5245 C C . ALA A 1 674 ? 25.434 10.564 -10.643 1.00 94.38 674 ALA A C 1
ATOM 5247 O O . ALA A 1 674 ? 25.982 9.511 -10.324 1.00 94.38 674 ALA A O 1
ATOM 5248 N N . SER A 1 675 ? 26.089 11.723 -10.567 1.00 93.62 675 SER A N 1
ATOM 5249 C CA . SER A 1 675 ? 27.501 11.825 -10.160 1.00 93.62 675 SER A CA 1
ATOM 5250 C C . SER A 1 675 ? 27.724 11.403 -8.706 1.00 93.62 675 SER A C 1
ATOM 5252 O O . SER A 1 675 ? 28.691 10.704 -8.398 1.00 93.62 675 SER A O 1
ATOM 5254 N N . THR A 1 676 ? 26.810 11.768 -7.803 1.00 89.62 676 THR A N 1
ATOM 5255 C CA . THR A 1 676 ? 26.930 11.458 -6.369 1.00 89.62 676 THR A CA 1
ATOM 5256 C C . THR A 1 676 ? 26.656 9.983 -6.060 1.00 89.62 676 THR A C 1
ATOM 5258 O O . THR A 1 676 ? 27.331 9.391 -5.211 1.00 89.62 676 THR A O 1
ATOM 5261 N N . ILE A 1 677 ? 25.734 9.327 -6.771 1.00 88.00 677 ILE A N 1
ATOM 5262 C CA . ILE A 1 677 ? 25.588 7.863 -6.677 1.00 88.00 677 ILE A CA 1
ATOM 5263 C C . ILE A 1 677 ? 26.739 7.141 -7.397 1.00 88.00 677 ILE A C 1
ATOM 5265 O O . ILE A 1 677 ? 27.214 6.114 -6.903 1.00 88.00 677 ILE A O 1
ATOM 5269 N N . GLY A 1 678 ? 27.225 7.709 -8.507 1.00 83.81 678 GLY A N 1
ATOM 5270 C CA . GLY A 1 678 ? 28.361 7.218 -9.281 1.00 83.81 678 GLY A CA 1
ATOM 5271 C C . GLY A 1 678 ? 29.608 7.119 -8.426 1.00 83.81 678 GLY A C 1
ATOM 5272 O O . GLY A 1 678 ? 30.133 6.026 -8.250 1.00 83.81 678 GLY A O 1
ATOM 5273 N N . ILE A 1 679 ? 30.005 8.203 -7.756 1.00 81.25 679 ILE A N 1
ATOM 5274 C CA . ILE A 1 679 ? 31.173 8.192 -6.862 1.00 81.25 679 ILE A CA 1
ATOM 5275 C C . ILE A 1 679 ? 31.028 7.219 -5.683 1.00 81.25 679 ILE A C 1
ATOM 5277 O O . ILE A 1 679 ? 32.005 6.603 -5.269 1.00 81.25 679 ILE A O 1
ATOM 5281 N N . THR A 1 680 ? 29.807 7.008 -5.179 1.00 76.38 680 THR A N 1
ATOM 5282 C CA . THR A 1 680 ? 29.550 6.117 -4.030 1.00 76.38 680 THR A CA 1
ATOM 5283 C C . THR A 1 680 ? 29.888 4.654 -4.326 1.00 76.38 680 THR A C 1
ATOM 5285 O O . THR A 1 680 ? 30.256 3.900 -3.423 1.00 76.38 680 THR A O 1
ATOM 5288 N N . LYS A 1 681 ? 29.722 4.224 -5.580 1.00 71.12 681 LYS A N 1
ATOM 5289 C CA . LYS A 1 681 ? 29.958 2.836 -6.020 1.00 71.12 681 LYS A CA 1
ATOM 5290 C C . LYS A 1 681 ? 31.009 2.722 -7.129 1.00 71.12 681 LYS A C 1
ATOM 5292 O O . LYS A 1 681 ? 31.295 1.618 -7.584 1.00 71.12 681 LYS A O 1
ATOM 5297 N N . GLY A 1 682 ? 31.570 3.857 -7.528 1.00 74.94 682 GLY A N 1
ATOM 5298 C CA . GLY A 1 682 ? 32.583 4.038 -8.553 1.00 74.94 682 GLY A CA 1
ATOM 5299 C C . GLY A 1 682 ? 32.080 4.140 -10.002 1.00 74.94 682 GLY A C 1
ATOM 5300 O O . GLY A 1 682 ? 32.907 4.358 -10.870 1.00 74.94 682 GLY A O 1
ATOM 5301 N N . TYR A 1 683 ? 30.790 3.986 -10.311 1.00 84.06 683 TYR A N 1
ATOM 5302 C CA . TYR A 1 683 ? 30.340 3.794 -11.702 1.00 84.06 683 TYR A CA 1
ATOM 5303 C C . TYR A 1 683 ? 30.632 4.980 -12.645 1.00 84.06 683 TYR A C 1
ATOM 5305 O O . TYR A 1 683 ? 30.482 6.136 -12.231 1.00 84.06 683 TYR A O 1
ATOM 5313 N N . PRO A 1 684 ? 30.965 4.710 -13.928 1.00 86.69 684 PRO A N 1
ATOM 5314 C CA . PRO A 1 684 ? 31.113 5.742 -14.946 1.00 86.69 684 PRO A CA 1
ATOM 5315 C C . PRO A 1 684 ? 29.865 6.614 -15.073 1.00 86.69 684 PRO A C 1
ATOM 5317 O O . PRO A 1 684 ? 28.754 6.098 -15.204 1.00 86.69 684 PRO A O 1
ATOM 5320 N N . THR A 1 685 ? 30.047 7.932 -15.032 1.00 93.81 685 THR A N 1
ATOM 5321 C CA . THR A 1 685 ? 28.945 8.898 -15.005 1.00 93.81 685 THR A CA 1
ATOM 5322 C C . THR A 1 685 ? 29.197 10.052 -15.967 1.00 93.81 685 THR A C 1
ATOM 5324 O O . THR A 1 685 ? 30.226 10.720 -15.883 1.00 93.81 685 THR A O 1
ATOM 5327 N N . PHE A 1 686 ? 28.236 10.308 -16.854 1.00 94.06 686 PHE A N 1
ATOM 5328 C CA . PHE A 1 686 ? 28.233 11.455 -17.760 1.00 94.06 686 PHE A CA 1
ATOM 5329 C C . PHE A 1 686 ? 27.056 12.343 -17.408 1.00 94.06 686 PHE A C 1
ATOM 5331 O O . PHE A 1 686 ? 25.902 11.921 -17.491 1.00 94.06 686 PHE A O 1
ATOM 5338 N N . THR A 1 687 ? 27.328 13.574 -17.027 1.00 96.94 687 THR A N 1
ATOM 5339 C CA . THR A 1 687 ? 26.298 14.510 -16.589 1.00 96.94 687 THR A CA 1
ATOM 5340 C C . THR A 1 687 ? 26.284 15.726 -17.498 1.00 96.94 687 THR A C 1
ATOM 5342 O O . THR A 1 687 ? 27.305 16.124 -18.059 1.00 96.94 687 THR A O 1
ATOM 5345 N N . PHE A 1 688 ? 25.109 16.328 -17.652 1.00 96.62 688 PHE A N 1
ATOM 5346 C CA . PHE A 1 688 ? 24.902 17.440 -18.574 1.00 96.62 688 PHE A CA 1
ATOM 5347 C C . PHE A 1 688 ? 24.318 18.632 -17.823 1.00 96.62 688 PHE A C 1
ATOM 5349 O O . PHE A 1 688 ? 23.291 18.508 -17.153 1.00 96.62 688 PHE A O 1
ATOM 5356 N N . GLN A 1 689 ? 24.987 19.782 -17.901 1.00 95.50 689 GLN A N 1
ATOM 5357 C CA . GLN A 1 689 ? 24.565 21.041 -17.279 1.00 95.50 689 GLN A CA 1
ATOM 5358 C C . GLN A 1 689 ? 24.202 20.888 -15.793 1.00 95.50 689 GLN A C 1
ATOM 5360 O O . GLN A 1 689 ? 23.266 21.496 -15.294 1.00 95.50 689 GLN A O 1
ATOM 5365 N N . SER A 1 690 ? 24.892 20.015 -15.062 1.00 95.31 690 SER A N 1
ATOM 5366 C CA . SER A 1 690 ? 24.598 19.798 -13.640 1.00 95.31 690 SER A CA 1
ATOM 5367 C C . SER A 1 690 ? 25.115 20.966 -12.797 1.00 95.31 690 SER A C 1
ATOM 5369 O O . SER A 1 690 ? 26.152 21.521 -13.149 1.00 95.31 690 SER A O 1
ATOM 5371 N N . PRO A 1 691 ? 24.427 21.387 -11.720 1.00 95.19 691 PRO A N 1
ATOM 5372 C CA . PRO A 1 691 ? 25.001 22.316 -10.747 1.00 95.19 691 PRO A CA 1
ATOM 5373 C C . PRO A 1 691 ? 26.168 21.679 -9.974 1.00 95.19 691 PRO A C 1
ATOM 5375 O O . PRO A 1 691 ? 26.282 20.451 -9.912 1.00 95.19 691 PRO A O 1
ATOM 5378 N N . GLY A 1 692 ? 27.004 22.519 -9.352 1.00 94.25 692 GLY A N 1
ATOM 5379 C CA . GLY A 1 692 ? 28.169 22.066 -8.585 1.00 94.25 692 GLY A CA 1
ATOM 5380 C C . GLY A 1 692 ? 27.797 21.116 -7.442 1.00 94.25 692 GLY A C 1
ATOM 5381 O O . GLY A 1 692 ? 26.968 21.432 -6.593 1.00 94.25 692 GLY A O 1
ATOM 5382 N N . ASP A 1 693 ? 28.416 19.940 -7.400 1.00 93.62 693 ASP A N 1
ATOM 5383 C CA . ASP A 1 693 ? 28.046 18.822 -6.525 1.00 93.62 693 ASP A CA 1
ATOM 5384 C C . ASP A 1 693 ? 29.123 18.441 -5.489 1.00 93.62 693 ASP A C 1
ATOM 5386 O O . ASP A 1 693 ? 28.856 17.640 -4.583 1.00 93.62 693 ASP A O 1
ATOM 5390 N N . VAL A 1 694 ? 30.310 19.062 -5.534 1.00 92.06 694 VAL A N 1
ATOM 5391 C CA . VAL A 1 694 ? 31.412 18.785 -4.590 1.00 92.06 694 VAL A CA 1
ATOM 5392 C C . VAL A 1 694 ? 31.001 19.080 -3.150 1.00 92.06 694 VAL A C 1
ATOM 5394 O O . VAL A 1 694 ? 31.222 18.253 -2.261 1.00 92.06 694 VAL A O 1
ATOM 5397 N N . ARG A 1 695 ? 30.364 20.231 -2.891 1.00 90.88 695 ARG A N 1
ATOM 5398 C CA . ARG A 1 695 ? 29.973 20.627 -1.526 1.00 90.88 695 ARG A CA 1
ATOM 5399 C C . ARG A 1 695 ? 28.973 19.652 -0.909 1.00 90.88 695 ARG A C 1
ATOM 5401 O O . ARG A 1 695 ? 29.087 19.312 0.271 1.00 90.88 695 ARG A O 1
ATOM 5408 N N . PHE A 1 696 ? 28.010 19.186 -1.701 1.00 91.62 696 PHE A N 1
ATOM 5409 C CA . PHE A 1 696 ? 27.069 18.155 -1.277 1.00 91.62 696 PHE A CA 1
ATOM 5410 C C . PHE A 1 696 ? 27.797 16.838 -0.981 1.00 91.62 696 PHE A C 1
ATOM 5412 O O . PHE A 1 696 ? 27.611 16.266 0.093 1.00 91.62 696 PHE A O 1
ATOM 5419 N N . ALA A 1 697 ? 28.688 16.397 -1.875 1.00 88.75 697 ALA A N 1
ATOM 5420 C CA . ALA A 1 697 ? 29.462 15.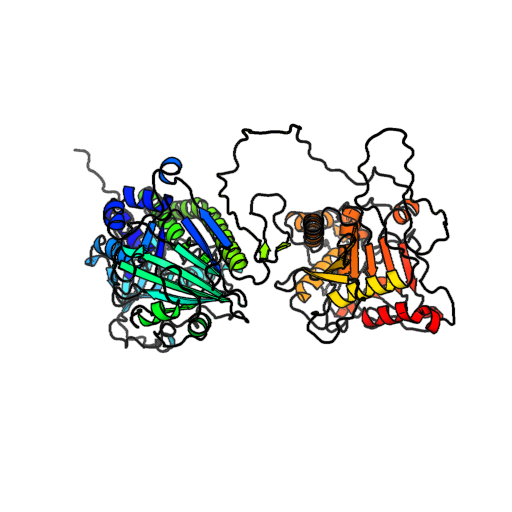171 -1.694 1.00 88.75 697 ALA A CA 1
ATOM 5421 C C . ALA A 1 697 ? 30.339 15.199 -0.427 1.00 88.75 697 ALA A C 1
ATOM 5423 O O . ALA A 1 697 ? 30.413 14.201 0.291 1.00 88.75 697 ALA A O 1
ATOM 5424 N N . GLN A 1 698 ? 30.939 16.346 -0.099 1.00 86.50 698 GLN A N 1
ATOM 5425 C CA . GLN A 1 698 ? 31.691 16.547 1.146 1.00 86.50 698 GLN A CA 1
ATOM 5426 C C . GLN A 1 698 ? 30.796 16.430 2.387 1.00 86.50 698 GLN A C 1
ATOM 5428 O O . GLN A 1 698 ? 31.144 15.727 3.336 1.00 86.50 698 GLN A O 1
ATOM 5433 N N . ARG A 1 699 ? 29.620 17.077 2.384 1.00 87.88 699 ARG A N 1
ATOM 5434 C CA . ARG A 1 699 ? 28.654 16.999 3.501 1.00 87.88 699 ARG A CA 1
ATOM 5435 C C . ARG A 1 699 ? 28.118 15.582 3.705 1.00 87.88 699 ARG A C 1
ATOM 5437 O O . ARG A 1 699 ? 27.897 15.156 4.834 1.00 87.88 699 ARG A O 1
ATOM 5444 N N . MET A 1 700 ? 27.969 14.837 2.615 1.00 82.12 700 MET A N 1
ATOM 5445 C CA . MET A 1 700 ? 27.580 13.427 2.624 1.00 82.12 700 MET A CA 1
ATOM 5446 C C . MET A 1 700 ? 28.735 12.471 2.951 1.00 82.12 700 MET A C 1
ATOM 5448 O O . MET A 1 700 ? 28.515 11.260 3.016 1.00 82.12 700 MET A O 1
ATOM 5452 N N . SER A 1 701 ? 29.943 13.002 3.176 1.00 81.50 701 SER A N 1
ATOM 5453 C CA . SER A 1 701 ? 31.170 12.244 3.452 1.00 81.50 701 SER A CA 1
ATOM 5454 C C . SER A 1 701 ? 31.538 11.245 2.346 1.00 81.50 701 SER A C 1
ATOM 5456 O O . SER A 1 701 ? 32.113 10.194 2.619 1.00 81.50 701 SER A O 1
ATOM 5458 N N . LEU A 1 702 ? 31.203 11.569 1.092 1.00 80.06 702 LEU A N 1
ATOM 5459 C CA . LEU A 1 702 ? 31.541 10.762 -0.089 1.00 80.06 702 LEU A CA 1
ATOM 5460 C C . LEU A 1 702 ? 32.960 11.046 -0.584 1.00 80.06 702 LEU A C 1
ATOM 5462 O O . LEU A 1 702 ? 33.601 10.180 -1.172 1.00 80.06 702 LEU A O 1
ATOM 5466 N N . VAL A 1 703 ? 33.447 12.261 -0.332 1.00 78.44 703 VAL A N 1
ATOM 5467 C CA . VAL A 1 703 ? 34.790 12.722 -0.684 1.00 78.44 703 VAL A CA 1
ATOM 5468 C C . VAL A 1 703 ? 35.434 13.446 0.486 1.00 78.44 703 VAL A C 1
ATOM 5470 O O . VAL A 1 703 ? 34.749 13.967 1.370 1.00 78.44 703 VAL A O 1
ATOM 5473 N N . LYS A 1 704 ? 36.766 13.502 0.477 1.00 76.25 704 LYS A N 1
ATOM 5474 C CA . LYS A 1 704 ? 37.526 14.303 1.437 1.00 76.25 704 LYS A CA 1
ATOM 5475 C C . LYS A 1 704 ? 37.300 15.815 1.216 1.00 76.25 704 LYS A C 1
ATOM 5477 O O . LYS A 1 704 ? 36.964 16.223 0.103 1.00 76.25 704 LYS A O 1
ATOM 5482 N N . PRO A 1 705 ? 37.496 16.654 2.252 1.00 73.19 705 PRO A N 1
ATOM 5483 C CA . PRO A 1 705 ? 37.277 18.103 2.168 1.00 73.19 705 PRO A CA 1
ATOM 5484 C C . PRO A 1 705 ? 38.155 18.832 1.141 1.00 73.19 705 PRO A C 1
ATOM 5486 O O . PRO A 1 705 ? 37.746 19.855 0.606 1.00 73.19 705 PRO A O 1
ATOM 5489 N N . GLU A 1 706 ? 39.342 18.306 0.847 1.00 78.38 706 GLU A N 1
ATOM 5490 C CA . GLU A 1 706 ? 40.267 18.874 -0.135 1.00 78.38 706 GLU A CA 1
ATOM 5491 C C . GLU A 1 706 ? 40.546 17.840 -1.223 1.00 78.38 706 GLU A C 1
ATOM 5493 O O . GLU A 1 706 ? 41.123 16.784 -0.956 1.00 78.38 706 GLU A O 1
ATOM 5498 N N . LEU A 1 707 ? 40.110 18.131 -2.449 1.00 78.75 707 LEU A N 1
ATOM 5499 C CA . LEU A 1 707 ? 40.324 17.285 -3.619 1.00 78.75 707 LEU A CA 1
ATOM 5500 C C . LEU A 1 707 ? 41.496 17.836 -4.433 1.00 78.75 707 LEU A C 1
ATOM 5502 O O . LEU A 1 707 ? 41.436 18.961 -4.924 1.00 78.75 707 LEU A O 1
ATOM 5506 N N . SER A 1 708 ? 42.559 17.046 -4.583 1.00 82.06 708 SER A N 1
ATOM 5507 C CA . SER A 1 708 ? 43.664 17.379 -5.485 1.00 82.06 708 SER A CA 1
ATOM 5508 C C . SER A 1 708 ? 43.286 17.101 -6.941 1.00 82.06 708 SER A C 1
ATOM 5510 O O . SER A 1 708 ? 42.366 16.331 -7.229 1.00 82.06 708 SER A O 1
ATOM 5512 N N . GLU A 1 709 ? 44.058 17.659 -7.874 1.00 82.31 709 GLU A N 1
ATOM 5513 C CA . GLU A 1 709 ? 43.939 17.353 -9.305 1.00 82.31 709 GLU A CA 1
ATOM 5514 C C . GLU A 1 709 ? 43.964 15.843 -9.583 1.00 82.31 709 GLU A C 1
ATOM 5516 O O . GLU A 1 709 ? 43.202 15.324 -10.400 1.00 82.31 709 GLU A O 1
ATOM 5521 N N . HIS A 1 710 ? 44.831 15.131 -8.861 1.00 78.62 710 HIS A N 1
ATOM 5522 C CA . HIS A 1 710 ? 44.988 13.685 -8.960 1.00 78.62 710 HIS A CA 1
ATOM 5523 C C . HIS A 1 710 ? 43.750 12.931 -8.477 1.00 78.62 710 HIS A C 1
ATOM 5525 O O . HIS A 1 710 ? 43.377 11.929 -9.082 1.00 78.62 710 HIS A O 1
ATOM 5531 N N . ASP A 1 711 ? 43.090 13.410 -7.419 1.00 76.38 711 ASP A N 1
ATOM 5532 C CA . ASP A 1 711 ? 41.857 12.795 -6.917 1.00 76.38 711 ASP A CA 1
ATOM 5533 C C . ASP A 1 711 ? 40.718 12.954 -7.932 1.00 76.38 711 ASP A C 1
ATOM 5535 O O . ASP A 1 711 ? 40.005 11.995 -8.220 1.00 76.38 711 ASP A O 1
ATOM 5539 N N . LEU A 1 712 ? 40.587 14.144 -8.526 1.00 78.44 712 LEU A N 1
ATOM 5540 C CA . LEU A 1 712 ? 39.552 14.450 -9.516 1.00 78.44 712 LEU A CA 1
ATOM 5541 C C . LEU A 1 712 ? 39.747 13.675 -10.827 1.00 78.44 712 LEU A C 1
ATOM 5543 O O . LEU A 1 712 ? 38.786 13.132 -11.368 1.00 78.44 712 LEU A O 1
ATOM 5547 N N . LYS A 1 713 ? 40.989 13.552 -11.316 1.00 79.62 713 LYS A N 1
ATOM 5548 C CA . LYS A 1 713 ? 41.315 12.799 -12.546 1.00 79.62 713 LYS A CA 1
ATOM 5549 C C . LYS A 1 713 ? 41.013 11.298 -12.455 1.00 79.62 713 LYS A C 1
ATOM 5551 O O . LYS A 1 713 ? 40.885 10.647 -13.492 1.00 79.62 713 LYS A O 1
ATOM 5556 N N . LYS A 1 714 ? 40.916 10.742 -11.247 1.00 76.50 714 LYS A N 1
ATOM 5557 C CA . LYS A 1 714 ? 40.641 9.313 -11.024 1.00 76.50 714 LYS A CA 1
ATOM 5558 C C . LYS A 1 714 ? 39.164 8.959 -11.007 1.00 76.50 714 LYS A C 1
ATOM 5560 O O . LYS A 1 714 ? 38.825 7.786 -11.141 1.00 76.50 714 LYS A O 1
ATOM 5565 N N . LEU A 1 715 ? 38.292 9.944 -10.821 1.00 81.19 715 LEU A N 1
ATOM 5566 C CA . LEU A 1 715 ? 36.858 9.711 -10.836 1.00 81.19 715 LEU A CA 1
ATOM 5567 C C . LEU A 1 715 ? 36.403 9.502 -12.287 1.00 81.19 715 LEU A C 1
ATOM 5569 O O . LEU A 1 715 ? 36.692 10.358 -13.128 1.00 81.19 715 LEU A O 1
ATOM 5573 N N . PRO A 1 716 ? 35.670 8.419 -12.603 1.00 85.12 716 PRO A N 1
ATOM 5574 C CA . PRO A 1 716 ? 35.087 8.217 -13.926 1.00 85.12 716 PRO A CA 1
ATOM 5575 C C . PRO A 1 716 ? 33.808 9.061 -14.060 1.00 85.12 716 PRO A C 1
ATOM 5577 O O . PRO A 1 716 ? 32.720 8.545 -14.300 1.00 85.12 716 PRO A O 1
ATOM 5580 N N . ILE A 1 717 ? 33.927 10.365 -13.811 1.00 90.25 717 ILE A N 1
ATOM 5581 C CA . ILE A 1 717 ? 32.830 11.330 -13.820 1.00 90.25 717 ILE A CA 1
ATOM 5582 C C . ILE A 1 717 ? 33.221 12.473 -14.754 1.00 90.25 717 ILE A C 1
ATOM 5584 O O . ILE A 1 717 ? 34.246 13.130 -14.545 1.00 90.25 717 ILE A O 1
ATOM 5588 N N . TRP A 1 718 ? 32.389 12.706 -15.765 1.00 95.31 718 TRP A N 1
ATOM 5589 C CA . TRP A 1 718 ? 32.559 13.766 -16.754 1.00 95.31 718 TRP A CA 1
ATOM 5590 C C . TRP A 1 718 ? 31.329 14.666 -16.763 1.00 95.31 718 TRP A C 1
ATOM 5592 O O . TRP A 1 718 ? 30.206 14.206 -16.967 1.00 95.31 718 TRP A O 1
ATOM 5602 N N . GLN A 1 719 ? 31.565 15.951 -16.523 1.00 96.62 719 GLN A N 1
ATOM 5603 C CA . GLN A 1 719 ? 30.547 16.977 -16.337 1.00 96.62 719 GLN A CA 1
ATOM 5604 C C . GLN A 1 719 ? 30.563 17.910 -17.541 1.00 96.62 719 GLN A C 1
ATOM 5606 O O . GLN A 1 719 ? 31.421 18.788 -17.658 1.00 96.62 719 GLN A O 1
ATOM 5611 N N . PHE A 1 720 ? 29.627 17.705 -18.458 1.00 97.12 720 PHE A N 1
ATOM 5612 C CA . PHE A 1 720 ? 29.525 18.474 -19.689 1.00 97.12 720 PHE A CA 1
ATOM 5613 C C . PHE A 1 720 ? 28.667 19.715 -19.460 1.00 97.12 720 PHE A C 1
ATOM 5615 O O . PHE A 1 720 ? 27.543 19.627 -18.967 1.00 97.12 720 PHE A O 1
ATOM 5622 N N . GLY A 1 721 ? 29.163 20.876 -19.870 1.00 96.62 721 GLY A N 1
ATOM 5623 C CA . GLY A 1 721 ? 28.414 22.127 -19.796 1.00 96.62 721 GLY A CA 1
ATOM 5624 C C . GLY A 1 721 ? 28.963 23.168 -20.756 1.00 96.62 721 GLY A C 1
ATOM 5625 O O . GLY A 1 721 ? 29.856 22.888 -21.552 1.00 96.62 721 GLY A O 1
ATOM 5626 N N . HIS A 1 722 ? 28.431 24.385 -20.712 1.00 96.06 722 HIS A N 1
ATOM 5627 C CA . HIS A 1 722 ? 28.891 25.454 -21.593 1.00 96.06 722 HIS A CA 1
ATOM 5628 C C . HIS A 1 722 ? 28.835 26.826 -20.917 1.00 96.06 722 HIS A C 1
ATOM 5630 O O . HIS A 1 722 ? 28.042 27.054 -20.004 1.00 96.06 722 HIS A O 1
ATOM 5636 N N . THR A 1 723 ? 29.673 27.761 -21.369 1.00 96.56 723 THR A N 1
ATOM 5637 C CA . THR A 1 723 ? 29.920 29.038 -20.664 1.00 96.56 723 THR A CA 1
ATOM 5638 C C . THR A 1 723 ? 28.721 29.992 -20.604 1.00 96.56 723 THR A C 1
ATOM 5640 O O . THR A 1 723 ? 28.711 30.913 -19.782 1.00 96.56 723 THR A O 1
ATOM 5643 N N . ALA A 1 724 ? 27.702 29.782 -21.444 1.00 95.81 724 ALA A N 1
ATOM 5644 C CA . ALA A 1 724 ? 26.459 30.553 -21.432 1.00 95.81 724 ALA A CA 1
ATOM 5645 C C . ALA A 1 724 ? 25.389 29.988 -20.475 1.00 95.81 724 ALA A C 1
ATOM 5647 O O . ALA A 1 724 ? 24.375 30.654 -20.263 1.00 95.81 724 ALA A O 1
ATOM 5648 N N . ASP A 1 725 ? 25.591 28.804 -19.888 1.00 95.69 725 ASP A N 1
ATOM 5649 C CA . ASP A 1 725 ? 24.688 28.237 -18.884 1.00 95.69 725 ASP A CA 1
ATOM 5650 C C . ASP A 1 725 ? 25.016 28.776 -17.478 1.00 95.69 725 ASP A C 1
ATOM 5652 O O . ASP A 1 725 ? 26.032 28.397 -16.888 1.00 95.69 725 ASP A O 1
ATOM 5656 N N . PRO A 1 726 ? 24.157 29.629 -16.890 1.00 93.12 726 PRO A N 1
ATOM 5657 C CA . PRO A 1 726 ? 24.428 30.199 -15.580 1.00 93.12 726 PRO A CA 1
ATOM 5658 C C . PRO A 1 726 ? 24.284 29.192 -14.429 1.00 93.12 726 PRO A C 1
ATOM 5660 O O . PRO A 1 726 ? 24.795 29.452 -13.343 1.00 93.12 726 PRO A O 1
ATOM 5663 N N . VAL A 1 727 ? 23.593 28.063 -14.609 1.00 94.12 727 VAL A N 1
ATOM 5664 C CA . VAL A 1 727 ? 23.447 27.041 -13.559 1.00 94.12 727 VAL A CA 1
ATOM 5665 C C . VAL A 1 727 ? 24.715 26.199 -13.465 1.00 94.12 727 VAL A C 1
ATOM 5667 O O . VAL A 1 727 ? 25.286 26.090 -12.384 1.00 94.12 727 VAL A O 1
ATOM 5670 N N . PHE A 1 728 ? 25.206 25.681 -14.596 1.00 95.25 728 PHE A N 1
ATOM 5671 C CA . PHE A 1 728 ? 26.458 24.919 -14.648 1.00 95.25 728 PHE A CA 1
ATOM 5672 C C . PHE A 1 728 ? 27.673 25.759 -14.224 1.00 95.25 728 PHE A C 1
ATOM 5674 O O . PHE A 1 728 ? 28.535 25.294 -13.476 1.00 95.25 728 PHE A O 1
ATOM 5681 N N . MET A 1 729 ? 27.717 27.026 -14.655 1.00 94.50 729 MET A N 1
ATOM 5682 C CA . MET A 1 729 ? 28.776 27.968 -14.270 1.00 94.50 729 MET A CA 1
ATOM 5683 C C . MET A 1 729 ? 28.615 28.510 -12.838 1.00 94.50 729 MET A C 1
ATOM 5685 O O . MET A 1 729 ? 29.492 29.228 -12.352 1.00 94.50 729 MET A O 1
ATOM 5689 N N . GLY A 1 730 ? 27.496 28.205 -12.168 1.00 91.56 730 GLY A N 1
ATOM 5690 C CA . GLY A 1 730 ? 27.180 28.671 -10.818 1.00 91.56 730 GLY A CA 1
ATOM 5691 C C . GLY A 1 730 ? 27.010 30.187 -10.700 1.00 91.56 730 GLY A C 1
ATOM 5692 O O . GLY A 1 730 ? 27.253 30.749 -9.635 1.00 91.56 730 GLY A O 1
ATOM 5693 N N . THR A 1 731 ? 26.617 30.867 -11.781 1.00 91.44 731 THR A N 1
ATOM 5694 C CA . THR A 1 731 ? 26.310 32.309 -11.813 1.00 91.44 731 THR A CA 1
ATOM 5695 C C . THR A 1 731 ? 24.813 32.608 -11.684 1.00 91.44 731 THR A C 1
ATOM 5697 O O . THR A 1 731 ? 24.433 33.768 -11.527 1.00 91.44 731 THR A O 1
ATOM 5700 N N . CYS A 1 732 ? 23.943 31.589 -11.682 1.00 88.50 732 CYS A N 1
ATOM 5701 C CA . CYS A 1 732 ? 22.506 31.731 -11.429 1.00 88.50 732 CYS A CA 1
ATOM 5702 C C . CYS A 1 732 ? 22.192 31.883 -9.929 1.00 88.50 732 CYS A C 1
ATOM 5704 O O . CYS A 1 732 ? 21.402 31.131 -9.358 1.00 88.50 732 CYS A O 1
ATOM 5706 N N . ASN A 1 733 ? 22.831 32.858 -9.285 1.00 85.38 733 ASN A N 1
ATOM 5707 C CA . ASN A 1 733 ? 22.726 33.112 -7.853 1.00 85.38 733 ASN A CA 1
ATOM 5708 C C . ASN A 1 733 ? 22.404 34.591 -7.558 1.00 85.38 733 ASN A C 1
ATOM 5710 O O . ASN A 1 733 ? 22.496 35.466 -8.420 1.00 85.38 733 ASN A O 1
ATOM 5714 N N . GLY A 1 734 ? 21.973 34.863 -6.325 1.00 79.62 734 GLY A N 1
ATOM 5715 C CA . GLY A 1 734 ? 21.698 36.214 -5.834 1.00 79.62 734 GLY A CA 1
ATOM 5716 C C . GLY A 1 734 ? 20.408 36.874 -6.363 1.00 79.62 734 GLY A C 1
ATOM 5717 O O . GLY A 1 734 ? 19.770 36.360 -7.286 1.00 79.62 734 GLY A O 1
ATOM 5718 N N . PRO A 1 735 ? 20.015 38.037 -5.795 1.00 75.69 735 PRO A N 1
ATOM 5719 C CA . PRO A 1 735 ? 18.677 38.625 -5.962 1.00 75.69 735 PRO A CA 1
ATOM 5720 C C . PRO A 1 735 ? 18.301 39.038 -7.390 1.00 75.69 735 PRO A C 1
ATOM 5722 O O . PRO A 1 735 ? 17.123 39.161 -7.710 1.00 75.69 735 PRO A O 1
ATOM 5725 N N . ALA A 1 736 ? 19.297 39.275 -8.248 1.00 79.38 736 ALA A N 1
ATOM 5726 C CA . ALA A 1 736 ? 19.092 39.671 -9.640 1.00 79.38 736 ALA A CA 1
ATOM 5727 C C . ALA A 1 736 ? 18.935 38.474 -10.599 1.00 79.38 736 ALA A C 1
ATOM 5729 O O . ALA A 1 736 ? 18.658 38.677 -11.781 1.00 79.38 736 ALA A O 1
ATOM 5730 N N . SER A 1 737 ? 19.120 37.235 -10.123 1.00 84.38 737 SER A N 1
ATOM 5731 C CA . SER A 1 737 ? 19.034 36.041 -10.968 1.00 84.38 737 SER A CA 1
ATOM 5732 C C . SER A 1 737 ? 17.600 35.523 -11.123 1.00 84.38 737 SER A C 1
ATOM 5734 O O . SER A 1 737 ? 16.731 35.659 -10.252 1.00 84.38 737 SER A O 1
ATOM 5736 N N . THR A 1 738 ? 17.350 34.867 -12.254 1.00 82.69 738 THR A N 1
ATOM 5737 C CA . THR A 1 738 ? 16.076 34.191 -12.527 1.00 82.69 738 THR A CA 1
ATOM 5738 C C . THR A 1 738 ? 15.878 32.962 -11.639 1.00 82.69 738 THR A C 1
ATOM 5740 O O . THR A 1 738 ? 14.749 32.715 -11.220 1.00 82.69 738 THR A O 1
ATOM 5743 N N . CYS A 1 739 ? 16.950 32.236 -11.288 1.00 84.56 739 CYS A N 1
ATOM 5744 C CA . CYS A 1 739 ? 16.891 31.115 -10.342 1.00 84.56 739 CYS A CA 1
ATOM 5745 C C . CYS A 1 739 ? 16.424 31.578 -8.962 1.00 84.56 739 CYS A C 1
ATOM 5747 O O . CYS A 1 739 ? 15.487 31.000 -8.408 1.00 84.56 739 CYS A O 1
ATOM 5749 N N . TYR A 1 740 ? 16.986 32.684 -8.465 1.00 84.94 740 TYR A N 1
ATOM 5750 C CA . TYR A 1 740 ? 16.532 33.308 -7.229 1.00 84.94 740 TYR A CA 1
ATOM 5751 C C . TYR A 1 740 ? 15.046 33.689 -7.313 1.00 84.94 740 TYR A C 1
ATOM 5753 O O . TYR A 1 740 ? 14.241 33.286 -6.478 1.00 84.94 740 TYR A O 1
ATOM 5761 N N . SER A 1 741 ? 14.630 34.385 -8.371 1.00 80.19 741 SER A N 1
ATOM 5762 C CA . SER A 1 741 ? 13.223 34.798 -8.512 1.00 80.19 741 SER A CA 1
ATOM 5763 C C . SER A 1 741 ? 12.253 33.605 -8.605 1.00 80.19 741 SER A C 1
ATOM 5765 O O . SER A 1 741 ? 11.088 33.717 -8.227 1.00 80.19 741 SER A O 1
ATOM 5767 N N . ALA A 1 742 ? 12.729 32.444 -9.066 1.00 78.19 742 ALA A N 1
ATOM 5768 C CA . ALA A 1 742 ? 11.977 31.189 -9.124 1.00 78.19 742 ALA A CA 1
ATOM 5769 C C . ALA A 1 742 ? 12.035 30.358 -7.819 1.00 78.19 742 ALA A C 1
ATOM 5771 O O . ALA A 1 742 ? 11.338 29.342 -7.681 1.00 78.19 742 ALA A O 1
ATOM 5772 N N . GLY A 1 743 ? 12.817 30.796 -6.830 1.00 83.06 743 GLY A N 1
ATOM 5773 C CA . GLY A 1 743 ? 12.976 30.152 -5.528 1.00 83.06 743 GLY A CA 1
ATOM 5774 C C . GLY A 1 743 ? 14.006 29.013 -5.485 1.00 83.06 743 GLY A C 1
ATOM 5775 O O . GLY A 1 743 ? 13.876 28.127 -4.637 1.00 83.06 743 GLY A O 1
ATOM 5776 N N . TYR A 1 744 ? 14.993 29.024 -6.384 1.00 86.94 744 TYR A N 1
ATOM 5777 C CA . TYR A 1 744 ? 16.123 28.089 -6.415 1.00 86.94 744 TYR A CA 1
ATOM 5778 C C . TYR A 1 744 ? 17.405 28.745 -5.894 1.00 86.94 744 TYR A C 1
ATOM 5780 O O . TYR A 1 744 ? 17.855 29.760 -6.427 1.00 86.94 744 TYR A O 1
ATOM 5788 N N . ALA A 1 745 ? 17.980 28.164 -4.846 1.00 88.38 745 ALA A N 1
ATOM 5789 C CA . ALA A 1 745 ? 19.221 28.598 -4.218 1.00 88.38 745 ALA A CA 1
ATOM 5790 C C . ALA A 1 745 ? 20.396 27.763 -4.753 1.00 88.38 745 ALA A C 1
ATOM 5792 O O . ALA A 1 745 ? 20.863 26.835 -4.096 1.00 88.38 745 ALA A O 1
ATOM 5793 N N . LEU A 1 746 ? 20.832 28.076 -5.976 1.00 90.00 746 LEU A N 1
ATOM 5794 C CA . LEU A 1 746 ? 21.920 27.387 -6.682 1.00 90.00 746 LEU A CA 1
ATOM 5795 C C . LEU A 1 746 ? 23.236 28.154 -6.477 1.00 90.00 746 LEU A C 1
ATOM 5797 O O . LEU A 1 746 ? 23.667 28.922 -7.334 1.00 90.00 746 LEU A O 1
ATOM 5801 N N . GLU A 1 747 ? 23.831 28.016 -5.294 1.00 90.75 747 GLU A N 1
ATOM 5802 C CA . GLU A 1 747 ? 25.002 28.802 -4.863 1.00 90.75 747 GLU A CA 1
ATOM 5803 C C . GLU A 1 747 ? 26.348 28.094 -5.120 1.00 90.75 747 GLU A C 1
ATOM 5805 O O . GLU A 1 747 ? 27.411 28.673 -4.891 1.00 90.75 747 GLU A O 1
ATOM 5810 N N . THR A 1 748 ? 26.309 26.841 -5.572 1.00 92.75 748 THR A N 1
ATOM 5811 C CA . THR A 1 748 ? 27.471 25.961 -5.778 1.00 92.75 748 THR A CA 1
ATOM 5812 C C . THR A 1 748 ? 27.874 25.884 -7.253 1.00 92.75 748 THR A C 1
ATOM 5814 O O . THR A 1 748 ? 27.032 25.944 -8.151 1.00 92.75 748 THR A O 1
ATOM 5817 N N . LYS A 1 749 ? 29.180 25.761 -7.509 1.00 93.12 749 LYS A N 1
ATOM 5818 C CA . LYS A 1 749 ? 29.802 25.766 -8.845 1.00 93.12 749 LYS A CA 1
ATOM 5819 C C . LYS A 1 749 ? 30.933 24.744 -9.015 1.00 93.12 749 LYS A C 1
ATOM 5821 O O . LYS A 1 749 ? 31.464 24.627 -10.117 1.00 93.12 749 LYS A O 1
ATOM 5826 N N . CYS A 1 750 ? 31.355 24.072 -7.943 1.00 93.88 750 CYS A N 1
ATOM 5827 C CA . CYS A 1 750 ? 32.457 23.112 -7.987 1.00 93.88 750 CYS A CA 1
ATOM 5828 C C . CYS A 1 750 ? 31.962 21.706 -8.327 1.00 93.88 750 CYS A C 1
ATOM 5830 O O . CYS A 1 750 ? 31.062 21.192 -7.660 1.00 93.88 750 CYS A O 1
ATOM 5832 N N . HIS A 1 751 ? 32.580 21.073 -9.325 1.00 94.62 751 HIS A N 1
ATOM 5833 C CA . HIS A 1 751 ? 32.119 19.800 -9.895 1.00 94.62 751 HIS A CA 1
ATOM 5834 C C . HIS A 1 751 ? 33.034 18.618 -9.563 1.00 94.62 751 HIS A C 1
ATOM 5836 O O . HIS A 1 751 ? 34.261 18.740 -9.564 1.00 94.62 751 HIS A O 1
ATOM 5842 N N . LEU A 1 752 ? 32.436 17.455 -9.300 1.00 90.62 752 LEU A N 1
ATOM 5843 C CA . LEU A 1 752 ? 33.142 16.183 -9.156 1.00 90.62 752 LEU A CA 1
ATOM 5844 C C . LEU A 1 752 ? 33.704 15.712 -10.504 1.00 90.62 752 LEU A C 1
ATOM 5846 O O . LEU A 1 752 ? 33.023 15.769 -11.526 1.00 90.62 752 LEU A O 1
ATOM 5850 N N . GLY A 1 753 ? 34.916 15.152 -10.483 1.00 91.06 753 GLY A N 1
ATOM 5851 C CA . GLY A 1 753 ? 35.563 14.581 -11.665 1.00 91.06 753 GLY A CA 1
ATOM 5852 C C . GLY A 1 753 ? 36.161 15.637 -12.593 1.00 91.06 753 GLY A C 1
ATOM 5853 O O . GLY A 1 753 ? 36.904 16.515 -12.149 1.00 91.06 753 GLY A O 1
ATOM 5854 N N . ARG A 1 754 ? 35.883 15.521 -13.893 1.00 93.88 754 ARG A N 1
ATOM 5855 C CA . ARG A 1 754 ? 36.376 16.435 -14.935 1.00 93.88 754 ARG A CA 1
ATOM 5856 C C . ARG A 1 754 ? 35.226 17.246 -15.523 1.00 93.88 754 ARG A C 1
ATOM 5858 O O . ARG A 1 754 ? 34.173 16.684 -15.807 1.00 93.88 754 ARG A O 1
ATOM 5865 N N . THR A 1 755 ? 35.442 18.531 -15.779 1.00 95.25 755 THR A N 1
ATOM 5866 C CA . THR A 1 755 ? 34.495 19.383 -16.505 1.00 95.25 755 THR A CA 1
ATOM 5867 C C . THR A 1 755 ? 34.897 19.494 -17.971 1.00 95.25 755 THR A C 1
ATOM 5869 O O . THR A 1 755 ? 36.053 19.762 -18.289 1.00 95.25 755 THR A O 1
ATOM 5872 N N . CYS A 1 756 ? 33.938 19.283 -18.867 1.00 95.62 756 CYS A N 1
ATOM 5873 C CA . CYS A 1 756 ? 34.101 19.394 -20.314 1.00 95.62 756 CYS A CA 1
ATOM 5874 C C . CYS A 1 756 ? 33.263 20.593 -20.776 1.00 95.62 756 CYS A C 1
ATOM 5876 O O . CYS A 1 756 ? 32.033 20.508 -20.854 1.00 95.62 756 CYS A O 1
ATOM 5878 N N . ILE A 1 757 ? 33.910 21.744 -20.982 1.00 95.19 757 ILE A N 1
ATOM 5879 C CA . ILE A 1 757 ? 33.213 23.032 -21.116 1.00 95.19 757 ILE A CA 1
ATOM 5880 C C . ILE A 1 757 ? 33.282 23.544 -22.553 1.00 95.19 757 ILE A C 1
ATOM 5882 O O . ILE A 1 757 ? 34.350 23.895 -23.047 1.00 95.19 757 ILE A O 1
ATOM 5886 N N . TYR A 1 758 ? 32.124 23.666 -23.197 1.00 94.75 758 TYR A N 1
ATOM 5887 C CA . TYR A 1 758 ? 31.993 24.311 -24.502 1.00 94.75 758 TYR A CA 1
ATOM 5888 C C . TYR A 1 758 ? 31.948 25.841 -24.331 1.00 94.75 758 TYR A C 1
ATOM 5890 O O . TYR A 1 758 ? 31.046 26.379 -23.678 1.00 94.75 758 TYR A O 1
ATOM 5898 N N . ASP A 1 759 ? 32.903 26.582 -24.904 1.00 93.56 759 ASP A N 1
ATOM 5899 C CA . ASP A 1 759 ? 32.980 28.042 -24.725 1.00 93.56 759 ASP A CA 1
ATOM 5900 C C . ASP A 1 759 ? 32.040 28.832 -25.655 1.00 93.56 759 ASP A C 1
ATOM 5902 O O . ASP A 1 759 ? 32.445 29.585 -26.537 1.00 93.56 759 ASP A O 1
ATOM 5906 N N . THR A 1 760 ? 30.738 28.664 -25.448 1.00 94.69 760 THR A N 1
ATOM 5907 C CA . THR A 1 760 ? 29.681 29.346 -26.216 1.00 94.69 760 THR A CA 1
ATOM 5908 C C . THR A 1 760 ? 29.715 30.882 -26.130 1.00 94.69 760 THR A C 1
ATOM 5910 O O . THR A 1 760 ? 29.255 31.555 -27.051 1.00 94.69 760 THR A O 1
ATOM 5913 N N . VAL A 1 761 ? 30.237 31.465 -25.046 1.00 94.50 761 VAL A N 1
ATOM 5914 C CA . VAL A 1 761 ? 30.280 32.927 -24.859 1.00 94.50 761 VAL A CA 1
ATOM 5915 C C . VAL A 1 761 ? 31.378 33.545 -25.714 1.00 94.50 761 VAL A C 1
ATOM 5917 O O . VAL A 1 761 ? 31.085 34.452 -26.494 1.00 94.50 761 VAL A O 1
ATOM 5920 N N . SER A 1 762 ? 32.617 33.061 -25.600 1.00 91.94 762 SER A N 1
ATOM 5921 C CA . SER A 1 762 ? 33.739 33.649 -26.343 1.00 91.94 762 SER A CA 1
ATOM 5922 C C . SER A 1 762 ? 33.708 33.263 -27.820 1.00 91.94 762 SER A C 1
ATOM 5924 O O . SER A 1 762 ? 33.985 34.106 -28.670 1.00 91.94 762 SER A O 1
ATOM 5926 N N . GLU A 1 763 ? 33.338 32.016 -28.137 1.00 89.31 763 GLU A N 1
ATOM 5927 C CA . GLU A 1 763 ? 33.385 31.502 -29.514 1.00 89.31 763 GLU A CA 1
ATOM 5928 C C . GLU A 1 763 ? 32.142 31.875 -30.331 1.00 89.31 763 GLU A C 1
ATOM 5930 O O . GLU A 1 763 ? 32.256 32.174 -31.518 1.00 89.31 763 GLU A O 1
ATOM 5935 N N . LEU A 1 764 ? 30.950 31.875 -29.717 1.00 89.81 764 LEU A N 1
ATOM 5936 C CA . LEU A 1 764 ? 29.679 32.109 -30.425 1.00 89.81 764 LEU A CA 1
ATOM 5937 C C . LEU A 1 764 ? 29.011 33.442 -30.060 1.00 89.81 764 LEU A C 1
ATOM 5939 O O . LEU A 1 764 ? 27.950 33.768 -30.597 1.00 89.81 764 LEU A O 1
ATOM 5943 N N . GLY A 1 765 ? 29.588 34.215 -29.134 1.00 91.62 765 GLY A N 1
ATOM 5944 C CA . GLY A 1 765 ? 29.022 35.488 -28.679 1.00 91.62 765 GLY A CA 1
ATOM 5945 C C . GLY A 1 765 ? 27.721 35.341 -27.883 1.00 91.62 765 GLY A C 1
ATOM 5946 O O . GLY A 1 765 ? 26.945 36.299 -27.787 1.00 91.62 765 GLY A O 1
ATOM 5947 N N . TRP A 1 766 ? 27.435 34.151 -27.342 1.00 94.44 766 TRP A N 1
ATOM 5948 C CA . TRP A 1 766 ? 26.224 33.924 -26.556 1.00 94.44 766 TRP A CA 1
ATOM 5949 C C . TRP A 1 766 ? 26.259 34.725 -25.255 1.00 94.44 766 TRP A C 1
ATOM 5951 O O . TRP A 1 766 ? 27.308 34.959 -24.658 1.00 94.44 766 TRP A O 1
ATOM 5961 N N . ARG A 1 767 ? 25.082 35.130 -24.780 1.00 92.00 767 ARG A N 1
ATOM 5962 C CA . ARG A 1 767 ? 24.933 35.734 -23.452 1.00 92.00 767 ARG A CA 1
ATOM 5963 C C . ARG A 1 767 ? 24.575 34.659 -22.441 1.00 92.00 767 ARG A C 1
ATOM 5965 O O . ARG A 1 767 ? 23.789 33.768 -22.757 1.00 92.00 767 ARG A O 1
ATOM 5972 N N . GLN A 1 768 ? 25.084 34.793 -21.217 1.00 91.94 768 GLN A N 1
ATOM 5973 C CA . GLN A 1 768 ? 24.622 33.958 -20.114 1.00 91.94 768 GLN A CA 1
ATOM 5974 C C . GLN A 1 768 ? 23.137 34.196 -19.867 1.00 91.94 768 GLN A C 1
ATOM 5976 O O . GLN A 1 768 ? 22.713 35.326 -19.615 1.00 91.94 768 GLN A O 1
ATOM 5981 N N . THR A 1 769 ? 22.345 33.134 -19.970 1.00 89.31 769 THR A N 1
ATOM 5982 C CA . THR A 1 769 ? 20.900 33.218 -19.782 1.00 89.31 769 THR A CA 1
ATOM 5983 C C . THR A 1 769 ? 20.318 31.876 -19.380 1.00 89.31 769 THR A C 1
ATOM 5985 O O . THR A 1 769 ? 20.822 30.823 -19.757 1.00 89.31 769 THR A O 1
ATOM 5988 N N . ILE A 1 770 ? 19.214 31.893 -18.638 1.00 86.31 770 ILE A N 1
ATOM 5989 C CA . ILE A 1 770 ? 18.621 30.662 -18.106 1.00 86.31 770 ILE A CA 1
ATOM 5990 C C . ILE A 1 770 ? 18.050 29.742 -19.193 1.00 86.31 770 ILE A C 1
ATOM 5992 O O . ILE A 1 770 ? 17.976 28.537 -19.006 1.00 86.31 770 ILE A O 1
ATOM 5996 N N . GLN A 1 771 ? 17.701 30.282 -20.363 1.00 85.31 771 GLN A N 1
ATOM 5997 C CA . GLN A 1 771 ? 17.303 29.496 -21.536 1.00 85.31 771 GLN A CA 1
ATOM 5998 C C . GLN A 1 771 ? 18.471 28.686 -22.123 1.00 85.31 771 GLN A C 1
ATOM 6000 O O . GLN A 1 771 ? 18.252 27.715 -22.846 1.00 85.31 771 GLN A O 1
ATOM 6005 N N . ALA A 1 772 ? 19.712 29.068 -21.822 1.00 89.44 772 ALA A N 1
ATOM 6006 C CA . ALA A 1 772 ? 20.879 28.311 -22.243 1.00 89.44 772 ALA A CA 1
ATOM 6007 C C . ALA A 1 772 ? 21.025 27.006 -21.434 1.00 89.44 772 ALA A C 1
ATOM 6009 O O . ALA A 1 772 ? 21.516 26.025 -21.969 1.00 89.44 772 ALA A O 1
ATOM 6010 N N . HIS A 1 773 ? 20.478 26.952 -20.213 1.00 91.69 773 HIS A N 1
ATOM 6011 C CA . HIS A 1 773 ? 20.449 25.761 -19.351 1.00 91.69 773 HIS A CA 1
ATOM 6012 C C . HIS A 1 773 ? 19.511 24.639 -19.837 1.00 91.69 773 HIS A C 1
ATOM 6014 O O . HIS A 1 773 ? 19.402 23.597 -19.204 1.00 91.69 773 HIS A O 1
ATOM 6020 N N . THR A 1 774 ? 18.725 24.841 -20.900 1.00 88.38 774 THR A N 1
ATOM 6021 C CA . THR A 1 774 ? 17.834 23.760 -21.338 1.00 88.38 774 THR A CA 1
ATOM 6022 C C . THR A 1 774 ? 18.632 22.669 -22.041 1.00 88.38 774 THR A C 1
ATOM 6024 O O . THR A 1 774 ? 19.441 22.964 -22.922 1.00 88.38 774 THR A O 1
ATOM 6027 N N . ILE A 1 775 ? 18.323 21.408 -21.733 1.00 87.50 775 ILE A N 1
ATOM 6028 C CA . ILE A 1 775 ? 18.951 20.258 -22.389 1.00 87.50 775 ILE A CA 1
ATOM 6029 C C . ILE A 1 775 ? 18.802 20.293 -23.919 1.00 87.50 775 ILE A C 1
ATOM 6031 O O . ILE A 1 775 ? 19.715 19.891 -24.629 1.00 87.50 775 ILE A O 1
ATOM 6035 N N . PHE A 1 776 ? 17.703 20.853 -24.440 1.00 86.00 776 PHE A N 1
ATOM 6036 C CA . PHE A 1 776 ? 17.503 21.068 -25.878 1.00 86.00 776 PHE A CA 1
ATOM 6037 C C . PHE A 1 776 ? 18.490 22.078 -26.477 1.00 86.00 776 PHE A C 1
ATOM 6039 O O . PHE A 1 776 ? 18.946 21.914 -27.607 1.00 86.00 776 PHE A O 1
ATOM 6046 N N . THR A 1 777 ? 18.839 23.129 -25.733 1.00 87.56 777 THR A N 1
ATOM 6047 C CA . THR A 1 777 ? 19.885 24.064 -26.159 1.00 87.56 777 THR A CA 1
ATOM 6048 C C . THR A 1 777 ? 21.235 23.357 -26.175 1.00 87.56 777 THR A C 1
ATOM 6050 O O . THR A 1 777 ? 21.999 23.514 -27.127 1.00 87.56 777 THR A O 1
ATOM 6053 N N . PHE A 1 778 ? 21.527 22.565 -25.143 1.00 91.44 778 PHE A N 1
ATOM 6054 C CA . PHE A 1 778 ? 22.847 21.971 -24.994 1.00 91.44 778 PHE A CA 1
ATOM 6055 C C . PHE A 1 778 ? 23.104 20.786 -25.920 1.00 91.44 778 PHE A C 1
ATOM 6057 O O . PHE A 1 778 ? 24.195 20.702 -26.476 1.00 91.44 778 PHE A O 1
ATOM 6064 N N . ILE A 1 779 ? 22.109 19.937 -26.188 1.00 88.69 779 ILE A N 1
ATOM 6065 C CA . ILE A 1 779 ? 22.237 18.891 -27.212 1.00 88.69 779 ILE A CA 1
ATOM 6066 C C . ILE A 1 779 ? 22.581 19.495 -28.576 1.00 88.69 779 ILE A C 1
ATOM 6068 O O . ILE A 1 779 ? 23.480 19.004 -29.245 1.00 88.69 779 ILE A O 1
ATOM 6072 N N . ASN A 1 780 ? 21.977 20.634 -28.934 1.00 88.62 780 ASN A N 1
ATOM 6073 C CA . ASN A 1 780 ? 22.310 21.341 -30.167 1.00 88.62 780 ASN A CA 1
ATOM 6074 C C . ASN A 1 780 ? 23.751 21.883 -30.168 1.00 88.62 780 ASN A C 1
ATOM 6076 O O . ASN A 1 780 ? 24.391 21.871 -31.218 1.00 88.62 780 ASN A O 1
ATOM 6080 N N . VAL A 1 781 ? 24.268 22.336 -29.016 1.00 91.25 781 VAL A N 1
ATOM 6081 C CA . VAL A 1 781 ? 25.686 22.715 -28.868 1.00 91.25 781 VAL A CA 1
ATOM 6082 C C . VAL A 1 781 ? 26.576 21.497 -29.093 1.00 91.25 781 VAL A C 1
ATOM 6084 O O . VAL A 1 781 ? 27.463 21.570 -29.933 1.00 91.25 781 VAL A O 1
ATOM 6087 N N . VAL A 1 782 ? 26.318 20.382 -28.406 1.00 88.88 782 VAL A N 1
ATOM 6088 C CA . VAL A 1 782 ? 27.125 19.152 -28.499 1.00 88.88 782 VAL A CA 1
ATOM 6089 C C . VAL A 1 782 ? 27.110 18.575 -29.918 1.00 88.88 782 VAL A C 1
ATOM 6091 O O . VAL A 1 782 ? 28.163 18.266 -30.468 1.00 88.88 782 VAL A O 1
ATOM 6094 N N . GLU A 1 783 ? 25.942 18.457 -30.550 1.00 88.06 783 GLU A N 1
ATOM 6095 C CA . GLU A 1 783 ? 25.806 17.855 -31.884 1.00 88.06 783 GLU A CA 1
ATOM 6096 C C . GLU A 1 783 ? 26.446 18.704 -32.992 1.00 88.06 783 GLU A C 1
ATOM 6098 O O . GLU A 1 783 ? 26.962 18.153 -33.962 1.00 88.06 783 GLU A O 1
ATOM 6103 N N . ASN A 1 784 ? 26.444 20.035 -32.854 1.00 86.88 784 ASN A N 1
ATOM 6104 C CA . ASN A 1 784 ? 26.851 20.949 -33.926 1.00 86.88 784 ASN A CA 1
ATOM 6105 C C . ASN A 1 784 ? 28.113 21.763 -33.616 1.00 86.88 784 ASN A C 1
ATOM 6107 O O . ASN A 1 784 ? 28.464 22.647 -34.402 1.00 86.88 784 ASN A O 1
ATOM 6111 N N . TRP A 1 785 ? 28.812 21.489 -32.511 1.00 87.69 785 TRP A N 1
ATOM 6112 C CA . TRP A 1 785 ? 29.937 22.304 -32.042 1.00 87.69 785 TRP A CA 1
ATOM 6113 C C . TRP A 1 785 ? 31.013 22.531 -33.108 1.00 87.69 785 TRP A C 1
ATOM 6115 O O . TRP A 1 785 ? 31.429 23.668 -33.349 1.00 87.69 785 TRP A O 1
ATOM 6125 N N . GLN A 1 786 ? 31.418 21.468 -33.806 1.00 84.62 786 GLN A N 1
ATOM 6126 C CA . GLN A 1 786 ? 32.424 21.538 -34.868 1.00 84.62 786 GLN A CA 1
ATOM 6127 C C . GLN A 1 786 ? 31.988 22.469 -36.014 1.00 84.62 786 GLN A C 1
ATOM 6129 O O . GLN A 1 786 ? 32.786 23.270 -36.506 1.00 84.62 786 GLN A O 1
ATOM 6134 N N . ASN A 1 787 ? 30.710 22.407 -36.405 1.00 84.81 787 ASN A N 1
ATOM 6135 C CA . ASN A 1 787 ? 30.137 23.275 -37.436 1.00 84.81 787 ASN A CA 1
ATOM 6136 C C . ASN A 1 787 ? 30.062 24.731 -36.960 1.00 84.81 787 ASN A C 1
ATOM 6138 O O . ASN A 1 787 ? 30.380 25.650 -37.714 1.00 84.81 787 ASN A O 1
ATOM 6142 N N . MET A 1 788 ? 29.676 24.945 -35.699 1.00 83.50 788 MET A N 1
ATOM 6143 C CA . MET A 1 788 ? 29.557 26.273 -35.093 1.00 83.50 788 MET A CA 1
ATOM 6144 C C . MET A 1 788 ? 30.913 26.974 -34.921 1.00 83.50 788 MET A C 1
ATOM 6146 O O . MET A 1 788 ? 30.974 28.199 -34.990 1.00 83.50 788 MET A O 1
ATOM 6150 N N . THR A 1 789 ? 31.995 26.213 -34.737 1.00 81.62 789 THR A N 1
ATOM 6151 C CA . THR A 1 789 ? 33.348 26.732 -34.454 1.00 81.62 789 THR A CA 1
ATOM 6152 C C . THR A 1 789 ? 34.329 26.618 -35.626 1.00 81.62 789 THR A C 1
ATOM 6154 O O . THR A 1 789 ? 35.521 26.870 -35.456 1.00 81.62 789 THR A O 1
ATOM 6157 N N . GLN A 1 790 ? 33.840 26.284 -36.827 1.00 74.44 790 GLN A N 1
ATOM 6158 C CA . GLN A 1 790 ? 34.643 26.171 -38.055 1.00 74.44 790 GLN A CA 1
ATOM 6159 C C . GLN A 1 790 ? 35.772 25.119 -37.972 1.00 74.44 790 GLN A C 1
ATOM 6161 O O . GLN A 1 790 ? 36.869 25.339 -38.484 1.00 74.44 790 GLN A O 1
ATOM 6166 N N . GLY A 1 791 ? 35.504 23.959 -37.360 1.00 64.56 791 GLY A N 1
ATOM 6167 C CA . GLY A 1 791 ? 36.390 22.788 -37.439 1.00 64.56 791 GLY A CA 1
ATOM 6168 C C . GLY A 1 791 ? 37.384 22.587 -36.289 1.00 64.56 791 GLY A C 1
ATOM 6169 O O . GLY A 1 791 ? 38.345 21.841 -36.470 1.00 64.56 791 GLY A O 1
ATOM 6170 N N . ARG A 1 792 ? 37.184 23.210 -35.118 1.00 62.22 792 ARG A N 1
ATOM 6171 C CA . ARG A 1 792 ? 37.929 22.849 -33.890 1.00 62.22 792 ARG A CA 1
ATOM 6172 C C . ARG A 1 792 ? 37.451 21.499 -33.322 1.00 62.22 792 ARG A C 1
ATOM 6174 O O . ARG A 1 792 ? 36.537 20.892 -33.877 1.00 62.22 792 ARG A O 1
ATOM 6181 N N . GLU A 1 793 ? 38.108 21.023 -32.259 1.00 66.50 793 GLU A N 1
ATOM 6182 C CA . GLU A 1 793 ? 37.814 19.752 -31.570 1.00 66.50 793 GLU A CA 1
ATOM 6183 C C . GLU A 1 793 ? 36.308 19.485 -31.440 1.00 66.50 793 GLU A C 1
ATOM 6185 O O . GLU A 1 793 ? 35.543 20.364 -31.045 1.00 66.50 793 GLU A O 1
ATOM 6190 N N . ILE A 1 794 ? 35.890 18.265 -31.788 1.00 78.00 794 ILE A N 1
ATOM 6191 C CA . ILE A 1 794 ? 34.475 17.875 -31.874 1.00 78.00 794 ILE A CA 1
ATOM 6192 C C . ILE A 1 794 ? 33.835 17.800 -30.475 1.00 78.00 794 ILE A C 1
ATOM 6194 O O . ILE A 1 794 ? 32.672 18.161 -30.307 1.00 78.00 794 ILE A O 1
ATOM 6198 N N . VAL A 1 795 ? 34.612 17.393 -29.468 1.00 83.19 795 VAL A N 1
ATOM 6199 C CA . VAL A 1 795 ? 34.212 17.320 -28.056 1.00 83.19 795 VAL A CA 1
ATOM 6200 C C . VAL A 1 795 ? 35.117 18.234 -27.234 1.00 83.19 795 VAL A C 1
ATOM 6202 O O . VAL A 1 795 ? 36.328 18.252 -27.439 1.00 83.19 795 VAL A O 1
ATOM 6205 N N . ALA A 1 796 ? 34.539 18.996 -26.301 1.00 88.31 796 ALA A N 1
ATOM 6206 C CA . ALA A 1 796 ? 35.303 19.901 -25.445 1.00 88.31 796 ALA A CA 1
ATOM 6207 C C . ALA A 1 796 ? 36.292 19.140 -24.529 1.00 88.31 796 ALA A C 1
ATOM 6209 O O . ALA A 1 796 ? 35.905 18.127 -23.939 1.00 88.31 796 ALA A O 1
ATOM 6210 N N . PRO A 1 797 ? 37.524 19.647 -24.317 1.00 90.38 797 PRO A N 1
ATOM 6211 C CA . PRO A 1 797 ? 38.477 19.050 -23.386 1.00 90.38 797 PRO A CA 1
ATOM 6212 C C . PRO A 1 797 ? 37.922 18.924 -21.968 1.00 90.38 797 PRO A C 1
ATOM 6214 O O . PRO A 1 797 ? 37.431 19.891 -21.387 1.00 90.38 797 PRO A O 1
ATOM 6217 N N . CYS A 1 798 ? 38.062 17.731 -21.391 1.00 91.81 798 CYS A N 1
ATOM 6218 C CA . CYS A 1 798 ? 37.632 17.435 -20.031 1.00 91.81 798 CYS A CA 1
ATOM 6219 C C . CYS A 1 798 ? 38.788 17.616 -19.038 1.00 91.81 798 CYS A C 1
ATOM 6221 O O . CYS A 1 798 ? 39.694 16.778 -18.973 1.00 91.81 798 CYS A O 1
ATOM 6223 N N . LEU A 1 799 ? 38.747 18.677 -18.234 1.00 92.88 799 LEU A N 1
ATOM 6224 C CA . LEU A 1 799 ? 39.813 19.037 -17.293 1.00 92.88 799 LEU A CA 1
ATOM 6225 C C . LEU A 1 799 ? 39.311 18.980 -15.839 1.00 92.88 799 LEU A C 1
ATOM 6227 O O . LEU A 1 799 ? 38.160 19.318 -15.574 1.00 92.88 799 LEU A O 1
ATOM 6231 N N . PRO A 1 800 ? 40.132 18.537 -14.869 1.00 89.00 800 PRO A N 1
ATOM 6232 C CA . PRO A 1 800 ? 39.773 18.633 -13.457 1.00 89.00 800 PRO A CA 1
ATOM 6233 C C . PRO A 1 800 ? 39.713 20.101 -13.023 1.00 89.00 800 PRO A C 1
ATOM 6235 O O . PRO A 1 800 ? 40.571 20.905 -13.385 1.00 89.00 800 PRO A O 1
ATOM 6238 N N . GLN A 1 801 ? 38.725 20.445 -12.202 1.00 86.56 801 GLN A N 1
ATOM 6239 C CA . GLN A 1 801 ? 38.592 21.793 -11.661 1.00 86.56 801 GLN A CA 1
ATOM 6240 C C . GLN A 1 801 ? 39.362 21.915 -10.337 1.00 86.56 801 GLN A C 1
ATOM 6242 O O . GLN A 1 801 ? 38.807 21.726 -9.255 1.00 86.56 801 GLN A O 1
ATOM 6247 N N . THR A 1 802 ? 40.657 22.214 -10.419 1.00 71.62 802 THR A N 1
ATOM 6248 C CA . THR A 1 802 ? 41.490 22.509 -9.245 1.00 71.62 802 THR A CA 1
ATOM 6249 C C . THR A 1 802 ? 41.231 23.942 -8.771 1.00 71.62 802 THR A C 1
ATOM 6251 O O . THR A 1 802 ? 40.981 24.824 -9.587 1.00 71.62 802 THR A O 1
ATOM 6254 N N . ASP A 1 803 ? 41.245 24.187 -7.460 1.00 74.56 803 ASP A N 1
ATOM 6255 C CA . ASP A 1 803 ? 41.065 25.522 -6.847 1.00 74.56 803 ASP A CA 1
ATOM 6256 C C . ASP A 1 803 ? 39.655 26.135 -6.931 1.00 74.56 803 ASP A C 1
ATOM 6258 O O . ASP A 1 803 ? 39.468 27.351 -6.827 1.00 74.56 803 ASP A O 1
ATOM 6262 N N . CYS A 1 804 ? 38.623 25.301 -7.057 1.00 86.31 804 CYS A N 1
ATOM 6263 C CA . CYS A 1 804 ? 37.247 25.764 -6.927 1.00 86.31 804 CYS A CA 1
ATOM 6264 C C . CYS A 1 804 ? 36.808 25.859 -5.457 1.00 86.31 804 CYS A C 1
ATOM 6266 O O . CYS A 1 804 ? 36.959 24.912 -4.687 1.00 86.31 804 CYS A O 1
ATOM 6268 N N . GLN A 1 805 ? 36.212 26.995 -5.081 1.00 86.12 805 GLN A N 1
ATOM 6269 C CA . GLN A 1 805 ? 35.597 27.201 -3.769 1.00 86.12 805 GLN A CA 1
ATOM 6270 C C . GLN A 1 805 ? 34.124 27.592 -3.900 1.00 86.12 805 GLN A C 1
ATOM 6272 O O . GLN A 1 805 ? 33.784 28.554 -4.597 1.00 86.12 805 GLN A O 1
ATOM 6277 N N . ASP A 1 806 ? 33.280 26.870 -3.167 1.00 90.38 806 ASP A N 1
ATOM 6278 C CA . ASP A 1 806 ? 31.863 27.163 -2.976 1.00 90.38 806 ASP A CA 1
ATOM 6279 C C . ASP A 1 806 ? 31.634 27.927 -1.669 1.00 90.38 806 ASP A C 1
ATOM 6281 O O . ASP A 1 806 ? 32.369 27.759 -0.695 1.00 90.38 806 ASP A O 1
ATOM 6285 N N . CYS A 1 807 ? 30.554 28.708 -1.616 1.00 89.06 807 CYS A N 1
ATOM 6286 C CA . CYS A 1 807 ? 30.030 29.272 -0.369 1.00 89.06 807 CYS A CA 1
ATOM 6287 C C . CYS A 1 807 ? 30.976 30.210 0.399 1.00 89.06 807 CYS A C 1
ATOM 6289 O O . CYS A 1 807 ? 30.856 30.331 1.615 1.00 89.06 807 CYS A O 1
ATOM 6291 N N . THR A 1 808 ? 31.878 30.918 -0.287 1.00 86.19 808 THR A N 1
ATOM 6292 C CA . THR A 1 808 ? 32.844 31.841 0.346 1.00 86.19 808 THR A CA 1
ATOM 6293 C C . THR A 1 808 ? 32.196 33.025 1.074 1.00 86.19 808 THR A C 1
ATOM 6295 O O . THR A 1 808 ? 32.847 33.679 1.881 1.00 86.19 808 THR A O 1
ATOM 6298 N N . GLN A 1 809 ? 30.917 33.296 0.804 1.00 84.06 809 GLN A N 1
ATOM 6299 C CA . GLN A 1 809 ? 30.117 34.328 1.470 1.00 84.06 809 GLN A CA 1
ATOM 6300 C C . GLN A 1 809 ? 29.497 33.868 2.801 1.00 84.06 809 GLN A C 1
ATOM 6302 O O . GLN A 1 809 ? 28.851 34.674 3.462 1.00 84.06 809 GLN A O 1
ATOM 6307 N N . TRP A 1 810 ? 29.664 32.597 3.183 1.00 89.38 810 TRP A N 1
ATOM 6308 C CA . TRP A 1 810 ? 29.083 32.014 4.392 1.00 89.38 810 TRP A CA 1
ATOM 6309 C C . TRP A 1 810 ? 30.155 31.671 5.425 1.00 89.38 810 TRP A C 1
ATOM 6311 O O . TRP A 1 810 ? 31.161 31.030 5.119 1.00 89.38 810 TRP A O 1
ATOM 6321 N N . ASN A 1 811 ? 29.893 32.035 6.677 1.00 91.12 811 ASN A N 1
ATOM 6322 C CA . ASN A 1 811 ? 30.679 31.644 7.834 1.00 91.12 811 ASN A CA 1
ATOM 6323 C C . ASN A 1 811 ? 30.081 30.376 8.467 1.00 91.12 811 ASN A C 1
ATOM 6325 O O . ASN A 1 811 ? 29.013 30.401 9.085 1.00 91.12 811 ASN A O 1
ATOM 6329 N N . PHE A 1 812 ? 30.761 29.249 8.280 1.00 90.94 812 PHE A N 1
ATOM 6330 C CA . PHE A 1 812 ? 30.327 27.955 8.794 1.00 90.94 812 PHE A CA 1
ATOM 6331 C C . PHE A 1 812 ? 30.855 27.738 10.216 1.00 90.94 812 PHE A C 1
ATOM 6333 O O . PHE A 1 812 ? 32.067 27.639 10.407 1.00 90.94 812 PHE A O 1
ATOM 6340 N N . VAL A 1 813 ? 29.936 27.672 11.186 1.00 86.12 813 VAL A N 1
ATOM 6341 C CA . VAL A 1 813 ? 30.215 27.510 12.628 1.00 86.12 813 VAL A CA 1
ATOM 6342 C C . VAL A 1 813 ? 30.051 26.060 13.065 1.00 86.12 813 VAL A C 1
ATOM 6344 O O . VAL A 1 813 ? 29.124 25.380 12.547 1.00 86.12 813 VAL A O 1
#

Sequence (813 aa):
MASSSSSSKVKTIIVGAGVCGLLTAIQLERAGMDYVVVERARTSSPLGSGLSLTPACNYILDQLGLLKEIQQVSYPCAKIDYLRDDLSKVGVMDAGDQISRYGYNGILINRHSLYKVLLSKVPKDKIQWGKRLVNHKQDEHGVEIECEDNLDLPEDADESANNNDNRAKVVYKGDVLIGADGAYSSVRRYMYKSMSAEGIKLPSEDLAPLRFDSNCVVGVTKELSDVEYPVLKEKNGDFYVLIGKEKAIQVYLFTFAEKRIGWYICGRMDKPEVHDEKDFRFSDWKPVAADELCEMVRHYKCPFGGTVGDLMDLTPKGLLSKVMLEDKYFSTWYHKRTVLMGDACHKHLPFGGQGANQAILDSVHLVNQLYGIPSNSLVDINLSFKTYYENRSPNAKEVFKSTSMVASVLSARHILAHGAPHSKSAKVFRRLDIDDETRFQMTFHRNSLLDTEADGTKSGSGSTFQHTLSDAYFPLHDEDDGDGNVVTEPSVESRSGLLPRLPWTRVPDAKDHGTVVSMIRMALDCYVDPKRQGWVDIGDNWDVDTEIGWLEAGLRGYVFASEDKKTVVIGIKGTSLKLFGTGGGPTGNNDKMNDNKMFSCCCGKVDRTWWPVCGCYMGGDQCNQQCLVNDLQADRDEGKSYYSIGLKVLEATKNLFPDANIWLTGHSLGGSVASTIGITKGYPTFTFQSPGDVRFAQRMSLVKPELSEHDLKKLPIWQFGHTADPVFMGTCNGPASTCYSAGYALETKCHLGRTCIYDTVSELGWRQTIQAHTIFTFINVVENWQNMTQGREIVAPCLPQTDCQDCTQWNFV

Radius of gyration: 32.01 Å; chains: 1; bounding box: 92×73×92 Å

Foldseek 3Di:
DPDPPPQQAFEEEEEDLALLSLLLLLLCVVLVHHYAYEYQAQDDAQAFFKFKAALVLLVVCVVSVLNVQQLLWKFFEQKEWEAALQRAGFEMRGNDPCCVVRVDGIIMGTSSSSSVSSVVSHDPVRYHYNWAWDAWDDDQAWIKTKTFHPNPDDPQDWPVVPPPPPTDIDMDITLAYEFPHFQLTPLLVNQVVVCVVVVHDFDVQQVFFWKFFKKKKKFKFDQDDCVLQVVLVDRHKHWYWYFYLPFLKIKIWIAISSNMIIIMMMHTDPDMDTDHSVRDTPSVWALDPDDVRCVVQQSRADPRGDGPVVSVVRTDSSNMTMDGQTWGAGLDADDQRYGYAQNNGTRFGPLLSCRSNLSSVLSVLLSVLSSPFPHSGSVSNVVSRVSSCVVRRVVSVLVRVVRVQSSQQSSDCWRQHADRPPDPLGFAGATDHSDSPNYDDDDDDPDPDDDDDDDDDDDDDDDDDPDQVPPDDDDDDDDDDPDPDWDFDDDDDDDDDDDDDQLAGTAQDQQDLLSLLLQLLQQQQQLDDPPDPPRDPSDPQKDFPDWDQPVHLAWTHTWIAGPVRQAIETHTEAAADVLQVSHDDSNNVVNQQLLQLQAAPAQLPQDPVDDGSDDQDDDDQEGALVRSLVVLVVCLVVQNHNLNSLLSNVVNSCVNRVNHQYEYEYEASRQLSRLLSCLQSQHQGEYELYAARVVVCVSPSSDPPAADQSNQQSRNYEYEYEPLECRQQQNQADDPHPCVVVSGRRQGHHHGHWYFYHHCCVQVVHHNDNNCSHSVNVSCCLCCVCVSRVHPRSTGDTGHDHPDDTSPSHDHD

Secondary structure (DSSP, 8-state):
--------PPPEEEE--SHHHHHHHHHHHHTT--EEEE-SSSS------EEEEPHHHHHHHHHTT-HHHHGGGEEE--EEEEEETT--EEEEEE---HHHHHSS--EEEEHHHHHHHHHHTS-GGGEETTEEEEEEEE-SS-EEEEEEE-TTS-TT--GGG---TTSPEEEEEESEEEE-S-TT-HHHHHHHHHHHHTTPPPPHHHHSPEEEEEEEEEEEPPP--TTT-GGGGSSS--EEEEE-SSSSEEEEEEEETTTEEEEEEEEEEEEEEEE-TTT--GGG----S--HHHHHHTTSBPTTSSBHHHHHHTS-GGGEEEEEEEEEE-S--EETTEEE-GGGTEE--GGG--HHHHHHHHHHHHHHHHHT-S-S-HHHHHHHHHHHHHHHHHHHHHHHHHHHHHHHHHH-SSEEEPPPTTSTT-S--EEE---TT--EE------S------SS------------GGG---PPP-----SSS---------SS---PPPS-S----TT-HHHHHHHHHHHHHTTS-TTSTT-----TTEEEEEEESTTTTS--EEEEEETTSSEEEEEE-----GGGTS---TTHHHHHHHHHHHH-SSTT--STTPPPSSS-EEETTEE-HHHHHHHHHHHHHTT-SHHHHHHHHHHHHHHHSTTSEEEEEEETHHHHHHHHHHHHHT--EEEESPPP-HHHHHHTTSS-SS--HHHHHHS-EEEEEETT-TTTTT---STTSHHHHTT--------SSEEEEE-HHHHH-PPP-GGGGSHHHHHHHHHHHHHHTTSS-SS--EEE-TT----TT-EE-

pLDDT: mean 76.63, std 21.45, range [20.91, 98.69]

InterPro domains:
  IPR002921 Fungal lipase-type domain [PF01764] (648-676)
  IPR002938 FAD-binding domain [PF01494] (10-200)
  IPR002938 FAD-binding domain [PF01494] (321-399)
  IPR029058 Alpha/Beta hydrolase fold [G3DSA:3.40.50.1820] (513-768)
  IPR029058 Alpha/Beta hydrolase fold [SSF53474] (508-768)
  IPR036188 FAD/NAD(P)-binding domain superfamily [G3DSA:3.50.50.60] (11-428)
  IPR036188 FAD/NAD(P)-binding domain superfamily [SSF51905] (10-414)
  IPR050805 ATG15 Lipase [PTHR47175] (401-813)

Organism: NCBI:txid979702